Protein AF-0000000073749699 (afdb_homodimer)

Solvent-accessible surface area (backbone atoms only — not comparable to full-atom values): 72102 Å² total; per-residue (Å²): 135,76,80,75,75,76,79,61,38,60,59,95,85,24,37,34,48,59,90,60,84,77,76,80,85,57,72,74,71,50,40,66,83,37,43,60,23,36,50,42,22,50,53,48,37,19,47,51,18,26,49,32,31,69,68,55,71,30,43,78,68,14,43,50,23,42,46,47,46,32,57,70,46,13,41,36,32,37,43,26,53,52,38,20,57,53,64,75,86,74,59,61,61,42,53,58,52,14,46,47,51,29,42,49,51,51,25,50,50,46,24,53,52,32,54,71,68,43,55,86,89,52,17,42,36,47,14,15,53,52,15,43,49,34,51,36,50,29,42,68,58,56,36,41,55,46,47,45,46,27,20,49,88,72,41,52,69,62,58,55,48,58,68,66,50,49,49,51,42,58,67,55,48,41,42,55,21,47,42,29,35,49,50,39,50,40,69,69,39,91,72,62,78,72,51,74,67,50,49,51,51,52,34,52,51,54,41,58,66,32,54,67,55,39,27,43,52,54,10,46,53,43,18,67,74,49,68,47,50,71,57,69,61,51,40,43,32,39,45,36,32,23,50,17,22,49,29,47,40,26,22,45,52,14,35,69,48,52,75,34,66,73,56,67,46,80,82,44,47,62,59,40,52,53,43,45,44,39,20,57,48,47,35,11,51,40,17,22,50,30,26,63,66,57,38,61,56,96,51,44,90,35,76,60,30,56,42,51,26,52,48,32,25,55,59,24,30,36,27,40,30,71,65,55,40,51,53,20,49,71,68,67,43,66,49,48,50,47,39,29,39,35,49,52,30,47,61,52,26,54,62,50,47,57,53,48,53,46,60,67,42,52,84,56,45,70,62,79,59,45,63,58,47,50,51,47,49,34,34,53,37,10,52,56,10,37,55,34,32,53,49,29,51,52,35,41,59,62,39,68,50,38,84,36,87,67,38,38,60,51,49,51,44,49,50,22,43,41,41,27,18,54,21,42,50,49,36,64,59,39,60,75,42,86,91,36,66,68,58,40,54,51,31,48,47,44,23,51,18,20,48,40,26,61,68,33,92,45,85,68,59,26,45,51,54,46,49,52,43,68,71,74,34,57,77,47,98,51,85,49,78,81,39,29,33,34,67,58,43,43,57,45,52,42,50,54,49,49,49,28,52,66,56,37,60,58,42,52,53,46,46,39,60,66,42,31,82,79,48,41,69,57,46,50,51,51,48,53,57,47,49,51,37,49,50,42,47,38,50,49,34,49,42,58,74,73,33,76,64,54,24,56,64,45,55,48,45,47,50,51,33,38,48,42,65,31,33,44,29,40,54,48,20,65,65,53,46,65,29,50,78,63,19,50,48,38,43,50,47,48,52,42,47,71,64,50,65,78,71,71,75,76,67,54,79,86,71,50,44,66,68,31,50,50,52,35,36,25,36,60,70,69,42,41,68,61,47,45,63,70,56,36,67,80,71,79,76,84,87,79,84,68,48,36,37,29,33,54,50,26,50,49,32,37,61,58,45,55,18,95,36,64,68,53,18,30,53,51,43,34,31,26,35,72,56,41,38,36,39,52,67,92,48,100,58,78,58,50,75,32,78,86,43,48,30,28,69,45,79,69,72,34,52,55,54,65,64,78,107,136,78,78,77,73,77,80,60,36,62,59,93,87,24,39,34,47,58,91,59,83,77,75,80,85,55,70,72,71,50,40,66,84,36,43,59,23,35,49,42,21,50,52,48,37,18,47,52,18,25,49,33,30,70,68,54,71,30,43,78,68,14,43,49,23,41,47,44,46,33,57,68,45,12,42,36,31,38,41,26,54,53,37,20,57,54,63,74,85,74,59,60,62,42,53,56,50,13,46,48,51,28,42,49,50,53,25,50,50,45,23,53,53,30,53,70,69,43,56,85,89,53,18,41,36,48,15,14,54,51,15,43,48,35,52,35,49,27,42,68,58,55,36,41,57,45,46,46,46,27,20,49,90,72,42,53,70,62,58,56,48,58,67,66,50,50,50,52,40,57,67,55,48,40,40,54,21,47,41,29,34,50,50,39,50,40,70,70,39,90,72,61,76,72,51,74,67,51,49,50,50,51,34,52,51,55,41,58,64,32,53,67,54,41,26,44,52,52,10,46,53,42,17,66,73,49,68,47,49,70,58,69,61,52,40,44,32,39,46,37,32,25,50,16,22,48,32,47,40,27,22,46,51,14,35,69,47,53,76,35,68,74,55,67,48,80,82,45,48,61,61,38,54,52,42,45,43,39,20,55,47,48,34,13,51,41,18,22,50,30,25,64,65,58,38,60,57,94,50,42,90,36,77,61,30,56,42,49,26,52,48,32,26,54,59,22,28,36,27,38,29,74,64,53,42,51,51,21,50,70,68,68,42,65,49,49,50,46,40,29,40,35,49,51,31,50,62,51,25,54,62,50,46,55,51,47,52,47,60,67,43,53,84,57,46,71,60,78,60,45,63,57,46,51,51,47,51,35,35,53,38,9,52,55,11,36,56,34,30,53,50,30,51,52,36,40,59,62,39,68,50,36,85,36,88,66,37,40,59,50,49,52,44,48,50,23,42,42,40,26,19,54,21,41,48,48,37,64,59,40,62,75,43,86,91,36,67,67,58,41,51,52,31,48,48,45,22,51,18,20,48,39,27,61,68,33,93,43,86,68,59,26,48,52,54,46,50,52,43,68,72,73,34,57,75,47,98,51,85,48,78,79,38,27,32,34,69,58,42,41,56,46,50,41,50,53,49,49,49,30,53,68,56,38,59,57,42,52,53,47,46,38,59,66,42,33,81,80,47,42,69,58,47,51,52,54,47,51,58,48,48,53,36,50,49,42,47,37,49,48,34,49,42,59,73,74,34,78,59,55,22,56,65,46,53,48,45,48,51,50,34,38,48,41,65,32,32,44,27,40,55,47,19,66,67,51,45,65,29,51,80,61,19,51,49,38,44,49,47,49,50,43,46,70,64,48,65,77,71,70,74,78,67,52,80,85,71,49,45,65,67,31,50,50,51,34,37,25,36,59,72,70,41,40,68,60,47,44,62,70,56,37,67,80,72,79,77,78,89,74,83,68,50,35,37,30,34,54,51,26,49,49,32,36,60,58,44,55,19,96,37,64,68,52,19,31,52,49,42,34,31,26,34,73,56,40,38,37,40,51,68,91,48,99,58,78,58,51,75,33,76,85,44,48,29,28,69,46,79,70,71,35,51,55,54,64,63,78,106

InterPro domains:
  IPR000591 DEP domain [PF00610] (641-697)
  IPR000591 DEP domain [PS50186] (641-699)
  IPR000591 DEP domain [SM00049] (624-699)
  IPR004776 Membrane transport PIN-like [PF03547] (37-355)
  IPR036388 Winged helix-like DNA-binding domain superfamily [G3DSA:1.10.10.10] (617-707)
  IPR036390 Winged helix DNA-binding domain superfamily [SSF46785] (611-700)
  IPR037368 Integral membrane protein GPR155, DEP domain [cd04443] (616-697)
  IPR051832 Regulators of mTOR signaling and Rac activation [PTHR22829] (27-472)

Radius of gyration: 35.56 Å; Cα contacts (8 Å, |Δi|>4): 1988; chains: 2; bounding box: 104×112×81 Å

Organism: Sparus aurata (NCBI:txid8175)

Secondary structure (DSSP, 8-state):
---------EETTEE---S---------SS-GGGHHHHHHHHHHHHHHHHHHHHTTSS-HHHHHHHHHHIIIIIHHHHHHHHHHT--GGG--HHHHHHHHHHHHHHHHHHHHHHHHHS-TTTHHHHHHHHHHHHH-B-IIIIIHHHHHHHHTTT-GGGGGHHHHHHHIIIIIIHHHHHHHHHHHHHHHSS-----HHHHHHHHHHHHHH-HHHHHHHHHHHHHHHTTS---HHHHHHHHHHHHTHHHHHHHHHHHHTTT-GGG--TTHHHHHHHHHHIIIIIHHHHHHHHHHHH--STTTTSHHHHHHHHHHHHHHTPPBPTHHHHHHHHHT-SHHHHHHHHHHHHHHHHHHHHHHHHHHHGGGS-STTHHHHHHHHHHHHHHHHHHHHHHHHHHHHHTS-TTSTTHHHHHHHHHHHHHHHHHHHHHHHHTT-TT-HHHHHHHHHHHHHHHHHHHS--SSHHHHHHHHHHHHPPP---S-GGGTTHHHHHHHHHHHHHHHHHHTTHHHHHHHHHHTTT-HHHHHHHHHHHHHHHHHHHHHHHHHHH-S---HHHHHHHHHHHHHHHSHHHHHIIIIIT-IIIIIHHHHHHHHHHHHTTTTTT--GGGS-HHHHHHHHHIIIIIHHHHHHHH----SSSS---EEEHHHHHHHHHHTTSSSSHHHHHHHHHHHHHTTSEEESSSS------TT-EEEE-SSGGGHHHH--/---------EETTEE---S---------SS-GGGHHHHHHHHHHHHHHHHHHHHTTSS-HHHHHHHHHHIIIIIHHHHHHHHHHT--GGG--HHHHHHHHHHHHHHHHHHHHHHHHHS-TTTHHHHHHHHHHHHH-B-IIIIIHHHHHHHHTTT-GGGGGHHHHHHHIIIIIIHHHHHHHHHHHHHHHSS-----HHHHHHHHHHHHHH-HHHHHHHHHHHHHHHTTS---HHHHHHHHHHHHTHHHHHHHHHHHHTTT-GGG--TTHHHHHHHHHHIIIIIHHHHHHHHHHHH--STTTTSHHHHHHHHHHHHHHTPPBPTHHHHHHHHHT-SHHHHHHHHHHHHHHHHHHHHHHHHHHHGGGS-SHHHHHHHHHHHHHHHHHHHHHHHHHHHHHHHTS-TTSTTHHHHHHHHHHHHHHHHHHHHHHHHTT-TT-HHHHHHHHHHHHHHHHHHHS--SSHHHHHHHHHHHHPPP---S-GGGTTHHHHHHHHHHHHHHHHHHTTHHHHHHHHHHTTT-HHHHHHHHHHHHHHHHHHHHHHHHHHH-S---HHHHHHHHHHHHHHHSHHHHHIIIIIT-IIIIIHHHHHHHHHHHHTTTTTT--GGGS-HHHHHHHHHIIIIIHHHHHHHH----SSS----EEEHHHHHHHHHHTTSSSSHHHHHHHHHHHHHTTSEEESSSSPPP---TT-EEEE-SSGGGHHHH--

Structure (mmCIF, N/CA/C/O backbone):
data_AF-0000000073749699-model_v1
#
loop_
_entity.id
_entity.type
_entity.pdbx_description
1 polymer 'G protein-coupled receptor 155'
#
loop_
_atom_site.group_PDB
_atom_site.id
_atom_site.type_symbol
_atom_site.label_atom_id
_atom_site.label_alt_id
_atom_site.label_comp_id
_atom_site.label_asym_id
_atom_site.label_entity_id
_atom_site.label_seq_id
_atom_site.pdbx_PDB_ins_code
_atom_site.Cartn_x
_atom_site.Cartn_y
_atom_site.Cartn_z
_atom_site.occupancy
_atom_site.B_iso_or_equiv
_atom_site.auth_seq_id
_atom_site.auth_comp_id
_atom_site.auth_asym_id
_atom_site.auth_atom_id
_atom_site.pdbx_PDB_model_num
ATOM 1 N N . LEU A 1 1 ? 53.812 35.562 18.766 1 20.86 1 LEU A N 1
ATOM 2 C CA . LEU A 1 1 ? 52.375 35.781 19.016 1 20.86 1 LEU A CA 1
ATOM 3 C C . LEU A 1 1 ? 51.656 36.062 17.703 1 20.86 1 LEU A C 1
ATOM 5 O O . LEU A 1 1 ? 51.625 37.188 17.219 1 20.86 1 LEU A O 1
ATOM 9 N N . SER A 1 2 ? 51.969 35.344 16.672 1 25.41 2 SER A N 1
ATOM 10 C CA . SER A 1 2 ? 51.438 35.312 15.297 1 25.41 2 SER A CA 1
ATOM 11 C C . SER A 1 2 ? 49.938 35.375 15.273 1 25.41 2 SER A C 1
ATOM 13 O O . SER A 1 2 ? 49.25 34.844 16.156 1 25.41 2 SER A O 1
ATOM 15 N N . SER A 1 3 ? 49.344 36.594 14.766 1 28.81 3 SER A N 1
ATOM 16 C CA . SER A 1 3 ? 47.938 36.938 14.562 1 28.81 3 SER A CA 1
ATOM 17 C C . SER A 1 3 ? 47.125 35.75 14.078 1 28.81 3 SER A C 1
ATOM 19 O O . SER A 1 3 ? 47.406 35.188 13.008 1 28.81 3 SER A O 1
ATOM 21 N N . ILE A 1 4 ? 46.875 34.75 14.852 1 32.97 4 ILE A N 1
ATOM 22 C CA . ILE A 1 4 ? 45.812 33.812 14.578 1 32.97 4 ILE A CA 1
ATOM 23 C C . ILE A 1 4 ? 44.625 34.531 13.938 1 32.97 4 ILE A C 1
ATOM 25 O O . ILE A 1 4 ? 43.969 35.344 14.586 1 32.97 4 ILE A O 1
ATOM 29 N N . ALA A 1 5 ? 44.781 35.062 12.742 1 35.25 5 ALA A N 1
ATOM 30 C CA . ALA A 1 5 ? 43.75 35.688 11.898 1 35.25 5 ALA A CA 1
ATOM 31 C C . ALA A 1 5 ? 42.406 35 12.07 1 35.25 5 ALA A C 1
ATOM 33 O O . ALA A 1 5 ? 42.25 33.812 11.734 1 35.25 5 ALA A O 1
ATOM 34 N N . ASN A 1 6 ? 41.594 35.25 13.094 1 38.75 6 ASN A N 1
ATOM 35 C CA . ASN A 1 6 ? 40.219 34.969 13.344 1 38.75 6 ASN A CA 1
ATOM 36 C C . ASN A 1 6 ? 39.375 35 12.062 1 38.75 6 ASN A C 1
ATOM 38 O O . ASN A 1 6 ? 39.281 36.062 11.422 1 38.75 6 ASN A O 1
ATOM 42 N N . ASN A 1 7 ? 39.469 34.156 11.125 1 44.66 7 ASN A N 1
ATOM 43 C CA . ASN A 1 7 ? 38.719 34.031 9.891 1 44.66 7 ASN A CA 1
ATOM 44 C C . ASN A 1 7 ? 37.219 34.25 10.148 1 44.66 7 ASN A C 1
ATOM 46 O O . ASN A 1 7 ? 36.531 33.312 10.586 1 44.66 7 ASN A O 1
ATOM 50 N N . TYR A 1 8 ? 36.812 35.469 10.5 1 52.91 8 TYR A N 1
ATOM 51 C CA . TYR A 1 8 ? 35.406 35.875 10.586 1 52.91 8 TYR A CA 1
ATOM 52 C C . TYR A 1 8 ? 34.688 35.656 9.266 1 52.91 8 TYR A C 1
ATOM 54 O O . TYR A 1 8 ? 35.281 35.844 8.195 1 52.91 8 TYR A O 1
ATOM 62 N N . VAL A 1 9 ? 33.688 34.844 9.32 1 60.31 9 VAL A N 1
ATOM 63 C CA . VAL A 1 9 ? 32.844 34.781 8.148 1 60.31 9 VAL A CA 1
ATOM 64 C C . VAL A 1 9 ? 31.828 35.906 8.188 1 60.31 9 VAL A C 1
ATOM 66 O O . VAL A 1 9 ? 31.094 36.094 9.172 1 60.31 9 VAL A O 1
ATOM 69 N N . LEU A 1 10 ? 31.984 36.812 7.281 1 64.5 10 LEU A N 1
ATOM 70 C CA . LEU A 1 10 ? 31.078 37.938 7.188 1 64.5 10 LEU A CA 1
ATOM 71 C C . LEU A 1 10 ? 29.953 37.656 6.195 1 64.5 10 LEU A C 1
ATOM 73 O O . LEU A 1 10 ? 30.203 37.125 5.109 1 64.5 10 LEU A O 1
ATOM 77 N N . ILE A 1 11 ? 28.812 37.688 6.789 1 67.38 11 ILE A N 1
ATOM 78 C CA . ILE A 1 11 ? 27.656 37.719 5.902 1 67.38 11 ILE A CA 1
ATOM 79 C C . ILE A 1 11 ? 27 39.094 5.957 1 67.38 11 ILE A C 1
ATOM 81 O O . ILE A 1 11 ? 26.688 39.594 7.039 1 67.38 11 ILE A O 1
ATOM 85 N N . HIS A 1 12 ? 26.922 39.688 4.816 1 72.56 12 HIS A N 1
ATOM 86 C CA . HIS A 1 12 ? 26.391 41.062 4.68 1 72.56 12 HIS A CA 1
ATOM 87 C C . HIS A 1 12 ? 27.109 42.031 5.605 1 72.56 12 HIS A C 1
ATOM 89 O O . HIS A 1 12 ? 26.469 42.844 6.27 1 72.56 12 HIS A O 1
ATOM 95 N N . GLY A 1 13 ? 28.391 41.875 5.703 1 68.62 13 GLY A N 1
ATOM 96 C CA . GLY A 1 13 ? 29.25 42.781 6.41 1 68.62 13 GLY A CA 1
ATOM 97 C C . GLY A 1 13 ? 29.297 42.531 7.906 1 68.62 13 GLY A C 1
ATOM 98 O O . GLY A 1 13 ? 29.938 43.281 8.648 1 68.62 13 GLY A O 1
ATOM 99 N N . LYS A 1 14 ? 28.578 41.562 8.328 1 77.62 14 LYS A N 1
ATOM 100 C CA . LYS A 1 14 ? 28.547 41.281 9.758 1 77.62 14 LYS A CA 1
ATOM 101 C C . LYS A 1 14 ? 29.156 39.938 10.078 1 77.62 14 LYS A C 1
ATOM 103 O O . LYS A 1 14 ? 29.047 39 9.281 1 77.62 14 LYS A O 1
ATOM 108 N N . ASN A 1 15 ? 29.906 39.906 11.141 1 67.56 15 ASN A N 1
ATOM 109 C CA . ASN A 1 15 ? 30.562 38.688 11.586 1 67.56 15 ASN A CA 1
ATOM 110 C C . ASN A 1 15 ? 29.562 37.688 12.133 1 67.56 15 ASN A C 1
ATOM 112 O O . ASN A 1 15 ? 28.828 37.969 13.086 1 67.56 15 ASN A O 1
ATOM 116 N N . ILE A 1 16 ? 29.5 36.656 11.453 1 65.69 16 ILE A N 1
ATOM 117 C CA . ILE A 1 16 ? 28.547 35.625 11.883 1 65.69 16 ILE A CA 1
ATOM 118 C C . ILE A 1 16 ? 29.297 34.469 12.523 1 65.69 16 ILE A C 1
ATOM 120 O O . ILE A 1 16 ? 28.672 33.469 12.945 1 65.69 16 ILE A O 1
ATOM 124 N N . SER A 1 17 ? 30.688 34.406 12.484 1 57.59 17 SER A N 1
ATOM 125 C CA . SER A 1 17 ? 31.5 33.312 12.977 1 57.59 17 SER A CA 1
ATOM 126 C C . SER A 1 17 ? 31.781 33.438 14.469 1 57.59 17 SER A C 1
ATOM 128 O O . SER A 1 17 ? 32.156 34.531 14.938 1 57.59 17 SER A O 1
ATOM 130 N N . HIS A 1 18 ? 31.031 33.406 15.438 1 51.44 18 HIS A N 1
ATOM 131 C CA . HIS A 1 18 ? 31.688 33.469 16.75 1 51.44 18 HIS A CA 1
ATOM 132 C C . HIS A 1 18 ? 32.906 32.562 16.812 1 51.44 18 HIS A C 1
ATOM 134 O O . HIS A 1 18 ? 33.156 31.781 15.875 1 51.44 18 HIS A O 1
ATOM 140 N N . ASN A 1 19 ? 33.406 32.25 18.391 1 42.69 19 ASN A N 1
ATOM 141 C CA . ASN A 1 19 ? 34.594 31.516 18.844 1 42.69 19 ASN A CA 1
ATOM 142 C C . ASN A 1 19 ? 34.719 30.188 18.109 1 42.69 19 ASN A C 1
ATOM 144 O O . ASN A 1 19 ? 34.188 29.172 18.531 1 42.69 19 ASN A O 1
ATOM 148 N N . THR A 1 20 ? 34.562 30.125 16.922 1 42.5 20 THR A N 1
ATOM 149 C CA . THR A 1 20 ? 34.719 28.75 16.438 1 42.5 20 THR A CA 1
ATOM 150 C C . THR A 1 20 ? 36.094 28.188 16.875 1 42.5 20 THR A C 1
ATOM 152 O O . THR A 1 20 ? 37.094 28.859 16.797 1 42.5 20 THR A O 1
ATOM 155 N N . LEU A 1 21 ? 36.156 27.312 17.828 1 38.34 21 LEU A N 1
ATOM 156 C CA . LEU A 1 21 ? 37.344 26.469 17.891 1 38.34 21 LEU A CA 1
ATOM 157 C C . LEU A 1 21 ? 37.906 26.188 16.484 1 38.34 21 LEU A C 1
ATOM 159 O O . LEU A 1 21 ? 37.156 25.766 15.609 1 38.34 21 LEU A O 1
ATOM 163 N N . VAL A 1 22 ? 38.906 26.859 15.984 1 38.75 22 VAL A N 1
ATOM 164 C CA . VAL A 1 22 ? 39.688 26.891 14.766 1 38.75 22 VAL A CA 1
ATOM 165 C C . VAL A 1 22 ? 39.719 25.516 14.117 1 38.75 22 VAL A C 1
ATOM 167 O O . VAL A 1 22 ? 40.062 25.375 12.945 1 38.75 22 VAL A O 1
ATOM 170 N N . GLY A 1 23 ? 40.062 24.406 14.828 1 37.09 23 GLY A N 1
ATOM 171 C CA . GLY A 1 23 ? 40.75 23.312 14.172 1 37.09 23 GLY A CA 1
ATOM 172 C C . GLY A 1 23 ? 39.969 22.734 13 1 37.09 23 GLY A C 1
ATOM 173 O O . GLY A 1 23 ? 40.375 22.891 11.852 1 37.09 23 GLY A O 1
ATOM 174 N N . SER A 1 24 ? 39.344 21.422 13.164 1 37.44 24 SER A N 1
ATOM 175 C CA . SER A 1 24 ? 39.156 20.344 12.195 1 37.44 24 SER A CA 1
ATOM 176 C C . SER A 1 24 ? 38.062 20.672 11.188 1 37.44 24 SER A C 1
ATOM 178 O O . SER A 1 24 ? 37 21.141 11.555 1 37.44 24 SER A O 1
ATOM 180 N N . ALA A 1 25 ? 38.281 21.016 9.992 1 42.44 25 ALA A N 1
ATOM 181 C CA . ALA A 1 25 ? 37.469 20.844 8.789 1 42.44 25 ALA A CA 1
ATOM 182 C C . ALA A 1 25 ? 36.438 19.734 8.992 1 42.44 25 ALA A C 1
ATOM 184 O O . ALA A 1 25 ? 36.688 18.578 8.68 1 42.44 25 ALA A O 1
ATOM 185 N N . ALA A 1 26 ? 35.625 19.688 9.992 1 44.81 26 ALA A N 1
ATOM 186 C CA . ALA A 1 26 ? 34.781 18.547 10.312 1 44.81 26 ALA A CA 1
ATOM 187 C C . ALA A 1 26 ? 33.656 18.375 9.273 1 44.81 26 ALA A C 1
ATOM 189 O O . ALA A 1 26 ? 33.031 19.359 8.867 1 44.81 26 ALA A O 1
ATOM 190 N N . VAL A 1 27 ? 33.781 17.625 8.195 1 52.91 27 VAL A N 1
ATOM 191 C CA . VAL A 1 27 ? 32.812 17 7.273 1 52.91 27 VAL A CA 1
ATOM 192 C C . VAL A 1 27 ? 31.438 16.922 7.93 1 52.91 27 VAL A C 1
ATOM 194 O O . VAL A 1 27 ? 31.328 16.484 9.078 1 52.91 27 VAL A O 1
ATOM 197 N N . PRO A 1 28 ? 30.516 17.766 7.25 1 60.34 28 PRO A N 1
ATOM 198 C CA . PRO A 1 28 ? 29.156 17.719 7.801 1 60.34 28 PRO A CA 1
ATOM 199 C C . PRO A 1 28 ? 28.734 16.297 8.195 1 60.34 28 PRO A C 1
ATOM 201 O O . PRO A 1 28 ? 28.984 15.352 7.453 1 60.34 28 PRO A O 1
ATOM 204 N N . HIS A 1 29 ? 28.312 16.234 9.422 1 69.12 29 HIS A N 1
ATOM 205 C CA . HIS A 1 29 ? 27.922 14.992 10.055 1 69.12 29 HIS A CA 1
ATOM 206 C C . HIS A 1 29 ? 26.578 14.508 9.539 1 69.12 29 HIS A C 1
ATOM 208 O O . HIS A 1 29 ? 26.141 13.391 9.844 1 69.12 29 HIS A O 1
ATOM 214 N N . MET A 1 30 ? 25.906 15.461 8.664 1 80.81 30 MET A N 1
ATOM 215 C CA . MET A 1 30 ? 24.609 15.047 8.117 1 80.81 30 MET A CA 1
ATOM 216 C C . MET A 1 30 ? 24.422 15.57 6.699 1 80.81 30 MET A C 1
ATOM 218 O O . MET A 1 30 ? 24.953 16.625 6.348 1 80.81 30 MET A O 1
ATOM 222 N N . SER A 1 31 ? 23.781 14.797 5.855 1 84.56 31 SER A N 1
ATOM 223 C CA . SER A 1 31 ? 23.422 15.25 4.52 1 84.56 31 SER A CA 1
ATOM 224 C C . SER A 1 31 ? 22.219 16.188 4.562 1 84.56 31 SER A C 1
ATOM 226 O O . SER A 1 31 ? 21.125 15.828 4.094 1 84.56 31 SER A O 1
ATOM 228 N N . ILE A 1 32 ? 22.438 17.406 4.973 1 81.44 32 ILE A N 1
ATOM 229 C CA . ILE A 1 32 ? 21.375 18.359 5.246 1 81.44 32 ILE A CA 1
ATOM 230 C C . ILE A 1 32 ? 20.656 18.703 3.947 1 81.44 32 ILE A C 1
ATOM 232 O O . ILE A 1 32 ? 19.469 19.062 3.961 1 81.44 32 ILE A O 1
ATOM 236 N N . ASP A 1 33 ? 21.297 18.594 2.832 1 78.88 33 ASP A N 1
ATOM 237 C CA . ASP A 1 33 ? 20.719 18.906 1.53 1 78.88 33 ASP A CA 1
ATOM 238 C C . ASP A 1 33 ? 19.625 17.906 1.168 1 78.88 33 ASP A C 1
ATOM 240 O O . ASP A 1 33 ? 18.75 18.203 0.349 1 78.88 33 ASP A O 1
ATOM 244 N N . LYS A 1 34 ? 19.656 16.812 1.845 1 88.12 34 LYS A N 1
ATOM 245 C CA . LYS A 1 34 ? 18.688 15.766 1.533 1 88.12 34 LYS A CA 1
ATOM 246 C C . LYS A 1 34 ? 17.484 15.836 2.467 1 88.12 34 LYS A C 1
ATOM 248 O O . LYS A 1 34 ? 16.516 15.086 2.301 1 88.12 34 LYS A O 1
ATOM 253 N N . LEU A 1 35 ? 17.547 16.797 3.361 1 87.62 35 LEU A N 1
ATOM 254 C CA . LEU A 1 35 ? 16.484 16.859 4.352 1 87.62 35 LEU A CA 1
ATOM 255 C C . LEU A 1 35 ? 15.18 17.359 3.721 1 87.62 35 LEU A C 1
ATOM 257 O O . LEU A 1 35 ? 14.117 16.781 3.932 1 87.62 35 LEU A O 1
ATOM 261 N N . PHE A 1 36 ? 15.305 18.375 2.939 1 84.94 36 PHE A N 1
ATOM 262 C CA . PHE A 1 36 ? 14.094 18.969 2.379 1 84.94 36 PHE A CA 1
ATOM 263 C C . PHE A 1 36 ? 13.398 18 1.439 1 84.94 36 PHE A C 1
ATOM 265 O O . PHE A 1 36 ? 12.195 17.766 1.552 1 84.94 36 PHE A O 1
ATOM 272 N N . PRO A 1 37 ? 14.117 17.328 0.494 1 87.25 37 PRO A N 1
ATOM 273 C CA . PRO A 1 37 ? 13.461 16.312 -0.352 1 87.25 37 PRO A CA 1
ATOM 274 C C . PRO A 1 37 ? 12.82 15.188 0.455 1 87.25 37 PRO A C 1
ATOM 276 O O . PRO A 1 37 ? 11.766 14.68 0.081 1 87.25 37 PRO A O 1
ATOM 279 N N . ALA A 1 38 ? 13.438 14.883 1.517 1 91.94 38 ALA A N 1
ATOM 280 C CA . ALA A 1 38 ? 12.906 13.82 2.363 1 91.94 38 ALA A CA 1
ATOM 281 C C . ALA A 1 38 ? 11.617 14.25 3.051 1 91.94 38 ALA A C 1
ATOM 283 O O . ALA A 1 38 ? 10.68 13.469 3.172 1 91.94 38 ALA A O 1
ATOM 284 N N . LEU A 1 39 ? 11.617 15.453 3.543 1 90.19 39 LEU A N 1
ATOM 285 C CA . LEU A 1 39 ? 10.422 15.984 4.172 1 90.19 39 LEU A CA 1
ATOM 286 C C . LEU A 1 39 ? 9.281 16.094 3.164 1 90.19 39 LEU A C 1
ATOM 288 O O . LEU A 1 39 ? 8.125 15.812 3.49 1 90.19 39 LEU A O 1
ATOM 292 N N . LEU A 1 40 ? 9.633 16.5 2.008 1 87.62 40 LEU A N 1
ATOM 293 C CA . LEU A 1 40 ? 8.625 16.594 0.962 1 87.62 40 LEU A CA 1
ATOM 294 C C . LEU A 1 40 ? 8.055 15.227 0.632 1 87.62 40 LEU A C 1
ATOM 296 O O . LEU A 1 40 ? 6.855 15.094 0.364 1 87.62 40 LEU A O 1
ATOM 300 N N . GLU A 1 41 ? 8.891 14.258 0.57 1 92.69 41 GLU A N 1
ATOM 301 C CA . GLU A 1 41 ? 8.43 12.891 0.339 1 92.69 41 GLU A CA 1
ATOM 302 C C . GLU A 1 41 ? 7.43 12.461 1.408 1 92.69 41 GLU A C 1
ATOM 304 O O . GLU A 1 41 ? 6.324 12.016 1.09 1 92.69 41 GLU A O 1
ATOM 309 N N . CYS A 1 42 ? 7.797 12.617 2.631 1 93.31 42 CYS A N 1
ATOM 310 C CA . CYS A 1 42 ? 6.977 12.125 3.732 1 93.31 42 CYS A CA 1
ATOM 311 C C . CYS A 1 42 ? 5.672 12.906 3.832 1 93.31 42 CYS A C 1
ATOM 313 O O . CYS A 1 42 ? 4.59 12.328 3.75 1 93.31 42 CYS A O 1
ATOM 315 N N . PHE A 1 43 ? 5.766 14.156 3.855 1 89.81 43 PHE A N 1
ATOM 316 C CA . PHE A 1 43 ? 4.578 14.977 4.09 1 89.81 43 PHE A CA 1
ATOM 317 C C . PHE A 1 43 ? 3.787 15.164 2.805 1 89.81 43 PHE A C 1
ATOM 319 O O . PHE A 1 43 ? 2.574 15.383 2.842 1 89.81 43 PHE A O 1
ATOM 326 N N . GLY A 1 44 ? 4.477 15.125 1.628 1 89.94 44 GLY A N 1
ATOM 327 C CA . GLY A 1 44 ? 3.75 15.102 0.369 1 89.94 44 GLY A CA 1
ATOM 328 C C . GLY A 1 44 ? 2.844 13.898 0.223 1 89.94 44 GLY A C 1
ATOM 329 O O . GLY A 1 44 ? 1.695 14.023 -0.205 1 89.94 44 GLY A O 1
ATOM 330 N N . ILE A 1 45 ? 3.328 12.734 0.591 1 95.56 45 ILE A N 1
ATOM 331 C CA . ILE A 1 45 ? 2.533 11.516 0.489 1 95.56 45 ILE A CA 1
ATOM 332 C C . ILE A 1 45 ? 1.41 11.547 1.523 1 95.56 45 ILE A C 1
ATOM 334 O O . ILE A 1 45 ? 0.286 11.125 1.239 1 95.56 45 ILE A O 1
ATOM 338 N N . ILE A 1 46 ? 1.703 12.039 2.729 1 93.94 46 ILE A N 1
ATOM 339 C CA . ILE A 1 46 ? 0.667 12.195 3.744 1 93.94 46 ILE A CA 1
ATOM 340 C C . ILE A 1 46 ? -0.445 13.094 3.213 1 93.94 46 ILE A C 1
ATOM 342 O O . ILE A 1 46 ? -1.63 12.789 3.377 1 93.94 46 ILE A O 1
ATOM 346 N N . LEU A 1 47 ? -0.069 14.109 2.539 1 89 47 LEU A N 1
ATOM 347 C CA . LEU A 1 47 ? -1.044 15.039 1.979 1 89 47 LEU A CA 1
ATOM 348 C C . LEU A 1 47 ? -1.883 14.367 0.9 1 89 47 LEU A C 1
ATOM 350 O O . LEU A 1 47 ? -3.086 14.617 0.795 1 89 47 LEU A O 1
ATOM 354 N N . CYS A 1 48 ? -1.286 13.531 0.079 1 92.12 48 CYS A N 1
ATOM 355 C CA . CYS A 1 48 ? -2.037 12.773 -0.917 1 92.12 48 CYS A CA 1
ATOM 356 C C . CYS A 1 48 ? -3.09 11.891 -0.254 1 92.12 48 CYS A C 1
ATOM 358 O O . CYS A 1 48 ? -4.234 11.836 -0.709 1 92.12 48 CYS A O 1
ATOM 360 N N . GLY A 1 49 ? -2.645 11.211 0.812 1 94.25 49 GLY A N 1
ATOM 361 C CA . GLY A 1 49 ? -3.605 10.406 1.554 1 94.25 49 GLY A CA 1
ATOM 362 C C . GLY A 1 49 ? -4.738 11.227 2.141 1 94.25 49 GLY A C 1
ATOM 363 O O . GLY A 1 49 ? -5.902 10.828 2.066 1 94.25 49 GLY A O 1
ATOM 364 N N . TYR A 1 50 ? -4.395 12.352 2.674 1 89.56 50 TYR A N 1
ATOM 365 C CA . TYR A 1 50 ? -5.387 13.234 3.27 1 89.56 50 TYR A CA 1
ATOM 366 C C . TYR A 1 50 ? -6.383 13.727 2.223 1 89.56 50 TYR A C 1
ATOM 368 O O . TYR A 1 50 ? -7.594 13.734 2.465 1 89.56 50 TYR A O 1
ATOM 376 N N . ILE A 1 51 ? -5.941 14.07 1.078 1 84.81 51 ILE A N 1
ATOM 377 C CA . ILE A 1 51 ? -6.781 14.555 -0.014 1 84.81 51 ILE A CA 1
ATOM 378 C C . ILE A 1 51 ? -7.68 13.422 -0.51 1 84.81 51 ILE A C 1
ATOM 380 O O . ILE A 1 51 ? -8.859 13.633 -0.786 1 84.81 51 ILE A O 1
ATOM 384 N N . ALA A 1 52 ? -7.148 12.25 -0.612 1 91.19 52 ALA A N 1
ATOM 385 C CA . ALA A 1 52 ? -7.93 11.102 -1.062 1 91.19 52 ALA A CA 1
ATOM 386 C C . ALA A 1 52 ? -9.094 10.828 -0.118 1 91.19 52 ALA A C 1
ATOM 388 O O . ALA A 1 52 ? -10.188 10.461 -0.56 1 91.19 52 ALA A O 1
ATOM 389 N N . GLY A 1 53 ? -8.82 10.93 1.161 1 87.62 53 GLY A N 1
ATOM 390 C CA . GLY A 1 53 ? -9.891 10.742 2.135 1 87.62 53 GLY A CA 1
ATOM 391 C C . GLY A 1 53 ? -10.93 11.844 2.107 1 87.62 53 GLY A C 1
ATOM 392 O O . GLY A 1 53 ? -12.133 11.57 2.137 1 87.62 53 GLY A O 1
ATOM 393 N N . ARG A 1 54 ? -10.461 13.031 1.962 1 79.12 54 ARG A N 1
ATOM 394 C CA . ARG A 1 54 ? -11.359 14.18 1.979 1 79.12 54 ARG A CA 1
ATOM 395 C C . ARG A 1 54 ? -12.219 14.227 0.718 1 79.12 54 ARG A C 1
ATOM 397 O O . ARG A 1 54 ? -13.367 14.672 0.758 1 79.12 54 ARG A O 1
ATOM 404 N N . ALA A 1 55 ? -11.664 13.766 -0.358 1 76.5 55 ALA A N 1
ATOM 405 C CA . ALA A 1 55 ? -12.375 13.766 -1.635 1 76.5 55 ALA A CA 1
ATOM 406 C C . ALA A 1 55 ? -13.18 12.484 -1.814 1 76.5 55 ALA A C 1
ATOM 408 O O . ALA A 1 55 ? -13.773 12.258 -2.869 1 76.5 55 ALA A O 1
ATOM 409 N N . ASP A 1 56 ? -13.141 11.609 -0.87 1 79.38 56 ASP A N 1
ATOM 410 C CA . ASP A 1 56 ? -13.898 10.359 -0.858 1 79.38 56 ASP A CA 1
ATOM 411 C C . ASP A 1 56 ? -13.445 9.438 -1.984 1 79.38 56 ASP A C 1
ATOM 413 O O . ASP A 1 56 ? -14.258 8.711 -2.562 1 79.38 56 ASP A O 1
ATOM 417 N N . ILE A 1 57 ? -12.281 9.672 -2.387 1 85.81 57 ILE A N 1
ATOM 418 C CA . ILE A 1 57 ? -11.688 8.695 -3.285 1 85.81 57 ILE A CA 1
ATOM 419 C C . ILE A 1 57 ? -11.555 7.352 -2.568 1 85.81 57 ILE A C 1
ATOM 421 O O . ILE A 1 57 ? -11.773 6.293 -3.168 1 85.81 57 ILE A O 1
ATOM 425 N N . ILE A 1 58 ? -11.133 7.461 -1.33 1 91.5 58 ILE A N 1
ATOM 426 C CA . ILE A 1 58 ? -11.102 6.336 -0.402 1 91.5 58 ILE A CA 1
ATOM 427 C C . ILE A 1 58 ? -11.898 6.676 0.851 1 91.5 58 ILE A C 1
ATOM 429 O O . ILE A 1 58 ? -11.562 7.609 1.58 1 91.5 58 ILE A O 1
ATOM 433 N N . THR A 1 59 ? -12.93 5.91 1.064 1 86.38 59 THR A N 1
ATOM 434 C CA . THR A 1 59 ? -13.805 6.156 2.205 1 86.38 59 THR A CA 1
ATOM 435 C C . THR A 1 59 ? -13.156 5.66 3.496 1 86.38 59 THR A C 1
ATOM 437 O O . THR A 1 59 ? -12.133 4.98 3.463 1 86.38 59 THR A O 1
ATOM 440 N N . GLU A 1 60 ? -13.75 6.062 4.59 1 83.56 60 GLU A N 1
ATOM 441 C CA . GLU A 1 60 ? -13.234 5.68 5.898 1 83.56 60 GLU A CA 1
ATOM 442 C C . GLU A 1 60 ? -13.211 4.164 6.066 1 83.56 60 GLU A C 1
ATOM 444 O O . GLU A 1 60 ? -12.25 3.607 6.598 1 83.56 60 GLU A O 1
ATOM 449 N N . SER A 1 61 ? -14.211 3.516 5.598 1 82.44 61 SER A N 1
ATOM 450 C CA . SER A 1 61 ? -14.281 2.061 5.695 1 82.44 61 SER A CA 1
ATOM 451 C C . SER A 1 61 ? -13.242 1.398 4.789 1 82.44 61 SER A C 1
ATOM 453 O O . SER A 1 61 ? -12.617 0.409 5.172 1 82.44 61 SER A O 1
ATOM 455 N N . GLN A 1 62 ? -13.102 1.97 3.648 1 89.56 62 GLN A N 1
ATOM 456 C CA . GLN A 1 62 ? -12.141 1.432 2.691 1 89.56 62 GLN A CA 1
ATOM 457 C C . GLN A 1 62 ? -10.711 1.608 3.189 1 89.56 62 GLN A C 1
ATOM 459 O O . GLN A 1 62 ? -9.836 0.794 2.885 1 89.56 62 GLN A O 1
ATOM 464 N N . SER A 1 63 ? -10.492 2.666 3.947 1 92.75 63 SER A N 1
ATOM 465 C CA . SER A 1 63 ? -9.156 2.963 4.453 1 92.75 63 SER A CA 1
ATOM 466 C C . SER A 1 63 ? -8.656 1.86 5.383 1 92.75 63 SER A C 1
ATOM 468 O O . SER A 1 63 ? -7.449 1.674 5.543 1 92.75 63 SER A O 1
ATOM 470 N N . LYS A 1 64 ? -9.539 1.09 5.977 1 90.06 64 LYS A N 1
ATOM 471 C CA . LYS A 1 64 ? -9.164 0.012 6.891 1 90.06 64 LYS A CA 1
ATOM 472 C C . LYS A 1 64 ? -8.43 -1.101 6.148 1 90.06 64 LYS A C 1
ATOM 474 O O . LYS A 1 64 ? -7.566 -1.771 6.723 1 90.06 64 LYS A O 1
ATOM 479 N N . GLY A 1 65 ? -8.805 -1.295 4.922 1 93.25 65 GLY A N 1
ATOM 480 C CA . GLY A 1 65 ? -8.086 -2.275 4.121 1 93.25 65 GLY A CA 1
ATOM 481 C C . GLY A 1 65 ? -6.613 -1.95 3.953 1 93.25 65 GLY A C 1
ATOM 482 O O . GLY A 1 65 ? -5.758 -2.826 4.098 1 93.25 65 GLY A O 1
ATOM 483 N N . LEU A 1 66 ? -6.344 -0.698 3.66 1 95.44 66 LEU A N 1
ATOM 484 C CA . LEU A 1 66 ? -4.961 -0.248 3.543 1 95.44 66 LEU A CA 1
ATOM 485 C C . LEU A 1 66 ? -4.238 -0.348 4.883 1 95.44 66 LEU A C 1
ATOM 487 O O . LEU A 1 66 ? -3.07 -0.738 4.938 1 95.44 66 LEU A O 1
ATOM 491 N N . GLY A 1 67 ? -4.938 -0.03 5.918 1 94.19 67 GLY A N 1
ATOM 492 C CA . GLY A 1 67 ? -4.375 -0.14 7.258 1 94.19 67 GLY A CA 1
ATOM 493 C C . GLY A 1 67 ? -3.992 -1.56 7.629 1 94.19 67 GLY A C 1
ATOM 494 O O . GLY A 1 67 ? -2.918 -1.792 8.188 1 94.19 67 GLY A O 1
ATOM 495 N N . ASN A 1 68 ? -4.816 -2.482 7.332 1 94 68 ASN A N 1
ATOM 496 C CA . ASN A 1 68 ? -4.543 -3.883 7.637 1 94 68 ASN A CA 1
ATOM 497 C C . ASN A 1 68 ? -3.381 -4.422 6.809 1 94 68 ASN A C 1
ATOM 499 O O . ASN A 1 68 ? -2.576 -5.215 7.301 1 94 68 ASN A O 1
ATOM 503 N N . PHE A 1 69 ? -3.338 -4.035 5.598 1 96.19 69 PHE A N 1
ATOM 504 C CA . PHE A 1 69 ? -2.205 -4.422 4.766 1 96.19 69 PHE A CA 1
ATOM 505 C C . PHE A 1 69 ? -0.896 -3.926 5.371 1 96.19 69 PHE A C 1
ATOM 507 O O . PHE A 1 69 ? 0.069 -4.684 5.48 1 96.19 69 PHE A O 1
ATOM 514 N N . VAL A 1 70 ? -0.864 -2.658 5.746 1 95.38 70 VAL A N 1
ATOM 515 C CA . VAL A 1 70 ? 0.338 -1.998 6.246 1 95.38 70 VAL A CA 1
ATOM 516 C C . VAL A 1 70 ? 0.734 -2.596 7.594 1 95.38 70 VAL A C 1
ATOM 518 O O . VAL A 1 70 ? 1.902 -2.924 7.812 1 95.38 70 VAL A O 1
ATOM 521 N N . SER A 1 71 ? -0.181 -2.848 8.445 1 91.94 71 SER A N 1
ATOM 522 C CA . SER A 1 71 ? 0.112 -3.211 9.828 1 91.94 71 SER A CA 1
ATOM 523 C C . SER A 1 71 ? 0.336 -4.711 9.969 1 91.94 71 SER A C 1
ATOM 525 O O . SER A 1 71 ? 1.142 -5.148 10.797 1 91.94 71 SER A O 1
ATOM 527 N N . LYS A 1 72 ? -0.321 -5.504 9.141 1 92.56 72 LYS A N 1
ATOM 528 C CA . LYS A 1 72 ? -0.292 -6.941 9.391 1 92.56 72 LYS A CA 1
ATOM 529 C C . LYS A 1 72 ? 0.621 -7.652 8.391 1 92.56 72 LYS A C 1
ATOM 531 O O . LYS A 1 72 ? 1.015 -8.797 8.609 1 92.56 72 LYS A O 1
ATOM 536 N N . PHE A 1 73 ? 0.964 -7.004 7.336 1 94.94 73 PHE A N 1
ATOM 537 C CA . PHE A 1 73 ? 1.744 -7.723 6.336 1 94.94 73 PHE A CA 1
ATOM 538 C C . PHE A 1 73 ? 3.021 -6.965 5.996 1 94.94 73 PHE A C 1
ATOM 540 O O . PHE A 1 73 ? 4.125 -7.48 6.184 1 94.94 73 PHE A O 1
ATOM 547 N N . ALA A 1 74 ? 2.941 -5.715 5.605 1 96.19 74 ALA A N 1
ATOM 548 C CA . ALA A 1 74 ? 4.105 -4.965 5.145 1 96.19 74 ALA A CA 1
ATOM 549 C C . ALA A 1 74 ? 5.055 -4.66 6.305 1 96.19 74 ALA A C 1
ATOM 551 O O . ALA A 1 74 ? 6.262 -4.879 6.199 1 96.19 74 ALA A O 1
ATOM 552 N N . LEU A 1 75 ? 4.5 -4.145 7.406 1 93.75 75 LEU A N 1
ATOM 553 C CA . LEU A 1 75 ? 5.316 -3.752 8.547 1 93.75 75 LEU A CA 1
ATOM 554 C C . LEU A 1 75 ? 6.012 -4.961 9.164 1 93.75 75 LEU A C 1
ATOM 556 O O . LEU A 1 75 ? 7.211 -4.914 9.445 1 93.75 75 LEU A O 1
ATOM 560 N N . PRO A 1 76 ? 5.324 -6.047 9.406 1 92.94 76 PRO A N 1
ATOM 561 C CA . PRO A 1 76 ? 6 -7.23 9.945 1 92.94 76 PRO A CA 1
ATOM 562 C C . PRO A 1 76 ? 7.152 -7.707 9.062 1 92.94 76 PRO A C 1
ATOM 564 O O . PRO A 1 76 ? 8.195 -8.117 9.578 1 92.94 76 PRO A O 1
ATOM 567 N N . ALA A 1 77 ? 6.957 -7.672 7.773 1 94.88 77 ALA A N 1
ATOM 568 C CA . ALA A 1 77 ? 8.031 -8.07 6.867 1 94.88 77 ALA A CA 1
ATOM 569 C C . ALA A 1 77 ? 9.234 -7.137 7 1 94.88 77 ALA A C 1
ATOM 571 O O . ALA A 1 77 ? 10.375 -7.59 7 1 94.88 77 ALA A O 1
ATOM 572 N N . LEU A 1 78 ? 8.969 -5.855 7.098 1 93.81 78 LEU A N 1
ATOM 573 C CA . LEU A 1 78 ? 10.023 -4.859 7.25 1 93.81 78 LEU A CA 1
ATOM 574 C C . LEU A 1 78 ? 10.797 -5.078 8.547 1 93.81 78 LEU A C 1
ATOM 576 O O . LEU A 1 78 ? 12.023 -5.051 8.547 1 93.81 78 LEU A O 1
ATOM 580 N N . LEU A 1 79 ? 10.086 -5.27 9.656 1 92.88 79 LEU A N 1
ATOM 581 C CA . LEU A 1 79 ? 10.703 -5.473 10.961 1 92.88 79 LEU A CA 1
ATOM 582 C C . LEU A 1 79 ? 11.5 -6.773 10.984 1 92.88 79 LEU A C 1
ATOM 584 O O . LEU A 1 79 ? 12.625 -6.805 11.492 1 92.88 79 LEU A O 1
ATOM 588 N N . PHE A 1 80 ? 10.906 -7.816 10.43 1 93.69 80 PHE A N 1
ATOM 589 C CA . PHE A 1 80 ? 11.586 -9.102 10.383 1 93.69 80 PHE A CA 1
ATOM 590 C C . PHE A 1 80 ? 12.922 -8.977 9.656 1 93.69 80 PHE A C 1
ATOM 592 O O . PHE A 1 80 ? 13.961 -9.406 10.164 1 93.69 80 PHE A O 1
ATOM 599 N N . LYS A 1 81 ? 12.898 -8.398 8.516 1 94.25 81 LYS A N 1
ATOM 600 C CA . LYS A 1 81 ? 14.102 -8.234 7.703 1 94.25 81 LYS A CA 1
ATOM 601 C C . LYS A 1 81 ? 15.18 -7.477 8.461 1 94.25 81 LYS A C 1
ATOM 603 O O . LYS A 1 81 ? 16.328 -7.926 8.539 1 94.25 81 LYS A O 1
ATOM 608 N N . ASN A 1 82 ? 14.805 -6.375 9.047 1 90.5 82 ASN A N 1
ATOM 609 C CA . ASN A 1 82 ? 15.805 -5.508 9.672 1 90.5 82 ASN A CA 1
ATOM 610 C C . ASN A 1 82 ? 16.312 -6.09 10.984 1 90.5 82 ASN A C 1
ATOM 612 O O . ASN A 1 82 ? 17.469 -5.875 11.352 1 90.5 82 ASN A O 1
ATOM 616 N N . MET A 1 83 ? 15.492 -6.848 11.664 1 91.75 83 MET A N 1
ATOM 617 C CA . MET A 1 83 ? 15.938 -7.496 12.891 1 91.75 83 MET A CA 1
ATOM 618 C C . MET A 1 83 ? 16.922 -8.625 12.586 1 91.75 83 MET A C 1
ATOM 620 O O . MET A 1 83 ? 17.891 -8.82 13.312 1 91.75 83 MET A O 1
ATOM 624 N N . VAL A 1 84 ? 16.609 -9.352 11.555 1 93.56 84 VAL A N 1
ATOM 625 C CA . VAL A 1 84 ? 17.484 -10.453 11.18 1 93.56 84 VAL A CA 1
ATOM 626 C C . VAL A 1 84 ? 18.844 -9.906 10.758 1 93.56 84 VAL A C 1
ATOM 628 O O . VAL A 1 84 ? 19.891 -10.484 11.078 1 93.56 84 VAL A O 1
ATOM 631 N N . LEU A 1 85 ? 18.859 -8.789 10.078 1 92.25 85 LEU A N 1
ATOM 632 C CA . LEU A 1 85 ? 20.078 -8.258 9.484 1 92.25 85 LEU A CA 1
ATOM 633 C C . LEU A 1 85 ? 20.797 -7.328 10.453 1 92.25 85 LEU A C 1
ATOM 635 O O . LEU A 1 85 ? 21.844 -6.773 10.125 1 92.25 85 LEU A O 1
ATOM 639 N N . LEU A 1 86 ? 20.297 -7.152 11.594 1 89.25 86 LEU A N 1
ATOM 640 C CA . LEU A 1 86 ? 20.859 -6.254 12.594 1 89.25 86 LEU A CA 1
ATOM 641 C C . LEU A 1 86 ? 22.281 -6.66 12.938 1 89.25 86 LEU A C 1
ATOM 643 O O . LEU A 1 86 ? 22.594 -7.852 13.031 1 89.25 86 LEU A O 1
ATOM 647 N N . ASP A 1 87 ? 23.156 -5.668 13.016 1 88.62 87 ASP A N 1
ATOM 648 C CA . ASP A 1 87 ? 24.531 -5.898 13.477 1 88.62 87 ASP A CA 1
ATOM 649 C C . ASP A 1 87 ? 24.719 -5.348 14.891 1 88.62 87 ASP A C 1
ATOM 651 O O . ASP A 1 87 ? 24.938 -4.145 15.07 1 88.62 87 ASP A O 1
ATOM 655 N N . PHE A 1 88 ? 24.828 -6.141 15.859 1 85.31 88 PHE A N 1
ATOM 656 C CA . PHE A 1 88 ? 24.953 -5.742 17.25 1 85.31 88 PHE A CA 1
ATOM 657 C C . PHE A 1 88 ? 26.359 -5.238 17.562 1 85.31 88 PHE A C 1
ATOM 659 O O . PHE A 1 88 ? 26.578 -4.574 18.578 1 85.31 88 PHE A O 1
ATOM 666 N N . GLY A 1 89 ? 27.25 -5.566 16.672 1 81.25 89 GLY A N 1
ATOM 667 C CA . GLY A 1 89 ? 28.625 -5.148 16.891 1 81.25 89 GLY A CA 1
ATOM 668 C C . GLY A 1 89 ? 28.828 -3.646 16.781 1 81.25 89 GLY A C 1
ATOM 669 O O . GLY A 1 89 ? 29.703 -3.078 17.438 1 81.25 89 GLY A O 1
ATOM 670 N N . ASP A 1 90 ? 27.953 -3 16.078 1 80.88 90 ASP A N 1
ATOM 671 C CA . ASP A 1 90 ? 28.109 -1.574 15.805 1 80.88 90 ASP A CA 1
ATOM 672 C C . ASP A 1 90 ? 27.172 -0.739 16.688 1 80.88 90 ASP A C 1
ATOM 674 O O . ASP A 1 90 ? 27.078 0.479 16.516 1 80.88 90 ASP A O 1
ATOM 678 N N . VAL A 1 91 ? 26.703 -1.315 17.75 1 86.94 91 VAL A N 1
ATOM 679 C CA . VAL A 1 91 ? 25.703 -0.596 18.531 1 86.94 91 VAL A CA 1
ATOM 680 C C . VAL A 1 91 ? 26.375 0.163 19.656 1 86.94 91 VAL A C 1
ATOM 682 O O . VAL A 1 91 ? 27.156 -0.412 20.422 1 86.94 91 VAL A O 1
ATOM 685 N N . ILE A 1 92 ? 26.188 1.44 19.672 1 88.06 92 ILE A N 1
ATOM 686 C CA . ILE A 1 92 ? 26.594 2.27 20.797 1 88.06 92 ILE A CA 1
ATOM 687 C C . ILE A 1 92 ? 25.516 2.221 21.891 1 88.06 92 ILE A C 1
ATOM 689 O O . ILE A 1 92 ? 24.562 2.984 21.859 1 88.06 92 ILE A O 1
ATOM 693 N N . TRP A 1 93 ? 25.734 1.529 22.922 1 88.69 93 TRP A N 1
ATOM 694 C CA . TRP A 1 93 ? 24.75 1.25 23.969 1 88.69 93 TRP A CA 1
ATOM 695 C C . TRP A 1 93 ? 24.406 2.514 24.75 1 88.69 93 TRP A C 1
ATOM 697 O O . TRP A 1 93 ? 23.281 2.664 25.234 1 88.69 93 TRP A O 1
ATOM 707 N N . ALA A 1 94 ? 25.359 3.379 24.844 1 90 94 ALA A N 1
ATOM 708 C CA . ALA A 1 94 ? 25.109 4.641 25.547 1 90 94 ALA A CA 1
ATOM 709 C C . ALA A 1 94 ? 23.953 5.398 24.891 1 90 94 ALA A C 1
ATOM 711 O O . ALA A 1 94 ? 23.188 6.086 25.578 1 90 94 ALA A O 1
ATOM 712 N N . PHE A 1 95 ? 23.859 5.262 23.609 1 93.06 95 PHE A N 1
ATOM 713 C CA . PHE A 1 95 ? 22.75 5.91 22.906 1 93.06 95 PHE A CA 1
ATOM 714 C C . PHE A 1 95 ? 21.422 5.301 23.297 1 93.06 95 PHE A C 1
ATOM 716 O O . PHE A 1 95 ? 20.469 6.023 23.609 1 93.06 95 PHE A O 1
ATOM 723 N N . LEU A 1 96 ? 21.328 4.012 23.328 1 93.12 96 LEU A N 1
ATOM 724 C CA . LEU A 1 96 ? 20.078 3.316 23.656 1 93.12 96 LEU A CA 1
ATOM 725 C C . LEU A 1 96 ? 19.672 3.6 25.094 1 93.12 96 LEU A C 1
ATOM 727 O O . LEU A 1 96 ? 18.484 3.812 25.375 1 93.12 96 LEU A O 1
ATOM 731 N N . TRP A 1 97 ? 20.594 3.666 25.953 1 93.56 97 TRP A N 1
ATOM 732 C CA . TRP A 1 97 ? 20.312 3.998 27.344 1 93.56 97 TRP A CA 1
ATOM 733 C C . TRP A 1 97 ? 19.844 5.441 27.484 1 93.56 97 TRP A C 1
ATOM 735 O O . TRP A 1 97 ? 18.953 5.746 28.281 1 93.56 97 TRP A O 1
ATOM 745 N N . SER A 1 98 ? 20.469 6.273 26.734 1 94.62 98 SER A N 1
ATOM 746 C CA . SER A 1 98 ? 20.078 7.684 26.766 1 94.62 98 SER A CA 1
ATOM 747 C C . SER A 1 98 ? 18.641 7.875 26.328 1 94.62 98 SER A C 1
ATOM 749 O O . SER A 1 98 ? 17.875 8.602 26.984 1 94.62 98 SER A O 1
ATOM 751 N N . VAL A 1 99 ? 18.312 7.207 25.219 1 95.75 99 VAL A N 1
ATOM 752 C CA . VAL A 1 99 ? 16.953 7.336 24.719 1 95.75 99 VAL A CA 1
ATOM 753 C C . VAL A 1 99 ? 15.969 6.707 25.688 1 95.75 99 VAL A C 1
ATOM 755 O O . VAL A 1 99 ? 14.875 7.23 25.906 1 95.75 99 VAL A O 1
ATOM 758 N N . LEU A 1 100 ? 16.312 5.594 26.328 1 96.19 100 LEU A N 1
ATOM 759 C CA . LEU A 1 100 ? 15.461 4.945 27.328 1 96.19 100 LEU A CA 1
ATOM 760 C C . LEU A 1 100 ? 15.211 5.871 28.516 1 96.19 100 LEU A C 1
ATOM 762 O O . LEU A 1 100 ? 14.062 6.078 28.906 1 96.19 100 LEU A O 1
ATOM 766 N N . VAL A 1 101 ? 16.25 6.434 29.016 1 96.5 101 VAL A N 1
ATOM 767 C CA . VAL A 1 101 ? 16.125 7.309 30.172 1 96.5 101 VAL A CA 1
ATOM 768 C C . VAL A 1 101 ? 15.312 8.547 29.797 1 96.5 101 VAL A C 1
ATOM 770 O O . VAL A 1 101 ? 14.5 9.031 30.594 1 96.5 101 VAL A O 1
ATOM 773 N N . ALA A 1 102 ? 15.602 9.039 28.625 1 97.06 102 ALA A N 1
ATOM 774 C CA . ALA A 1 102 ? 14.867 10.211 28.172 1 97.06 102 ALA A CA 1
ATOM 775 C C . ALA A 1 102 ? 13.367 9.922 28.094 1 97.06 102 ALA A C 1
ATOM 777 O O . ALA A 1 102 ? 12.547 10.695 28.594 1 97.06 102 ALA A O 1
ATOM 778 N N . LYS A 1 103 ? 12.969 8.828 27.453 1 97.56 103 LYS A N 1
ATOM 779 C CA . LYS A 1 103 ? 11.562 8.461 27.312 1 97.56 103 LYS A CA 1
ATOM 780 C C . LYS A 1 103 ? 10.922 8.188 28.656 1 97.56 103 LYS A C 1
ATOM 782 O O . LYS A 1 103 ? 9.766 8.547 28.891 1 97.56 103 LYS A O 1
ATOM 787 N N . VAL A 1 104 ? 11.672 7.559 29.547 1 97.5 104 VAL A N 1
ATOM 788 C CA . VAL A 1 104 ? 11.148 7.281 30.891 1 97.5 104 VAL A CA 1
ATOM 789 C C . VAL A 1 104 ? 10.914 8.594 31.625 1 97.5 104 VAL A C 1
ATOM 791 O O . VAL A 1 104 ? 9.883 8.766 32.281 1 97.5 104 VAL A O 1
ATOM 794 N N . THR A 1 105 ? 11.828 9.469 31.531 1 97.44 105 THR A N 1
ATOM 795 C CA . THR A 1 105 ? 11.742 10.75 32.219 1 97.44 105 THR A CA 1
ATOM 796 C C . THR A 1 105 ? 10.523 11.531 31.75 1 97.44 105 THR A C 1
ATOM 798 O O . THR A 1 105 ? 9.734 12.016 32.562 1 97.44 105 THR A O 1
ATOM 801 N N . VAL A 1 106 ? 10.336 11.641 30.453 1 97.81 106 VAL A N 1
ATOM 802 C CA . VAL A 1 106 ? 9.211 12.398 29.922 1 97.81 106 VAL A CA 1
ATOM 803 C C . VAL A 1 106 ? 7.906 11.656 30.203 1 97.81 106 VAL A C 1
ATOM 805 O O . VAL A 1 106 ? 6.891 12.289 30.516 1 97.81 106 VAL A O 1
ATOM 808 N N . PHE A 1 107 ? 7.93 10.344 30.109 1 98.38 107 PHE A N 1
ATOM 809 C CA . PHE A 1 107 ? 6.766 9.523 30.406 1 98.38 107 PHE A CA 1
ATOM 810 C C . PHE A 1 107 ? 6.301 9.758 31.844 1 98.38 107 PHE A C 1
ATOM 812 O O . PHE A 1 107 ? 5.121 10.008 32.094 1 98.38 107 PHE A O 1
ATOM 819 N N . VAL A 1 108 ? 7.23 9.742 32.781 1 97.81 108 VAL A N 1
ATOM 820 C CA . VAL A 1 108 ? 6.918 9.898 34.188 1 97.81 108 VAL A CA 1
ATOM 821 C C . VAL A 1 108 ? 6.477 11.336 34.469 1 97.81 108 VAL A C 1
ATOM 823 O O . VAL A 1 108 ? 5.543 11.57 35.25 1 97.81 108 VAL A O 1
ATOM 826 N N . LEU A 1 109 ? 7.117 12.234 33.844 1 97.62 109 LEU A N 1
ATOM 827 C CA . LEU A 1 109 ? 6.766 13.641 34.031 1 97.62 109 LEU A CA 1
ATOM 828 C C . LEU A 1 109 ? 5.32 13.891 33.594 1 97.62 109 LEU A C 1
ATOM 830 O O . LEU A 1 109 ? 4.543 14.477 34.375 1 97.62 109 LEU A O 1
ATOM 834 N N . VAL A 1 110 ? 4.957 13.461 32.375 1 97.75 110 VAL A N 1
ATOM 835 C CA . VAL A 1 110 ? 3.609 13.68 31.875 1 97.75 110 VAL A CA 1
ATOM 836 C C . VAL A 1 110 ? 2.604 12.875 32.688 1 97.75 110 VAL A C 1
ATOM 838 O O . VAL A 1 110 ? 1.508 13.359 33 1 97.75 110 VAL A O 1
ATOM 841 N N . CYS A 1 111 ? 2.953 11.672 33.094 1 97.44 111 CYS A N 1
ATOM 842 C CA . CYS A 1 111 ? 2.09 10.812 33.875 1 97.44 111 CYS A CA 1
ATOM 843 C C . CYS A 1 111 ? 1.775 11.461 35.219 1 97.44 111 CYS A C 1
ATOM 845 O O . CYS A 1 111 ? 0.607 11.594 35.594 1 97.44 111 CYS A O 1
ATOM 847 N N . VAL A 1 112 ? 2.758 11.938 35.938 1 96.62 112 VAL A N 1
ATOM 848 C CA . VAL A 1 112 ? 2.609 12.5 37.281 1 96.62 112 VAL A CA 1
ATOM 849 C C . VAL A 1 112 ? 1.854 13.828 37.219 1 96.62 112 VAL A C 1
ATOM 851 O O . VAL A 1 112 ? 0.958 14.086 38.031 1 96.62 112 VAL A O 1
ATOM 854 N N . LEU A 1 113 ? 2.188 14.625 36.25 1 95.75 113 LEU A N 1
ATOM 855 C CA . LEU A 1 113 ? 1.494 15.898 36.094 1 95.75 113 LEU A CA 1
ATOM 856 C C . LEU A 1 113 ? 0.015 15.68 35.781 1 95.75 113 LEU A C 1
ATOM 858 O O . LEU A 1 113 ? -0.84 16.406 36.281 1 95.75 113 LEU A O 1
ATOM 862 N N . THR A 1 114 ? -0.282 14.688 34.938 1 96.19 114 THR A N 1
ATOM 863 C CA . THR A 1 114 ? -1.669 14.383 34.594 1 96.19 114 THR A CA 1
ATOM 864 C C . THR A 1 114 ? -2.42 13.852 35.812 1 96.19 114 THR A C 1
ATOM 866 O O . THR A 1 114 ? -3.574 14.219 36.062 1 96.19 114 THR A O 1
ATOM 869 N N . LEU A 1 115 ? -1.789 13.008 36.656 1 95.94 115 LEU A N 1
ATOM 870 C CA . LEU A 1 115 ? -2.414 12.469 37.844 1 95.94 115 LEU A CA 1
ATOM 871 C C . LEU A 1 115 ? -2.721 13.578 38.844 1 95.94 115 LEU A C 1
ATOM 873 O O . LEU A 1 115 ? -3.705 13.492 39.594 1 95.94 115 LEU A O 1
ATOM 877 N N . MET A 1 116 ? -1.986 14.609 38.844 1 94.81 116 MET A N 1
ATOM 878 C CA . MET A 1 116 ? -2.127 15.703 39.781 1 94.81 116 MET A CA 1
ATOM 879 C C . MET A 1 116 ? -3.219 16.672 39.375 1 94.81 116 MET A C 1
ATOM 881 O O . MET A 1 116 ? -3.926 17.234 40.188 1 94.81 116 MET A O 1
ATOM 885 N N . VAL A 1 117 ? -3.41 16.859 38.062 1 91.38 117 VAL A N 1
ATOM 886 C CA . VAL A 1 117 ? -4.246 17.953 37.594 1 91.38 117 VAL A CA 1
ATOM 887 C C . VAL A 1 117 ? -5.586 17.391 37.094 1 91.38 117 VAL A C 1
ATOM 889 O O . VAL A 1 117 ? -6.613 18.062 37.188 1 91.38 117 VAL A O 1
ATOM 892 N N . ALA A 1 118 ? -5.609 16.234 36.531 1 91.19 118 ALA A N 1
ATOM 893 C CA . ALA A 1 118 ? -6.809 15.695 35.906 1 91.19 118 ALA A CA 1
ATOM 894 C C . ALA A 1 118 ? -7.863 15.328 36.938 1 91.19 118 ALA A C 1
ATOM 896 O O . ALA A 1 118 ? -7.543 15.094 38.094 1 91.19 118 ALA A O 1
ATOM 897 N N . SER A 1 119 ? -9.07 15.305 36.5 1 89.38 119 SER A N 1
ATOM 898 C CA . SER A 1 119 ? -10.195 14.953 37.375 1 89.38 119 SER A CA 1
ATOM 899 C C . SER A 1 119 ? -10.109 13.492 37.812 1 89.38 119 SER A C 1
ATOM 901 O O . SER A 1 119 ? -9.688 12.633 37.031 1 89.38 119 SER A O 1
ATOM 903 N N . PRO A 1 120 ? -10.586 13.234 38.969 1 88 120 PRO A N 1
ATOM 904 C CA . PRO A 1 120 ? -10.492 11.883 39.531 1 88 120 PRO A CA 1
ATOM 905 C C . PRO A 1 120 ? -11.297 10.859 38.75 1 88 120 PRO A C 1
ATOM 907 O O . PRO A 1 120 ? -11 9.656 38.812 1 88 120 PRO A O 1
ATOM 910 N N . GLU A 1 121 ? -12.188 11.273 37.969 1 87.62 121 GLU A N 1
ATOM 911 C CA . GLU A 1 121 ? -13.055 10.344 37.25 1 87.62 121 GLU A CA 1
ATOM 912 C C . GLU A 1 121 ? -12.336 9.719 36.062 1 87.62 121 GLU A C 1
ATOM 914 O O . GLU A 1 121 ? -12.68 8.617 35.625 1 87.62 121 GLU A O 1
ATOM 919 N N . SER A 1 122 ? -11.305 10.406 35.562 1 90.88 122 SER A N 1
ATOM 920 C CA . SER A 1 122 ? -10.648 9.883 34.375 1 90.88 122 SER A CA 1
ATOM 921 C C . SER A 1 122 ? -9.133 10.062 34.469 1 90.88 122 SER A C 1
ATOM 923 O O . SER A 1 122 ? -8.438 9.992 33.438 1 90.88 122 SER A O 1
ATOM 925 N N . ARG A 1 123 ? -8.609 10.188 35.625 1 93.38 123 ARG A N 1
ATOM 926 C CA . ARG A 1 123 ? -7.223 10.609 35.75 1 93.38 123 ARG A CA 1
ATOM 927 C C . ARG A 1 123 ? -6.266 9.484 35.375 1 93.38 123 ARG A C 1
ATOM 929 O O . ARG A 1 123 ? -5.215 9.734 34.781 1 93.38 123 ARG A O 1
ATOM 936 N N . TYR A 1 124 ? -6.559 8.234 35.656 1 93.88 124 TYR A N 1
ATOM 937 C CA . TYR A 1 124 ? -5.637 7.145 35.375 1 93.88 124 TYR A CA 1
ATOM 938 C C . TYR A 1 124 ? -5.543 6.867 33.875 1 93.88 124 TYR A C 1
ATOM 940 O O . TYR A 1 124 ? -4.449 6.684 33.344 1 93.88 124 TYR A O 1
ATOM 948 N N . SER A 1 125 ? -6.684 6.863 33.219 1 93.75 125 SER A N 1
ATOM 949 C CA . SER A 1 125 ? -6.652 6.656 31.781 1 93.75 125 SER A CA 1
ATOM 950 C C . SER A 1 125 ? -5.945 7.809 31.078 1 93.75 125 SER A C 1
ATOM 952 O O . SER A 1 125 ? -5.184 7.586 30.125 1 93.75 125 SER A O 1
ATOM 954 N N . LYS A 1 126 ? -6.18 9.016 31.562 1 95.62 126 LYS A N 1
ATOM 955 C CA . LYS A 1 126 ? -5.504 10.18 31 1 95.62 126 LYS A CA 1
ATOM 956 C C . LYS A 1 126 ? -3.994 10.086 31.203 1 95.62 126 LYS A C 1
ATOM 958 O O . LYS A 1 126 ? -3.223 10.344 30.266 1 95.62 126 LYS A O 1
ATOM 963 N N . ALA A 1 127 ? -3.654 9.727 32.375 1 97.31 127 ALA A N 1
ATOM 964 C CA . ALA A 1 127 ? -2.232 9.641 32.688 1 97.31 127 ALA A CA 1
ATOM 965 C C . ALA A 1 127 ? -1.53 8.617 31.797 1 97.31 127 ALA A C 1
ATOM 967 O O . ALA A 1 127 ? -0.419 8.859 31.328 1 97.31 127 ALA A O 1
ATOM 968 N N . GLY A 1 128 ? -2.115 7.477 31.594 1 96.94 128 GLY A N 1
ATOM 969 C CA . GLY A 1 128 ? -1.532 6.441 30.75 1 96.94 128 GLY A CA 1
ATOM 970 C C . GLY A 1 128 ? -1.438 6.844 29.297 1 96.94 128 GLY A C 1
ATOM 971 O O . GLY A 1 128 ? -0.359 6.793 28.703 1 96.94 128 GLY A O 1
ATOM 972 N N . LEU A 1 129 ? -2.514 7.328 28.734 1 96.75 129 LEU A N 1
ATOM 973 C CA . LEU A 1 129 ? -2.588 7.621 27.312 1 96.75 129 LEU A CA 1
ATOM 974 C C . LEU A 1 129 ? -1.769 8.859 26.969 1 96.75 129 LEU A C 1
ATOM 976 O O . LEU A 1 129 ? -1.108 8.906 25.922 1 96.75 129 LEU A O 1
ATOM 980 N N . TYR A 1 130 ? -1.811 9.867 27.812 1 97.62 130 TYR A N 1
ATOM 981 C CA . TYR A 1 130 ? -1.056 11.086 27.562 1 97.62 130 TYR A CA 1
ATOM 982 C C . TYR A 1 130 ? 0.444 10.836 27.656 1 97.62 130 TYR A C 1
ATOM 984 O O . TYR A 1 130 ? 1.227 11.422 26.906 1 97.62 130 TYR A O 1
ATOM 992 N N . ALA A 1 131 ? 0.815 10.008 28.578 1 98.06 131 ALA A N 1
ATOM 993 C CA . ALA A 1 131 ? 2.227 9.648 28.703 1 98.06 131 ALA A CA 1
ATOM 994 C C . ALA A 1 131 ? 2.709 8.898 27.469 1 98.06 131 ALA A C 1
ATOM 996 O O . ALA A 1 131 ? 3.811 9.148 26.969 1 98.06 131 ALA A O 1
ATOM 997 N N . ILE A 1 132 ? 1.904 8.016 27 1 97.56 132 ILE A N 1
ATOM 998 C CA . ILE A 1 132 ? 2.24 7.293 25.781 1 97.56 132 ILE A CA 1
ATOM 999 C C . ILE A 1 132 ? 2.309 8.266 24.609 1 97.56 132 ILE A C 1
ATOM 1001 O O . ILE A 1 132 ? 3.225 8.195 23.781 1 97.56 132 ILE A O 1
ATOM 1005 N N . PHE A 1 133 ? 1.434 9.203 24.547 1 97.81 133 PHE A N 1
ATOM 1006 C CA . PHE A 1 133 ? 1.379 10.211 23.5 1 97.81 133 PHE A CA 1
ATOM 1007 C C . PHE A 1 133 ? 2.672 11.016 23.453 1 97.81 133 PHE A C 1
ATOM 1009 O O . PHE A 1 133 ? 3.203 11.289 22.375 1 97.81 133 PHE A O 1
ATOM 1016 N N . ALA A 1 134 ? 3.191 11.328 24.562 1 97.56 134 ALA A N 1
ATOM 1017 C CA . ALA A 1 134 ? 4.34 12.227 24.656 1 97.56 134 ALA A CA 1
ATOM 1018 C C . ALA A 1 134 ? 5.641 11.484 24.375 1 97.56 134 ALA A C 1
ATOM 1020 O O . ALA A 1 134 ? 6.684 12.102 24.141 1 97.56 134 ALA A O 1
ATOM 1021 N N . THR A 1 135 ? 5.605 10.172 24.312 1 97.44 135 THR A N 1
ATOM 1022 C CA . THR A 1 135 ? 6.887 9.469 24.266 1 97.44 135 THR A CA 1
ATOM 1023 C C . THR A 1 135 ? 6.938 8.523 23.062 1 97.44 135 THR A C 1
ATOM 1025 O O . THR A 1 135 ? 8.016 8.188 22.578 1 97.44 135 THR A O 1
ATOM 1028 N N . GLN A 1 136 ? 5.844 8.031 22.641 1 95.69 136 GLN A N 1
ATOM 1029 C CA . GLN A 1 136 ? 5.863 7.09 21.516 1 95.69 136 GLN A CA 1
ATOM 1030 C C . GLN A 1 136 ? 5.945 7.824 20.188 1 95.69 136 GLN A C 1
ATOM 1032 O O . GLN A 1 136 ? 5.078 8.641 19.859 1 95.69 136 GLN A O 1
ATOM 1037 N N . SER A 1 137 ? 6.965 7.551 19.438 1 95.12 137 SER A N 1
ATOM 1038 C CA . SER A 1 137 ? 7.23 8.258 18.188 1 95.12 137 SER A CA 1
ATOM 1039 C C . SER A 1 137 ? 6.848 7.406 16.969 1 95.12 137 SER A C 1
ATOM 1041 O O . SER A 1 137 ? 6.785 6.18 17.062 1 95.12 137 SER A O 1
ATOM 1043 N N . ASN A 1 138 ? 6.543 8.062 15.852 1 94.62 138 ASN A N 1
ATOM 1044 C CA . ASN A 1 138 ? 6.332 7.414 14.562 1 94.62 138 ASN A CA 1
ATOM 1045 C C . ASN A 1 138 ? 7.652 7.047 13.898 1 94.62 138 ASN A C 1
ATOM 1047 O O . ASN A 1 138 ? 8.039 7.652 12.898 1 94.62 138 ASN A O 1
ATOM 1051 N N . ASP A 1 139 ? 8.258 6.035 14.336 1 93.62 139 ASP A N 1
ATOM 1052 C CA . ASP A 1 139 ? 9.633 5.672 14.016 1 93.62 139 ASP A CA 1
ATOM 1053 C C . ASP A 1 139 ? 9.742 5.117 12.602 1 93.62 139 ASP A C 1
ATOM 1055 O O . ASP A 1 139 ? 10.648 5.488 11.844 1 93.62 139 ASP A O 1
ATOM 1059 N N . PHE A 1 140 ? 8.859 4.379 12.211 1 91.12 140 PHE A N 1
ATOM 1060 C CA . PHE A 1 140 ? 9.039 3.582 11 1 91.12 140 PHE A CA 1
ATOM 1061 C C . PHE A 1 140 ? 8.508 4.324 9.781 1 91.12 140 PHE A C 1
ATOM 1063 O O . PHE A 1 140 ? 9.188 4.402 8.758 1 91.12 140 PHE A O 1
ATOM 1070 N N . ALA A 1 141 ? 7.344 4.852 9.883 1 90.5 141 ALA A N 1
ATOM 1071 C CA . ALA A 1 141 ? 6.719 5.484 8.727 1 90.5 141 ALA A CA 1
ATOM 1072 C C . ALA A 1 141 ? 7.359 6.836 8.43 1 90.5 141 ALA A C 1
ATOM 1074 O O . ALA A 1 141 ? 7.621 7.16 7.266 1 90.5 141 ALA A O 1
ATOM 1075 N N . LEU A 1 142 ? 7.605 7.602 9.453 1 92.75 142 LEU A N 1
ATOM 1076 C CA . LEU A 1 142 ? 8.117 8.953 9.242 1 92.75 142 LEU A CA 1
ATOM 1077 C C . LEU A 1 142 ? 9.586 9.047 9.641 1 92.75 142 LEU A C 1
ATOM 1079 O O . LEU A 1 142 ? 10.391 9.625 8.914 1 92.75 142 LEU A O 1
ATOM 1083 N N . GLY A 1 143 ? 9.977 8.477 10.656 1 93.88 143 GLY A N 1
ATOM 1084 C CA . GLY A 1 143 ? 11.328 8.594 11.18 1 93.88 143 GLY A CA 1
ATOM 1085 C C . GLY A 1 143 ? 12.375 7.961 10.289 1 93.88 143 GLY A C 1
ATOM 1086 O O . GLY A 1 143 ? 13.383 8.594 9.961 1 93.88 143 GLY A O 1
ATOM 1087 N N . TYR A 1 144 ? 12.148 6.801 9.844 1 93.06 144 TYR A N 1
ATOM 1088 C CA . TYR A 1 144 ? 13.164 6.047 9.117 1 93.06 144 TYR A CA 1
ATOM 1089 C C . TYR A 1 144 ? 13.531 6.746 7.812 1 93.06 144 TYR A C 1
ATOM 1091 O O . TYR A 1 144 ? 14.711 6.93 7.512 1 93.06 144 TYR A O 1
ATOM 1099 N N . PRO A 1 145 ? 12.586 7.113 7 1 91.69 145 PRO A N 1
ATOM 1100 C CA . PRO A 1 145 ? 12.969 7.773 5.75 1 91.69 145 PRO A CA 1
ATOM 1101 C C . PRO A 1 145 ? 13.773 9.047 5.973 1 91.69 145 PRO A C 1
ATOM 1103 O O . PRO A 1 145 ? 14.656 9.375 5.18 1 91.69 145 PRO A O 1
ATOM 1106 N N . ILE A 1 146 ? 13.492 9.742 6.984 1 93.5 146 ILE A N 1
ATOM 1107 C CA . ILE A 1 146 ? 14.203 10.984 7.281 1 93.5 146 ILE A CA 1
ATOM 1108 C C . ILE A 1 146 ? 15.633 10.664 7.719 1 93.5 146 ILE A C 1
ATOM 1110 O O . ILE A 1 146 ? 16.594 11.281 7.242 1 93.5 146 ILE A O 1
ATOM 1114 N N . VAL A 1 147 ? 15.758 9.68 8.57 1 94 147 VAL A N 1
ATOM 1115 C CA . VAL A 1 147 ? 17.078 9.281 9.047 1 94 147 VAL A CA 1
ATOM 1116 C C . VAL A 1 147 ? 17.891 8.688 7.902 1 94 147 VAL A C 1
ATOM 1118 O O . VAL A 1 147 ? 19.094 8.906 7.801 1 94 147 VAL A O 1
ATOM 1121 N N . ASP A 1 148 ? 17.219 7.922 7.105 1 93.12 148 ASP A N 1
ATOM 1122 C CA . ASP A 1 148 ? 17.875 7.348 5.938 1 93.12 148 ASP A CA 1
ATOM 1123 C C . ASP A 1 148 ? 18.422 8.438 5.027 1 93.12 148 ASP A C 1
ATOM 1125 O O . ASP A 1 148 ? 19.578 8.352 4.578 1 93.12 148 ASP A O 1
ATOM 1129 N N . ALA A 1 149 ? 17.75 9.453 4.812 1 91 149 ALA A N 1
ATOM 1130 C CA . ALA A 1 149 ? 18.156 10.555 3.945 1 91 149 ALA A CA 1
ATOM 1131 C C . ALA A 1 149 ? 19.312 11.336 4.566 1 91 149 ALA A C 1
ATOM 1133 O O . ALA A 1 149 ? 20.25 11.734 3.863 1 91 149 ALA A O 1
ATOM 1134 N N . LEU A 1 150 ? 19.297 11.477 5.809 1 90.88 150 LEU A N 1
ATOM 1135 C CA . LEU A 1 150 ? 20.25 12.352 6.48 1 90.88 150 LEU A CA 1
ATOM 1136 C C . LEU A 1 150 ? 21.547 11.617 6.77 1 90.88 150 LEU A C 1
ATOM 1138 O O . LEU A 1 150 ? 22.625 12.211 6.727 1 90.88 150 LEU A O 1
ATOM 1142 N N . TYR A 1 151 ? 21.484 10.297 7.012 1 92.56 151 TYR A N 1
ATOM 1143 C CA . TYR A 1 151 ? 22.641 9.695 7.648 1 92.56 151 TYR A CA 1
ATOM 1144 C C . TYR A 1 151 ? 23.125 8.477 6.859 1 92.56 151 TYR A C 1
ATOM 1146 O O . TYR A 1 151 ? 24.188 7.93 7.148 1 92.56 151 TYR A O 1
ATOM 1154 N N . ARG A 1 152 ? 22.469 8.016 5.879 1 91.12 152 ARG A N 1
ATOM 1155 C CA . ARG A 1 152 ? 22.875 6.824 5.141 1 91.12 152 ARG A CA 1
ATOM 1156 C C . ARG A 1 152 ? 24.281 6.973 4.59 1 91.12 152 ARG A C 1
ATOM 1158 O O . ARG A 1 152 ? 25.078 6.023 4.633 1 91.12 152 ARG A O 1
ATOM 1165 N N . SER A 1 153 ? 24.641 8.094 4.133 1 89.25 153 SER A N 1
ATOM 1166 C CA . SER A 1 153 ? 25.938 8.312 3.488 1 89.25 153 SER A CA 1
ATOM 1167 C C . SER A 1 153 ? 27.031 8.57 4.516 1 89.25 153 SER A C 1
ATOM 1169 O O . SER A 1 153 ? 28.203 8.297 4.262 1 89.25 153 SER A O 1
ATOM 1171 N N . THR A 1 154 ? 26.734 9.055 5.715 1 87.44 154 THR A N 1
ATOM 1172 C CA . THR A 1 154 ? 27.719 9.438 6.719 1 87.44 154 THR A CA 1
ATOM 1173 C C . THR A 1 154 ? 27.797 8.398 7.828 1 87.44 154 THR A C 1
ATOM 1175 O O . THR A 1 154 ? 28.875 7.832 8.078 1 87.44 154 THR A O 1
ATOM 1178 N N . TYR A 1 155 ? 26.641 8.156 8.414 1 89.75 155 TYR A N 1
ATOM 1179 C CA . TYR A 1 155 ? 26.578 7.203 9.516 1 89.75 155 TYR A CA 1
ATOM 1180 C C . TYR A 1 155 ? 25.484 6.176 9.289 1 89.75 155 TYR A C 1
ATOM 1182 O O . TYR A 1 155 ? 24.453 6.184 9.984 1 89.75 155 TYR A O 1
ATOM 1190 N N . PRO A 1 156 ? 25.781 5.191 8.414 1 88.88 156 PRO A N 1
ATOM 1191 C CA . PRO A 1 156 ? 24.75 4.195 8.102 1 88.88 156 PRO A CA 1
ATOM 1192 C C . PRO A 1 156 ? 24.344 3.367 9.32 1 88.88 156 PRO A C 1
ATOM 1194 O O . PRO A 1 156 ? 23.219 2.85 9.367 1 88.88 156 PRO A O 1
ATOM 1197 N N . GLU A 1 157 ? 25.125 3.324 10.328 1 88.19 157 GLU A N 1
ATOM 1198 C CA . GLU A 1 157 ? 24.828 2.535 11.523 1 88.19 157 GLU A CA 1
ATOM 1199 C C . GLU A 1 157 ? 23.703 3.16 12.336 1 88.19 157 GLU A C 1
ATOM 1201 O O . GLU A 1 157 ? 23.062 2.484 13.141 1 88.19 157 GLU A O 1
ATOM 1206 N N . TYR A 1 158 ? 23.422 4.484 12.18 1 91.62 158 TYR A N 1
ATOM 1207 C CA . TYR A 1 158 ? 22.375 5.164 12.922 1 91.62 158 TYR A CA 1
ATOM 1208 C C . TYR A 1 158 ? 21 4.648 12.523 1 91.62 158 TYR A C 1
ATOM 1210 O O . TYR A 1 158 ? 20.031 4.746 13.289 1 91.62 158 TYR A O 1
ATOM 1218 N N . LEU A 1 159 ? 20.938 4.074 11.32 1 92.06 159 LEU A N 1
ATOM 1219 C CA . LEU A 1 159 ? 19.656 3.615 10.789 1 92.06 159 LEU A CA 1
ATOM 1220 C C . LEU A 1 159 ? 19.109 2.455 11.617 1 92.06 159 LEU A C 1
ATOM 1222 O O . LEU A 1 159 ? 17.906 2.342 11.82 1 92.06 159 LEU A O 1
ATOM 1226 N N . GLN A 1 160 ? 19.953 1.654 12.156 1 90.75 160 GLN A N 1
ATOM 1227 C CA . GLN A 1 160 ? 19.516 0.476 12.898 1 90.75 160 GLN A CA 1
ATOM 1228 C C . GLN A 1 160 ? 18.922 0.864 14.25 1 90.75 160 GLN A C 1
ATOM 1230 O O . GLN A 1 160 ? 18.156 0.104 14.836 1 90.75 160 GLN A O 1
ATOM 1235 N N . TYR A 1 161 ? 19.219 2.068 14.766 1 92.19 161 TYR A N 1
ATOM 1236 C CA . TYR A 1 161 ? 18.734 2.494 16.078 1 92.19 161 TYR A CA 1
ATOM 1237 C C . TYR A 1 161 ? 17.219 2.703 16.047 1 92.19 161 TYR A C 1
ATOM 1239 O O . TYR A 1 161 ? 16.547 2.561 17.062 1 92.19 161 TYR A O 1
ATOM 1247 N N . ILE A 1 162 ? 16.656 3.021 14.898 1 91.94 162 ILE A N 1
ATOM 1248 C CA . ILE A 1 162 ? 15.219 3.213 14.773 1 91.94 162 ILE A CA 1
ATOM 1249 C C . ILE A 1 162 ? 14.492 1.925 15.164 1 91.94 162 ILE A C 1
ATOM 1251 O O . ILE A 1 162 ? 13.438 1.965 15.797 1 91.94 162 ILE A O 1
ATOM 1255 N N . TYR A 1 163 ? 15.086 0.798 14.852 1 87.5 163 TYR A N 1
ATOM 1256 C CA . TYR A 1 163 ? 14.484 -0.502 15.117 1 87.5 163 TYR A CA 1
ATOM 1257 C C . TYR A 1 163 ? 14.797 -0.965 16.531 1 87.5 163 TYR A C 1
ATOM 1259 O O . TYR A 1 163 ? 13.992 -1.665 17.156 1 87.5 163 TYR A O 1
ATOM 1267 N N . LEU A 1 164 ? 15.891 -0.509 17.047 1 88.19 164 LEU A N 1
ATOM 1268 C CA . LEU A 1 164 ? 16.328 -0.958 18.359 1 88.19 164 LEU A CA 1
ATOM 1269 C C . LEU A 1 164 ? 15.609 -0.179 19.453 1 88.19 164 LEU A C 1
ATOM 1271 O O . LEU A 1 164 ? 15.461 -0.671 20.578 1 88.19 164 LEU A O 1
ATOM 1275 N N . VAL A 1 165 ? 15.164 0.993 19.156 1 91.62 165 VAL A N 1
ATOM 1276 C CA . VAL A 1 165 ? 14.539 1.847 20.156 1 91.62 165 VAL A CA 1
ATOM 1277 C C . VAL A 1 165 ? 13.055 1.521 20.266 1 91.62 165 VAL A C 1
ATOM 1279 O O . VAL A 1 165 ? 12.422 1.788 21.297 1 91.62 165 VAL A O 1
ATOM 1282 N N . ALA A 1 166 ? 12.453 0.876 19.281 1 85.25 166 ALA A N 1
ATOM 1283 C CA . ALA A 1 166 ? 11.016 0.632 19.219 1 85.25 166 ALA A CA 1
ATOM 1284 C C . ALA A 1 166 ? 10.539 -0.169 20.422 1 85.25 166 ALA A C 1
ATOM 1286 O O . ALA A 1 166 ? 9.492 0.136 21 1 85.25 166 ALA A O 1
ATOM 1287 N N . PRO A 1 167 ? 11.289 -1.141 20.953 1 84.12 167 PRO A N 1
ATOM 1288 C CA . PRO A 1 167 ? 10.836 -1.93 22.109 1 84.12 167 PRO A CA 1
ATOM 1289 C C . PRO A 1 167 ? 10.773 -1.114 23.391 1 84.12 167 PRO A C 1
ATOM 1291 O O . PRO A 1 167 ? 10.062 -1.486 24.328 1 84.12 167 PRO A O 1
ATOM 1294 N N . VAL A 1 168 ? 11.469 -0.026 23.438 1 88.94 168 VAL A N 1
ATOM 1295 C CA . VAL A 1 168 ? 11.453 0.804 24.641 1 88.94 168 VAL A CA 1
ATOM 1296 C C . VAL A 1 168 ? 10.023 1.276 24.922 1 88.94 168 VAL A C 1
ATOM 1298 O O . VAL A 1 168 ? 9.531 1.137 26.047 1 88.94 168 VAL A O 1
ATOM 1301 N N . SER A 1 169 ? 9.414 1.769 23.906 1 91.44 169 SER A N 1
ATOM 1302 C CA . SER A 1 169 ? 8.047 2.248 24.078 1 91.44 169 SER A CA 1
ATOM 1303 C C . SER A 1 169 ? 7.055 1.089 24.141 1 91.44 169 SER A C 1
ATOM 1305 O O . SER A 1 169 ? 6.191 1.042 25.016 1 91.44 169 SER A O 1
ATOM 1307 N N . LEU A 1 170 ? 7.219 0.109 23.328 1 89.31 170 LEU A N 1
ATOM 1308 C CA . LEU A 1 170 ? 6.184 -0.899 23.109 1 89.31 170 LEU A CA 1
ATOM 1309 C C . LEU A 1 170 ? 6.238 -1.968 24.203 1 89.31 170 LEU A C 1
ATOM 1311 O O . LEU A 1 170 ? 5.203 -2.51 24.594 1 89.31 170 LEU A O 1
ATOM 1315 N N . MET A 1 171 ? 7.41 -2.23 24.766 1 88.81 171 MET A N 1
ATOM 1316 C CA . MET A 1 171 ? 7.547 -3.336 25.719 1 88.81 171 MET A CA 1
ATOM 1317 C C . MET A 1 171 ? 7.703 -2.818 27.141 1 88.81 171 MET A C 1
ATOM 1319 O O . MET A 1 171 ? 7.406 -3.531 28.094 1 88.81 171 MET A O 1
ATOM 1323 N N . LEU A 1 172 ? 8.102 -1.598 27.281 1 90.75 172 LEU A N 1
ATOM 1324 C CA . LEU A 1 172 ? 8.391 -1.131 28.641 1 90.75 172 LEU A CA 1
ATOM 1325 C C . LEU A 1 172 ? 7.406 -0.045 29.062 1 90.75 172 LEU A C 1
ATOM 1327 O O . LEU A 1 172 ? 6.723 -0.182 30.078 1 90.75 172 LEU A O 1
ATOM 1331 N N . LEU A 1 173 ? 7.234 0.939 28.297 1 95.19 173 LEU A N 1
ATOM 1332 C CA . LEU A 1 173 ? 6.477 2.109 28.719 1 95.19 173 LEU A CA 1
ATOM 1333 C C . LEU A 1 173 ? 4.984 1.917 28.469 1 95.19 173 LEU A C 1
ATOM 1335 O O . LEU A 1 173 ? 4.16 2.184 29.344 1 95.19 173 LEU A O 1
ATOM 1339 N N . ASN A 1 174 ? 4.637 1.436 27.25 1 94.88 174 ASN A N 1
ATOM 1340 C CA . ASN A 1 174 ? 3.23 1.282 26.891 1 94.88 174 ASN A CA 1
ATOM 1341 C C . ASN A 1 174 ? 2.502 0.358 27.875 1 94.88 174 ASN A C 1
ATOM 1343 O O . ASN A 1 174 ? 1.357 0.619 28.234 1 94.88 174 ASN A O 1
ATOM 1347 N N . PRO A 1 175 ? 3.121 -0.731 28.328 1 93.44 175 PRO A N 1
ATOM 1348 C CA . PRO A 1 175 ? 2.449 -1.587 29.312 1 93.44 175 PRO A CA 1
ATOM 1349 C C . PRO A 1 175 ? 2.076 -0.841 30.594 1 93.44 175 PRO A C 1
ATOM 1351 O O . PRO A 1 175 ? 1.037 -1.123 31.188 1 93.44 175 PRO A O 1
ATOM 1354 N N . ILE A 1 176 ? 2.871 0.044 31 1 95.19 176 ILE A N 1
ATOM 1355 C CA . ILE A 1 176 ? 2.561 0.856 32.156 1 95.19 176 ILE A CA 1
ATOM 1356 C C . ILE A 1 176 ? 1.338 1.727 31.875 1 95.19 176 ILE A C 1
ATOM 1358 O O . ILE A 1 176 ? 0.439 1.839 32.719 1 95.19 176 ILE A O 1
ATOM 1362 N N . GLY A 1 177 ? 1.352 2.336 30.688 1 95.69 177 GLY A N 1
ATOM 1363 C CA . GLY A 1 177 ? 0.185 3.107 30.281 1 95.69 177 GLY A CA 1
ATOM 1364 C C . GLY A 1 177 ? -1.081 2.273 30.203 1 95.69 177 GLY A C 1
ATOM 1365 O O . GLY A 1 177 ? -2.145 2.709 30.656 1 95.69 177 GLY A O 1
ATOM 1366 N N . PHE A 1 178 ? -0.988 1.107 29.703 1 93.62 178 PHE A N 1
ATOM 1367 C CA . PHE A 1 178 ? -2.127 0.202 29.594 1 93.62 178 PHE A CA 1
ATOM 1368 C C . PHE A 1 178 ? -2.615 -0.214 30.969 1 93.62 178 PHE A C 1
ATOM 1370 O O . PHE A 1 178 ? -3.818 -0.354 31.203 1 93.62 178 PHE A O 1
ATOM 1377 N N . ALA A 1 179 ? -1.702 -0.483 31.812 1 93.38 179 ALA A N 1
ATOM 1378 C CA . ALA A 1 179 ? -2.076 -0.841 33.188 1 93.38 179 ALA A CA 1
ATOM 1379 C C . ALA A 1 179 ? -2.906 0.262 33.844 1 93.38 179 ALA A C 1
ATOM 1381 O O . ALA A 1 179 ? -3.889 -0.017 34.531 1 93.38 179 ALA A O 1
ATOM 1382 N N . LEU A 1 180 ? -2.553 1.453 33.625 1 94.62 180 LEU A N 1
ATOM 1383 C CA . LEU A 1 180 ? -3.297 2.582 34.188 1 94.62 180 LEU A CA 1
ATOM 1384 C C . LEU A 1 180 ? -4.691 2.664 33.562 1 94.62 180 LEU A C 1
ATOM 1386 O O . LEU A 1 180 ? -5.66 2.977 34.25 1 94.62 180 LEU A O 1
ATOM 1390 N N . CYS A 1 181 ? -4.785 2.414 32.312 1 92.31 181 CYS A N 1
ATOM 1391 C CA . CYS A 1 181 ? -6.086 2.408 31.641 1 92.31 181 CYS A CA 1
ATOM 1392 C C . CYS A 1 181 ? -6.969 1.29 32.188 1 92.31 181 CYS A C 1
ATOM 1394 O O . CYS A 1 181 ? -8.172 1.478 32.375 1 92.31 181 CYS A O 1
ATOM 1396 N N . GLU A 1 182 ? -6.312 0.157 32.469 1 88.62 182 GLU A N 1
ATOM 1397 C CA . GLU A 1 182 ? -7.062 -0.968 33.031 1 88.62 182 GLU A CA 1
ATOM 1398 C C . GLU A 1 182 ? -7.527 -0.675 34.469 1 88.62 182 GLU A C 1
ATOM 1400 O O . GLU A 1 182 ? -8.609 -1.107 34.875 1 88.62 182 GLU A O 1
ATOM 1405 N N . VAL A 1 183 ? -6.699 -0.029 35.188 1 89.06 183 VAL A N 1
ATOM 1406 C CA . VAL A 1 183 ? -7.074 0.378 36.531 1 89.06 183 VAL A CA 1
ATOM 1407 C C . VAL A 1 183 ? -8.273 1.316 36.469 1 89.06 183 VAL A C 1
ATOM 1409 O O . VAL A 1 183 ? -9.195 1.213 37.281 1 89.06 183 VAL A O 1
ATOM 1412 N N . GLN A 1 184 ? -8.258 2.232 35.531 1 89.94 184 GLN A N 1
ATOM 1413 C CA . GLN A 1 184 ? -9.375 3.15 35.344 1 89.94 184 GLN A CA 1
ATOM 1414 C C . GLN A 1 184 ? -10.664 2.395 35.031 1 89.94 184 GLN A C 1
ATOM 1416 O O . GLN A 1 184 ? -11.727 2.717 35.531 1 89.94 184 GLN A O 1
ATOM 1421 N N . LYS A 1 185 ? -10.547 1.483 34.219 1 84.56 185 LYS A N 1
ATOM 1422 C CA . LYS A 1 185 ? -11.695 0.659 33.844 1 84.56 185 LYS A CA 1
ATOM 1423 C C . LYS A 1 185 ? -12.242 -0.102 35.031 1 84.56 185 LYS A C 1
ATOM 1425 O O . LYS A 1 185 ? -13.453 -0.245 35.188 1 84.56 185 LYS A O 1
ATOM 1430 N N . TRP A 1 186 ? -11.336 -0.599 35.781 1 81.62 186 TRP A N 1
ATOM 1431 C CA . TRP A 1 186 ? -11.703 -1.354 36.969 1 81.62 186 TRP A CA 1
ATOM 1432 C C . TRP A 1 186 ? -12.422 -0.464 37.969 1 81.62 186 TRP A C 1
ATOM 1434 O O . TRP A 1 186 ? -13.391 -0.895 38.625 1 81.62 186 TRP A O 1
ATOM 1444 N N . ARG A 1 187 ? -11.961 0.643 38.094 1 82.75 187 ARG A N 1
ATOM 1445 C CA . ARG A 1 187 ? -12.555 1.576 39.062 1 82.75 187 ARG A CA 1
ATOM 1446 C C . ARG A 1 187 ? -13.945 2.004 38.594 1 82.75 187 ARG A C 1
ATOM 1448 O O . ARG A 1 187 ? -14.805 2.307 39.438 1 82.75 187 ARG A O 1
ATOM 1455 N N . GLN A 1 188 ? -14.117 2.053 37.375 1 78.06 188 GLN A N 1
ATOM 1456 C CA . GLN A 1 188 ? -15.398 2.477 36.844 1 78.06 188 GLN A CA 1
ATOM 1457 C C . GLN A 1 188 ? -16.375 1.304 36.75 1 78.06 188 GLN A C 1
ATOM 1459 O O . GLN A 1 188 ? -17.594 1.504 36.656 1 78.06 188 GLN A O 1
ATOM 1464 N N . SER A 1 189 ? -15.758 0.123 36.781 1 73.25 189 SER A N 1
ATOM 1465 C CA . SER A 1 189 ? -16.625 -1.046 36.688 1 73.25 189 SER A CA 1
ATOM 1466 C C . SER A 1 189 ? -17.312 -1.317 38.031 1 73.25 189 SER A C 1
ATOM 1468 O O . SER A 1 189 ? -16.766 -1.001 39.094 1 73.25 189 SER A O 1
ATOM 1470 N N . SER A 1 190 ? -18.578 -1.605 38.062 1 62.25 190 SER A N 1
ATOM 1471 C CA . SER A 1 190 ? -19.422 -1.866 39.219 1 62.25 190 SER A CA 1
ATOM 1472 C C . SER A 1 190 ? -18.938 -3.084 40 1 62.25 190 SER A C 1
ATOM 1474 O O . SER A 1 190 ? -19.25 -3.232 41.156 1 62.25 190 SER A O 1
ATOM 1476 N N . HIS A 1 191 ? -18.281 -4.02 39.25 1 58.19 191 HIS A N 1
ATOM 1477 C CA . HIS A 1 191 ? -17.828 -5.211 39.969 1 58.19 191 HIS A CA 1
ATOM 1478 C C . HIS A 1 191 ? -16.297 -5.32 39.906 1 58.19 191 HIS A C 1
ATOM 1480 O O . HIS A 1 191 ? -15.742 -5.855 38.969 1 58.19 191 HIS A O 1
ATOM 1486 N N . PRO A 1 192 ? -15.656 -4.707 40.875 1 58.56 192 PRO A N 1
ATOM 1487 C CA . PRO A 1 192 ? -14.195 -4.609 40.875 1 58.56 192 PRO A CA 1
ATOM 1488 C C . PRO A 1 192 ? -13.516 -5.961 41.062 1 58.56 192 PRO A C 1
ATOM 1490 O O . PRO A 1 192 ? -12.547 -6.062 41.844 1 58.56 192 PRO A O 1
ATOM 1493 N N . GLN A 1 193 ? -13.922 -7.094 40.531 1 55.38 193 GLN A N 1
ATOM 1494 C CA . GLN A 1 193 ? -13.336 -8.383 40.875 1 55.38 193 GLN A CA 1
ATOM 1495 C C . GLN A 1 193 ? -11.961 -8.555 40.25 1 55.38 193 GLN A C 1
ATOM 1497 O O . GLN A 1 193 ? -11.32 -9.594 40.406 1 55.38 193 GLN A O 1
ATOM 1502 N N . HIS A 1 194 ? -11.375 -7.566 39.625 1 63.03 194 HIS A N 1
ATOM 1503 C CA . HIS A 1 194 ? -10.125 -7.996 39 1 63.03 194 HIS A CA 1
ATOM 1504 C C . HIS A 1 194 ? -8.93 -7.699 39.906 1 63.03 194 HIS A C 1
ATOM 1506 O O . HIS A 1 194 ? -8.883 -6.656 40.562 1 63.03 194 HIS A O 1
ATOM 1512 N N . SER A 1 195 ? -8.102 -8.797 40.281 1 77.12 195 SER A N 1
ATOM 1513 C CA . SER A 1 195 ? -6.852 -8.734 41.031 1 77.12 195 SER A CA 1
ATOM 1514 C C . SER A 1 195 ? -5.75 -8.062 40.219 1 77.12 195 SER A C 1
ATOM 1516 O O . SER A 1 195 ? -5.867 -7.918 39 1 77.12 195 SER A O 1
ATOM 1518 N N . THR A 1 196 ? -4.816 -7.445 40.906 1 81.56 196 THR A N 1
ATOM 1519 C CA . THR A 1 196 ? -3.633 -6.844 40.312 1 81.56 196 THR A CA 1
ATOM 1520 C C . THR A 1 196 ? -2.975 -7.816 39.344 1 81.56 196 THR A C 1
ATOM 1522 O O . THR A 1 196 ? -2.488 -7.41 38.281 1 81.56 196 THR A O 1
ATOM 1525 N N . ALA A 1 197 ? -2.975 -9.086 39.656 1 85.12 197 ALA A N 1
ATOM 1526 C CA . ALA A 1 197 ? -2.418 -10.117 38.781 1 85.12 197 ALA A CA 1
ATOM 1527 C C . ALA A 1 197 ? -3.215 -10.227 37.469 1 85.12 197 ALA A C 1
ATOM 1529 O O . ALA A 1 197 ? -2.648 -10.484 36.406 1 85.12 197 ALA A O 1
ATOM 1530 N N . GLY A 1 198 ? -4.387 -9.953 37.562 1 82.25 198 GLY A N 1
ATOM 1531 C CA . GLY A 1 198 ? -5.242 -9.969 36.406 1 82.25 198 GLY A CA 1
ATOM 1532 C C . GLY A 1 198 ? -4.957 -8.828 35.438 1 82.25 198 GLY A C 1
ATOM 1533 O O . GLY A 1 198 ? -4.941 -9.031 34.219 1 82.25 198 GLY A O 1
ATOM 1534 N N . ILE A 1 199 ? -4.758 -7.699 36.031 1 86.25 199 ILE A N 1
ATOM 1535 C CA . ILE A 1 199 ? -4.441 -6.531 35.219 1 86.25 199 ILE A CA 1
ATOM 1536 C C . ILE A 1 199 ? -3.111 -6.746 34.5 1 86.25 199 ILE A C 1
ATOM 1538 O O . ILE A 1 199 ? -2.992 -6.469 33.312 1 86.25 199 ILE A O 1
ATOM 1542 N N . VAL A 1 200 ? -2.156 -7.297 35.219 1 88.69 200 VAL A N 1
ATOM 1543 C CA . VAL A 1 200 ? -0.839 -7.555 34.656 1 88.69 200 VAL A CA 1
ATOM 1544 C C . VAL A 1 200 ? -0.957 -8.586 33.531 1 88.69 200 VAL A C 1
ATOM 1546 O O . VAL A 1 200 ? -0.32 -8.453 32.5 1 88.69 200 VAL A O 1
ATOM 1549 N N . GLY A 1 201 ? -1.636 -9.57 33.75 1 86.88 201 GLY A N 1
ATOM 1550 C CA . GLY A 1 201 ? -1.845 -10.594 32.719 1 86.88 201 GLY A CA 1
ATOM 1551 C C . GLY A 1 201 ? -2.451 -10.047 31.438 1 86.88 201 GLY A C 1
ATOM 1552 O O . GLY A 1 201 ? -2.004 -10.383 30.344 1 86.88 201 GLY A O 1
ATOM 1553 N N . VAL A 1 202 ? -3.4 -9.156 31.594 1 83 202 VAL A N 1
ATOM 1554 C CA . VAL A 1 202 ? -4.07 -8.57 30.438 1 83 202 VAL A CA 1
ATOM 1555 C C . VAL A 1 202 ? -3.09 -7.684 29.672 1 83 202 VAL A C 1
ATOM 1557 O O . VAL A 1 202 ? -3.074 -7.691 28.438 1 83 202 VAL A O 1
ATOM 1560 N N . VAL A 1 203 ? -2.352 -6.977 30.391 1 88.75 203 VAL A N 1
ATOM 1561 C CA . VAL A 1 203 ? -1.401 -6.055 29.781 1 88.75 203 VAL A CA 1
ATOM 1562 C C . VAL A 1 203 ? -0.325 -6.84 29.047 1 88.75 203 VAL A C 1
ATOM 1564 O O . VAL A 1 203 ? 0.073 -6.465 27.938 1 88.75 203 VAL A O 1
ATOM 1567 N N . VAL A 1 204 ? 0.13 -7.934 29.578 1 88 204 VAL A N 1
ATOM 1568 C CA . VAL A 1 204 ? 1.161 -8.758 28.953 1 88 204 VAL A CA 1
ATOM 1569 C C . VAL A 1 204 ? 0.625 -9.367 27.656 1 88 204 VAL A C 1
ATOM 1571 O O . VAL A 1 204 ? 1.329 -9.414 26.656 1 88 204 VAL A O 1
ATOM 1574 N N . VAL A 1 205 ? -0.503 -9.766 27.688 1 83.94 205 VAL A N 1
ATOM 1575 C CA . VAL A 1 205 ? -1.116 -10.359 26.516 1 83.94 205 VAL A CA 1
ATOM 1576 C C . VAL A 1 205 ? -1.29 -9.297 25.422 1 83.94 205 VAL A C 1
ATOM 1578 O O . VAL A 1 205 ? -1.079 -9.57 24.234 1 83.94 205 VAL A O 1
ATOM 1581 N N . GLN A 1 206 ? -1.63 -8.141 25.812 1 81.12 206 GLN A N 1
ATOM 1582 C CA . GLN A 1 206 ? -1.805 -7.047 24.859 1 81.12 206 GLN A CA 1
ATOM 1583 C C . GLN A 1 206 ? -0.486 -6.688 24.188 1 81.12 206 GLN A C 1
ATOM 1585 O O . GLN A 1 206 ? -0.46 -6.363 23 1 81.12 206 GLN A O 1
ATOM 1590 N N . VAL A 1 207 ? 0.508 -6.742 24.953 1 85.25 207 VAL A N 1
ATOM 1591 C CA . VAL A 1 207 ? 1.833 -6.418 24.422 1 85.25 207 VAL A CA 1
ATOM 1592 C C . VAL A 1 207 ? 2.277 -7.492 23.438 1 85.25 207 VAL A C 1
ATOM 1594 O O . VAL A 1 207 ? 2.809 -7.18 22.375 1 85.25 207 VAL A O 1
ATOM 1597 N N . LEU A 1 208 ? 2.037 -8.688 23.719 1 82.88 208 LEU A N 1
ATOM 1598 C CA . LEU A 1 208 ? 2.479 -9.797 22.875 1 82.88 208 LEU A CA 1
ATOM 1599 C C . LEU A 1 208 ? 1.645 -9.883 21.609 1 82.88 208 LEU A C 1
ATOM 1601 O O . LEU A 1 208 ? 2.123 -10.359 20.578 1 82.88 208 LEU A O 1
ATOM 1605 N N . LYS A 1 209 ? 0.505 -9.375 21.672 1 77.62 209 LYS A N 1
ATOM 1606 C CA . LYS A 1 209 ? -0.382 -9.398 20.516 1 77.62 209 LYS A CA 1
ATOM 1607 C C . LYS A 1 209 ? -0.067 -8.25 19.562 1 77.62 209 LYS A C 1
ATOM 1609 O O . LYS A 1 209 ? -0.509 -8.258 18.406 1 77.62 209 LYS A O 1
ATOM 1614 N N . ASN A 1 210 ? 0.718 -7.32 20.016 1 81.06 210 ASN A N 1
ATOM 1615 C CA . ASN A 1 210 ? 1.151 -6.238 19.141 1 81.06 210 ASN A CA 1
ATOM 1616 C C . ASN A 1 210 ? 2.057 -6.75 18.016 1 81.06 210 ASN A C 1
ATOM 1618 O O . ASN A 1 210 ? 3.105 -7.336 18.281 1 81.06 210 ASN A O 1
ATOM 1622 N N . PRO A 1 211 ? 1.643 -6.562 16.812 1 79.62 211 PRO A N 1
ATOM 1623 C CA . PRO A 1 211 ? 2.418 -7.102 15.688 1 79.62 211 PRO A CA 1
ATOM 1624 C C . PRO A 1 211 ? 3.863 -6.613 15.68 1 79.62 211 PRO A C 1
ATOM 1626 O O . PRO A 1 211 ? 4.766 -7.344 15.258 1 79.62 211 PRO A O 1
ATOM 1629 N N . VAL A 1 212 ? 4.078 -5.418 16.094 1 84.06 212 VAL A N 1
ATOM 1630 C CA . VAL A 1 212 ? 5.434 -4.875 16.109 1 84.06 212 VAL A CA 1
ATOM 1631 C C . VAL A 1 212 ? 6.289 -5.656 17.109 1 84.06 212 VAL A C 1
ATOM 1633 O O . VAL A 1 212 ? 7.383 -6.113 16.766 1 84.06 212 VAL A O 1
ATOM 1636 N N . VAL A 1 213 ? 5.766 -5.832 18.328 1 86.12 213 VAL A N 1
ATOM 1637 C CA . VAL A 1 213 ? 6.508 -6.535 19.359 1 86.12 213 VAL A CA 1
ATOM 1638 C C . VAL A 1 213 ? 6.715 -7.992 18.953 1 86.12 213 VAL A C 1
ATOM 1640 O O . VAL A 1 213 ? 7.82 -8.523 19.062 1 86.12 213 VAL A O 1
ATOM 1643 N N . PHE A 1 214 ? 5.723 -8.594 18.469 1 87.19 214 PHE A N 1
ATOM 1644 C CA . PHE A 1 214 ? 5.77 -10 18.078 1 87.19 214 PHE A CA 1
ATOM 1645 C C . PHE A 1 214 ? 6.809 -10.219 16.984 1 87.19 214 PHE A C 1
ATOM 1647 O O . PHE A 1 214 ? 7.625 -11.133 17.062 1 87.19 214 PHE A O 1
ATOM 1654 N N . MET A 1 215 ? 6.793 -9.398 16.016 1 87.88 215 MET A N 1
ATOM 1655 C CA . MET A 1 215 ? 7.68 -9.609 14.875 1 87.88 215 MET A CA 1
ATOM 1656 C C . MET A 1 215 ? 9.117 -9.242 15.227 1 87.88 215 MET A C 1
ATOM 1658 O O . MET A 1 215 ? 10.062 -9.805 14.664 1 87.88 215 MET A O 1
ATOM 1662 N N . VAL A 1 216 ? 9.297 -8.297 16.141 1 87.06 216 VAL A N 1
ATOM 1663 C CA . VAL A 1 216 ? 10.641 -7.977 16.609 1 87.06 216 VAL A CA 1
ATOM 1664 C C . VAL A 1 216 ? 11.234 -9.188 17.328 1 87.06 216 VAL A C 1
ATOM 1666 O O . VAL A 1 216 ? 12.398 -9.531 17.109 1 87.06 216 VAL A O 1
ATOM 1669 N N . ILE A 1 217 ? 10.461 -9.852 18.094 1 89.31 217 ILE A N 1
ATOM 1670 C CA . ILE A 1 217 ? 10.922 -11.031 18.828 1 89.31 217 ILE A CA 1
ATOM 1671 C C . ILE A 1 217 ? 11.242 -12.148 17.828 1 89.31 217 ILE A C 1
ATOM 1673 O O . ILE A 1 217 ? 12.305 -12.773 17.906 1 89.31 217 ILE A O 1
ATOM 1677 N N . VAL A 1 218 ? 10.344 -12.367 16.938 1 91.06 218 VAL A N 1
ATOM 1678 C CA . VAL A 1 218 ? 10.555 -13.406 15.93 1 91.06 218 VAL A CA 1
ATOM 1679 C C . VAL A 1 218 ? 11.797 -13.078 15.102 1 91.06 218 VAL A C 1
ATOM 1681 O O . VAL A 1 218 ? 12.57 -13.969 14.758 1 91.06 218 VAL A O 1
ATOM 1684 N N . GLY A 1 219 ? 11.938 -11.812 14.742 1 92.62 219 GLY A N 1
ATOM 1685 C CA . GLY A 1 219 ? 13.102 -11.375 13.984 1 92.62 219 GLY A CA 1
ATOM 1686 C C . GLY A 1 219 ? 14.414 -11.602 14.719 1 92.62 219 GLY A C 1
ATOM 1687 O O . GLY A 1 219 ? 15.391 -12.062 14.125 1 92.62 219 GLY A O 1
ATOM 1688 N N . ILE A 1 220 ? 14.453 -11.359 16.016 1 90.69 220 ILE A N 1
ATOM 1689 C CA . ILE A 1 220 ? 15.656 -11.547 16.812 1 90.69 220 ILE A CA 1
ATOM 1690 C C . ILE A 1 220 ? 15.969 -13.031 16.938 1 90.69 220 ILE A C 1
ATOM 1692 O O . ILE A 1 220 ? 17.141 -13.438 16.859 1 90.69 220 ILE A O 1
ATOM 1696 N N . VAL A 1 221 ? 14.984 -13.797 17.156 1 93 221 VAL A N 1
ATOM 1697 C CA . VAL A 1 221 ? 15.18 -15.242 17.203 1 93 221 VAL A CA 1
ATOM 1698 C C . VAL A 1 221 ? 15.734 -15.734 15.867 1 93 221 VAL A C 1
ATOM 1700 O O . VAL A 1 221 ? 16.672 -16.531 15.836 1 93 221 VAL A O 1
ATOM 1703 N N . ALA A 1 222 ? 15.219 -15.195 14.812 1 91.31 222 ALA A N 1
ATOM 1704 C CA . ALA A 1 222 ? 15.68 -15.578 13.477 1 91.31 222 ALA A CA 1
ATOM 1705 C C . ALA A 1 222 ? 17.094 -15.062 13.219 1 91.31 222 ALA A C 1
ATOM 1707 O O . ALA A 1 222 ? 17.859 -15.688 12.484 1 91.31 222 ALA A O 1
ATOM 1708 N N . HIS A 1 223 ? 17.406 -13.891 13.789 1 93.25 223 HIS A N 1
ATOM 1709 C CA . HIS A 1 223 ? 18.766 -13.359 13.688 1 93.25 223 HIS A CA 1
ATOM 1710 C C . HIS A 1 223 ? 19.797 -14.383 14.133 1 93.25 223 HIS A C 1
ATOM 1712 O O . HIS A 1 223 ? 20.797 -14.609 13.445 1 93.25 223 HIS A O 1
ATOM 1718 N N . PHE A 1 224 ? 19.516 -15.07 15.18 1 92.06 224 PHE A N 1
ATOM 1719 C CA . PHE A 1 224 ? 20.469 -16.031 15.734 1 92.06 224 PHE A CA 1
ATOM 1720 C C . PHE A 1 224 ? 20.328 -17.375 15.047 1 92.06 224 PHE A C 1
ATOM 1722 O O . PHE A 1 224 ? 21.328 -18.062 14.805 1 92.06 224 PHE A O 1
ATOM 1729 N N . ALA A 1 225 ? 19.156 -17.75 14.695 1 89.62 225 ALA A N 1
ATOM 1730 C CA . ALA A 1 225 ? 18.906 -19.047 14.078 1 89.62 225 ALA A CA 1
ATOM 1731 C C . ALA A 1 225 ? 19.469 -19.094 12.656 1 89.62 225 ALA A C 1
ATOM 1733 O O . ALA A 1 225 ? 19.984 -20.125 12.219 1 89.62 225 ALA A O 1
ATOM 1734 N N . LEU A 1 226 ? 19.422 -18.016 11.898 1 88.5 226 LEU A N 1
ATOM 1735 C CA . LEU A 1 226 ? 19.797 -17.984 10.492 1 88.5 226 LEU A CA 1
ATOM 1736 C C . LEU A 1 226 ? 21.188 -17.391 10.312 1 88.5 226 LEU A C 1
ATOM 1738 O O . LEU A 1 226 ? 21.703 -17.312 9.188 1 88.5 226 LEU A O 1
ATOM 1742 N N . GLY A 1 227 ? 21.828 -16.984 11.305 1 90.94 227 GLY A N 1
ATOM 1743 C CA . GLY A 1 227 ? 23.188 -16.453 11.227 1 90.94 227 GLY A CA 1
ATOM 1744 C C . GLY A 1 227 ? 23.25 -15.094 10.539 1 90.94 227 GLY A C 1
ATOM 1745 O O . GLY A 1 227 ? 24.109 -14.867 9.695 1 90.94 227 GLY A O 1
ATOM 1746 N N . GLN A 1 228 ? 22.281 -14.258 10.742 1 90.19 228 GLN A N 1
ATOM 1747 C CA . GLN A 1 228 ? 22.25 -12.867 10.289 1 90.19 228 GLN A CA 1
ATOM 1748 C C . GLN A 1 228 ? 22.094 -12.789 8.773 1 90.19 228 GLN A C 1
ATOM 1750 O O . GLN A 1 228 ? 22.625 -11.875 8.133 1 90.19 228 GLN A O 1
ATOM 1755 N N . GLN A 1 229 ? 21.516 -13.867 8.234 1 91.12 229 GLN A N 1
ATOM 1756 C CA . GLN A 1 229 ? 21.266 -13.859 6.797 1 91.12 229 GLN A CA 1
ATOM 1757 C C . GLN A 1 229 ? 19.891 -14.43 6.48 1 91.12 229 GLN A C 1
ATOM 1759 O O . GLN A 1 229 ? 19.438 -15.375 7.125 1 91.12 229 GLN A O 1
ATOM 1764 N N . ILE A 1 230 ? 19.25 -13.805 5.598 1 89.94 230 ILE A N 1
ATOM 1765 C CA . ILE A 1 230 ? 17.984 -14.336 5.102 1 89.94 230 ILE A CA 1
ATOM 1766 C C . ILE A 1 230 ? 18.234 -15.172 3.848 1 89.94 230 ILE A C 1
ATOM 1768 O O . ILE A 1 230 ? 18.875 -14.711 2.9 1 89.94 230 ILE A O 1
ATOM 1772 N N . PRO A 1 231 ? 17.781 -16.375 3.848 1 81.69 231 PRO A N 1
ATOM 1773 C CA . PRO A 1 231 ? 17.953 -17.188 2.641 1 81.69 231 PRO A CA 1
ATOM 1774 C C . PRO A 1 231 ? 17.469 -16.469 1.379 1 81.69 231 PRO A C 1
ATOM 1776 O O . PRO A 1 231 ? 16.453 -15.781 1.406 1 81.69 231 PRO A O 1
ATOM 1779 N N . ALA A 1 232 ? 18.172 -16.641 0.325 1 80.69 232 ALA A N 1
ATOM 1780 C CA . ALA A 1 232 ? 17.953 -15.93 -0.932 1 80.69 232 ALA A CA 1
ATOM 1781 C C . ALA A 1 232 ? 16.531 -16.156 -1.444 1 80.69 232 ALA A C 1
ATOM 1783 O O . ALA A 1 232 ? 15.906 -15.25 -1.996 1 80.69 232 ALA A O 1
ATOM 1784 N N . VAL A 1 233 ? 16.016 -17.344 -1.202 1 77.81 233 VAL A N 1
ATOM 1785 C CA . VAL A 1 233 ? 14.711 -17.719 -1.719 1 77.81 233 VAL A CA 1
ATOM 1786 C C . VAL A 1 233 ? 13.625 -16.906 -1.027 1 77.81 233 VAL A C 1
ATOM 1788 O O . VAL A 1 233 ? 12.617 -16.547 -1.646 1 77.81 233 VAL A O 1
ATOM 1791 N N . LEU A 1 234 ? 13.898 -16.5 0.218 1 85.25 234 LEU A N 1
ATOM 1792 C CA . LEU A 1 234 ? 12.891 -15.773 0.989 1 85.25 234 LEU A CA 1
ATOM 1793 C C . LEU A 1 234 ? 13.133 -14.273 0.936 1 85.25 234 LEU A C 1
ATOM 1795 O O . LEU A 1 234 ? 12.234 -13.484 1.243 1 85.25 234 LEU A O 1
ATOM 1799 N N . SER A 1 235 ? 14.289 -13.93 0.561 1 89.94 235 SER A N 1
ATOM 1800 C CA . SER A 1 235 ? 14.695 -12.523 0.635 1 89.94 235 SER A CA 1
ATOM 1801 C C . SER A 1 235 ? 13.852 -11.656 -0.294 1 89.94 235 SER A C 1
ATOM 1803 O O . SER A 1 235 ? 13.391 -10.586 0.098 1 89.94 235 SER A O 1
ATOM 1805 N N . GLU A 1 236 ? 13.609 -12.188 -1.492 1 90.69 236 GLU A N 1
ATOM 1806 C CA . GLU A 1 236 ? 12.836 -11.414 -2.455 1 90.69 236 GLU A CA 1
ATOM 1807 C C . GLU A 1 236 ? 11.383 -11.266 -2.01 1 90.69 236 GLU A C 1
ATOM 1809 O O . GLU A 1 236 ? 10.766 -10.219 -2.211 1 90.69 236 GLU A O 1
ATOM 1814 N N . PHE A 1 237 ? 10.969 -12.336 -1.447 1 91.88 237 PHE A N 1
ATOM 1815 C CA . PHE A 1 237 ? 9.602 -12.32 -0.938 1 91.88 237 PHE A CA 1
ATOM 1816 C C . PHE A 1 237 ? 9.445 -11.305 0.181 1 91.88 237 PHE A C 1
ATOM 1818 O O . PHE A 1 237 ? 8.531 -10.477 0.154 1 91.88 237 PHE A O 1
ATOM 1825 N N . ILE A 1 238 ? 10.344 -11.312 1.108 1 94.44 238 ILE A N 1
ATOM 1826 C CA . ILE A 1 238 ? 10.32 -10.414 2.256 1 94.44 238 ILE A CA 1
ATOM 1827 C C . ILE A 1 238 ? 10.539 -8.969 1.792 1 94.44 238 ILE A C 1
ATOM 1829 O O . ILE A 1 238 ? 9.852 -8.055 2.25 1 94.44 238 ILE A O 1
ATOM 1833 N N . ASP A 1 239 ? 11.367 -8.766 0.847 1 94.25 239 ASP A N 1
ATOM 1834 C CA . ASP A 1 239 ? 11.656 -7.434 0.317 1 94.25 239 ASP A CA 1
ATOM 1835 C C . ASP A 1 239 ? 10.438 -6.848 -0.396 1 94.25 239 ASP A C 1
ATOM 1837 O O . ASP A 1 239 ? 10.18 -5.648 -0.304 1 94.25 239 ASP A O 1
ATOM 1841 N N . GLY A 1 240 ? 9.781 -7.719 -1.127 1 94.19 240 GLY A N 1
ATOM 1842 C CA . GLY A 1 240 ? 8.586 -7.254 -1.822 1 94.19 240 GLY A CA 1
ATOM 1843 C C . GLY A 1 240 ? 7.551 -6.652 -0.893 1 94.19 240 GLY A C 1
ATOM 1844 O O . GLY A 1 240 ? 6.988 -5.598 -1.183 1 94.19 240 GLY A O 1
ATOM 1845 N N . LEU A 1 241 ? 7.309 -7.262 0.214 1 95.69 241 LEU A N 1
ATOM 1846 C CA . LEU A 1 241 ? 6.352 -6.766 1.198 1 95.69 241 LEU A CA 1
ATOM 1847 C C . LEU A 1 241 ? 6.918 -5.566 1.952 1 95.69 241 LEU A C 1
ATOM 1849 O O . LEU A 1 241 ? 6.238 -4.555 2.121 1 95.69 241 LEU A O 1
ATOM 1853 N N . ALA A 1 242 ? 8.156 -5.68 2.355 1 95.56 242 ALA A N 1
ATOM 1854 C CA . ALA A 1 242 ? 8.797 -4.648 3.166 1 95.56 242 ALA A CA 1
ATOM 1855 C C . ALA A 1 242 ? 8.883 -3.328 2.404 1 95.56 242 ALA A C 1
ATOM 1857 O O . ALA A 1 242 ? 8.648 -2.26 2.971 1 95.56 242 ALA A O 1
ATOM 1858 N N . ASN A 1 243 ? 9.164 -3.396 1.143 1 93.94 243 ASN A N 1
ATOM 1859 C CA . ASN A 1 243 ? 9.352 -2.203 0.325 1 93.94 243 ASN A CA 1
ATOM 1860 C C . ASN A 1 243 ? 8.031 -1.472 0.095 1 93.94 243 ASN A C 1
ATOM 1862 O O . ASN A 1 243 ? 8.016 -0.272 -0.188 1 93.94 243 ASN A O 1
ATOM 1866 N N . SER A 1 244 ? 7.008 -2.139 0.198 1 95.75 244 SER A N 1
ATOM 1867 C CA . SER A 1 244 ? 5.707 -1.522 -0.046 1 95.75 244 SER A CA 1
ATOM 1868 C C . SER A 1 244 ? 5.211 -0.768 1.185 1 95.75 244 SER A C 1
ATOM 1870 O O . SER A 1 244 ? 4.215 -0.049 1.118 1 95.75 244 SER A O 1
ATOM 1872 N N . PHE A 1 245 ? 5.852 -0.875 2.312 1 95.56 245 PHE A N 1
ATOM 1873 C CA . PHE A 1 245 ? 5.406 -0.312 3.582 1 95.56 245 PHE A CA 1
ATOM 1874 C C . PHE A 1 245 ? 5.469 1.21 3.551 1 95.56 245 PHE A C 1
ATOM 1876 O O . PHE A 1 245 ? 4.492 1.884 3.885 1 95.56 245 PHE A O 1
ATOM 1883 N N . GLY A 1 246 ? 6.652 1.841 3.168 1 93.94 246 GLY A N 1
ATOM 1884 C CA . GLY A 1 246 ? 6.922 3.26 3.326 1 93.94 246 GLY A CA 1
ATOM 1885 C C . GLY A 1 246 ? 5.84 4.145 2.738 1 93.94 246 GLY A C 1
ATOM 1886 O O . GLY A 1 246 ? 5.133 4.84 3.473 1 93.94 246 GLY A O 1
ATOM 1887 N N . GLY A 1 247 ? 5.684 4.102 1.43 1 95.31 247 GLY A N 1
ATOM 1888 C CA . GLY A 1 247 ? 4.695 4.934 0.761 1 95.31 247 GLY A CA 1
ATOM 1889 C C . GLY A 1 247 ? 3.273 4.633 1.194 1 95.31 247 GLY A C 1
ATOM 1890 O O . GLY A 1 247 ? 2.467 5.547 1.376 1 95.31 247 GLY A O 1
ATOM 1891 N N . ALA A 1 248 ? 2.98 3.381 1.449 1 97 248 ALA A N 1
ATOM 1892 C CA . ALA A 1 248 ? 1.632 2.98 1.844 1 97 248 ALA A CA 1
ATOM 1893 C C . ALA A 1 248 ? 1.312 3.451 3.26 1 97 248 ALA A C 1
ATOM 1895 O O . ALA A 1 248 ? 0.193 3.891 3.535 1 97 248 ALA A O 1
ATOM 1896 N N . ALA A 1 249 ? 2.275 3.326 4.148 1 96 249 ALA A N 1
ATOM 1897 C CA . ALA A 1 249 ? 2.07 3.73 5.535 1 96 249 ALA A CA 1
ATOM 1898 C C . ALA A 1 249 ? 1.845 5.234 5.641 1 96 249 ALA A C 1
ATOM 1900 O O . ALA A 1 249 ? 0.981 5.688 6.395 1 96 249 ALA A O 1
ATOM 1901 N N . LEU A 1 250 ? 2.658 6.023 4.926 1 95.88 250 LEU A N 1
ATOM 1902 C CA . LEU A 1 250 ? 2.51 7.477 4.93 1 95.88 250 LEU A CA 1
ATOM 1903 C C . LEU A 1 250 ? 1.165 7.887 4.34 1 95.88 250 LEU A C 1
ATOM 1905 O O . LEU A 1 250 ? 0.487 8.766 4.883 1 95.88 250 LEU A O 1
ATOM 1909 N N . PHE A 1 251 ? 0.805 7.25 3.203 1 97.19 251 PHE A N 1
ATOM 1910 C CA . PHE A 1 251 ? -0.487 7.516 2.582 1 97.19 251 PHE A CA 1
ATOM 1911 C C . PHE A 1 251 ? -1.627 7.191 3.541 1 97.19 251 PHE A C 1
ATOM 1913 O O . PHE A 1 251 ? -2.57 7.973 3.678 1 97.19 251 PHE A O 1
ATOM 1920 N N . TYR A 1 252 ? -1.566 6.066 4.184 1 96.31 252 TYR A N 1
ATOM 1921 C CA . TYR A 1 252 ? -2.574 5.652 5.152 1 96.31 252 TYR A CA 1
ATOM 1922 C C . TYR A 1 252 ? -2.658 6.641 6.312 1 96.31 252 TYR A C 1
ATOM 1924 O O . TYR A 1 252 ? -3.75 6.945 6.797 1 96.31 252 TYR A O 1
ATOM 1932 N N . LEU A 1 253 ? -1.486 7.059 6.789 1 93.5 253 LEU A N 1
ATOM 1933 C CA . LEU A 1 253 ? -1.467 8.07 7.84 1 93.5 253 LEU A CA 1
ATOM 1934 C C . LEU A 1 253 ? -2.283 9.297 7.43 1 93.5 253 LEU A C 1
ATOM 1936 O O . LEU A 1 253 ? -3.07 9.812 8.227 1 93.5 253 LEU A O 1
ATOM 1940 N N . GLY A 1 254 ? -2.162 9.742 6.215 1 93.69 254 GLY A N 1
ATOM 1941 C CA . GLY A 1 254 ? -2.959 10.852 5.707 1 93.69 254 GLY A CA 1
ATOM 1942 C C . GLY A 1 254 ? -4.449 10.57 5.723 1 93.69 254 GLY A C 1
ATOM 1943 O O . GLY A 1 254 ? -5.246 11.438 6.086 1 93.69 254 GLY A O 1
ATOM 1944 N N . LEU A 1 255 ? -4.781 9.383 5.375 1 93.75 255 LEU A N 1
ATOM 1945 C CA . LEU A 1 255 ? -6.184 8.984 5.344 1 93.75 255 LEU A CA 1
ATOM 1946 C C . LEU A 1 255 ? -6.797 9.031 6.738 1 93.75 255 LEU A C 1
ATOM 1948 O O . LEU A 1 255 ? -7.941 9.461 6.902 1 93.75 255 LEU A O 1
ATOM 1952 N N . THR A 1 256 ? -6.066 8.602 7.711 1 90.06 256 THR A N 1
ATOM 1953 C CA . THR A 1 256 ? -6.586 8.508 9.07 1 90.06 256 THR A CA 1
ATOM 1954 C C . THR A 1 256 ? -6.742 9.891 9.695 1 90.06 256 THR A C 1
ATOM 1956 O O . THR A 1 256 ? -7.426 10.047 10.703 1 90.06 256 THR A O 1
ATOM 1959 N N . MET A 1 257 ? -6.164 10.867 9.164 1 88.38 257 MET A N 1
ATOM 1960 C CA . MET A 1 257 ? -6.191 12.211 9.727 1 88.38 257 MET A CA 1
ATOM 1961 C C . MET A 1 257 ? -7.465 12.953 9.312 1 88.38 257 MET A C 1
ATOM 1963 O O . MET A 1 257 ? -7.82 13.961 9.914 1 88.38 257 MET A O 1
ATOM 1967 N N . VAL A 1 258 ? -8.117 12.438 8.359 1 85.31 258 VAL A N 1
ATOM 1968 C CA . VAL A 1 258 ? -9.297 13.117 7.836 1 85.31 258 VAL A CA 1
ATOM 1969 C C . VAL A 1 258 ? -10.383 13.164 8.906 1 85.31 258 VAL A C 1
ATOM 1971 O O . VAL A 1 258 ? -10.727 12.141 9.5 1 85.31 258 VAL A O 1
ATOM 1974 N N . GLY A 1 259 ? -10.859 14.328 9.273 1 75.81 259 GLY A N 1
ATOM 1975 C CA . GLY A 1 259 ? -11.992 14.516 10.172 1 75.81 259 GLY A CA 1
ATOM 1976 C C . GLY A 1 259 ? -11.594 14.523 11.633 1 75.81 259 GLY A C 1
ATOM 1977 O O . GLY A 1 259 ? -12.438 14.742 12.508 1 75.81 259 GLY A O 1
ATOM 1978 N N . GLN A 1 260 ? -10.375 14.375 11.93 1 78.94 260 GLN A N 1
ATOM 1979 C CA . GLN A 1 260 ? -9.953 14.258 13.32 1 78.94 260 GLN A CA 1
ATOM 1980 C C . GLN A 1 260 ? -9.859 15.625 13.984 1 78.94 260 GLN A C 1
ATOM 1982 O O . GLN A 1 260 ? -9.992 15.734 15.211 1 78.94 260 GLN A O 1
ATOM 1987 N N . LEU A 1 261 ? -9.641 16.688 13.281 1 74.81 261 LEU A N 1
ATOM 1988 C CA . LEU A 1 261 ? -9.477 18.016 13.844 1 74.81 261 LEU A CA 1
ATOM 1989 C C . LEU A 1 261 ? -10.836 18.625 14.195 1 74.81 261 LEU A C 1
ATOM 1991 O O . LEU A 1 261 ? -10.906 19.594 14.945 1 74.81 261 LEU A O 1
ATOM 1995 N N . ARG A 1 262 ? -11.883 18.094 13.711 1 65.19 262 ARG A N 1
ATOM 1996 C CA . ARG A 1 262 ? -13.219 18.609 13.984 1 65.19 262 ARG A CA 1
ATOM 1997 C C . ARG A 1 262 ? -13.672 18.25 15.391 1 65.19 262 ARG A C 1
ATOM 1999 O O . ARG A 1 262 ? -14.586 18.875 15.93 1 65.19 262 ARG A O 1
ATOM 2006 N N . LYS A 1 263 ? -13 17.469 16 1 66.12 263 LYS A N 1
ATOM 2007 C CA . LYS A 1 263 ? -13.375 16.984 17.328 1 66.12 263 LYS A CA 1
ATOM 2008 C C . LYS A 1 263 ? -12.797 17.891 18.422 1 66.12 263 LYS A C 1
ATOM 2010 O O . LYS A 1 263 ? -13.102 17.703 19.594 1 66.12 263 LYS A O 1
ATOM 2015 N N . LEU A 1 264 ? -12.117 18.938 17.969 1 68.88 264 LEU A N 1
ATOM 2016 C CA . LEU A 1 264 ? -11.43 19.797 18.922 1 68.88 264 LEU A CA 1
ATOM 2017 C C . LEU A 1 264 ? -12.406 20.719 19.641 1 68.88 264 LEU A C 1
ATOM 2019 O O . LEU A 1 264 ? -13.25 21.344 19 1 68.88 264 LEU A O 1
ATOM 2023 N N . THR A 1 265 ? -12.445 20.484 20.938 1 66.81 265 THR A N 1
ATOM 2024 C CA . THR A 1 265 ? -13.227 21.391 21.766 1 66.81 265 THR A CA 1
ATOM 2025 C C . THR A 1 265 ? -12.312 22.312 22.562 1 66.81 265 THR A C 1
ATOM 2027 O O . THR A 1 265 ? -11.117 22.062 22.688 1 66.81 265 THR A O 1
ATOM 2030 N N . ARG A 1 266 ? -12.867 23.422 23.078 1 64.06 266 ARG A N 1
ATOM 2031 C CA . ARG A 1 266 ? -12.125 24.422 23.828 1 64.06 266 ARG A CA 1
ATOM 2032 C C . ARG A 1 266 ? -11.445 23.797 25.047 1 64.06 266 ARG A C 1
ATOM 2034 O O . ARG A 1 266 ? -10.312 24.141 25.375 1 64.06 266 ARG A O 1
ATOM 2041 N N . ASP A 1 267 ? -12.039 22.922 25.641 1 67.62 267 ASP A N 1
ATOM 2042 C CA . ASP A 1 267 ? -11.523 22.312 26.859 1 67.62 267 ASP A CA 1
ATOM 2043 C C . ASP A 1 267 ? -10.352 21.375 26.562 1 67.62 267 ASP A C 1
ATOM 2045 O O . ASP A 1 267 ? -9.523 21.109 27.438 1 67.62 267 ASP A O 1
ATOM 2049 N N . THR A 1 268 ? -10.258 20.938 25.406 1 81.19 268 THR A N 1
ATOM 2050 C CA . THR A 1 268 ? -9.219 19.984 25.047 1 81.19 268 THR A CA 1
ATOM 2051 C C . THR A 1 268 ? -7.965 20.719 24.562 1 81.19 268 THR A C 1
ATOM 2053 O O . THR A 1 268 ? -6.902 20.109 24.422 1 81.19 268 THR A O 1
ATOM 2056 N N . GLY A 1 269 ? -8.039 22.078 24.5 1 82.12 269 GLY A N 1
ATOM 2057 C CA . GLY A 1 269 ? -6.969 22.859 23.922 1 82.12 269 GLY A CA 1
ATOM 2058 C C . GLY A 1 269 ? -5.734 22.938 24.797 1 82.12 269 GLY A C 1
ATOM 2059 O O . GLY A 1 269 ? -4.609 22.812 24.312 1 82.12 269 GLY A O 1
ATOM 2060 N N . VAL A 1 270 ? -5.922 23.047 26.078 1 81.75 270 VAL A N 1
ATOM 2061 C CA . VAL A 1 270 ? -4.789 23.172 26.984 1 81.75 270 VAL A CA 1
ATOM 2062 C C . VAL A 1 270 ? -4.008 21.859 27.031 1 81.75 270 VAL A C 1
ATOM 2064 O O . VAL A 1 270 ? -2.775 21.875 26.984 1 81.75 270 VAL A O 1
ATOM 2067 N N . ALA A 1 271 ? -4.746 20.797 27.203 1 89.06 271 ALA A N 1
ATOM 2068 C CA . ALA A 1 271 ? -4.09 19.484 27.219 1 89.06 271 ALA A CA 1
ATOM 2069 C C . ALA A 1 271 ? -3.303 19.25 25.938 1 89.06 271 ALA A C 1
ATOM 2071 O O . ALA A 1 271 ? -2.203 18.703 25.969 1 89.06 271 ALA A O 1
ATOM 2072 N N . LEU A 1 272 ? -3.814 19.75 24.906 1 90.88 272 LEU A N 1
ATOM 2073 C CA . LEU A 1 272 ? -3.182 19.547 23.609 1 90.88 272 LEU A CA 1
ATOM 2074 C C . LEU A 1 272 ? -1.879 20.344 23.516 1 90.88 272 LEU A C 1
ATOM 2076 O O . LEU A 1 272 ? -0.872 19.828 23.031 1 90.88 272 LEU A O 1
ATOM 2080 N N . ILE A 1 273 ? -1.862 21.516 23.984 1 86.75 273 ILE A N 1
ATOM 2081 C CA . ILE A 1 273 ? -0.675 22.359 23.938 1 86.75 273 ILE A CA 1
ATOM 2082 C C . ILE A 1 273 ? 0.425 21.75 24.797 1 86.75 273 ILE A C 1
ATOM 2084 O O . ILE A 1 273 ? 1.588 21.703 24.391 1 86.75 273 ILE A O 1
ATOM 2088 N N . LEU A 1 274 ? 0.041 21.281 25.906 1 90.69 274 LEU A N 1
ATOM 2089 C CA . LEU A 1 274 ? 1.008 20.688 26.828 1 90.69 274 LEU A CA 1
ATOM 2090 C C . LEU A 1 274 ? 1.585 19.391 26.266 1 90.69 274 LEU A C 1
ATOM 2092 O O . LEU A 1 274 ? 2.787 19.141 26.375 1 90.69 274 LEU A O 1
ATOM 2096 N N . LEU A 1 275 ? 0.742 18.609 25.672 1 95.56 275 LEU A N 1
ATOM 2097 C CA . LEU A 1 275 ? 1.185 17.344 25.125 1 95.56 275 LEU A CA 1
ATOM 2098 C C . LEU A 1 275 ? 2.1 17.562 23.922 1 95.56 275 LEU A C 1
ATOM 2100 O O . LEU A 1 275 ? 3.113 16.875 23.766 1 95.56 275 LEU A O 1
ATOM 2104 N N . ILE A 1 276 ? 1.793 18.531 23.094 1 92.81 276 ILE A N 1
ATOM 2105 C CA . ILE A 1 276 ? 2.598 18.828 21.906 1 92.81 276 ILE A CA 1
ATOM 2106 C C . ILE A 1 276 ? 3.945 19.406 22.344 1 92.81 276 ILE A C 1
ATOM 2108 O O . ILE A 1 276 ? 4.98 19.078 21.75 1 92.81 276 ILE A O 1
ATOM 2112 N N . THR A 1 277 ? 3.936 20.188 23.328 1 90.69 277 THR A N 1
ATOM 2113 C CA . THR A 1 277 ? 5.172 20.75 23.875 1 90.69 277 THR A CA 1
ATOM 2114 C C . THR A 1 277 ? 6.051 19.641 24.453 1 90.69 277 THR A C 1
ATOM 2116 O O . THR A 1 277 ? 7.266 19.625 24.234 1 90.69 277 THR A O 1
ATOM 2119 N N . ALA A 1 278 ? 5.449 18.781 25.172 1 96 278 ALA A N 1
ATOM 2120 C CA . ALA A 1 278 ? 6.195 17.672 25.75 1 96 278 ALA A CA 1
ATOM 2121 C C . ALA A 1 278 ? 6.816 16.797 24.672 1 96 278 ALA A C 1
ATOM 2123 O O . ALA A 1 278 ? 7.977 16.391 24.766 1 96 278 ALA A O 1
ATOM 2124 N N . LYS A 1 279 ? 6.066 16.562 23.594 1 96.38 279 LYS A N 1
ATOM 2125 C CA . LYS A 1 279 ? 6.504 15.617 22.562 1 96.38 279 LYS A CA 1
ATOM 2126 C C . LYS A 1 279 ? 7.5 16.266 21.609 1 96.38 279 LYS A C 1
ATOM 2128 O O . LYS A 1 279 ? 8.5 15.648 21.234 1 96.38 279 LYS A O 1
ATOM 2133 N N . LEU A 1 280 ? 7.285 17.547 21.234 1 93.88 280 LEU A N 1
ATOM 2134 C CA . LEU A 1 280 ? 8.055 18.109 20.141 1 93.88 280 LEU A CA 1
ATOM 2135 C C . LEU A 1 280 ? 9.156 19.031 20.656 1 93.88 280 LEU A C 1
ATOM 2137 O O . LEU A 1 280 ? 10.078 19.391 19.906 1 93.88 280 LEU A O 1
ATOM 2141 N N . LEU A 1 281 ? 9.133 19.344 21.969 1 89.06 281 LEU A N 1
ATOM 2142 C CA . LEU A 1 281 ? 10.156 20.234 22.5 1 89.06 281 LEU A CA 1
ATOM 2143 C C . LEU A 1 281 ? 10.906 19.578 23.641 1 89.06 281 LEU A C 1
ATOM 2145 O O . LEU A 1 281 ? 12.133 19.422 23.594 1 89.06 281 LEU A O 1
ATOM 2149 N N . VAL A 1 282 ? 10.211 19.094 24.609 1 94 282 VAL A N 1
ATOM 2150 C CA . VAL A 1 282 ? 10.852 18.547 25.797 1 94 282 VAL A CA 1
ATOM 2151 C C . VAL A 1 282 ? 11.562 17.25 25.453 1 94 282 VAL A C 1
ATOM 2153 O O . VAL A 1 282 ? 12.719 17.047 25.844 1 94 282 VAL A O 1
ATOM 2156 N N . MET A 1 283 ? 10.906 16.406 24.703 1 96.5 283 MET A N 1
ATOM 2157 C CA . MET A 1 283 ? 11.445 15.094 24.359 1 96.5 283 MET A CA 1
ATOM 2158 C C . MET A 1 283 ? 12.766 15.234 23.609 1 96.5 283 MET A C 1
ATOM 2160 O O . MET A 1 283 ? 13.766 14.617 23.984 1 96.5 283 MET A O 1
ATOM 2164 N N . PRO A 1 284 ? 12.891 16.062 22.516 1 95.06 284 PRO A N 1
ATOM 2165 C CA . PRO A 1 284 ? 14.156 16.188 21.797 1 95.06 284 PRO A CA 1
ATOM 2166 C C . PRO A 1 284 ? 15.273 16.766 22.672 1 95.06 284 PRO A C 1
ATOM 2168 O O . PRO A 1 284 ? 16.422 16.344 22.578 1 95.06 284 PRO A O 1
ATOM 2171 N N . LEU A 1 285 ? 14.953 17.641 23.547 1 91.81 285 LEU A N 1
ATOM 2172 C CA . LEU A 1 285 ? 15.961 18.266 24.406 1 91.81 285 LEU A CA 1
ATOM 2173 C C . LEU A 1 285 ? 16.484 17.281 25.438 1 91.81 285 LEU A C 1
ATOM 2175 O O . LEU A 1 285 ? 17.688 17.203 25.688 1 91.81 285 LEU A O 1
ATOM 2179 N N . VAL A 1 286 ? 15.586 16.531 26.016 1 95.56 286 VAL A N 1
ATOM 2180 C CA . VAL A 1 286 ? 15.992 15.547 27.016 1 95.56 286 VAL A CA 1
ATOM 2181 C C . VAL A 1 286 ? 16.797 14.438 26.344 1 95.56 286 VAL A C 1
ATOM 2183 O O . VAL A 1 286 ? 17.766 13.93 26.922 1 95.56 286 VAL A O 1
ATOM 2186 N N . CYS A 1 287 ? 16.375 14.031 25.172 1 95.5 287 CYS A N 1
ATOM 2187 C CA . CYS A 1 287 ? 17.141 13.023 24.422 1 95.5 287 CYS A CA 1
ATOM 2188 C C . CYS A 1 287 ? 18.562 13.484 24.188 1 95.5 287 CYS A C 1
ATOM 2190 O O . CYS A 1 287 ? 19.516 12.734 24.422 1 95.5 287 CYS A O 1
ATOM 2192 N N . LYS A 1 288 ? 18.703 14.703 23.672 1 92.62 288 LYS A N 1
ATOM 2193 C CA . LYS A 1 288 ? 20.016 15.258 23.406 1 92.62 288 LYS A CA 1
ATOM 2194 C C . LYS A 1 288 ? 20.844 15.344 24.688 1 92.62 288 LYS A C 1
ATOM 2196 O O . LYS A 1 288 ? 22.016 14.938 24.703 1 92.62 288 LYS A O 1
ATOM 2201 N N . ASP A 1 289 ? 20.281 15.789 25.766 1 91.31 289 ASP A N 1
ATOM 2202 C CA . ASP A 1 289 ? 20.984 15.969 27.031 1 91.31 289 ASP A CA 1
ATOM 2203 C C . ASP A 1 289 ? 21.438 14.633 27.594 1 91.31 289 ASP A C 1
ATOM 2205 O O . ASP A 1 289 ? 22.531 14.531 28.172 1 91.31 289 ASP A O 1
ATOM 2209 N N . MET A 1 290 ? 20.609 13.68 27.453 1 92.94 290 MET A N 1
ATOM 2210 C CA . MET A 1 290 ? 20.938 12.375 28.016 1 92.94 290 MET A CA 1
ATOM 2211 C C . MET A 1 290 ? 22.125 11.75 27.266 1 92.94 290 MET A C 1
ATOM 2213 O O . MET A 1 290 ? 22.938 11.07 27.875 1 92.94 290 MET A O 1
ATOM 2217 N N . VAL A 1 291 ? 22.172 11.93 25.953 1 92.31 291 VAL A N 1
ATOM 2218 C CA . VAL A 1 291 ? 23.312 11.43 25.203 1 92.31 291 VAL A CA 1
ATOM 2219 C C . VAL A 1 291 ? 24.578 12.172 25.625 1 92.31 291 VAL A C 1
ATOM 2221 O O . VAL A 1 291 ? 25.641 11.562 25.781 1 92.31 291 VAL A O 1
ATOM 2224 N N . ASP A 1 292 ? 24.484 13.445 25.906 1 86.56 292 ASP A N 1
ATOM 2225 C CA . ASP A 1 292 ? 25.609 14.258 26.328 1 86.56 292 ASP A CA 1
ATOM 2226 C C . ASP A 1 292 ? 26.109 13.836 27.703 1 86.56 292 ASP A C 1
ATOM 2228 O O . ASP A 1 292 ? 27.312 13.898 28 1 86.56 292 ASP A O 1
ATOM 2232 N N . ILE A 1 293 ? 25.25 13.367 28.516 1 87.44 293 ILE A N 1
ATOM 2233 C CA . ILE A 1 293 ? 25.578 13 29.891 1 87.44 293 ILE A CA 1
ATOM 2234 C C . ILE A 1 293 ? 26.125 11.57 29.922 1 87.44 293 ILE A C 1
ATOM 2236 O O . ILE A 1 293 ? 27.109 11.289 30.609 1 87.44 293 ILE A O 1
ATOM 2240 N N . LEU A 1 294 ? 25.578 10.695 29.188 1 88.88 294 LEU A N 1
ATOM 2241 C CA . LEU A 1 294 ? 25.844 9.273 29.344 1 88.88 294 LEU A CA 1
ATOM 2242 C C . LEU A 1 294 ? 26.922 8.812 28.375 1 88.88 294 LEU A C 1
ATOM 2244 O O . LEU A 1 294 ? 27.578 7.793 28.594 1 88.88 294 LEU A O 1
ATOM 2248 N N . ASP A 1 295 ? 26.953 9.492 27.25 1 79.81 295 ASP A N 1
ATOM 2249 C CA . ASP A 1 295 ? 27.984 9.094 26.297 1 79.81 295 ASP A CA 1
ATOM 2250 C C . ASP A 1 295 ? 29.344 9.703 26.656 1 79.81 295 ASP A C 1
ATOM 2252 O O . ASP A 1 295 ? 29.812 10.617 25.984 1 79.81 295 ASP A O 1
ATOM 2256 N N . VAL A 1 296 ? 29.984 9.555 27.828 1 69.06 296 VAL A N 1
ATOM 2257 C CA . VAL A 1 296 ? 31.219 10.125 28.359 1 69.06 296 VAL A CA 1
ATOM 2258 C C . VAL A 1 296 ? 32.406 9.266 27.938 1 69.06 296 VAL A C 1
ATOM 2260 O O . VAL A 1 296 ? 33.562 9.688 28.062 1 69.06 296 VAL A O 1
ATOM 2263 N N . GLY A 1 297 ? 32.125 8.266 27.406 1 56.94 297 GLY A N 1
ATOM 2264 C CA . GLY A 1 297 ? 33.312 7.461 27.188 1 56.94 297 GLY A CA 1
ATOM 2265 C C . GLY A 1 297 ? 34.188 7.98 26.062 1 56.94 297 GLY A C 1
ATOM 2266 O O . GLY A 1 297 ? 34.219 9.18 25.797 1 56.94 297 GLY A O 1
ATOM 2267 N N . VAL A 1 298 ? 34.938 7.156 25.438 1 54.12 298 VAL A N 1
ATOM 2268 C CA . VAL A 1 298 ? 36 7.355 24.438 1 54.12 298 VAL A CA 1
ATOM 2269 C C . VAL A 1 298 ? 35.469 8.242 23.312 1 54.12 298 VAL A C 1
ATOM 2271 O O . VAL A 1 298 ? 36.219 9.016 22.719 1 54.12 298 VAL A O 1
ATOM 2274 N N . ASN A 1 299 ? 34.156 8.258 23.125 1 52.81 299 ASN A N 1
ATOM 2275 C CA . ASN A 1 299 ? 33.562 8.938 21.969 1 52.81 299 ASN A CA 1
ATOM 2276 C C . ASN A 1 299 ? 33.188 10.375 22.312 1 52.81 299 ASN A C 1
ATOM 2278 O O . ASN A 1 299 ? 32.594 11.078 21.5 1 52.81 299 ASN A O 1
ATOM 2282 N N . SER A 1 300 ? 33.406 10.891 23.609 1 50.22 300 SER A N 1
ATOM 2283 C CA . SER A 1 300 ? 32.875 12.156 24.109 1 50.22 300 SER A CA 1
ATOM 2284 C C . SER A 1 300 ? 33.406 13.336 23.297 1 50.22 300 SER A C 1
ATOM 2286 O O . SER A 1 300 ? 32.719 14.375 23.203 1 50.22 300 SER A O 1
ATOM 2288 N N . THR A 1 301 ? 34.594 13.477 23.125 1 50.81 301 THR A N 1
ATOM 2289 C CA . THR A 1 301 ? 35.094 14.719 22.578 1 50.81 301 THR A CA 1
ATOM 2290 C C . THR A 1 301 ? 35.062 14.703 21.047 1 50.81 301 THR A C 1
ATOM 2292 O O . THR A 1 301 ? 35.406 15.688 20.406 1 50.81 301 THR A O 1
ATOM 2295 N N . SER A 1 302 ? 34.406 13.617 20.344 1 57.69 302 SER A N 1
ATOM 2296 C CA . SER A 1 302 ? 34.625 13.367 18.922 1 57.69 302 SER A CA 1
ATOM 2297 C C . SER A 1 302 ? 33.438 13.773 18.078 1 57.69 302 SER A C 1
ATOM 2299 O O . SER A 1 302 ? 32.344 14.008 18.609 1 57.69 302 SER A O 1
ATOM 2301 N N . ALA A 1 303 ? 33.844 14.305 16.984 1 58.31 303 ALA A N 1
ATOM 2302 C CA . ALA A 1 303 ? 32.875 14.531 15.914 1 58.31 303 ALA A CA 1
ATOM 2303 C C . ALA A 1 303 ? 31.766 13.492 15.953 1 58.31 303 ALA A C 1
ATOM 2305 O O . ALA A 1 303 ? 30.609 13.805 15.68 1 58.31 303 ALA A O 1
ATOM 2306 N N . ASN A 1 304 ? 32.094 12.484 16.531 1 63 304 ASN A N 1
ATOM 2307 C CA . ASN A 1 304 ? 31.141 11.391 16.609 1 63 304 ASN A CA 1
ATOM 2308 C C . ASN A 1 304 ? 30.141 11.609 17.734 1 63 304 ASN A C 1
ATOM 2310 O O . ASN A 1 304 ? 28.969 11.273 17.609 1 63 304 ASN A O 1
ATOM 2314 N N . HIS A 1 305 ? 30.672 12.227 18.766 1 70.12 305 HIS A N 1
ATOM 2315 C CA . HIS A 1 305 ? 29.781 12.508 19.891 1 70.12 305 HIS A CA 1
ATOM 2316 C C . HIS A 1 305 ? 28.734 13.555 19.516 1 70.12 305 HIS A C 1
ATOM 2318 O O . HIS A 1 305 ? 27.547 13.383 19.812 1 70.12 305 HIS A O 1
ATOM 2324 N N . THR A 1 306 ? 29.172 14.508 18.812 1 70.5 306 THR A N 1
ATOM 2325 C CA . THR A 1 306 ? 28.266 15.562 18.406 1 70.5 306 THR A CA 1
ATOM 2326 C C . THR A 1 306 ? 27.219 15.031 17.422 1 70.5 306 THR A C 1
ATOM 2328 O O . THR A 1 306 ? 26.047 15.383 17.5 1 70.5 306 THR A O 1
ATOM 2331 N N . SER A 1 307 ? 27.656 14.133 16.609 1 80.88 307 SER A N 1
ATOM 2332 C CA . SER A 1 307 ? 26.75 13.555 15.625 1 80.88 307 SER A CA 1
ATOM 2333 C C . SER A 1 307 ? 25.688 12.68 16.297 1 80.88 307 SER A C 1
ATOM 2335 O O . SER A 1 307 ? 24.516 12.711 15.922 1 80.88 307 SER A O 1
ATOM 2337 N N . LEU A 1 308 ? 26.125 12.047 17.312 1 87.69 308 LEU A N 1
ATOM 2338 C CA . LEU A 1 308 ? 25.219 11.156 18.016 1 87.69 308 LEU A CA 1
ATOM 2339 C C . LEU A 1 308 ? 24.203 11.961 18.828 1 87.69 308 LEU A C 1
ATOM 2341 O O . LEU A 1 308 ? 23.031 11.594 18.906 1 87.69 308 LEU A O 1
ATOM 2345 N N . SER A 1 309 ? 24.656 13.008 19.453 1 88.06 309 SER A N 1
ATOM 2346 C CA . SER A 1 309 ? 23.766 13.891 20.219 1 88.06 309 SER A CA 1
ATOM 2347 C C . SER A 1 309 ? 22.766 14.578 19.297 1 88.06 309 SER A C 1
ATOM 2349 O O . SER A 1 309 ? 21.594 14.727 19.656 1 88.06 309 SER A O 1
ATOM 2351 N N . ASN A 1 310 ? 23.219 14.992 18.172 1 87.62 310 ASN A N 1
ATOM 2352 C CA . ASN A 1 310 ? 22.312 15.602 17.188 1 87.62 310 ASN A CA 1
ATOM 2353 C C . ASN A 1 310 ? 21.281 14.602 16.672 1 87.62 310 ASN A C 1
ATOM 2355 O O . ASN A 1 310 ? 20.141 14.961 16.438 1 87.62 310 ASN A O 1
ATOM 2359 N N . PHE A 1 311 ? 21.781 13.438 16.5 1 92.5 311 PHE A N 1
ATOM 2360 C CA . PHE A 1 311 ? 20.875 12.391 16.078 1 92.5 311 PHE A CA 1
ATOM 2361 C C . PHE A 1 311 ? 19.797 12.141 17.125 1 92.5 311 PHE A C 1
ATOM 2363 O O . PHE A 1 311 ? 18.625 11.961 16.797 1 92.5 311 PHE A O 1
ATOM 2370 N N . ALA A 1 312 ? 20.172 12.172 18.375 1 94 312 ALA A N 1
ATOM 2371 C CA . ALA A 1 312 ? 19.219 11.977 19.469 1 94 312 ALA A CA 1
ATOM 2372 C C . ALA A 1 312 ? 18.188 13.094 19.484 1 94 312 ALA A C 1
ATOM 2374 O O . ALA A 1 312 ? 17 12.852 19.766 1 94 312 ALA A O 1
ATOM 2375 N N . PHE A 1 313 ? 18.609 14.258 19.297 1 92.56 313 PHE A N 1
ATOM 2376 C CA . PHE A 1 313 ? 17.703 15.398 19.219 1 92.56 313 PHE A CA 1
ATOM 2377 C C . PHE A 1 313 ? 16.688 15.227 18.109 1 92.56 313 PHE A C 1
ATOM 2379 O O . PHE A 1 313 ? 15.492 15.398 18.312 1 92.56 313 PHE A O 1
ATOM 2386 N N . LEU A 1 314 ? 17.203 14.867 16.938 1 92 314 LEU A N 1
ATOM 2387 C CA . LEU A 1 314 ? 16.328 14.68 15.789 1 92 314 LEU A CA 1
ATOM 2388 C C . LEU A 1 314 ? 15.328 13.555 16.031 1 92 314 LEU A C 1
ATOM 2390 O O . LEU A 1 314 ? 14.156 13.664 15.664 1 92 314 LEU A O 1
ATOM 2394 N N . TYR A 1 315 ? 15.781 12.5 16.594 1 94.88 315 TYR A N 1
ATOM 2395 C CA . TYR A 1 315 ? 14.898 11.398 16.953 1 94.88 315 TYR A CA 1
ATOM 2396 C C . TYR A 1 315 ? 13.766 11.875 17.859 1 94.88 315 TYR A C 1
ATOM 2398 O O . TYR A 1 315 ? 12.617 11.469 17.688 1 94.88 315 TYR A O 1
ATOM 2406 N N . GLY A 1 316 ? 14.102 12.734 18.766 1 95.12 316 GLY A N 1
ATOM 2407 C CA . GLY A 1 316 ? 13.125 13.242 19.719 1 95.12 316 GLY A CA 1
ATOM 2408 C C . GLY A 1 316 ? 12.039 14.078 19.062 1 95.12 316 GLY A C 1
ATOM 2409 O O . GLY A 1 316 ? 10.938 14.203 19.594 1 95.12 316 GLY A O 1
ATOM 2410 N N . VAL A 1 317 ? 12.273 14.594 17.891 1 94.38 317 VAL A N 1
ATOM 2411 C CA . VAL A 1 317 ? 11.344 15.5 17.219 1 94.38 317 VAL A CA 1
ATOM 2412 C C . VAL A 1 317 ? 10.328 14.695 16.422 1 94.38 317 VAL A C 1
ATOM 2414 O O . VAL A 1 317 ? 9.344 15.25 15.922 1 94.38 317 VAL A O 1
ATOM 2417 N N . PHE A 1 318 ? 10.492 13.367 16.281 1 96.19 318 PHE A N 1
ATOM 2418 C CA . PHE A 1 318 ? 9.508 12.547 15.57 1 96.19 318 PHE A CA 1
ATOM 2419 C C . PHE A 1 318 ? 8.133 12.688 16.203 1 96.19 318 PHE A C 1
ATOM 2421 O O . PHE A 1 318 ? 8 12.672 17.422 1 96.19 318 PHE A O 1
ATOM 2428 N N . PRO A 1 319 ? 7.129 12.844 15.375 1 95.69 319 PRO A N 1
ATOM 2429 C CA . PRO A 1 319 ? 5.785 13.016 15.938 1 95.69 319 PRO A CA 1
ATOM 2430 C C . PRO A 1 319 ? 5.242 11.734 16.562 1 95.69 319 PRO A C 1
ATOM 2432 O O . PRO A 1 319 ? 5.855 10.672 16.438 1 95.69 319 PRO A O 1
ATOM 2435 N N . THR A 1 320 ? 4.148 11.93 17.219 1 96.5 320 THR A N 1
ATOM 2436 C CA . THR A 1 320 ? 3.488 10.828 17.906 1 96.5 320 THR A CA 1
ATOM 2437 C C . THR A 1 320 ? 3.027 9.766 16.906 1 96.5 320 THR A C 1
ATOM 2439 O O . THR A 1 320 ? 2.531 10.102 15.828 1 96.5 320 THR A O 1
ATOM 2442 N N . ALA A 1 321 ? 3.174 8.508 17.266 1 94.25 321 ALA A N 1
ATOM 2443 C CA . ALA A 1 321 ? 2.787 7.379 16.438 1 94.25 321 ALA A CA 1
ATOM 2444 C C . ALA A 1 321 ? 1.269 7.273 16.328 1 94.25 321 ALA A C 1
ATOM 2446 O O . ALA A 1 321 ? 0.551 7.504 17.297 1 94.25 321 ALA A O 1
ATOM 2447 N N . PRO A 1 322 ? 0.781 6.848 15.156 1 89.88 322 PRO A N 1
ATOM 2448 C CA . PRO A 1 322 ? -0.664 6.695 14.977 1 89.88 322 PRO A CA 1
ATOM 2449 C C . PRO A 1 322 ? -1.255 5.586 15.844 1 89.88 322 PRO A C 1
ATOM 2451 O O . PRO A 1 322 ? -2.459 5.586 16.109 1 89.88 322 PRO A O 1
ATOM 2454 N N . SER A 1 323 ? -0.48 4.672 16.297 1 89 323 SER A N 1
ATOM 2455 C CA . SER A 1 323 ? -0.96 3.568 17.125 1 89 323 SER A CA 1
ATOM 2456 C C . SER A 1 323 ? -1.584 4.078 18.422 1 89 323 SER A C 1
ATOM 2458 O O . SER A 1 323 ? -2.449 3.418 19 1 89 323 SER A O 1
ATOM 2460 N N . VAL A 1 324 ? -1.188 5.223 18.859 1 93.25 324 VAL A N 1
ATOM 2461 C CA . VAL A 1 324 ? -1.721 5.785 20.094 1 93.25 324 VAL A CA 1
ATOM 2462 C C . VAL A 1 324 ? -3.213 6.062 19.938 1 93.25 324 VAL A C 1
ATOM 2464 O O . VAL A 1 324 ? -3.988 5.887 20.875 1 93.25 324 VAL A O 1
ATOM 2467 N N . ALA A 1 325 ? -3.594 6.477 18.766 1 89.19 325 ALA A N 1
ATOM 2468 C CA . ALA A 1 325 ? -5.012 6.688 18.484 1 89.19 325 ALA A CA 1
ATOM 2469 C C . ALA A 1 325 ? -5.785 5.375 18.531 1 89.19 325 ALA A C 1
ATOM 2471 O O . ALA A 1 325 ? -6.945 5.348 18.953 1 89.19 325 ALA A O 1
ATOM 2472 N N . ILE A 1 326 ? -5.164 4.387 18.172 1 85.38 326 ILE A N 1
ATOM 2473 C CA . ILE A 1 326 ? -5.785 3.068 18.219 1 85.38 326 ILE A CA 1
ATOM 2474 C C . ILE A 1 326 ? -5.996 2.645 19.672 1 85.38 326 ILE A C 1
ATOM 2476 O O . ILE A 1 326 ? -7.047 2.104 20.016 1 85.38 326 ILE A O 1
ATOM 2480 N N . TYR A 1 327 ? -5.012 2.93 20.531 1 88.94 327 TYR A N 1
ATOM 2481 C CA . TYR A 1 327 ? -5.145 2.613 21.953 1 88.94 327 TYR A CA 1
ATOM 2482 C C . TYR A 1 327 ? -6.289 3.396 22.578 1 88.94 327 TYR A C 1
ATOM 2484 O O . TYR A 1 327 ? -7.066 2.848 23.359 1 88.94 327 TYR A O 1
ATOM 2492 N N . ALA A 1 328 ? -6.359 4.613 22.203 1 89.94 328 ALA A N 1
ATOM 2493 C CA . ALA A 1 328 ? -7.441 5.445 22.734 1 89.94 328 ALA A CA 1
ATOM 2494 C C . ALA A 1 328 ? -8.805 4.902 22.297 1 89.94 328 ALA A C 1
ATOM 2496 O O . ALA A 1 328 ? -9.758 4.926 23.078 1 89.94 328 ALA A O 1
ATOM 2497 N N . GLY A 1 329 ? -8.891 4.418 21.109 1 82.94 329 GLY A N 1
ATOM 2498 C CA . GLY A 1 329 ? -10.109 3.805 20.625 1 82.94 329 GLY A CA 1
ATOM 2499 C C . GLY A 1 329 ? -10.445 2.498 21.312 1 82.94 329 GLY A C 1
ATOM 2500 O O . GLY A 1 329 ? -11.609 2.236 21.625 1 82.94 329 GLY A O 1
ATOM 2501 N N . HIS A 1 330 ? -9.43 1.79 21.547 1 79.62 330 HIS A N 1
ATOM 2502 C CA . HIS A 1 330 ? -9.609 0.508 22.219 1 79.62 330 HIS A CA 1
ATOM 2503 C C . HIS A 1 330 ? -10.188 0.695 23.609 1 79.62 330 HIS A C 1
ATOM 2505 O O . HIS A 1 330 ? -11.07 -0.055 24.031 1 79.62 330 HIS A O 1
ATOM 2511 N N . TYR A 1 331 ? -9.719 1.678 24.266 1 82.19 331 TYR A N 1
ATOM 2512 C CA . TYR A 1 331 ? -10.172 1.931 25.641 1 82.19 331 TYR A CA 1
ATOM 2513 C C . TYR A 1 331 ? -11.328 2.926 25.656 1 82.19 331 TYR A C 1
ATOM 2515 O O . TYR A 1 331 ? -11.945 3.16 26.688 1 82.19 331 TYR A O 1
ATOM 2523 N N . ASN A 1 332 ? -11.594 3.455 24.453 1 80.69 332 ASN A N 1
ATOM 2524 C CA . ASN A 1 332 ? -12.625 4.477 24.312 1 80.69 332 ASN A CA 1
ATOM 2525 C C . ASN A 1 332 ? -12.414 5.621 25.312 1 80.69 332 ASN A C 1
ATOM 2527 O O . ASN A 1 332 ? -13.328 5.98 26.047 1 80.69 332 ASN A O 1
ATOM 2531 N N . MET A 1 333 ? -11.188 6.043 25.391 1 85.38 333 MET A N 1
ATOM 2532 C CA . MET A 1 333 ? -10.805 7.105 26.312 1 85.38 333 MET A CA 1
ATOM 2533 C C . MET A 1 333 ? -9.984 8.18 25.609 1 85.38 333 MET A C 1
ATOM 2535 O O . MET A 1 333 ? -9.086 7.863 24.828 1 85.38 333 MET A O 1
ATOM 2539 N N . GLU A 1 334 ? -10.359 9.469 25.844 1 87.81 334 GLU A N 1
ATOM 2540 C CA . GLU A 1 334 ? -9.602 10.633 25.391 1 87.81 334 GLU A CA 1
ATOM 2541 C C . GLU A 1 334 ? -9.359 10.578 23.875 1 87.81 334 GLU A C 1
ATOM 2543 O O . GLU A 1 334 ? -8.273 10.922 23.406 1 87.81 334 GLU A O 1
ATOM 2548 N N . LEU A 1 335 ? -10.344 10.125 23.203 1 85.12 335 LEU A N 1
ATOM 2549 C CA . LEU A 1 335 ? -10.227 9.953 21.75 1 85.12 335 LEU A CA 1
ATOM 2550 C C . LEU A 1 335 ? -10 11.297 21.062 1 85.12 335 LEU A C 1
ATOM 2552 O O . LEU A 1 335 ? -9.141 11.414 20.188 1 85.12 335 LEU A O 1
ATOM 2556 N N . GLU A 1 336 ? -10.648 12.25 21.484 1 85.19 336 GLU A N 1
ATOM 2557 C CA . GLU A 1 336 ? -10.602 13.555 20.844 1 85.19 336 GLU A CA 1
ATOM 2558 C C . GLU A 1 336 ? -9.227 14.203 20.984 1 85.19 336 GLU A C 1
ATOM 2560 O O . GLU A 1 336 ? -8.656 14.68 20.016 1 85.19 336 GLU A O 1
ATOM 2565 N N . VAL A 1 337 ? -8.711 14.133 22.156 1 90.19 337 VAL A N 1
ATOM 2566 C CA . VAL A 1 337 ? -7.434 14.781 22.438 1 90.19 337 VAL A CA 1
ATOM 2567 C C . VAL A 1 337 ? -6.305 14.031 21.734 1 90.19 337 VAL A C 1
ATOM 2569 O O . VAL A 1 337 ? -5.445 14.648 21.094 1 90.19 337 VAL A O 1
ATOM 2572 N N . VAL A 1 338 ? -6.344 12.781 21.766 1 93.12 338 VAL A N 1
ATOM 2573 C CA . VAL A 1 338 ? -5.246 11.961 21.266 1 93.12 338 VAL A CA 1
ATOM 2574 C C . VAL A 1 338 ? -5.23 12.008 19.734 1 93.12 338 VAL A C 1
ATOM 2576 O O . VAL A 1 338 ? -4.172 12.156 19.125 1 93.12 338 VAL A O 1
ATOM 2579 N N . THR A 1 339 ? -6.355 11.93 19.109 1 90.12 339 THR A N 1
ATOM 2580 C CA . THR A 1 339 ? -6.414 11.914 17.656 1 90.12 339 THR A CA 1
ATOM 2581 C C . THR A 1 339 ? -6.09 13.289 17.078 1 90.12 339 THR A C 1
ATOM 2583 O O . THR A 1 339 ? -5.336 13.398 16.109 1 90.12 339 THR A O 1
ATOM 2586 N N . SER A 1 340 ? -6.637 14.297 17.672 1 87.25 340 SER A N 1
ATOM 2587 C CA . SER A 1 340 ? -6.312 15.648 17.234 1 87.25 340 SER A CA 1
ATOM 2588 C C . SER A 1 340 ? -4.848 15.984 17.5 1 87.25 340 SER A C 1
ATOM 2590 O O . SER A 1 340 ? -4.191 16.609 16.672 1 87.25 340 SER A O 1
ATOM 2592 N N . GLY A 1 341 ? -4.426 15.578 18.641 1 90.94 341 GLY A N 1
ATOM 2593 C CA . GLY A 1 341 ? -3.029 15.797 18.969 1 90.94 341 GLY A CA 1
ATOM 2594 C C . GLY A 1 341 ? -2.068 15.117 18.016 1 90.94 341 GLY A C 1
ATOM 2595 O O . GLY A 1 341 ? -1.028 15.68 17.672 1 90.94 341 GLY A O 1
ATOM 2596 N N . MET A 1 342 ? -2.412 13.945 17.641 1 91.81 342 MET A N 1
ATOM 2597 C CA . MET A 1 342 ? -1.577 13.203 16.703 1 91.81 342 MET A CA 1
ATOM 2598 C C . MET A 1 342 ? -1.461 13.938 15.367 1 91.81 342 MET A C 1
ATOM 2600 O O . MET A 1 342 ? -0.374 14.031 14.797 1 91.81 342 MET A O 1
ATOM 2604 N N . VAL A 1 343 ? -2.555 14.5 14.898 1 89 343 VAL A N 1
ATOM 2605 C CA . VAL A 1 343 ? -2.576 15.219 13.625 1 89 343 VAL A CA 1
ATOM 2606 C C . VAL A 1 343 ? -1.725 16.484 13.727 1 89 343 VAL A C 1
ATOM 2608 O O . VAL A 1 343 ? -0.852 16.719 12.891 1 89 343 VAL A O 1
ATOM 2611 N N . ILE A 1 344 ? -1.877 17.219 14.773 1 85.56 344 ILE A N 1
ATOM 2612 C CA . ILE A 1 344 ? -1.165 18.469 14.969 1 85.56 344 ILE A CA 1
ATOM 2613 C C . ILE A 1 344 ? 0.323 18.203 15.164 1 85.56 344 ILE A C 1
ATOM 2615 O O . ILE A 1 344 ? 1.171 18.906 14.609 1 85.56 344 ILE A O 1
ATOM 2619 N N . SER A 1 345 ? 0.554 17.219 15.922 1 91.94 345 SER A N 1
ATOM 2620 C CA . SER A 1 345 ? 1.941 16.828 16.156 1 91.94 345 SER A CA 1
ATOM 2621 C C . SER A 1 345 ? 2.639 16.453 14.852 1 91.94 345 SER A C 1
ATOM 2623 O O . SER A 1 345 ? 3.805 16.797 14.641 1 91.94 345 SER A O 1
ATOM 2625 N N . THR A 1 346 ? 1.991 15.75 14.008 1 91.75 346 THR A N 1
ATOM 2626 C CA . THR A 1 346 ? 2.551 15.328 12.727 1 91.75 346 THR A CA 1
ATOM 2627 C C . THR A 1 346 ? 2.828 16.531 11.836 1 91.75 346 THR A C 1
ATOM 2629 O O . THR A 1 346 ? 3.928 16.672 11.297 1 91.75 346 THR A O 1
ATOM 2632 N N . PHE A 1 347 ? 2.062 17.469 11.805 1 82.75 347 PHE A N 1
ATOM 2633 C CA . PHE A 1 347 ? 2.223 18.609 10.914 1 82.75 347 PHE A CA 1
ATOM 2634 C C . PHE A 1 347 ? 3.266 19.578 11.461 1 82.75 347 PHE A C 1
ATOM 2636 O O . PHE A 1 347 ? 4.016 20.188 10.695 1 82.75 347 PHE A O 1
ATOM 2643 N N . LEU A 1 348 ? 3.289 19.703 12.719 1 82.69 348 LEU A N 1
ATOM 2644 C CA . LEU A 1 348 ? 4.223 20.641 13.328 1 82.69 348 LEU A CA 1
ATOM 2645 C C . LEU A 1 348 ? 5.637 20.062 13.344 1 82.69 348 LEU A C 1
ATOM 2647 O O . LEU A 1 348 ? 6.613 20.812 13.414 1 82.69 348 LEU A O 1
ATOM 2651 N N . SER A 1 349 ? 5.715 18.812 13.258 1 91 349 SER A N 1
ATOM 2652 C CA . SER A 1 349 ? 7.027 18.188 13.352 1 91 349 SER A CA 1
ATOM 2653 C C . SER A 1 349 ? 7.891 18.531 12.141 1 91 349 SER A C 1
ATOM 2655 O O . SER A 1 349 ? 9.117 18.625 12.258 1 91 349 SER A O 1
ATOM 2657 N N . ALA A 1 350 ? 7.309 18.719 10.969 1 87.38 350 ALA A N 1
ATOM 2658 C CA . ALA A 1 350 ? 8.062 18.969 9.742 1 87.38 350 ALA A CA 1
ATOM 2659 C C . ALA A 1 350 ? 8.844 20.281 9.836 1 87.38 350 ALA A C 1
ATOM 2661 O O . ALA A 1 350 ? 10.07 20.297 9.703 1 87.38 350 ALA A O 1
ATOM 2662 N N . PRO A 1 351 ? 8.219 21.406 10.141 1 78.19 351 PRO A N 1
ATOM 2663 C CA . PRO A 1 351 ? 8.969 22.672 10.266 1 78.19 351 PRO A CA 1
ATOM 2664 C C . PRO A 1 351 ? 9.945 22.656 11.43 1 78.19 351 PRO A C 1
ATOM 2666 O O . PRO A 1 351 ? 11.039 23.219 11.336 1 78.19 351 PRO A O 1
ATOM 2669 N N . ILE A 1 352 ? 9.57 22.016 12.453 1 82.5 352 ILE A N 1
ATOM 2670 C CA . ILE A 1 352 ? 10.453 21.953 13.617 1 82.5 352 ILE A CA 1
ATOM 2671 C C . ILE A 1 352 ? 11.703 21.141 13.273 1 82.5 352 ILE A C 1
ATOM 2673 O O . ILE A 1 352 ? 12.82 21.547 13.594 1 82.5 352 ILE A O 1
ATOM 2677 N N . MET A 1 353 ? 11.484 20.031 12.609 1 88.06 353 MET A N 1
ATOM 2678 C CA . MET A 1 353 ? 12.617 19.203 12.211 1 88.06 353 MET A CA 1
ATOM 2679 C C . MET A 1 353 ? 13.523 19.953 11.242 1 88.06 353 MET A C 1
ATOM 2681 O O . MET A 1 353 ? 14.75 19.875 11.352 1 88.06 353 MET A O 1
ATOM 2685 N N . TYR A 1 354 ? 12.953 20.594 10.297 1 83.69 354 TYR A N 1
ATOM 2686 C CA . TYR A 1 354 ? 13.719 21.297 9.281 1 83.69 354 TYR A CA 1
ATOM 2687 C C . TYR A 1 354 ? 14.562 22.406 9.906 1 83.69 354 TYR A C 1
ATOM 2689 O O . TYR A 1 354 ? 15.766 22.5 9.648 1 83.69 354 TYR A O 1
ATOM 2697 N N . VAL A 1 355 ? 13.992 23.172 10.766 1 74.56 355 VAL A N 1
ATOM 2698 C CA . VAL A 1 355 ? 14.664 24.297 11.406 1 74.56 355 VAL A CA 1
ATOM 2699 C C . VAL A 1 355 ? 15.719 23.781 12.383 1 74.56 355 VAL A C 1
ATOM 2701 O O . VAL A 1 355 ? 16.844 24.281 12.414 1 74.56 355 VAL A O 1
ATOM 2704 N N . SER A 1 356 ? 15.344 22.766 13.133 1 78.5 356 SER A N 1
ATOM 2705 C CA . SER A 1 356 ? 16.266 22.234 14.125 1 78.5 356 SER A CA 1
ATOM 2706 C C . SER A 1 356 ? 17.484 21.594 13.461 1 78.5 356 SER A C 1
ATOM 2708 O O . SER A 1 356 ? 18.594 21.703 13.969 1 78.5 356 SER A O 1
ATOM 2710 N N . ALA A 1 357 ? 17.25 20.891 12.367 1 83 357 ALA A N 1
ATOM 2711 C CA . ALA A 1 357 ? 18.359 20.266 11.664 1 83 357 ALA A CA 1
ATOM 2712 C C . ALA A 1 357 ? 19.359 21.312 11.172 1 83 357 ALA A C 1
ATOM 2714 O O . ALA A 1 357 ? 20.578 21.109 11.242 1 83 357 ALA A O 1
ATOM 2715 N N . TRP A 1 358 ? 18.875 22.391 10.766 1 76.44 358 TRP A N 1
ATOM 2716 C CA . TRP A 1 358 ? 19.766 23.469 10.305 1 76.44 358 TRP A CA 1
ATOM 2717 C C . TRP A 1 358 ? 20.469 24.125 11.484 1 76.44 358 TRP A C 1
ATOM 2719 O O . TRP A 1 358 ? 21.656 24.453 11.391 1 76.44 358 TRP A O 1
ATOM 2729 N N . LEU A 1 359 ? 19.734 24.219 12.531 1 72.31 359 LEU A N 1
ATOM 2730 C CA . LEU A 1 359 ? 20.328 24.812 13.719 1 72.31 359 LEU A CA 1
ATOM 2731 C C . LEU A 1 359 ? 21.469 23.953 14.25 1 72.31 359 LEU A C 1
ATOM 2733 O O . LEU A 1 359 ? 22.453 24.484 14.766 1 72.31 359 LEU A O 1
ATOM 2737 N N . LEU A 1 360 ? 21.328 22.734 14.078 1 76.19 360 LEU A N 1
ATOM 2738 C CA . LEU A 1 360 ? 22.328 21.797 14.578 1 76.19 360 LEU A CA 1
ATOM 2739 C C . LEU A 1 360 ? 23.516 21.719 13.633 1 76.19 360 LEU A C 1
ATOM 2741 O O . LEU A 1 360 ? 24.641 21.438 14.055 1 76.19 360 LEU A O 1
ATOM 2745 N N . THR A 1 361 ? 23.312 22 12.375 1 76.62 361 THR A N 1
ATOM 2746 C CA . THR A 1 361 ? 24.344 21.781 11.367 1 76.62 361 THR A CA 1
ATOM 2747 C C . THR A 1 361 ? 25.141 23.062 11.117 1 76.62 361 THR A C 1
ATOM 2749 O O . THR A 1 361 ? 26.344 23.016 10.82 1 76.62 361 THR A O 1
ATOM 2752 N N . ILE A 1 362 ? 24.578 24.219 11.25 1 70.56 362 ILE A N 1
ATOM 2753 C CA . ILE A 1 362 ? 25.141 25.5 10.867 1 70.56 362 ILE A CA 1
ATOM 2754 C C . ILE A 1 362 ? 26.438 25.734 11.648 1 70.56 362 ILE A C 1
ATOM 2756 O O . ILE A 1 362 ? 27.453 26.156 11.078 1 70.56 362 ILE A O 1
ATOM 2760 N N . PRO A 1 363 ? 26.406 25.344 12.93 1 63.81 363 PRO A N 1
ATOM 2761 C CA . PRO A 1 363 ? 27.641 25.625 13.68 1 63.81 363 PRO A CA 1
ATOM 2762 C C . PRO A 1 363 ? 28.828 24.797 13.195 1 63.81 363 PRO A C 1
ATOM 2764 O O . PRO A 1 363 ? 29.984 25.156 13.43 1 63.81 363 PRO A O 1
ATOM 2767 N N . LEU A 1 364 ? 28.484 23.797 12.414 1 65.06 364 LEU A N 1
ATOM 2768 C CA . LEU A 1 364 ? 29.547 22.891 11.977 1 65.06 364 LEU A CA 1
ATOM 2769 C C . LEU A 1 364 ? 29.906 23.141 10.516 1 65.06 364 LEU A C 1
ATOM 2771 O O . LEU A 1 364 ? 30.891 22.609 10.016 1 65.06 364 LEU A O 1
ATOM 2775 N N . MET A 1 365 ? 29.172 23.984 9.852 1 66.69 365 MET A N 1
ATOM 2776 C CA . MET A 1 365 ? 29.391 24.219 8.43 1 66.69 365 MET A CA 1
ATOM 2777 C C . MET A 1 365 ? 30.281 25.422 8.211 1 66.69 365 MET A C 1
ATOM 2779 O O . MET A 1 365 ? 30.344 26.328 9.055 1 66.69 365 MET A O 1
ATOM 2783 N N . ASP A 1 366 ? 31 25.312 7.051 1 61.81 366 ASP A N 1
ATOM 2784 C CA . ASP A 1 366 ? 31.734 26.484 6.582 1 61.81 366 ASP A CA 1
ATOM 2785 C C . ASP A 1 366 ? 30.781 27.625 6.246 1 61.81 366 ASP A C 1
ATOM 2787 O O . ASP A 1 366 ? 29.75 27.422 5.594 1 61.81 366 ASP A O 1
ATOM 2791 N N . PRO A 1 367 ? 30.922 28.703 6.918 1 58.91 367 PRO A N 1
ATOM 2792 C CA . PRO A 1 367 ? 30 29.844 6.738 1 58.91 367 PRO A CA 1
ATOM 2793 C C . PRO A 1 367 ? 29.906 30.297 5.285 1 58.91 367 PRO A C 1
ATOM 2795 O O . PRO A 1 367 ? 28.938 30.938 4.898 1 58.91 367 PRO A O 1
ATOM 2798 N N . THR A 1 368 ? 30.938 30.109 4.453 1 59.06 368 THR A N 1
ATOM 2799 C CA . THR A 1 368 ? 30.953 30.641 3.096 1 59.06 368 THR A CA 1
ATOM 2800 C C . THR A 1 368 ? 29.766 30.109 2.293 1 59.06 368 THR A C 1
ATOM 2802 O O . THR A 1 368 ? 29.062 30.875 1.633 1 59.06 368 THR A O 1
ATOM 2805 N N . PRO A 1 369 ? 29.531 28.875 2.457 1 68.81 369 PRO A N 1
ATOM 2806 C CA . PRO A 1 369 ? 28.453 28.375 1.584 1 68.81 369 PRO A CA 1
ATOM 2807 C C . PRO A 1 369 ? 27.078 28.547 2.195 1 68.81 369 PRO A C 1
ATOM 2809 O O . PRO A 1 369 ? 26.078 28.125 1.603 1 68.81 369 PRO A O 1
ATOM 2812 N N . LEU A 1 370 ? 26.906 29.359 3.246 1 73.75 370 LEU A N 1
ATOM 2813 C CA . LEU A 1 370 ? 25.641 29.422 3.955 1 73.75 370 LEU A CA 1
ATOM 2814 C C . LEU A 1 370 ? 24.656 30.344 3.236 1 73.75 370 LEU A C 1
ATOM 2816 O O . LEU A 1 370 ? 23.453 30.094 3.238 1 73.75 370 LEU A O 1
ATOM 2820 N N . VAL A 1 371 ? 25.219 31.406 2.586 1 75.75 371 VAL A N 1
ATOM 2821 C CA . VAL A 1 371 ? 24.344 32.312 1.837 1 75.75 371 VAL A CA 1
ATOM 2822 C C . VAL A 1 371 ? 23.75 31.578 0.642 1 75.75 371 VAL A C 1
ATOM 2824 O O . VAL A 1 371 ? 22.578 31.781 0.302 1 75.75 371 VAL A O 1
ATOM 2827 N N . THR A 1 372 ? 24.578 30.766 0.155 1 77.56 372 THR A N 1
ATOM 2828 C CA . THR A 1 372 ? 24.094 29.984 -0.978 1 77.56 372 THR A CA 1
ATOM 2829 C C . THR A 1 372 ? 23.016 29 -0.532 1 77.56 372 THR A C 1
ATOM 2831 O O . THR A 1 372 ? 22.047 28.766 -1.249 1 77.56 372 THR A O 1
ATOM 2834 N N . GLU A 1 373 ? 23.203 28.531 0.639 1 78.44 373 GLU A N 1
ATOM 2835 C CA . GLU A 1 373 ? 22.219 27.578 1.156 1 78.44 373 GLU A CA 1
ATOM 2836 C C . GLU A 1 373 ? 20.906 28.281 1.484 1 78.44 373 GLU A C 1
ATOM 2838 O O . GLU A 1 373 ? 19.828 27.703 1.303 1 78.44 373 GLU A O 1
ATOM 2843 N N . LEU A 1 374 ? 21.016 29.422 2.006 1 80.12 374 LEU A N 1
ATOM 2844 C CA . LEU A 1 374 ? 19.828 30.203 2.291 1 80.12 374 LEU A CA 1
ATOM 2845 C C . LEU A 1 374 ? 19.047 30.469 1.014 1 80.12 374 LEU A C 1
ATOM 2847 O O . LEU A 1 374 ? 17.812 30.422 1.017 1 80.12 374 LEU A O 1
ATOM 2851 N N . GLU A 1 375 ? 19.734 30.766 -0.01 1 84.62 375 GLU A N 1
ATOM 2852 C CA . GLU A 1 375 ? 19.094 31.016 -1.298 1 84.62 375 GLU A CA 1
ATOM 2853 C C . GLU A 1 375 ? 18.438 29.734 -1.838 1 84.62 375 GLU A C 1
ATOM 2855 O O . GLU A 1 375 ? 17.375 29.797 -2.457 1 84.62 375 GLU A O 1
ATOM 2860 N N . ASN A 1 376 ? 19.094 28.703 -1.624 1 81.12 376 ASN A N 1
ATOM 2861 C CA . ASN A 1 376 ? 18.547 27.422 -2.076 1 81.12 376 ASN A CA 1
ATOM 2862 C C . ASN A 1 376 ? 17.281 27.062 -1.32 1 81.12 376 ASN A C 1
ATOM 2864 O O . ASN A 1 376 ? 16.328 26.531 -1.909 1 81.12 376 ASN A O 1
ATOM 2868 N N . VAL A 1 377 ? 17.312 27.297 -0.056 1 81.94 377 VAL A N 1
ATOM 2869 C CA . VAL A 1 377 ? 16.141 27.031 0.767 1 81.94 377 VAL A CA 1
ATOM 2870 C C . VAL A 1 377 ? 14.977 27.906 0.316 1 81.94 377 VAL A C 1
ATOM 2872 O O . VAL A 1 377 ? 13.844 27.422 0.19 1 81.94 377 VAL A O 1
ATOM 2875 N N . SER A 1 378 ? 15.242 29.109 0.086 1 88.31 378 SER A N 1
ATOM 2876 C CA . SER A 1 378 ? 14.211 30.031 -0.38 1 88.31 378 SER A CA 1
ATOM 2877 C C . SER A 1 378 ? 13.641 29.594 -1.725 1 88.31 378 SER A C 1
ATOM 2879 O O . SER A 1 378 ? 12.43 29.656 -1.942 1 88.31 378 SER A O 1
ATOM 2881 N N . PHE A 1 379 ? 14.531 29.172 -2.551 1 88.56 379 PHE A N 1
ATOM 2882 C CA . PHE A 1 379 ? 14.133 28.703 -3.875 1 88.56 379 PHE A CA 1
ATOM 2883 C C . PHE A 1 379 ? 13.266 27.469 -3.777 1 88.56 379 PHE A C 1
ATOM 2885 O O . PHE A 1 379 ? 12.188 27.406 -4.379 1 88.56 379 PHE A O 1
ATOM 2892 N N . ASN A 1 380 ? 13.68 26.547 -3.027 1 81.94 380 ASN A N 1
ATOM 2893 C CA . ASN A 1 380 ? 12.977 25.266 -2.912 1 81.94 380 ASN A CA 1
ATOM 2894 C C . ASN A 1 380 ? 11.602 25.453 -2.279 1 81.94 380 ASN A C 1
ATOM 2896 O O . ASN A 1 380 ? 10.617 24.875 -2.742 1 81.94 380 ASN A O 1
ATOM 2900 N N . ILE A 1 381 ? 11.555 26.188 -1.265 1 85.88 381 ILE A N 1
ATOM 2901 C CA . ILE A 1 381 ? 10.289 26.406 -0.566 1 85.88 381 ILE A CA 1
ATOM 2902 C C . ILE A 1 381 ? 9.328 27.172 -1.467 1 85.88 381 ILE A C 1
ATOM 2904 O O . ILE A 1 381 ? 8.117 26.922 -1.445 1 85.88 381 ILE A O 1
ATOM 2908 N N . SER A 1 382 ? 9.875 28.031 -2.289 1 90.25 382 SER A N 1
ATOM 2909 C CA . SER A 1 382 ? 9.039 28.797 -3.205 1 90.25 382 SER A CA 1
ATOM 2910 C C . SER A 1 382 ? 8.406 27.891 -4.258 1 90.25 382 SER A C 1
ATOM 2912 O O . SER A 1 382 ? 7.266 28.125 -4.672 1 90.25 382 SER A O 1
ATOM 2914 N N . ILE A 1 383 ? 9.117 26.938 -4.66 1 85.56 383 ILE A N 1
ATOM 2915 C CA . ILE A 1 383 ? 8.578 26.016 -5.652 1 85.56 383 ILE A CA 1
ATOM 2916 C C . ILE A 1 383 ? 7.398 25.25 -5.051 1 85.56 383 ILE A C 1
ATOM 2918 O O . ILE A 1 383 ? 6.336 25.141 -5.672 1 85.56 383 ILE A O 1
ATOM 2922 N N . VAL A 1 384 ? 7.574 24.781 -3.91 1 81.62 384 VAL A N 1
ATOM 2923 C CA . VAL A 1 384 ? 6.531 24.016 -3.248 1 81.62 384 VAL A CA 1
ATOM 2924 C C . VAL A 1 384 ? 5.316 24.891 -2.98 1 81.62 384 VAL A C 1
ATOM 2926 O O . VAL A 1 384 ? 4.18 24.484 -3.203 1 81.62 384 VAL A O 1
ATOM 2929 N N . SER A 1 385 ? 5.613 26.016 -2.486 1 88.5 385 SER A N 1
ATOM 2930 C CA . SER A 1 385 ? 4.539 26.969 -2.189 1 88.5 385 SER A CA 1
ATOM 2931 C C . SER A 1 385 ? 3.801 27.375 -3.459 1 88.5 385 SER A C 1
ATOM 2933 O O . SER A 1 385 ? 2.592 27.625 -3.43 1 88.5 385 SER A O 1
ATOM 2935 N N . LEU A 1 386 ? 4.555 27.484 -4.555 1 89.81 386 LEU A N 1
ATOM 2936 C CA . LEU A 1 386 ? 3.947 27.875 -5.824 1 89.81 386 LEU A CA 1
ATOM 2937 C C . LEU A 1 386 ? 2.939 26.828 -6.285 1 89.81 386 LEU A C 1
ATOM 2939 O O . LEU A 1 386 ? 1.826 27.172 -6.691 1 89.81 386 LEU A O 1
ATOM 2943 N N . VAL A 1 387 ? 3.268 25.625 -6.156 1 82.81 387 VAL A N 1
ATOM 2944 C CA . VAL A 1 387 ? 2.383 24.531 -6.566 1 82.81 387 VAL A CA 1
ATOM 2945 C C . VAL A 1 387 ? 1.13 24.531 -5.691 1 82.81 387 VAL A C 1
ATOM 2947 O O . VAL A 1 387 ? 0.015 24.375 -6.195 1 82.81 387 VAL A O 1
ATOM 2950 N N . ALA A 1 388 ? 1.328 24.703 -4.43 1 82.69 388 ALA A N 1
ATOM 2951 C CA . ALA A 1 388 ? 0.211 24.75 -3.486 1 82.69 388 ALA A CA 1
ATOM 2952 C C . ALA A 1 388 ? -0.712 25.922 -3.781 1 82.69 388 ALA A C 1
ATOM 2954 O O . ALA A 1 388 ? -1.937 25.797 -3.713 1 82.69 388 ALA A O 1
ATOM 2955 N N . LEU A 1 389 ? -0.099 27.016 -4.176 1 88.12 389 LEU A N 1
ATOM 2956 C CA . LEU A 1 389 ? -0.873 28.234 -4.414 1 88.12 389 LEU A CA 1
ATOM 2957 C C . LEU A 1 389 ? -1.646 28.141 -5.723 1 88.12 389 LEU A C 1
ATOM 2959 O O . LEU A 1 389 ? -2.762 28.641 -5.828 1 88.12 389 LEU A O 1
ATOM 2963 N N . VAL A 1 390 ? -1.034 27.531 -6.668 1 87.38 390 VAL A N 1
ATOM 2964 C CA . VAL A 1 390 ? -1.745 27.344 -7.93 1 87.38 390 VAL A CA 1
ATOM 2965 C C . VAL A 1 390 ? -3.027 26.547 -7.68 1 87.38 390 VAL A C 1
ATOM 2967 O O . VAL A 1 390 ? -4.098 26.922 -8.172 1 87.38 390 VAL A O 1
ATOM 2970 N N . TRP A 1 391 ? -2.891 25.609 -6.867 1 78.69 391 TRP A N 1
ATOM 2971 C CA . TRP A 1 391 ? -4.062 24.828 -6.512 1 78.69 391 TRP A CA 1
ATOM 2972 C C . TRP A 1 391 ? -5.086 25.672 -5.766 1 78.69 391 TRP A C 1
ATOM 2974 O O . TRP A 1 391 ? -6.273 25.672 -6.109 1 78.69 391 TRP A O 1
ATOM 2984 N N . THR A 1 392 ? -4.633 26.391 -4.82 1 80.81 392 THR A N 1
ATOM 2985 C CA . THR A 1 392 ? -5.523 27.188 -3.973 1 80.81 392 THR A CA 1
ATOM 2986 C C . THR A 1 392 ? -6.223 28.266 -4.789 1 80.81 392 THR A C 1
ATOM 2988 O O . THR A 1 392 ? -7.422 28.5 -4.613 1 80.81 392 THR A O 1
ATOM 2991 N N . ILE A 1 393 ? -5.531 28.844 -5.695 1 85.19 393 ILE A N 1
ATOM 2992 C CA . ILE A 1 393 ? -6.086 29.922 -6.504 1 85.19 393 ILE A CA 1
ATOM 2993 C C . ILE A 1 393 ? -7.09 29.359 -7.504 1 85.19 393 ILE A C 1
ATOM 2995 O O . ILE A 1 393 ? -8.188 29.891 -7.668 1 85.19 393 ILE A O 1
ATOM 2999 N N . VAL A 1 394 ? -6.762 28.266 -8.102 1 80.19 394 VAL A N 1
ATOM 3000 C CA . VAL A 1 394 ? -7.645 27.641 -9.086 1 80.19 394 VAL A CA 1
ATOM 3001 C C . VAL A 1 394 ? -8.945 27.203 -8.414 1 80.19 394 VAL A C 1
ATOM 3003 O O . VAL A 1 394 ? -10.031 27.422 -8.945 1 80.19 394 VAL A O 1
ATOM 3006 N N . VAL A 1 395 ? -8.758 26.703 -7.297 1 72.81 395 VAL A N 1
ATOM 3007 C CA . VAL A 1 395 ? -9.922 26.203 -6.57 1 72.81 395 VAL A CA 1
ATOM 3008 C C . VAL A 1 395 ? -10.797 27.391 -6.141 1 72.81 395 VAL A C 1
ATOM 3010 O O . VAL A 1 395 ? -12.023 27.312 -6.195 1 72.81 395 VAL A O 1
ATOM 3013 N N . MET A 1 396 ? -10.172 28.453 -5.691 1 75.12 396 MET A N 1
ATOM 3014 C CA . MET A 1 396 ? -10.922 29.625 -5.262 1 75.12 396 MET A CA 1
ATOM 3015 C C . MET A 1 396 ? -11.633 30.281 -6.438 1 75.12 396 MET A C 1
ATOM 3017 O O . MET A 1 396 ? -12.773 30.734 -6.305 1 75.12 396 MET A O 1
ATOM 3021 N N . LEU A 1 397 ? -11.078 30.234 -7.523 1 77.69 397 LEU A N 1
ATOM 3022 C CA . LEU A 1 397 ? -11.68 30.828 -8.719 1 77.69 397 LEU A CA 1
ATOM 3023 C C . LEU A 1 397 ? -12.844 29.969 -9.211 1 77.69 397 LEU A C 1
ATOM 3025 O O . LEU A 1 397 ? -13.859 30.5 -9.664 1 77.69 397 LEU A O 1
ATOM 3029 N N . LEU A 1 398 ? -12.664 28.719 -9.023 1 70.38 398 LEU A N 1
ATOM 3030 C CA . LEU A 1 398 ? -13.695 27.812 -9.5 1 70.38 398 LEU A CA 1
ATOM 3031 C C . LEU A 1 398 ? -14.891 27.781 -8.539 1 70.38 398 LEU A C 1
ATOM 3033 O O . LEU A 1 398 ? -15.992 27.375 -8.93 1 70.38 398 LEU A O 1
ATOM 3037 N N . SER A 1 399 ? -14.602 28.156 -7.297 1 67.25 399 SER A N 1
ATOM 3038 C CA . SER A 1 399 ? -15.695 28.203 -6.332 1 67.25 399 SER A CA 1
ATOM 3039 C C . SER A 1 399 ? -16.625 29.375 -6.59 1 67.25 399 SER A C 1
ATOM 3041 O O . SER A 1 399 ? -17.734 29.422 -6.066 1 67.25 399 SER A O 1
ATOM 3043 N N . ARG A 1 400 ? -16.484 30.172 -7.5 1 66.31 400 ARG A N 1
ATOM 3044 C CA . ARG A 1 400 ? -17.25 31.328 -7.945 1 66.31 400 ARG A CA 1
ATOM 3045 C C . ARG A 1 400 ? -17.562 32.25 -6.773 1 66.31 400 ARG A C 1
ATOM 3047 O O . ARG A 1 400 ? -18.359 33.188 -6.91 1 66.31 400 ARG A O 1
ATOM 3054 N N . LYS A 1 401 ? -17.109 31.969 -5.559 1 65.19 401 LYS A N 1
ATOM 3055 C CA . LYS A 1 401 ? -17.328 32.844 -4.422 1 65.19 401 LYS A CA 1
ATOM 3056 C C . LYS A 1 401 ? -16.172 33.844 -4.254 1 65.19 401 LYS A C 1
ATOM 3058 O O . LYS A 1 401 ? -16.094 34.531 -3.246 1 65.19 401 LYS A O 1
ATOM 3063 N N . PHE A 1 402 ? -15.352 33.844 -5.227 1 68.81 402 PHE A N 1
ATOM 3064 C CA . PHE A 1 402 ? -14.125 34.625 -5.098 1 68.81 402 PHE A CA 1
ATOM 3065 C C . PHE A 1 402 ? -14.422 36.125 -5.137 1 68.81 402 PHE A C 1
ATOM 3067 O O . PHE A 1 402 ? -13.617 36.938 -4.676 1 68.81 402 PHE A O 1
ATOM 3074 N N . ASN A 1 403 ? -15.625 36.375 -5.605 1 69.31 403 ASN A N 1
ATOM 3075 C CA . ASN A 1 403 ? -15.938 37.781 -5.719 1 69.31 403 ASN A CA 1
ATOM 3076 C C . ASN A 1 403 ? -16.672 38.312 -4.477 1 69.31 403 ASN A C 1
ATOM 3078 O O . ASN A 1 403 ? -17.047 39.469 -4.418 1 69.31 403 ASN A O 1
ATOM 3082 N N . ARG A 1 404 ? -16.828 37.375 -3.576 1 69.75 404 ARG A N 1
ATOM 3083 C CA . ARG A 1 404 ? -17.5 37.781 -2.346 1 69.75 404 ARG A CA 1
ATOM 3084 C C . ARG A 1 404 ? -16.5 38 -1.222 1 69.75 404 ARG A C 1
ATOM 3086 O O . ARG A 1 404 ? -15.453 37.344 -1.18 1 69.75 404 ARG A O 1
ATOM 3093 N N . LEU A 1 405 ? -16.766 39.094 -0.419 1 64.62 405 LEU A N 1
ATOM 3094 C CA . LEU A 1 405 ? -15.93 39.281 0.766 1 64.62 405 LEU A CA 1
ATOM 3095 C C . LEU A 1 405 ? -16.141 38.125 1.757 1 64.62 405 LEU A C 1
ATOM 3097 O O . LEU A 1 405 ? -17.25 37.625 1.896 1 64.62 405 LEU A O 1
ATOM 3101 N N . PRO A 1 406 ? -15.156 37.656 2.357 1 67.56 406 PRO A N 1
ATOM 3102 C CA . PRO A 1 406 ? -13.742 38 2.494 1 67.56 406 PRO A CA 1
ATOM 3103 C C . PRO A 1 406 ? -12.852 37.25 1.516 1 67.56 406 PRO A C 1
ATOM 3105 O O . PRO A 1 406 ? -11.625 37.375 1.569 1 67.56 406 PRO A O 1
ATOM 3108 N N . HIS A 1 407 ? -13.477 36.562 0.592 1 72.25 407 HIS A N 1
ATOM 3109 C CA . HIS A 1 407 ? -12.742 35.719 -0.339 1 72.25 407 HIS A CA 1
ATOM 3110 C C . HIS A 1 407 ? -11.906 36.562 -1.302 1 72.25 407 HIS A C 1
ATOM 3112 O O . HIS A 1 407 ? -10.828 36.125 -1.732 1 72.25 407 HIS A O 1
ATOM 3118 N N . LEU A 1 408 ? -12.406 37.719 -1.494 1 75.5 408 LEU A N 1
ATOM 3119 C CA . LEU A 1 408 ? -11.656 38.594 -2.377 1 75.5 408 LEU A CA 1
ATOM 3120 C C . LEU A 1 408 ? -10.32 38.969 -1.758 1 75.5 408 LEU A C 1
ATOM 3122 O O . LEU A 1 408 ? -9.297 39.031 -2.453 1 75.5 408 LEU A O 1
ATOM 3126 N N . PHE A 1 409 ? -10.359 39.25 -0.495 1 74.25 409 PHE A N 1
ATOM 3127 C CA . PHE A 1 409 ? -9.133 39.594 0.208 1 74.25 409 PHE A CA 1
ATOM 3128 C C . PHE A 1 409 ? -8.18 38.406 0.249 1 74.25 409 PHE A C 1
ATOM 3130 O O . PHE A 1 409 ? -6.965 38.562 0.123 1 74.25 409 PHE A O 1
ATOM 3137 N N . ALA A 1 410 ? -8.789 37.25 0.42 1 78.06 410 ALA A N 1
ATOM 3138 C CA . ALA A 1 410 ? -7.969 36.031 0.433 1 78.06 410 ALA A CA 1
ATOM 3139 C C . ALA A 1 410 ? -7.332 35.781 -0.931 1 78.06 410 ALA A C 1
ATOM 3141 O O . ALA A 1 410 ? -6.16 35.406 -1.017 1 78.06 410 ALA A O 1
ATOM 3142 N N . LEU A 1 411 ? -8.078 36.094 -1.853 1 81.94 411 LEU A N 1
ATOM 3143 C CA . LEU A 1 411 ? -7.566 35.875 -3.201 1 81.94 411 LEU A CA 1
ATOM 3144 C C . LEU A 1 411 ? -6.414 36.844 -3.5 1 81.94 411 LEU A C 1
ATOM 3146 O O . LEU A 1 411 ? -5.438 36.469 -4.152 1 81.94 411 LEU A O 1
ATOM 3150 N N . ASN A 1 412 ? -6.566 38.062 -3.041 1 82.56 412 ASN A N 1
ATOM 3151 C CA . ASN A 1 412 ? -5.484 39.031 -3.229 1 82.56 412 ASN A CA 1
ATOM 3152 C C . ASN A 1 412 ? -4.227 38.625 -2.475 1 82.56 412 ASN A C 1
ATOM 3154 O O . ASN A 1 412 ? -3.109 38.844 -2.949 1 82.56 412 ASN A O 1
ATOM 3158 N N . LEU A 1 413 ? -4.414 38.125 -1.329 1 82.75 413 LEU A N 1
ATOM 3159 C CA . LEU A 1 413 ? -3.277 37.594 -0.566 1 82.75 413 LEU A CA 1
ATOM 3160 C C . LEU A 1 413 ? -2.609 36.438 -1.287 1 82.75 413 LEU A C 1
ATOM 3162 O O . LEU A 1 413 ? -1.381 36.375 -1.359 1 82.75 413 LEU A O 1
ATOM 3166 N N . PHE A 1 414 ? -3.438 35.594 -1.862 1 88 414 PHE A N 1
ATOM 3167 C CA . PHE A 1 414 ? -2.902 34.438 -2.578 1 88 414 PHE A CA 1
ATOM 3168 C C . PHE A 1 414 ? -2.113 34.875 -3.805 1 88 414 PHE A C 1
ATOM 3170 O O . PHE A 1 414 ? -1.075 34.281 -4.125 1 88 414 PHE A O 1
ATOM 3177 N N . LEU A 1 415 ? -2.621 35.875 -4.391 1 88.19 415 LEU A N 1
ATOM 3178 C CA . LEU A 1 415 ? -1.94 36.406 -5.574 1 88.19 415 LEU A CA 1
ATOM 3179 C C . LEU A 1 415 ? -0.604 37.031 -5.203 1 88.19 415 LEU A C 1
ATOM 3181 O O . LEU A 1 415 ? 0.384 36.875 -5.926 1 88.19 415 LEU A O 1
ATOM 3185 N N . ALA A 1 416 ? -0.604 37.75 -4.133 1 89.44 416 ALA A N 1
ATOM 3186 C CA . ALA A 1 416 ? 0.653 38.344 -3.652 1 89.44 416 ALA A CA 1
ATOM 3187 C C . ALA A 1 416 ? 1.656 37.25 -3.309 1 89.44 416 ALA A C 1
ATOM 3189 O O . ALA A 1 416 ? 2.832 37.344 -3.668 1 89.44 416 ALA A O 1
ATOM 3190 N N . GLN A 1 417 ? 1.194 36.281 -2.611 1 91.25 417 GLN A N 1
ATOM 3191 C CA . GLN A 1 417 ? 2.051 35.156 -2.248 1 91.25 417 GLN A CA 1
ATOM 3192 C C . GLN A 1 417 ? 2.555 34.406 -3.49 1 91.25 417 GLN A C 1
ATOM 3194 O O . GLN A 1 417 ? 3.695 33.938 -3.521 1 91.25 417 GLN A O 1
ATOM 3199 N N . PHE A 1 418 ? 1.664 34.281 -4.426 1 93.75 418 PHE A N 1
ATOM 3200 C CA . PHE A 1 418 ? 2.012 33.688 -5.699 1 93.75 418 PHE A CA 1
ATOM 3201 C C . PHE A 1 418 ? 3.148 34.438 -6.379 1 93.75 418 PHE A C 1
ATOM 3203 O O . PHE A 1 418 ? 4.117 33.812 -6.84 1 93.75 418 PHE A O 1
ATOM 3210 N N . LEU A 1 419 ? 3.053 35.719 -6.398 1 93.62 419 LEU A N 1
ATOM 3211 C CA . LEU A 1 419 ? 4.066 36.531 -7.035 1 93.62 419 LEU A CA 1
ATOM 3212 C C . LEU A 1 419 ? 5.375 36.5 -6.25 1 93.62 419 LEU A C 1
ATOM 3214 O O . LEU A 1 419 ? 6.457 36.594 -6.836 1 93.62 419 LEU A O 1
ATOM 3218 N N . VAL A 1 420 ? 5.297 36.344 -4.941 1 94.19 420 VAL A N 1
ATOM 3219 C CA . VAL A 1 420 ? 6.496 36.188 -4.129 1 94.19 420 VAL A CA 1
ATOM 3220 C C . VAL A 1 420 ? 7.258 34.938 -4.551 1 94.19 420 VAL A C 1
ATOM 3222 O O . VAL A 1 420 ? 8.477 34.969 -4.742 1 94.19 420 VAL A O 1
ATOM 3225 N N . CYS A 1 421 ? 6.52 33.844 -4.715 1 94.69 421 CYS A N 1
ATOM 3226 C CA . CYS A 1 421 ? 7.145 32.594 -5.094 1 94.69 421 CYS A CA 1
ATOM 3227 C C . CYS A 1 421 ? 7.73 32.688 -6.496 1 94.69 421 CYS A C 1
ATOM 3229 O O . CYS A 1 421 ? 8.867 32.25 -6.727 1 94.69 421 CYS A O 1
ATOM 3231 N N . VAL A 1 422 ? 7.012 33.25 -7.461 1 95.19 422 VAL A N 1
ATOM 3232 C CA . VAL A 1 422 ? 7.473 33.375 -8.836 1 95.19 422 VAL A CA 1
ATOM 3233 C C . VAL A 1 422 ? 8.719 34.25 -8.891 1 95.19 422 VAL A C 1
ATOM 3235 O O . VAL A 1 422 ? 9.68 33.938 -9.594 1 95.19 422 VAL A O 1
ATOM 3238 N N . SER A 1 423 ? 8.68 35.312 -8.172 1 95.81 423 SER A N 1
ATOM 3239 C CA . SER A 1 423 ? 9.789 36.25 -8.195 1 95.81 423 SER A CA 1
ATOM 3240 C C . SER A 1 423 ? 11.031 35.656 -7.539 1 95.81 423 SER A C 1
ATOM 3242 O O . SER A 1 423 ? 12.156 35.938 -7.977 1 95.81 423 SER A O 1
ATOM 3244 N N . MET A 1 424 ? 10.844 34.906 -6.469 1 95 424 MET A N 1
ATOM 3245 C CA . MET A 1 424 ? 12 34.25 -5.844 1 95 424 MET A CA 1
ATOM 3246 C C . MET A 1 424 ? 12.617 33.219 -6.777 1 95 424 MET A C 1
ATOM 3248 O O . MET A 1 424 ? 13.844 33.094 -6.836 1 95 424 MET A O 1
ATOM 3252 N N . ILE A 1 425 ? 11.789 32.5 -7.484 1 92.81 425 ILE A N 1
ATOM 3253 C CA . ILE A 1 425 ? 12.281 31.516 -8.453 1 92.81 425 ILE A CA 1
ATOM 3254 C C . ILE A 1 425 ? 13.055 32.219 -9.555 1 92.81 425 ILE A C 1
ATOM 3256 O O . ILE A 1 425 ? 14.156 31.812 -9.93 1 92.81 425 ILE A O 1
ATOM 3260 N N . LEU A 1 426 ? 12.539 33.375 -10.016 1 92.94 426 LEU A N 1
ATOM 3261 C CA . LEU A 1 426 ? 13.203 34.156 -11.039 1 92.94 426 LEU A CA 1
ATOM 3262 C C . LEU A 1 426 ? 14.508 34.75 -10.508 1 92.94 426 LEU A C 1
ATOM 3264 O O . LEU A 1 426 ? 15.508 34.812 -11.227 1 92.94 426 LEU A O 1
ATOM 3268 N N . TRP A 1 427 ? 14.453 35.188 -9.258 1 93.56 427 TRP A N 1
ATOM 3269 C CA . TRP A 1 427 ? 15.648 35.75 -8.633 1 93.56 427 TRP A CA 1
ATOM 3270 C C . TRP A 1 427 ? 16.781 34.719 -8.609 1 93.56 427 TRP A C 1
ATOM 3272 O O . TRP A 1 427 ? 17.938 35.062 -8.906 1 93.56 427 TRP A O 1
ATOM 3282 N N . ASN A 1 428 ? 16.453 33.5 -8.289 1 89.88 428 ASN A N 1
ATOM 3283 C CA . ASN A 1 428 ? 17.484 32.469 -8.195 1 89.88 428 ASN A CA 1
ATOM 3284 C C . ASN A 1 428 ? 18.172 32.25 -9.539 1 89.88 428 ASN A C 1
ATOM 3286 O O . ASN A 1 428 ? 19.359 31.938 -9.586 1 89.88 428 ASN A O 1
ATOM 3290 N N . PHE A 1 429 ? 17.484 32.438 -10.609 1 87.62 429 PHE A N 1
ATOM 3291 C CA . PHE A 1 429 ? 18.047 32.25 -11.938 1 87.62 429 PHE A CA 1
ATOM 3292 C C . PHE A 1 429 ? 18.797 33.469 -12.398 1 87.62 429 PHE A C 1
ATOM 3294 O O . PHE A 1 429 ? 19.906 33.375 -12.953 1 87.62 429 PHE A O 1
ATOM 3301 N N . LEU A 1 430 ? 18.312 34.625 -12.133 1 88.44 430 LEU A N 1
ATOM 3302 C CA . LEU A 1 430 ? 18.828 35.875 -12.711 1 88.44 430 LEU A CA 1
ATOM 3303 C C . LEU A 1 430 ? 20.016 36.375 -11.898 1 88.44 430 LEU A C 1
ATOM 3305 O O . LEU A 1 430 ? 20.922 37.031 -12.445 1 88.44 430 LEU A O 1
ATOM 3309 N N . VAL A 1 431 ? 19.969 36.125 -10.625 1 85.44 431 VAL A N 1
ATOM 3310 C CA . VAL A 1 431 ? 21.016 36.656 -9.773 1 85.44 431 VAL A CA 1
ATOM 3311 C C . VAL A 1 431 ? 22.359 36 -10.102 1 85.44 431 VAL A C 1
ATOM 3313 O O . VAL A 1 431 ? 23.422 36.594 -9.914 1 85.44 431 VAL A O 1
ATOM 3316 N N . LYS A 1 432 ? 22.391 34.781 -10.562 1 82.94 432 LYS A N 1
ATOM 3317 C CA . LYS A 1 432 ? 23.609 34.031 -10.883 1 82.94 432 LYS A CA 1
ATOM 3318 C C . LYS A 1 432 ? 24.156 34.406 -12.25 1 82.94 432 LYS A C 1
ATOM 3320 O O . LYS A 1 432 ? 25.297 34.125 -12.578 1 82.94 432 LYS A O 1
ATOM 3325 N N . LYS A 1 433 ? 23.281 35.156 -12.953 1 84.62 433 LYS A N 1
ATOM 3326 C CA . LYS A 1 433 ? 23.75 35.625 -14.258 1 84.62 433 LYS A CA 1
ATOM 3327 C C . LYS A 1 433 ? 24.453 37 -14.141 1 84.62 433 LYS A C 1
ATOM 3329 O O . LYS A 1 433 ? 23.922 37.906 -13.523 1 84.62 433 LYS A O 1
ATOM 3334 N N . GLU A 1 434 ? 25.672 37.156 -14.508 1 78.62 434 GLU A N 1
ATOM 3335 C CA . GLU A 1 434 ? 26.516 38.312 -14.297 1 78.62 434 GLU A CA 1
ATOM 3336 C C . GLU A 1 434 ? 26.016 39.5 -15.109 1 78.62 434 GLU A C 1
ATOM 3338 O O . GLU A 1 434 ? 26.016 40.656 -14.617 1 78.62 434 GLU A O 1
ATOM 3343 N N . ASP A 1 435 ? 25.5 39.375 -16.328 1 78.25 435 ASP A N 1
ATOM 3344 C CA . ASP A 1 435 ? 25.281 40.5 -17.219 1 78.25 435 ASP A CA 1
ATOM 3345 C C . ASP A 1 435 ? 23.812 40.906 -17.281 1 78.25 435 ASP A C 1
ATOM 3347 O O . ASP A 1 435 ? 23.328 41.375 -18.297 1 78.25 435 ASP A O 1
ATOM 3351 N N . ASN A 1 436 ? 23.109 40.844 -16.109 1 85.56 436 ASN A N 1
ATOM 3352 C CA . ASN A 1 436 ? 21.703 41.188 -16.219 1 85.56 436 ASN A CA 1
ATOM 3353 C C . ASN A 1 436 ? 21.234 42.062 -15.07 1 85.56 436 ASN A C 1
ATOM 3355 O O . ASN A 1 436 ? 20.406 41.656 -14.258 1 85.56 436 ASN A O 1
ATOM 3359 N N . LEU A 1 437 ? 21.656 43.375 -15.039 1 88.25 437 LEU A N 1
ATOM 3360 C CA . LEU A 1 437 ? 21.328 44.281 -13.953 1 88.25 437 LEU A CA 1
ATOM 3361 C C . LEU A 1 437 ? 19.844 44.656 -13.984 1 88.25 437 LEU A C 1
ATOM 3363 O O . LEU A 1 437 ? 19.188 44.688 -12.938 1 88.25 437 LEU A O 1
ATOM 3367 N N . VAL A 1 438 ? 19.344 44.875 -15.195 1 91.19 438 VAL A N 1
ATOM 3368 C CA . VAL A 1 438 ? 17.938 45.281 -15.336 1 91.19 438 VAL A CA 1
ATOM 3369 C C . VAL A 1 438 ? 17.047 44.125 -14.859 1 91.19 438 VAL A C 1
ATOM 3371 O O . VAL A 1 438 ? 16.047 44.344 -14.172 1 91.19 438 VAL A O 1
ATOM 3374 N N . GLY A 1 439 ? 17.438 42.906 -15.227 1 92.38 439 GLY A N 1
ATOM 3375 C CA . GLY A 1 439 ? 16.672 41.75 -14.766 1 92.38 439 GLY A CA 1
ATOM 3376 C C . GLY A 1 439 ? 16.688 41.594 -13.258 1 92.38 439 GLY A C 1
ATOM 3377 O O . GLY A 1 439 ? 15.672 41.25 -12.656 1 92.38 439 GLY A O 1
ATOM 3378 N N . LYS A 1 440 ? 17.75 41.938 -12.648 1 92.69 440 LYS A N 1
ATOM 3379 C CA . LYS A 1 440 ? 17.891 41.844 -11.203 1 92.69 440 LYS A CA 1
ATOM 3380 C C . LYS A 1 440 ? 17.016 42.875 -10.492 1 92.69 440 LYS A C 1
ATOM 3382 O O . LYS A 1 440 ? 16.344 42.562 -9.508 1 92.69 440 LYS A O 1
ATOM 3387 N N . ILE A 1 441 ? 17 44.062 -11.062 1 92.5 441 ILE A N 1
ATOM 3388 C CA . ILE A 1 441 ? 16.25 45.156 -10.445 1 92.5 441 ILE A CA 1
ATOM 3389 C C . ILE A 1 441 ? 14.75 44.875 -10.578 1 92.5 441 ILE A C 1
ATOM 3391 O O . ILE A 1 441 ? 13.984 45.062 -9.625 1 92.5 441 ILE A O 1
ATOM 3395 N N . LEU A 1 442 ? 14.391 44.375 -11.727 1 93.5 442 LEU A N 1
ATOM 3396 C CA . LEU A 1 442 ? 12.977 44.094 -11.961 1 93.5 442 LEU A CA 1
ATOM 3397 C C . LEU A 1 442 ? 12.508 42.938 -11.07 1 93.5 442 LEU A C 1
ATOM 3399 O O . LEU A 1 442 ? 11.414 43 -10.5 1 93.5 442 LEU A O 1
ATOM 3403 N N . THR A 1 443 ? 13.305 41.938 -10.977 1 94.81 443 THR A N 1
ATOM 3404 C CA . THR A 1 443 ? 12.93 40.781 -10.156 1 94.81 443 THR A CA 1
ATOM 3405 C C . THR A 1 443 ? 12.906 41.156 -8.672 1 94.81 443 THR A C 1
ATOM 3407 O O . THR A 1 443 ? 12.055 40.688 -7.922 1 94.81 443 THR A O 1
ATOM 3410 N N . PHE A 1 444 ? 13.828 42 -8.273 1 94.44 444 PHE A N 1
ATOM 3411 C CA . PHE A 1 444 ? 13.852 42.469 -6.895 1 94.44 444 PHE A CA 1
ATOM 3412 C C . PHE A 1 444 ? 12.594 43.281 -6.582 1 94.44 444 PHE A C 1
ATOM 3414 O O . PHE A 1 444 ? 11.984 43.094 -5.523 1 94.44 444 PHE A O 1
ATOM 3421 N N . THR A 1 445 ? 12.219 44.094 -7.539 1 93.69 445 THR A N 1
ATOM 3422 C CA . THR A 1 445 ? 11.039 44.938 -7.355 1 93.69 445 THR A CA 1
ATOM 3423 C C . THR A 1 445 ? 9.781 44.062 -7.25 1 93.69 445 THR A C 1
ATOM 3425 O O . THR A 1 445 ? 8.922 44.312 -6.398 1 93.69 445 THR A O 1
ATOM 3428 N N . LEU A 1 446 ? 9.75 43.125 -8.055 1 94.25 446 LEU A N 1
ATOM 3429 C CA . LEU A 1 446 ? 8.602 42.25 -8.008 1 94.25 446 LEU A CA 1
ATOM 3430 C C . LEU A 1 446 ? 8.594 41.438 -6.715 1 94.25 446 LEU A C 1
ATOM 3432 O O . LEU A 1 446 ? 7.535 41.25 -6.113 1 94.25 446 LEU A O 1
ATOM 3436 N N . LEU A 1 447 ? 9.734 40.969 -6.293 1 95.56 447 LEU A N 1
ATOM 3437 C CA . LEU A 1 447 ? 9.852 40.125 -5.113 1 95.56 447 LEU A CA 1
ATOM 3438 C C . LEU A 1 447 ? 9.492 40.906 -3.848 1 95.56 447 LEU A C 1
ATOM 3440 O O . LEU A 1 447 ? 8.617 40.469 -3.088 1 95.56 447 LEU A O 1
ATOM 3444 N N . TYR A 1 448 ? 10.062 42.031 -3.645 1 92.75 448 TYR A N 1
ATOM 3445 C CA . TYR A 1 448 ? 9.844 42.719 -2.393 1 92.75 448 TYR A CA 1
ATOM 3446 C C . TYR A 1 448 ? 8.562 43.562 -2.459 1 92.75 448 TYR A C 1
ATOM 3448 O O . TYR A 1 448 ? 7.934 43.812 -1.434 1 92.75 448 TYR A O 1
ATOM 3456 N N . GLY A 1 449 ? 8.18 43.969 -3.699 1 91 449 GLY A N 1
ATOM 3457 C CA . GLY A 1 449 ? 6.848 44.531 -3.832 1 91 449 GLY A CA 1
ATOM 3458 C C . GLY A 1 449 ? 5.746 43.562 -3.428 1 91 449 GLY A C 1
ATOM 3459 O O . GLY A 1 449 ? 4.816 43.938 -2.713 1 91 449 GLY A O 1
ATOM 3460 N N . SER A 1 450 ? 5.879 42.375 -3.867 1 92.31 450 SER A N 1
ATOM 3461 C CA . SER A 1 450 ? 4.898 41.344 -3.543 1 92.31 450 SER A CA 1
ATOM 3462 C C . SER A 1 450 ? 5 40.938 -2.078 1 92.31 450 SER A C 1
ATOM 3464 O O . SER A 1 450 ? 3.98 40.688 -1.423 1 92.31 450 SER A O 1
ATOM 3466 N N . LEU A 1 451 ? 6.219 40.812 -1.57 1 91 451 LEU A N 1
ATOM 3467 C CA . LEU A 1 451 ? 6.418 40.406 -0.179 1 91 451 LEU A CA 1
ATOM 3468 C C . LEU A 1 451 ? 5.797 41.438 0.767 1 91 451 LEU A C 1
ATOM 3470 O O . LEU A 1 451 ? 5.109 41.062 1.721 1 91 451 LEU A O 1
ATOM 3474 N N . TYR A 1 452 ? 5.996 42.719 0.437 1 88.12 452 TYR A N 1
ATOM 3475 C CA . TYR A 1 452 ? 5.418 43.781 1.258 1 88.12 452 TYR A CA 1
ATOM 3476 C C . TYR A 1 452 ? 3.9 43.812 1.119 1 88.12 452 TYR A C 1
ATOM 3478 O O . TYR A 1 452 ? 3.191 44.156 2.061 1 88.12 452 TYR A O 1
ATOM 3486 N N . SER A 1 453 ? 3.479 43.375 -0.003 1 85.44 453 SER A N 1
ATOM 3487 C CA . SER A 1 453 ? 2.035 43.312 -0.211 1 85.44 453 SER A CA 1
ATOM 3488 C C . SER A 1 453 ? 1.397 42.25 0.689 1 85.44 453 SER A C 1
ATOM 3490 O O . SER A 1 453 ? 0.225 42.375 1.053 1 85.44 453 SER A O 1
ATOM 3492 N N . THR A 1 454 ? 2.17 41.188 1.001 1 85.19 454 THR A N 1
ATOM 3493 C CA . THR A 1 454 ? 1.634 40.156 1.892 1 85.19 454 THR A CA 1
ATOM 3494 C C . THR A 1 454 ? 1.546 40.688 3.324 1 85.19 454 THR A C 1
ATOM 3496 O O . THR A 1 454 ? 0.787 40.156 4.137 1 85.19 454 THR A O 1
ATOM 3499 N N . TYR A 1 455 ? 2.377 41.75 3.545 1 77.25 455 TYR A N 1
ATOM 3500 C CA . TYR A 1 455 ? 2.348 42.312 4.883 1 77.25 455 TYR A CA 1
ATOM 3501 C C . TYR A 1 455 ? 1.189 43.312 5.023 1 77.25 455 TYR A C 1
ATOM 3503 O O . TYR A 1 455 ? 0.549 43.375 6.074 1 77.25 455 TYR A O 1
ATOM 3511 N N . ILE A 1 456 ? 1.104 44.062 3.891 1 72.94 456 ILE A N 1
ATOM 3512 C CA . ILE A 1 456 ? 0.146 45.156 3.934 1 72.94 456 ILE A CA 1
ATOM 3513 C C . ILE A 1 456 ? -0.988 44.906 2.945 1 72.94 456 ILE A C 1
ATOM 3515 O O . ILE A 1 456 ? -0.743 44.625 1.773 1 72.94 456 ILE A O 1
ATOM 3519 N N . TRP A 1 457 ? -2.051 44.438 3.393 1 61.97 457 TRP A N 1
ATOM 3520 C CA . TRP A 1 457 ? -3.178 44.156 2.516 1 61.97 457 TRP A CA 1
ATOM 3521 C C . TRP A 1 457 ? -3.58 45.375 1.707 1 61.97 457 TRP A C 1
ATOM 3523 O O . TRP A 1 457 ? -4.742 45.781 1.72 1 61.97 457 TRP A O 1
ATOM 3533 N N . THR A 1 458 ? -2.535 46.188 1.438 1 59 458 THR A N 1
ATOM 3534 C CA . THR A 1 458 ? -2.953 47.375 0.717 1 5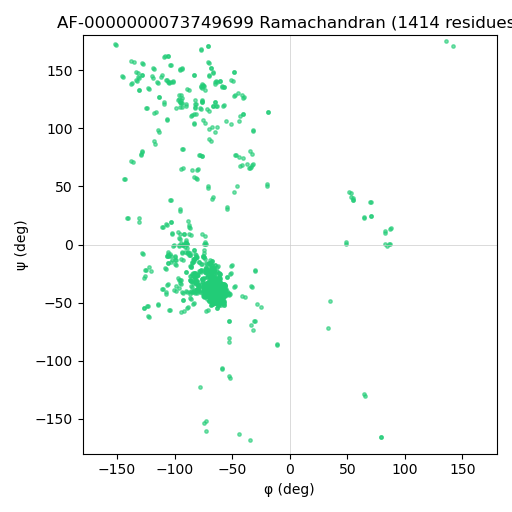9 458 THR A CA 1
ATOM 3535 C C . THR A 1 458 ? -2.328 47.406 -0.675 1 59 458 THR A C 1
ATOM 3537 O O . THR A 1 458 ? -1.223 46.906 -0.878 1 59 458 THR A O 1
ATOM 3540 N N . GLY A 1 459 ? -3.018 47.312 -1.834 1 59.25 459 GLY A N 1
ATOM 3541 C CA . GLY A 1 459 ? -2.871 47.375 -3.281 1 59.25 459 GLY A CA 1
ATOM 3542 C C . GLY A 1 459 ? -1.516 47.906 -3.725 1 59.25 459 GLY A C 1
ATOM 3543 O O . GLY A 1 459 ? -0.508 47.188 -3.594 1 59.25 459 GLY A O 1
ATOM 3544 N N . VAL A 1 460 ? -1.252 49.188 -3.873 1 70.31 460 VAL A N 1
ATOM 3545 C CA . VAL A 1 460 ? -0.179 49.844 -4.617 1 70.31 460 VAL A CA 1
ATOM 3546 C C . VAL A 1 460 ? 0.901 50.312 -3.65 1 70.31 460 VAL A C 1
ATOM 3548 O O . VAL A 1 460 ? 2.061 50.469 -4.035 1 70.31 460 VAL A O 1
ATOM 3551 N N . VAL A 1 461 ? 0.754 50.375 -2.344 1 79.06 461 VAL A N 1
ATOM 3552 C CA . VAL A 1 461 ? 1.634 51 -1.356 1 79.06 461 VAL A CA 1
ATOM 3553 C C . VAL A 1 461 ? 2.93 50.188 -1.246 1 79.06 461 VAL A C 1
ATOM 3555 O O . VAL A 1 461 ? 4.023 50.781 -1.242 1 79.06 461 VAL A O 1
ATOM 3558 N N . PRO A 1 462 ? 2.869 48.938 -1.276 1 85.94 462 PRO A N 1
ATOM 3559 C CA . PRO A 1 462 ? 4.109 48.156 -1.182 1 85.94 462 PRO A CA 1
ATOM 3560 C C . PRO A 1 462 ? 5.059 48.438 -2.348 1 85.94 462 PRO A C 1
ATOM 3562 O O . PRO A 1 462 ? 6.27 48.562 -2.146 1 85.94 462 PRO A O 1
ATOM 3565 N N . PHE A 1 463 ? 4.594 48.688 -3.502 1 88.75 463 PHE A N 1
ATOM 3566 C CA . PHE A 1 463 ? 5.441 48.906 -4.668 1 88.75 463 PHE A CA 1
ATOM 3567 C C . PHE A 1 463 ? 6.008 50.312 -4.676 1 88.75 463 PHE A C 1
ATOM 3569 O O . PHE A 1 463 ? 7.121 50.531 -5.156 1 88.75 463 PHE A O 1
ATOM 3576 N N . LEU A 1 464 ? 5.285 51.219 -4.031 1 86.44 464 LEU A N 1
ATOM 3577 C CA . LEU A 1 464 ? 5.805 52.562 -3.877 1 86.44 464 LEU A CA 1
ATOM 3578 C C . LEU A 1 464 ? 6.965 52.594 -2.887 1 86.44 464 LEU A C 1
ATOM 3580 O O . LEU A 1 464 ? 7.938 53.312 -3.086 1 86.44 464 LEU A O 1
ATOM 3584 N N . MET A 1 465 ? 6.801 51.812 -1.975 1 86.12 465 MET A N 1
ATOM 3585 C CA . MET A 1 465 ? 7.863 51.75 -0.973 1 86.12 465 MET A CA 1
ATOM 3586 C C . MET A 1 465 ? 9.141 51.156 -1.567 1 86.12 465 MET A C 1
ATOM 3588 O O . MET A 1 465 ? 10.234 51.625 -1.293 1 86.12 465 MET A O 1
ATOM 3592 N N . VAL A 1 466 ? 8.969 50.156 -2.369 1 90.94 466 VAL A N 1
ATOM 3593 C CA . VAL A 1 466 ? 10.125 49.562 -3.025 1 90.94 466 VAL A CA 1
ATOM 3594 C C . VAL A 1 466 ? 10.719 50.531 -4.035 1 90.94 466 VAL A C 1
ATOM 3596 O O . VAL A 1 466 ? 11.938 50.594 -4.211 1 90.94 466 VAL A O 1
ATOM 3599 N N . GLY A 1 467 ? 9.828 51.344 -4.68 1 89.69 467 GLY A N 1
ATOM 3600 C CA . GLY A 1 467 ? 10.305 52.375 -5.574 1 89.69 467 GLY A CA 1
ATOM 3601 C C . GLY A 1 467 ? 11.195 53.375 -4.883 1 89.69 467 GLY A C 1
ATOM 3602 O O . GLY A 1 467 ? 12.211 53.812 -5.441 1 89.69 467 GLY A O 1
ATOM 3603 N N . GLY A 1 468 ? 10.859 53.75 -3.676 1 87.56 468 GLY A N 1
ATOM 3604 C CA . GLY A 1 468 ? 11.703 54.625 -2.885 1 87.56 468 GLY A CA 1
ATOM 3605 C C . GLY A 1 468 ? 13.07 54.062 -2.588 1 87.56 468 GLY A C 1
ATOM 3606 O O . GLY A 1 468 ? 14.07 54.781 -2.59 1 87.56 468 GLY A O 1
ATOM 3607 N N . LEU A 1 469 ? 13.109 52.75 -2.412 1 88.94 469 LEU A N 1
ATOM 3608 C CA . LEU A 1 469 ? 14.367 52.062 -2.145 1 88.94 469 LEU A CA 1
ATOM 3609 C C . LEU A 1 469 ? 15.242 52.031 -3.391 1 88.94 469 LEU A C 1
ATOM 3611 O O . LEU A 1 469 ? 16.469 52.125 -3.297 1 88.94 469 LEU A O 1
ATOM 3615 N N . LEU A 1 470 ? 14.578 51.875 -4.57 1 90.81 470 LEU A N 1
ATOM 3616 C CA . LEU A 1 470 ? 15.32 51.812 -5.82 1 90.81 470 LEU A CA 1
ATOM 3617 C C . LEU A 1 470 ? 16.016 53.156 -6.086 1 90.81 470 LEU A C 1
ATOM 3619 O O . LEU A 1 470 ? 17.125 53.188 -6.625 1 90.81 470 LEU A O 1
ATOM 3623 N N . ILE A 1 471 ? 15.445 54.219 -5.594 1 87.75 471 ILE A N 1
ATOM 3624 C CA . ILE A 1 471 ? 15.969 55.531 -5.852 1 87.75 471 ILE A CA 1
ATOM 3625 C C . ILE A 1 471 ? 17.047 55.875 -4.82 1 87.75 471 ILE A C 1
ATOM 3627 O O . ILE A 1 471 ? 18.094 56.406 -5.172 1 87.75 471 ILE A O 1
ATOM 3631 N N . SER A 1 472 ? 16.828 55.531 -3.586 1 84.25 472 SER A N 1
ATOM 3632 C CA . SER A 1 472 ? 17.688 56 -2.506 1 84.25 472 SER A CA 1
ATOM 3633 C C . SER A 1 472 ? 18.719 54.938 -2.104 1 84.25 472 SER A C 1
ATOM 3635 O O . SER A 1 472 ? 19.734 55.25 -1.48 1 84.25 472 SER A O 1
ATOM 3637 N N . GLY A 1 473 ? 18.516 53.75 -2.547 1 82.75 473 GLY A N 1
ATOM 3638 C CA . GLY A 1 473 ? 19.344 52.688 -2.006 1 82.75 473 GLY A CA 1
ATOM 3639 C C . GLY A 1 473 ? 20.562 52.375 -2.85 1 82.75 473 GLY A C 1
ATOM 3640 O O . GLY A 1 473 ? 20.609 52.719 -4.039 1 82.75 473 GLY A O 1
ATOM 3641 N N . GLU A 1 474 ? 21.672 51.906 -2.193 1 86.88 474 GLU A N 1
ATOM 3642 C CA . GLU A 1 474 ? 22.875 51.469 -2.871 1 86.88 474 GLU A CA 1
ATOM 3643 C C . GLU A 1 474 ? 22.859 49.938 -3.055 1 86.88 474 GLU A C 1
ATOM 3645 O O . GLU A 1 474 ? 22.656 49.188 -2.094 1 86.88 474 GLU A O 1
ATOM 3650 N N . ARG A 1 475 ? 23.016 49.562 -4.277 1 87.62 475 ARG A N 1
ATOM 3651 C CA . ARG A 1 475 ? 22.969 48.156 -4.602 1 87.62 475 ARG A CA 1
ATOM 3652 C C . ARG A 1 475 ? 24.266 47.469 -4.195 1 87.62 475 ARG A C 1
ATOM 3654 O O . ARG A 1 475 ? 25.359 48.031 -4.328 1 87.62 475 ARG A O 1
ATOM 3661 N N . THR A 1 476 ? 24.109 46.312 -3.639 1 85.12 476 THR A N 1
ATOM 3662 C CA . THR A 1 476 ? 25.25 45.5 -3.285 1 85.12 476 THR A CA 1
ATOM 3663 C C . THR A 1 476 ? 25.344 44.281 -4.199 1 85.12 476 THR A C 1
ATOM 3665 O O . THR A 1 476 ? 24.375 43.938 -4.898 1 85.12 476 THR A O 1
ATOM 3668 N N . ASP A 1 477 ? 26.547 43.688 -4.211 1 79.69 477 ASP A N 1
ATOM 3669 C CA . ASP A 1 477 ? 26.75 42.469 -5.008 1 79.69 477 ASP A CA 1
ATOM 3670 C C . ASP A 1 477 ? 26.516 41.219 -4.172 1 79.69 477 ASP A C 1
ATOM 3672 O O . ASP A 1 477 ? 27.469 40.625 -3.68 1 79.69 477 ASP A O 1
ATOM 3676 N N . THR A 1 478 ? 25.297 41.094 -3.785 1 82.06 478 THR A N 1
ATOM 3677 C CA . THR A 1 478 ? 25 39.906 -2.996 1 82.06 478 THR A CA 1
ATOM 3678 C C . THR A 1 478 ? 23.953 39.031 -3.699 1 82.06 478 THR A C 1
ATOM 3680 O O . THR A 1 478 ? 23.172 39.531 -4.512 1 82.06 478 THR A O 1
ATOM 3683 N N . ILE A 1 479 ? 24.031 37.844 -3.43 1 81.31 479 ILE A N 1
ATOM 3684 C CA . ILE A 1 479 ? 23.062 36.906 -4 1 81.31 479 ILE A CA 1
ATOM 3685 C C . ILE A 1 479 ? 21.797 36.875 -3.139 1 81.31 479 ILE A C 1
ATOM 3687 O O . ILE A 1 479 ? 20.734 36.438 -3.588 1 81.31 479 ILE A O 1
ATOM 3691 N N . ASP A 1 480 ? 21.906 37.406 -1.914 1 85.38 480 ASP A N 1
ATOM 3692 C CA . ASP A 1 480 ? 20.766 37.438 -0.995 1 85.38 480 ASP A CA 1
ATOM 3693 C C . ASP A 1 480 ? 19.859 38.625 -1.309 1 85.38 480 ASP A C 1
ATOM 3695 O O . ASP A 1 480 ? 20.25 39.781 -1.139 1 85.38 480 ASP A O 1
ATOM 3699 N N . SER A 1 481 ? 18.641 38.344 -1.66 1 88.94 481 SER A N 1
ATOM 3700 C CA . SER A 1 481 ? 17.703 39.406 -2.047 1 88.94 481 SER A CA 1
ATOM 3701 C C . SER A 1 481 ? 17.375 40.312 -0.867 1 88.94 481 SER A C 1
ATOM 3703 O O . SER A 1 481 ? 17 41.469 -1.054 1 88.94 481 SER A O 1
ATOM 3705 N N . ALA A 1 482 ? 17.547 39.812 0.323 1 87.5 482 ALA A N 1
ATOM 3706 C CA . ALA A 1 482 ? 17.188 40.562 1.52 1 87.5 482 ALA A CA 1
ATOM 3707 C C . ALA A 1 482 ? 18.203 41.688 1.78 1 87.5 482 ALA A C 1
ATOM 3709 O O . ALA A 1 482 ? 17.922 42.594 2.551 1 87.5 482 ALA A O 1
ATOM 3710 N N . PHE A 1 483 ? 19.359 41.594 1.017 1 87 483 PHE A N 1
ATOM 3711 C CA . PHE A 1 483 ? 20.391 42.594 1.244 1 87 483 PHE A CA 1
ATOM 3712 C C . PHE A 1 483 ? 20.859 43.188 -0.073 1 87 483 PHE A C 1
ATOM 3714 O O . PHE A 1 483 ? 21.969 43.719 -0.169 1 87 483 PHE A O 1
ATOM 3721 N N . PHE A 1 484 ? 20.031 43.094 -1.03 1 89.56 484 PHE A N 1
ATOM 3722 C CA . PHE A 1 484 ? 20.391 43.594 -2.35 1 89.56 484 PHE A CA 1
ATOM 3723 C C . PHE A 1 484 ? 20.609 45.094 -2.309 1 89.56 484 PHE A C 1
ATOM 3725 O O . PHE A 1 484 ? 21.5 45.625 -2.994 1 89.56 484 PHE A O 1
ATOM 3732 N N . TYR A 1 485 ? 19.812 45.844 -1.504 1 89.44 485 TYR A N 1
ATOM 3733 C CA . TYR A 1 485 ? 20.016 47.281 -1.334 1 89.44 485 TYR A CA 1
ATOM 3734 C C . TYR A 1 485 ? 20.594 47.594 0.04 1 89.44 485 TYR A C 1
ATOM 3736 O O . TYR A 1 485 ? 20.406 48.688 0.557 1 89.44 485 TYR A O 1
ATOM 3744 N N . GLY A 1 486 ? 21.125 46.594 0.667 1 85.06 486 GLY A N 1
ATOM 3745 C CA . GLY A 1 486 ? 21.953 46.719 1.853 1 85.06 486 GLY A CA 1
ATOM 3746 C C . GLY A 1 486 ? 21.219 47.281 3.045 1 85.06 486 GLY A C 1
ATOM 3747 O O . GLY A 1 486 ? 20.125 46.812 3.383 1 85.06 486 GLY A O 1
ATOM 3748 N N . ARG A 1 487 ? 21.797 48.312 3.645 1 85.44 487 ARG A N 1
ATOM 3749 C CA . ARG A 1 487 ? 21.328 48.844 4.91 1 85.44 487 ARG A CA 1
ATOM 3750 C C . ARG A 1 487 ? 20.016 49.594 4.719 1 85.44 487 ARG A C 1
ATOM 3752 O O . ARG A 1 487 ? 19.141 49.594 5.594 1 85.44 487 ARG A O 1
ATOM 3759 N N . ALA A 1 488 ? 19.891 50.281 3.621 1 87.25 488 ALA A N 1
ATOM 3760 C CA . ALA A 1 488 ? 18.656 51.031 3.352 1 87.25 488 ALA A CA 1
ATOM 3761 C C . ALA A 1 488 ? 17.453 50.094 3.318 1 87.25 488 ALA A C 1
ATOM 3763 O O . ALA A 1 488 ? 16.375 50.438 3.803 1 87.25 488 ALA A O 1
ATOM 3764 N N . GLN A 1 489 ? 17.688 48.938 2.791 1 89.94 489 GLN A N 1
ATOM 3765 C CA . GLN A 1 489 ? 16.625 47.938 2.701 1 89.94 489 GLN A CA 1
ATOM 3766 C C . GLN A 1 489 ? 16.266 47.406 4.078 1 89.94 489 GLN A C 1
ATOM 3768 O O . GLN A 1 489 ? 15.086 47.219 4.402 1 89.94 489 GLN A O 1
ATOM 3773 N N . VAL A 1 490 ? 17.266 47.188 4.91 1 88.44 490 VAL A N 1
ATOM 3774 C CA . VAL A 1 490 ? 17.078 46.594 6.23 1 88.44 490 VAL A CA 1
ATOM 3775 C C . VAL A 1 490 ? 16.375 47.594 7.148 1 88.44 490 VAL A C 1
ATOM 3777 O O . VAL A 1 490 ? 15.664 47.219 8.07 1 88.44 490 VAL A O 1
ATOM 3780 N N . ARG A 1 491 ? 16.484 48.875 6.895 1 85.06 491 ARG A N 1
ATOM 3781 C CA . ARG A 1 491 ? 15.812 49.906 7.672 1 85.06 491 ARG A CA 1
ATOM 3782 C C . ARG A 1 491 ? 14.367 50.062 7.223 1 85.06 491 ARG A C 1
ATOM 3784 O O . ARG A 1 491 ? 13.484 50.312 8.047 1 85.06 491 ARG A O 1
ATOM 3791 N N . LYS A 1 492 ? 14.156 49.844 5.996 1 83.62 492 LYS A N 1
ATOM 3792 C CA . LYS A 1 492 ? 12.828 50.094 5.441 1 83.62 492 LYS A CA 1
ATOM 3793 C C . LYS A 1 492 ? 11.875 48.969 5.766 1 83.62 492 LYS A C 1
ATOM 3795 O O . LYS A 1 492 ? 10.68 49.188 5.988 1 83.62 492 LYS A O 1
ATOM 3800 N N . THR A 1 493 ? 12.406 47.781 5.789 1 84.75 493 THR A N 1
ATOM 3801 C CA . THR A 1 493 ? 11.547 46.625 6.012 1 84.75 493 THR A CA 1
ATOM 3802 C C . THR A 1 493 ? 10.844 46.719 7.359 1 84.75 493 THR A C 1
ATOM 3804 O O . THR A 1 493 ? 9.625 46.562 7.438 1 84.75 493 THR A O 1
ATOM 3807 N N . PRO A 1 494 ? 11.547 47.031 8.445 1 83.25 494 PRO A N 1
ATOM 3808 C CA . PRO A 1 494 ? 10.852 47.188 9.719 1 83.25 494 PRO A CA 1
ATOM 3809 C C . PRO A 1 494 ? 9.844 48.344 9.703 1 83.25 494 PRO A C 1
ATOM 3811 O O . PRO A 1 494 ? 8.797 48.25 10.352 1 83.25 494 PRO A O 1
ATOM 3814 N N . ALA A 1 495 ? 10.156 49.344 9.016 1 80.56 495 ALA A N 1
ATOM 3815 C CA . ALA A 1 495 ? 9.227 50.469 8.914 1 80.56 495 ALA A CA 1
ATOM 3816 C C . ALA A 1 495 ? 7.91 50.031 8.273 1 80.56 495 ALA A C 1
ATOM 3818 O O . ALA A 1 495 ? 6.836 50.438 8.719 1 80.56 495 ALA A O 1
ATOM 3819 N N . VAL A 1 496 ? 8.062 49.25 7.297 1 78.06 496 VAL A N 1
ATOM 3820 C CA . VAL A 1 496 ? 6.875 48.719 6.621 1 78.06 496 VAL A CA 1
ATOM 3821 C C . VAL A 1 496 ? 6.074 47.844 7.578 1 78.06 496 VAL A C 1
ATOM 3823 O O . VAL A 1 496 ? 4.855 48 7.684 1 78.06 496 VAL A O 1
ATOM 3826 N N . ILE A 1 497 ? 6.75 47.031 8.305 1 79.06 497 ILE A N 1
ATOM 3827 C CA . ILE A 1 497 ? 6.105 46.094 9.219 1 79.06 497 ILE A CA 1
ATOM 3828 C C . ILE A 1 497 ? 5.465 46.844 10.375 1 79.06 497 ILE A C 1
ATOM 3830 O O . ILE A 1 497 ? 4.32 46.562 10.75 1 79.06 497 ILE A O 1
ATOM 3834 N N . LEU A 1 498 ? 6.168 47.781 10.898 1 76.56 498 LEU A N 1
ATOM 3835 C CA . LEU A 1 498 ? 5.668 48.594 12.016 1 76.56 498 LEU A CA 1
ATOM 3836 C C . LEU A 1 498 ? 4.469 49.438 11.594 1 76.56 498 LEU A C 1
ATOM 3838 O O . LEU A 1 498 ? 3.527 49.594 12.367 1 76.56 498 LEU A O 1
ATOM 3842 N N . TYR A 1 499 ? 4.57 49.938 10.414 1 70.25 499 TYR A N 1
ATOM 3843 C CA . TYR A 1 499 ? 3.434 50.688 9.875 1 70.25 499 TYR A CA 1
ATOM 3844 C C . TYR A 1 499 ? 2.188 49.781 9.836 1 70.25 499 TYR A C 1
ATOM 3846 O O . TYR A 1 499 ? 1.099 50.25 10.211 1 70.25 499 TYR A O 1
ATOM 3854 N N . PHE A 1 500 ? 2.41 48.594 9.391 1 69.38 500 PHE A N 1
ATOM 3855 C CA . PHE A 1 500 ? 1.293 47.688 9.297 1 69.38 500 PHE A CA 1
ATOM 3856 C C . PHE A 1 500 ? 0.776 47.312 10.688 1 69.38 500 PHE A C 1
ATOM 3858 O O . PHE A 1 500 ? -0.435 47.281 10.914 1 69.38 500 PHE A O 1
ATOM 3865 N N . ILE A 1 501 ? 1.697 46.969 11.555 1 64.38 501 ILE A N 1
ATOM 3866 C CA . ILE A 1 501 ? 1.306 46.594 12.914 1 64.38 501 ILE A CA 1
ATOM 3867 C C . ILE A 1 501 ? 0.515 47.75 13.555 1 64.38 501 ILE A C 1
ATOM 3869 O O . ILE A 1 501 ? -0.493 47.5 14.227 1 64.38 501 ILE A O 1
ATOM 3873 N N . LEU A 1 502 ? 0.955 48.906 13.352 1 59.53 502 LEU A N 1
ATOM 3874 C CA . LEU A 1 502 ? 0.32 50.062 13.969 1 59.53 502 LEU A CA 1
ATOM 3875 C C . LEU A 1 502 ? -1.019 50.375 13.305 1 59.53 502 LEU A C 1
ATOM 3877 O O . LEU A 1 502 ? -1.99 50.719 13.984 1 59.53 502 LEU A O 1
ATOM 3881 N N . PHE A 1 503 ? -1.023 50.219 11.992 1 56.38 503 PHE A N 1
ATOM 3882 C CA . PHE A 1 503 ? -2.236 50.625 11.297 1 56.38 503 PHE A CA 1
ATOM 3883 C C . PHE A 1 503 ? -3.191 49.469 11.125 1 56.38 503 PHE A C 1
ATOM 3885 O O . PHE A 1 503 ? -4.41 49.625 11.141 1 56.38 503 PHE A O 1
ATOM 3892 N N . PHE A 1 504 ? -2.641 48.25 10.766 1 52.88 504 PHE A N 1
ATOM 3893 C CA . PHE A 1 504 ? -3.516 47.156 10.352 1 52.88 504 PHE A CA 1
ATOM 3894 C C . PHE A 1 504 ? -3.801 46.219 11.516 1 52.88 504 PHE A C 1
ATOM 3896 O O . PHE A 1 504 ? -4.785 45.469 11.492 1 52.88 504 PHE A O 1
ATOM 3903 N N . TYR A 1 505 ? -2.887 45.906 12.43 1 48.94 505 TYR A N 1
ATOM 3904 C CA . TYR A 1 505 ? -3.396 45.219 13.594 1 48.94 505 TYR A CA 1
ATOM 3905 C C . TYR A 1 505 ? -4.594 45.938 14.195 1 48.94 505 TYR A C 1
ATOM 3907 O O . TYR A 1 505 ? -5.453 45.312 14.82 1 48.94 505 TYR A O 1
ATOM 3915 N N . SER A 1 506 ? -4.805 47.125 13.898 1 43.44 506 SER A N 1
ATOM 3916 C CA . SER A 1 506 ? -6.027 47.844 14.281 1 43.44 506 SER A CA 1
ATOM 3917 C C . SER A 1 506 ? -7.172 47.5 13.328 1 43.44 506 SER A C 1
ATOM 3919 O O . SER A 1 506 ? -8.32 47.375 13.75 1 43.44 506 SER A O 1
ATOM 3921 N N . VAL A 1 507 ? -7.008 47.344 12.039 1 42.69 507 VAL A N 1
ATOM 3922 C CA . VAL A 1 507 ? -8.047 47.125 11.031 1 42.69 507 VAL A CA 1
ATOM 3923 C C . VAL A 1 507 ? -8.32 45.625 10.883 1 42.69 507 VAL A C 1
ATOM 3925 O O . VAL A 1 507 ? -9.484 45.219 10.82 1 42.69 507 VAL A O 1
ATOM 3928 N N . PRO A 1 508 ? -7.438 44.781 10.656 1 42.25 508 PRO A N 1
ATOM 3929 C CA . PRO A 1 508 ? -7.801 43.375 10.523 1 42.25 508 PRO A CA 1
ATOM 3930 C C . PRO A 1 508 ? -8.508 42.812 11.758 1 42.25 508 PRO A C 1
ATOM 3932 O O . PRO A 1 508 ? -9.406 41.969 11.641 1 42.25 508 PRO A O 1
ATOM 3935 N N . PHE A 1 509 ? -8.141 43.219 12.914 1 43.53 509 PHE A N 1
ATOM 3936 C CA . PHE A 1 509 ? -8.977 42.906 14.07 1 43.53 509 PHE A CA 1
ATOM 3937 C C . PHE A 1 509 ? -10.398 43.438 13.852 1 43.53 509 PHE A C 1
ATOM 3939 O O . PHE A 1 509 ? -11.367 42.781 14.266 1 43.53 509 PHE A O 1
ATOM 3946 N N . PHE A 1 510 ? -10.492 44.562 13.273 1 41.84 510 PHE A N 1
ATOM 3947 C CA . PHE A 1 510 ? -11.812 45.094 12.969 1 41.84 510 PHE A CA 1
ATOM 3948 C C . PHE A 1 510 ? -12.492 44.281 11.883 1 41.84 510 PHE A C 1
ATOM 3950 O O . PHE A 1 510 ? -13.688 43.969 11.984 1 41.84 510 PHE A O 1
ATOM 3957 N N . ILE A 1 511 ? -11.812 43.875 10.914 1 43.69 511 ILE A N 1
ATOM 3958 C CA . ILE A 1 511 ? -12.422 43.094 9.852 1 43.69 511 ILE A CA 1
ATOM 3959 C C . ILE A 1 511 ? -12.672 41.688 10.344 1 43.69 511 ILE A C 1
ATOM 3961 O O . ILE A 1 511 ? -13.719 41.094 10.055 1 43.69 511 ILE A O 1
ATOM 3965 N N . VAL A 1 512 ? -11.711 41.094 11.023 1 44.91 512 VAL A N 1
ATOM 3966 C CA . VAL A 1 512 ? -11.984 39.812 11.656 1 44.91 512 VAL A CA 1
ATOM 3967 C C . VAL A 1 512 ? -13.18 39.938 12.602 1 44.91 512 VAL A C 1
ATOM 3969 O O . VAL A 1 512 ? -14.023 39.031 12.664 1 44.91 512 VAL A O 1
ATOM 3972 N N . PHE A 1 513 ? -13.211 41.031 13.359 1 42.91 513 PHE A N 1
ATOM 3973 C CA . PHE A 1 513 ? -14.352 41.312 14.227 1 42.91 513 PHE A CA 1
ATOM 3974 C C . PHE A 1 513 ? -15.625 41.469 13.414 1 42.91 513 PHE A C 1
ATOM 3976 O O . PHE A 1 513 ? -16.703 41.031 13.836 1 42.91 513 PHE A O 1
ATOM 3983 N N . ILE A 1 514 ? -15.586 42.156 12.398 1 41.97 514 ILE A N 1
ATOM 3984 C CA . ILE A 1 514 ? -16.781 42.312 11.57 1 41.97 514 ILE A CA 1
ATOM 3985 C C . ILE A 1 514 ? -17.062 41.031 10.828 1 41.97 514 ILE A C 1
ATOM 3987 O O . ILE A 1 514 ? -18.219 40.625 10.672 1 41.97 514 ILE A O 1
ATOM 3991 N N . LEU A 1 515 ? -16.016 40.469 10.328 1 40.78 515 LEU A N 1
ATOM 3992 C CA . LEU A 1 515 ? -16.219 39.25 9.555 1 40.78 515 LEU A CA 1
ATOM 3993 C C . LEU A 1 515 ? -16.312 38.031 10.461 1 40.78 515 LEU A C 1
ATOM 3995 O O . LEU A 1 515 ? -16.531 36.906 9.992 1 40.78 515 LEU A O 1
ATOM 3999 N N . ASP A 1 516 ? -15.984 38.094 11.688 1 46.34 516 ASP A N 1
ATOM 4000 C CA . ASP A 1 516 ? -16.078 37.094 12.719 1 46.34 516 ASP A CA 1
ATOM 4001 C C . ASP A 1 516 ? -17.375 36.281 12.578 1 46.34 516 ASP A C 1
ATOM 4003 O O . ASP A 1 516 ? -17.391 35.062 12.844 1 46.34 516 ASP A O 1
ATOM 4007 N N . HIS A 1 517 ? -18.391 37 12.367 1 44.25 517 HIS A N 1
ATOM 4008 C CA . HIS A 1 517 ? -19.609 36.219 12.383 1 44.25 517 HIS A CA 1
ATOM 4009 C C . HIS A 1 517 ? -19.594 35.156 11.281 1 44.25 517 HIS A C 1
ATOM 4011 O O . HIS A 1 517 ? -20.281 34.125 11.383 1 44.25 517 HIS A O 1
ATOM 4017 N N . LEU A 1 518 ? -18.891 35.438 10.156 1 42.81 518 LEU A N 1
ATOM 4018 C CA . LEU A 1 518 ? -19.141 34.531 9.039 1 42.81 518 LEU A CA 1
ATOM 4019 C C . LEU A 1 518 ? -18.047 33.469 8.93 1 42.81 518 LEU A C 1
ATOM 4021 O O . LEU A 1 518 ? -18.312 32.312 8.617 1 42.81 518 LEU A O 1
ATOM 4025 N N . PHE A 1 519 ? -16.688 33.875 9.164 1 48.75 519 PHE A N 1
ATOM 4026 C CA . PHE A 1 519 ? -15.664 32.875 9.008 1 48.75 519 PHE A CA 1
ATOM 4027 C C . PHE A 1 519 ? -14.555 33.062 10.031 1 48.75 519 PHE A C 1
ATOM 4029 O O . PHE A 1 519 ? -13.398 33.281 9.672 1 48.75 519 PHE A O 1
ATOM 4036 N N . PRO A 1 520 ? -14.906 33.062 11.359 1 47.84 520 PRO A N 1
ATOM 4037 C CA . PRO A 1 520 ? -13.945 33.406 12.406 1 47.84 520 PRO A CA 1
ATOM 4038 C C . PRO A 1 520 ? -12.68 32.562 12.359 1 47.84 520 PRO A C 1
ATOM 4040 O O . PRO A 1 520 ? -11.578 33.062 12.555 1 47.84 520 PRO A O 1
ATOM 4043 N N . GLN A 1 521 ? -12.852 31.406 12.18 1 50.03 521 GLN A N 1
ATOM 4044 C CA . GLN A 1 521 ? -11.711 30.5 12.273 1 50.03 521 GLN A CA 1
ATOM 4045 C C . GLN A 1 521 ? -10.719 30.75 11.141 1 50.03 521 GLN A C 1
ATOM 4047 O O . GLN A 1 521 ? -9.5 30.672 11.352 1 50.03 521 GLN A O 1
ATOM 4052 N N . LEU A 1 522 ? -11.266 31.172 10.062 1 52.25 522 LEU A N 1
ATOM 4053 C CA . LEU A 1 522 ? -10.406 31.422 8.906 1 52.25 522 LEU A CA 1
ATOM 4054 C C . LEU A 1 522 ? -9.578 32.688 9.109 1 52.25 522 LEU A C 1
ATOM 4056 O O . LEU A 1 522 ? -8.375 32.688 8.82 1 52.25 522 LEU A O 1
ATOM 4060 N N . CYS A 1 523 ? -10.203 33.625 9.641 1 53.62 523 CYS A N 1
ATOM 4061 C CA . CYS A 1 523 ? -9.555 34.906 9.852 1 53.62 523 CYS A CA 1
ATOM 4062 C C . CYS A 1 523 ? -8.469 34.812 10.914 1 53.62 523 CYS A C 1
ATOM 4064 O O . CYS A 1 523 ? -7.395 35.375 10.773 1 53.62 523 CYS A O 1
ATOM 4066 N N . LEU A 1 524 ? -8.789 34 11.836 1 51.59 524 LEU A N 1
ATOM 4067 C CA . LEU A 1 524 ? -7.836 33.844 12.922 1 51.59 524 LEU A CA 1
ATOM 4068 C C . LEU A 1 524 ? -6.598 33.062 12.461 1 51.59 524 LEU A C 1
ATOM 4070 O O . LEU A 1 524 ? -5.477 33.406 12.852 1 51.59 524 LEU A O 1
ATOM 4074 N N . SER A 1 525 ? -6.859 32.188 11.586 1 54.28 525 SER A N 1
ATOM 4075 C CA . SER A 1 525 ? -5.734 31.375 11.109 1 54.28 525 SER A CA 1
ATOM 4076 C C . SER A 1 525 ? -4.828 32.188 10.195 1 54.28 525 SER A C 1
ATOM 4078 O O . SER A 1 525 ? -3.604 32.094 10.273 1 54.28 525 SER A O 1
ATOM 4080 N N . LEU A 1 526 ? -5.441 33 9.516 1 56.97 526 LEU A N 1
ATOM 4081 C CA . LEU A 1 526 ? -4.684 33.875 8.617 1 56.97 526 LEU A CA 1
ATOM 4082 C C . LEU A 1 526 ? -3.867 34.875 9.398 1 56.97 526 LEU A C 1
ATOM 4084 O O . LEU A 1 526 ? -2.705 35.156 9.078 1 56.97 526 LEU A O 1
ATOM 4088 N N . PHE A 1 527 ? -4.449 35.281 10.469 1 58.69 527 PHE A N 1
ATOM 4089 C CA . PHE A 1 527 ? -3.801 36.281 11.297 1 58.69 527 PHE A CA 1
ATOM 4090 C C . PHE A 1 527 ? -2.582 35.688 12.008 1 58.69 527 PHE A C 1
ATOM 4092 O O . PHE A 1 527 ? -1.544 36.344 12.109 1 58.69 527 PHE A O 1
ATOM 4099 N N . SER A 1 528 ? -2.766 34.594 12.398 1 55.5 528 SER A N 1
ATOM 4100 C CA . SER A 1 528 ? -1.67 33.969 13.141 1 55.5 528 SER A CA 1
ATOM 4101 C C . SER A 1 528 ? -0.467 33.719 12.242 1 55.5 528 SER A C 1
ATOM 4103 O O . SER A 1 528 ? 0.675 33.969 12.633 1 55.5 528 SER A O 1
ATOM 4105 N N . THR A 1 529 ? -0.749 33.281 11.07 1 58.97 529 THR A N 1
ATOM 4106 C CA . THR A 1 529 ? 0.352 33 10.156 1 58.97 529 THR A CA 1
ATOM 4107 C C . THR A 1 529 ? 1.046 34.281 9.727 1 58.97 529 THR A C 1
ATOM 4109 O O . THR A 1 529 ? 2.275 34.344 9.641 1 58.97 529 THR A O 1
ATOM 4112 N N . TYR A 1 530 ? 0.304 35.281 9.711 1 63.75 530 TYR A N 1
ATOM 4113 C CA . TYR A 1 530 ? 0.81 36.594 9.297 1 63.75 530 TYR A CA 1
ATOM 4114 C C . TYR A 1 530 ? 1.673 37.219 10.391 1 63.75 530 TYR A C 1
ATOM 4116 O O . TYR A 1 530 ? 2.729 37.781 10.109 1 63.75 530 TYR A O 1
ATOM 4124 N N . SER A 1 531 ? 1.239 36.969 11.547 1 63.78 531 SER A N 1
ATOM 4125 C CA . SER A 1 531 ? 1.95 37.562 12.664 1 63.78 531 SER A CA 1
ATOM 4126 C C . SER A 1 531 ? 3.332 36.938 12.844 1 63.78 531 SER A C 1
ATOM 4128 O O . SER A 1 531 ? 4.309 37.656 13.094 1 63.78 531 SER A O 1
ATOM 4130 N N . VAL A 1 532 ? 3.381 35.719 12.516 1 69.38 532 VAL A N 1
ATOM 4131 C CA . VAL A 1 532 ? 4.66 35.062 12.703 1 69.38 532 VAL A CA 1
ATOM 4132 C C . VAL A 1 532 ? 5.656 35.531 11.648 1 69.38 532 VAL A C 1
ATOM 4134 O O . VAL A 1 532 ? 6.836 35.75 11.953 1 69.38 532 VAL A O 1
ATOM 4137 N N . ASN A 1 533 ? 5.176 35.688 10.516 1 76.81 533 ASN A N 1
ATOM 4138 C CA . ASN A 1 533 ? 6.035 36.156 9.43 1 76.81 533 ASN A CA 1
ATOM 4139 C C . ASN A 1 533 ? 6.539 37.562 9.672 1 76.81 533 ASN A C 1
ATOM 4141 O O . ASN A 1 533 ? 7.73 37.844 9.516 1 76.81 533 ASN A O 1
ATOM 4145 N N . GLU A 1 534 ? 5.703 38.406 10.141 1 80 534 GLU A N 1
ATOM 4146 C CA . GLU A 1 534 ? 6.059 39.812 10.375 1 80 534 GLU A CA 1
ATOM 4147 C C . GLU A 1 534 ? 7.008 39.938 11.562 1 80 534 GLU A C 1
ATOM 4149 O O . GLU A 1 534 ? 7.988 40.688 11.5 1 80 534 GLU A O 1
ATOM 4154 N N . ILE A 1 535 ? 6.727 39.156 12.508 1 79.12 535 ILE A N 1
ATOM 4155 C CA . ILE A 1 535 ? 7.535 39.25 13.719 1 79.12 535 ILE A CA 1
ATOM 4156 C C . ILE A 1 535 ? 8.938 38.688 13.445 1 79.12 535 ILE A C 1
ATOM 4158 O O . ILE A 1 535 ? 9.93 39.25 13.922 1 79.12 535 ILE A O 1
ATOM 4162 N N . SER A 1 536 ? 8.945 37.656 12.734 1 82.31 536 SER A N 1
ATOM 4163 C CA . SER A 1 536 ? 10.242 37.062 12.453 1 82.31 536 SER A CA 1
ATOM 4164 C C . SER A 1 536 ? 11.102 38 11.594 1 82.31 536 SER A C 1
ATOM 4166 O O . SER A 1 536 ? 12.289 38.156 11.852 1 82.31 536 SER A O 1
ATOM 4168 N N . ASN A 1 537 ? 10.5 38.594 10.617 1 85.56 537 ASN A N 1
ATOM 4169 C CA . ASN A 1 537 ? 11.25 39.5 9.758 1 85.56 537 ASN A CA 1
ATOM 4170 C C . ASN A 1 537 ? 11.641 40.781 10.5 1 85.56 537 ASN A C 1
ATOM 4172 O O . ASN A 1 537 ? 12.734 41.312 10.297 1 85.56 537 ASN A O 1
ATOM 4176 N N . LEU A 1 538 ? 10.734 41.219 11.352 1 85.25 538 LEU A N 1
ATOM 4177 C CA . LEU A 1 538 ? 11.055 42.375 12.18 1 85.25 538 LEU A CA 1
ATOM 4178 C C . LEU A 1 538 ? 12.227 42.094 13.102 1 85.25 538 LEU A C 1
ATOM 4180 O O . LEU A 1 538 ? 13.156 42.906 13.219 1 85.25 538 LEU A O 1
ATOM 4184 N N . SER A 1 539 ? 12.195 41 13.672 1 84.19 539 SER A N 1
ATOM 4185 C CA . SER A 1 539 ? 13.258 40.594 14.586 1 84.19 539 SER A CA 1
ATOM 4186 C C . SER A 1 539 ? 14.594 40.469 13.859 1 84.19 539 SER A C 1
ATOM 4188 O O . SER A 1 539 ? 15.633 40.875 14.391 1 84.19 539 SER A O 1
ATOM 4190 N N . SER A 1 540 ? 14.508 39.938 12.695 1 86.31 540 SER A N 1
ATOM 4191 C CA . SER A 1 540 ? 15.727 39.75 11.914 1 86.31 540 SER A CA 1
ATOM 4192 C C . SER A 1 540 ? 16.344 41.094 11.531 1 86.31 540 SER A C 1
ATOM 4194 O O . SER A 1 540 ? 17.547 41.281 11.664 1 86.31 540 SER A O 1
ATOM 4196 N N . CYS A 1 541 ? 15.57 42 11.109 1 86.81 541 CYS A N 1
ATOM 4197 C CA . CYS A 1 541 ? 16.062 43.312 10.703 1 86.81 541 CYS A CA 1
ATOM 4198 C C . CYS A 1 541 ? 16.609 44.062 11.898 1 86.81 541 CYS A C 1
ATOM 4200 O O . CYS A 1 541 ? 17.688 44.656 11.812 1 86.81 541 CYS A O 1
ATOM 4202 N N . LEU A 1 542 ? 15.898 43.969 13 1 86.44 542 LEU A N 1
ATOM 4203 C CA . LEU A 1 542 ? 16.344 44.656 14.195 1 86.44 542 LEU A CA 1
ATOM 4204 C C . LEU A 1 542 ? 17.641 44.062 14.734 1 86.44 542 LEU A C 1
ATOM 4206 O O . LEU A 1 542 ? 18.516 44.781 15.211 1 86.44 542 LEU A O 1
ATOM 4210 N N . TRP A 1 543 ? 17.703 42.844 14.633 1 87.19 543 TRP A N 1
ATOM 4211 C CA . TRP A 1 543 ? 18.922 42.188 15.086 1 87.19 543 TRP A CA 1
ATOM 4212 C C . TRP A 1 543 ? 20.125 42.625 14.266 1 87.19 543 TRP A C 1
ATOM 4214 O O . TRP A 1 543 ? 21.203 42.844 14.812 1 87.19 543 TRP A O 1
ATOM 4224 N N . TRP A 1 544 ? 19.938 42.688 13.023 1 86.44 544 TRP A N 1
ATOM 4225 C CA . TRP A 1 544 ? 21.031 43.094 12.141 1 86.44 544 TRP A CA 1
ATOM 4226 C C . TRP A 1 544 ? 21.375 44.562 12.367 1 86.44 544 TRP A C 1
ATOM 4228 O O . TRP A 1 544 ? 22.547 44.938 12.344 1 86.44 544 TRP A O 1
ATOM 4238 N N . LEU A 1 545 ? 20.422 45.375 12.633 1 85.56 545 LEU A N 1
ATOM 4239 C CA . LEU A 1 545 ? 20.625 46.812 12.766 1 85.56 545 LEU A CA 1
ATOM 4240 C C . LEU A 1 545 ? 21.281 47.156 14.094 1 85.56 545 LEU A C 1
ATOM 4242 O O . LEU A 1 545 ? 22.109 48.062 14.18 1 85.56 545 LEU A O 1
ATOM 4246 N N . PHE A 1 546 ? 20.984 46.375 15.102 1 84.19 546 PHE A N 1
ATOM 4247 C CA . PHE A 1 546 ? 21.391 46.781 16.438 1 84.19 546 PHE A CA 1
ATOM 4248 C C . PHE A 1 546 ? 22.562 45.938 16.938 1 84.19 546 PHE A C 1
ATOM 4250 O O . PHE A 1 546 ? 23.125 46.25 18 1 84.19 546 PHE A O 1
ATOM 4257 N N . ASN A 1 547 ? 22.859 44.938 16.25 1 81.94 547 ASN A N 1
ATOM 4258 C CA . ASN A 1 547 ? 23.953 44.094 16.703 1 81.94 547 ASN A CA 1
ATOM 4259 C C . ASN A 1 547 ? 25.141 44.156 15.742 1 81.94 547 ASN A C 1
ATOM 4261 O O . ASN A 1 547 ? 24.969 43.969 14.531 1 81.94 547 ASN A O 1
ATOM 4265 N N . LYS A 1 548 ? 26.266 44.438 16.203 1 75.81 548 LYS A N 1
ATOM 4266 C CA . LYS A 1 548 ? 27.469 44.469 15.391 1 75.81 548 LYS A CA 1
ATOM 4267 C C . LYS A 1 548 ? 27.938 43.031 15.055 1 75.81 548 LYS A C 1
ATOM 4269 O O . LYS A 1 548 ? 28.406 42.781 13.945 1 75.81 548 LYS A O 1
ATOM 4274 N N . ASP A 1 549 ? 27.719 42.125 15.992 1 74 549 ASP A N 1
ATOM 4275 C CA . ASP A 1 549 ? 28.078 40.719 15.82 1 74 549 ASP A CA 1
ATOM 4276 C C . ASP A 1 549 ? 26.875 39.812 16.125 1 74 549 ASP A C 1
ATOM 4278 O O . ASP A 1 549 ? 26.828 39.188 17.188 1 74 549 ASP A O 1
ATOM 4282 N N . PRO A 1 550 ? 26.047 39.719 15.18 1 75.56 550 PRO A N 1
ATOM 4283 C CA . PRO A 1 550 ? 24.812 39 15.461 1 75.56 550 PRO A CA 1
ATOM 4284 C C . PRO A 1 550 ? 25.062 37.5 15.742 1 75.56 550 PRO A C 1
ATOM 4286 O O . PRO A 1 550 ? 24.344 36.906 16.531 1 75.56 550 PRO A O 1
ATOM 4289 N N . GLY A 1 551 ? 26.172 36.969 15.195 1 70 551 GLY A N 1
ATOM 4290 C CA . GLY A 1 551 ? 26.516 35.594 15.523 1 70 551 GLY A CA 1
ATOM 4291 C C . GLY A 1 551 ? 25.703 34.594 14.734 1 70 551 GLY A C 1
ATOM 4292 O O . GLY A 1 551 ? 25.078 34.938 13.734 1 70 551 GLY A O 1
ATOM 4293 N N . ARG A 1 552 ? 25.734 33.375 15.156 1 67.69 552 ARG A N 1
ATOM 4294 C CA . ARG A 1 552 ? 25.141 32.25 14.453 1 67.69 552 ARG A CA 1
ATOM 4295 C C . ARG A 1 552 ? 23.625 32.219 14.609 1 67.69 552 ARG A C 1
ATOM 4297 O O . ARG A 1 552 ? 22.906 31.75 13.734 1 67.69 552 ARG A O 1
ATOM 4304 N N . LEU A 1 553 ? 23.156 32.719 15.695 1 69.25 553 LEU A N 1
ATOM 4305 C CA . LEU A 1 553 ? 21.719 32.75 15.953 1 69.25 553 LEU A CA 1
ATOM 4306 C C . LEU A 1 553 ? 21 33.594 14.922 1 69.25 553 LEU A C 1
ATOM 4308 O O . LEU A 1 553 ? 19.844 33.344 14.578 1 69.25 553 LEU A O 1
ATOM 4312 N N . TYR A 1 554 ? 21.703 34.531 14.508 1 77.56 554 TYR A N 1
ATOM 4313 C CA . TYR A 1 554 ? 21.141 35.375 13.477 1 77.56 554 TYR A CA 1
ATOM 4314 C C . TYR A 1 554 ? 20.922 34.594 12.18 1 77.56 554 TYR A C 1
ATOM 4316 O O . TYR A 1 554 ? 19.922 34.812 11.484 1 77.56 554 TYR A O 1
ATOM 4324 N N . LEU A 1 555 ? 21.859 33.781 11.891 1 74.56 555 LEU A N 1
ATOM 4325 C CA . LEU A 1 555 ? 21.719 32.969 10.695 1 74.56 555 LEU A CA 1
ATOM 4326 C C . LEU A 1 555 ? 20.516 32.031 10.812 1 74.56 555 LEU A C 1
ATOM 4328 O O . LEU A 1 555 ? 19.797 31.812 9.836 1 74.56 555 LEU A O 1
ATOM 4332 N N . GLU A 1 556 ? 20.25 31.578 11.977 1 72 556 GLU A N 1
ATOM 4333 C CA . GLU A 1 556 ? 19.078 30.734 12.219 1 72 556 GLU A CA 1
ATOM 4334 C C . GLU A 1 556 ? 17.797 31.516 11.992 1 72 556 GLU A C 1
ATOM 4336 O O . GLU A 1 556 ? 16.828 31 11.43 1 72 556 GLU A O 1
ATOM 4341 N N . LEU A 1 557 ? 17.906 32.594 12.484 1 76.75 557 LEU A N 1
ATOM 4342 C CA . LEU A 1 557 ? 16.734 33.438 12.312 1 76.75 557 LEU A CA 1
ATOM 4343 C C . LEU A 1 557 ? 16.516 33.75 10.836 1 76.75 557 LEU A C 1
ATOM 4345 O O . LEU A 1 557 ? 15.359 33.844 10.391 1 76.75 557 LEU A O 1
ATOM 4349 N N . GLN A 1 558 ? 17.578 33.875 10.141 1 82.12 558 GLN A N 1
ATOM 4350 C CA . GLN A 1 558 ? 17.453 34.125 8.711 1 82.12 558 GLN A CA 1
ATOM 4351 C C . GLN A 1 558 ? 16.812 32.938 7.992 1 82.12 558 GLN A C 1
ATOM 4353 O O . GLN A 1 558 ? 15.992 33.125 7.082 1 82.12 558 GLN A O 1
ATOM 4358 N N . PHE A 1 559 ? 17.203 31.828 8.352 1 78.88 559 PHE A N 1
ATOM 4359 C CA . PHE A 1 559 ? 16.609 30.641 7.746 1 78.88 559 PHE A CA 1
ATOM 4360 C C . PHE A 1 559 ? 15.125 30.547 8.094 1 78.88 559 PHE A C 1
ATOM 4362 O O . PHE A 1 559 ? 14.305 30.172 7.246 1 78.88 559 PHE A O 1
ATOM 4369 N N . PHE A 1 560 ? 14.852 30.844 9.312 1 80.12 560 PHE A N 1
ATOM 4370 C CA . PHE A 1 560 ? 13.453 30.844 9.734 1 80.12 560 PHE A CA 1
ATOM 4371 C C . PHE A 1 560 ? 12.656 31.875 8.938 1 80.12 560 PHE A C 1
ATOM 4373 O O . PHE A 1 560 ? 11.523 31.609 8.539 1 80.12 560 PHE A O 1
ATOM 4380 N N . CYS A 1 561 ? 13.227 32.969 8.75 1 84.75 561 CYS A N 1
ATOM 4381 C CA . CYS A 1 561 ? 12.57 34.031 7.973 1 84.75 561 CYS A CA 1
ATOM 4382 C C . CYS A 1 561 ? 12.344 33.562 6.531 1 84.75 561 CYS A C 1
ATOM 4384 O O . CYS A 1 561 ? 11.305 33.875 5.945 1 84.75 561 CYS A O 1
ATOM 4386 N N . ALA A 1 562 ? 13.336 32.938 6.023 1 86.5 562 ALA A N 1
ATOM 4387 C CA . ALA A 1 562 ? 13.188 32.438 4.656 1 86.5 562 ALA A CA 1
ATOM 4388 C C . ALA A 1 562 ? 12.016 31.469 4.547 1 86.5 562 ALA A C 1
ATOM 4390 O O . ALA A 1 562 ? 11.211 31.562 3.611 1 86.5 562 ALA A O 1
ATOM 4391 N N . VAL A 1 563 ? 11.891 30.641 5.504 1 82.81 563 VAL A N 1
ATOM 4392 C CA . VAL A 1 563 ? 10.812 29.656 5.496 1 82.81 563 VAL A CA 1
ATOM 4393 C C . VAL A 1 563 ? 9.469 30.344 5.703 1 82.81 563 VAL A C 1
ATOM 4395 O O . VAL A 1 563 ? 8.477 30 5.055 1 82.81 563 VAL A O 1
ATOM 4398 N N . ALA A 1 564 ? 9.453 31.281 6.551 1 83.94 564 ALA A N 1
ATOM 4399 C CA . ALA A 1 564 ? 8.219 32 6.855 1 83.94 564 ALA A CA 1
ATOM 4400 C C . ALA A 1 564 ? 7.777 32.875 5.672 1 83.94 564 ALA A C 1
ATOM 4402 O O . ALA A 1 564 ? 6.582 32.969 5.383 1 83.94 564 ALA A O 1
ATOM 4403 N N . ASN A 1 565 ? 8.695 33.469 5 1 88.81 565 ASN A N 1
ATOM 4404 C CA . ASN A 1 565 ? 8.383 34.344 3.895 1 88.81 565 ASN A CA 1
ATOM 4405 C C . ASN A 1 565 ? 7.93 33.594 2.658 1 88.81 565 ASN A C 1
ATOM 4407 O O . ASN A 1 565 ? 6.922 33.938 2.041 1 88.81 565 ASN A O 1
ATOM 4411 N N . TYR A 1 566 ? 8.633 32.562 2.355 1 90.25 566 TYR A N 1
ATOM 4412 C CA . TYR A 1 566 ? 8.406 31.906 1.077 1 90.25 566 TYR A CA 1
ATOM 4413 C C . TYR A 1 566 ? 7.52 30.672 1.252 1 90.25 566 TYR A C 1
ATOM 4415 O O . TYR A 1 566 ? 7.004 30.125 0.273 1 90.25 566 TYR A O 1
ATOM 4423 N N . GLY A 1 567 ? 7.309 30.297 2.463 1 85.81 567 GLY A N 1
ATOM 4424 C CA . GLY A 1 567 ? 6.445 29.156 2.746 1 85.81 567 GLY A CA 1
ATOM 4425 C C . GLY A 1 567 ? 5.016 29.562 3.061 1 85.81 567 GLY A C 1
ATOM 4426 O O . GLY A 1 567 ? 4.172 28.703 3.334 1 85.81 567 GLY A O 1
ATOM 4427 N N . GLN A 1 568 ? 4.676 30.766 2.969 1 82.69 568 GLN A N 1
ATOM 4428 C CA . GLN A 1 568 ? 3.346 31.266 3.309 1 82.69 568 GLN A CA 1
ATOM 4429 C C . GLN A 1 568 ? 2.275 30.609 2.432 1 82.69 568 GLN A C 1
ATOM 4431 O O . GLN A 1 568 ? 1.167 30.344 2.898 1 82.69 568 GLN A O 1
ATOM 4436 N N . GLY A 1 569 ? 2.641 30.453 1.213 1 82 569 GLY A N 1
ATOM 4437 C CA . GLY A 1 569 ? 1.683 29.844 0.306 1 82 569 GLY A CA 1
ATOM 4438 C C . GLY A 1 569 ? 1.277 28.438 0.722 1 82 569 GLY A C 1
ATOM 4439 O O . GLY A 1 569 ? 0.118 28.047 0.563 1 82 569 GLY A O 1
ATOM 4440 N N . PHE A 1 570 ? 2.135 27.766 1.272 1 80.31 570 PHE A N 1
ATOM 4441 C CA . PHE A 1 570 ? 1.85 26.422 1.723 1 80.31 570 PHE A CA 1
ATOM 4442 C C . PHE A 1 570 ? 0.912 26.438 2.924 1 80.31 570 PHE A C 1
ATOM 4444 O O . PHE A 1 570 ? 0.039 25.562 3.047 1 80.31 570 PHE A O 1
ATOM 4451 N N . LEU A 1 571 ? 1.129 27.328 3.729 1 74.81 571 LEU A N 1
ATOM 4452 C CA . LEU A 1 571 ? 0.242 27.484 4.879 1 74.81 571 LEU A CA 1
ATOM 4453 C C . LEU A 1 571 ? -1.165 27.875 4.43 1 74.81 571 LEU A C 1
ATOM 4455 O O . LEU A 1 571 ? -2.152 27.375 4.973 1 74.81 571 LEU A O 1
ATOM 4459 N N . SER A 1 572 ? -1.239 28.766 3.469 1 78.06 572 SER A N 1
ATOM 4460 C CA . SER A 1 572 ? -2.529 29.141 2.906 1 78.06 572 SER A CA 1
ATOM 4461 C C . SER A 1 572 ? -3.238 27.953 2.277 1 78.06 572 SER A C 1
ATOM 4463 O O . SER A 1 572 ? -4.461 27.828 2.365 1 78.06 572 SER A O 1
ATOM 4465 N N . PHE A 1 573 ? -2.477 27.156 1.684 1 79.38 573 PHE A N 1
ATOM 4466 C CA . PHE A 1 573 ? -3.018 25.938 1.098 1 79.38 573 PHE A CA 1
ATOM 4467 C C . PHE A 1 573 ? -3.627 25.047 2.172 1 79.38 573 PHE A C 1
ATOM 4469 O O . PHE A 1 573 ? -4.711 24.5 1.984 1 79.38 573 PHE A O 1
ATOM 4476 N N . GLY A 1 574 ? -3 24.891 3.227 1 71.69 574 GLY A N 1
ATOM 4477 C CA . GLY A 1 574 ? -3.49 24.062 4.316 1 71.69 574 GLY A CA 1
ATOM 4478 C C . GLY A 1 574 ? -4.793 24.562 4.91 1 71.69 574 GLY A C 1
ATOM 4479 O O . GLY A 1 574 ? -5.66 23.781 5.285 1 71.69 574 GLY A O 1
ATOM 4480 N N . ILE A 1 575 ? -4.949 25.828 4.875 1 67.69 575 ILE A N 1
ATOM 4481 C CA . ILE A 1 575 ? -6.102 26.438 5.527 1 67.69 575 ILE A CA 1
ATOM 4482 C C . ILE A 1 575 ? -7.27 26.516 4.543 1 67.69 575 ILE A C 1
ATOM 4484 O O . ILE A 1 575 ? -8.398 26.188 4.891 1 67.69 575 ILE A O 1
ATOM 4488 N N . PHE A 1 576 ? -6.902 26.875 3.309 1 68.81 576 PHE A N 1
ATOM 4489 C CA . PHE A 1 576 ? -7.98 27.156 2.363 1 68.81 576 PHE A CA 1
ATOM 4490 C C . PHE A 1 576 ? -8.047 26.078 1.294 1 68.81 576 PHE A C 1
ATOM 4492 O O . PHE A 1 576 ? -9.133 25.719 0.838 1 68.81 576 PHE A O 1
ATOM 4499 N N . GLY A 1 577 ? -6.949 25.672 0.915 1 69.81 577 GLY A N 1
ATOM 4500 C CA . GLY A 1 577 ? -6.887 24.766 -0.221 1 69.81 577 GLY A CA 1
ATOM 4501 C C . GLY A 1 577 ? -7.496 23.406 0.066 1 69.81 577 GLY A C 1
ATOM 4502 O O . GLY A 1 577 ? -7.93 22.703 -0.853 1 69.81 577 GLY A O 1
ATOM 4503 N N . LEU A 1 578 ? -7.609 23.062 1.328 1 65.56 578 LEU A N 1
ATOM 4504 C CA . LEU A 1 578 ? -8.086 21.719 1.662 1 65.56 578 LEU A CA 1
ATOM 4505 C C . LEU A 1 578 ? -9.477 21.781 2.283 1 65.56 578 LEU A C 1
ATOM 4507 O O . LEU A 1 578 ? -9.961 20.781 2.83 1 65.56 578 LEU A O 1
ATOM 4511 N N . ASP A 1 579 ? -10.102 22.859 2.148 1 63.09 579 ASP A N 1
ATOM 4512 C CA . ASP A 1 579 ? -11.453 22.969 2.695 1 63.09 579 ASP A CA 1
ATOM 4513 C C . ASP A 1 579 ? -12.461 22.234 1.814 1 63.09 579 ASP A C 1
ATOM 4515 O O . ASP A 1 579 ? -12.539 22.484 0.612 1 63.09 579 ASP A O 1
ATOM 4519 N N . ARG A 1 580 ? -13.109 21.375 2.383 1 62.53 580 ARG A N 1
ATOM 4520 C CA . ARG A 1 580 ? -14.047 20.531 1.648 1 62.53 580 ARG A CA 1
ATOM 4521 C C . ARG A 1 580 ? -15.188 21.359 1.067 1 62.53 580 ARG A C 1
ATOM 4523 O O . ARG A 1 580 ? -15.555 21.188 -0.096 1 62.53 580 ARG A O 1
ATOM 4530 N N . HIS A 1 581 ? -15.734 22.234 1.857 1 59.88 581 HIS A N 1
ATOM 4531 C CA . HIS A 1 581 ? -16.969 22.922 1.482 1 59.88 581 HIS A CA 1
ATOM 4532 C C . HIS A 1 581 ? -16.703 24.078 0.531 1 59.88 581 HIS A C 1
ATOM 4534 O O . HIS A 1 581 ? -17.484 24.328 -0.384 1 59.88 581 HIS A O 1
ATOM 4540 N N . LEU A 1 582 ? -15.594 24.578 0.751 1 57.34 582 LEU A N 1
ATOM 4541 C CA . LEU A 1 582 ? -15.328 25.766 -0.04 1 57.34 582 LEU A CA 1
ATOM 4542 C C . LEU A 1 582 ? -14.648 25.406 -1.356 1 57.34 582 LEU A C 1
ATOM 4544 O O . LEU A 1 582 ? -14.789 26.125 -2.35 1 57.34 582 LEU A O 1
ATOM 4548 N N . ILE A 1 583 ? -14.031 24.219 -1.196 1 61.69 583 ILE A N 1
ATOM 4549 C CA . ILE A 1 583 ? -13.156 24 -2.346 1 61.69 583 ILE A CA 1
ATOM 4550 C C . ILE A 1 583 ? -13.523 22.688 -3.023 1 61.69 583 ILE A C 1
ATOM 4552 O O . ILE A 1 583 ? -13.953 22.672 -4.18 1 61.69 583 ILE A O 1
ATOM 4556 N N . ILE A 1 584 ? -13.383 21.719 -2.318 1 61.88 584 ILE A N 1
ATOM 4557 C CA . ILE A 1 584 ? -13.383 20.391 -2.934 1 61.88 584 ILE A CA 1
ATOM 4558 C C . ILE A 1 584 ? -14.75 20.109 -3.539 1 61.88 584 ILE A C 1
ATOM 4560 O O . ILE A 1 584 ? -14.844 19.641 -4.676 1 61.88 584 ILE A O 1
ATOM 4564 N N . LEU A 1 585 ? -15.727 20.5 -2.803 1 63.41 585 LEU A N 1
ATOM 4565 C CA . LEU A 1 585 ? -17.078 20.156 -3.258 1 63.41 585 LEU A CA 1
ATOM 4566 C C . LEU A 1 585 ? -17.453 20.953 -4.504 1 63.41 585 LEU A C 1
ATOM 4568 O O . LEU A 1 585 ? -17.906 20.391 -5.492 1 63.41 585 LEU A O 1
ATOM 4572 N N . PRO A 1 586 ? -17.203 22.25 -4.406 1 61.38 586 PRO A N 1
ATOM 4573 C CA . PRO A 1 586 ? -17.531 23 -5.621 1 61.38 586 PRO A CA 1
ATOM 4574 C C . PRO A 1 586 ? -16.688 22.578 -6.824 1 61.38 586 PRO A C 1
ATOM 4576 O O . PRO A 1 586 ? -17.188 22.547 -7.953 1 61.38 586 PRO A O 1
ATOM 4579 N N . PHE A 1 587 ? -15.5 22.25 -6.551 1 65.62 587 PHE A N 1
ATOM 4580 C CA . PHE A 1 587 ? -14.625 21.797 -7.621 1 65.62 587 PHE A CA 1
ATOM 4581 C C . PHE A 1 587 ? -15.141 20.484 -8.211 1 65.62 587 PHE A C 1
ATOM 4583 O O . PHE A 1 587 ? -15.195 20.328 -9.438 1 65.62 587 PHE A O 1
ATOM 4590 N N . LYS A 1 588 ? -15.383 19.641 -7.414 1 63.81 588 LYS A N 1
ATOM 4591 C CA . LYS A 1 588 ? -15.938 18.359 -7.871 1 63.81 588 LYS A CA 1
ATOM 4592 C C . LYS A 1 588 ? -17.219 18.578 -8.656 1 63.81 588 LYS A C 1
ATOM 4594 O O . LYS A 1 588 ? -17.453 17.922 -9.672 1 63.81 588 LYS A O 1
ATOM 4599 N N . LYS A 1 589 ? -17.953 19.484 -8.211 1 61.84 589 LYS A N 1
ATOM 4600 C CA . LYS A 1 589 ? -19.203 19.828 -8.867 1 61.84 589 LYS A CA 1
ATOM 4601 C C . LYS A 1 589 ? -18.969 20.344 -10.281 1 61.84 589 LYS A C 1
ATOM 4603 O O . LYS A 1 589 ? -19.672 19.969 -11.219 1 61.84 589 LYS A O 1
ATOM 4608 N N . ARG A 1 590 ? -18.062 21.109 -10.32 1 61 590 ARG A N 1
ATOM 4609 C CA . ARG A 1 590 ? -17.766 21.703 -11.617 1 61 590 ARG A CA 1
ATOM 4610 C C . ARG A 1 590 ? -17.156 20.688 -12.57 1 61 590 ARG A C 1
ATOM 4612 O O . ARG A 1 590 ? -17.484 20.672 -13.766 1 61 590 ARG A O 1
ATOM 4619 N N . LEU A 1 591 ? -16.328 19.922 -11.969 1 61 591 LEU A N 1
ATOM 4620 C CA . LEU A 1 591 ? -15.703 18.891 -12.789 1 61 591 LEU A CA 1
ATOM 4621 C C . LEU A 1 591 ? -16.75 17.891 -13.281 1 61 591 LEU A C 1
ATOM 4623 O O . LEU A 1 591 ? -16.719 17.469 -14.445 1 61 591 LEU A O 1
ATOM 4627 N N . LEU A 1 592 ? -17.531 17.469 -12.312 1 56.34 592 LEU A N 1
ATOM 4628 C CA . LEU A 1 592 ? -18.609 16.562 -12.688 1 56.34 592 LEU A CA 1
ATOM 4629 C C . LEU A 1 592 ? -19.562 17.234 -13.664 1 56.34 592 LEU A C 1
ATOM 4631 O O . LEU A 1 592 ? -20.094 16.578 -14.562 1 56.34 592 LEU A O 1
ATOM 4635 N N . GLY A 1 593 ? -19.828 18.453 -13.359 1 52.31 593 GLY A N 1
ATOM 4636 C CA . GLY A 1 593 ? -20.672 19.188 -14.289 1 52.31 593 GLY A CA 1
ATOM 4637 C C . GLY A 1 593 ? -20.094 19.266 -15.688 1 52.31 593 GLY A C 1
ATOM 4638 O O . GLY A 1 593 ? -20.812 19.234 -16.672 1 52.31 593 GLY A O 1
ATOM 4639 N N . LEU A 1 594 ? -18.875 19.469 -15.68 1 50.38 594 LEU A N 1
ATOM 4640 C CA . LEU A 1 594 ? -18.234 19.484 -16.984 1 50.38 594 LEU A CA 1
ATOM 4641 C C . LEU A 1 594 ? -18.297 18.125 -17.656 1 50.38 594 LEU A C 1
ATOM 4643 O O . LEU A 1 594 ? -18.328 18.031 -18.875 1 50.38 594 LEU A O 1
ATOM 4647 N N . TRP A 1 595 ? -18.188 17.203 -16.781 1 45.53 595 TRP A N 1
ATOM 4648 C CA . TRP A 1 595 ? -18.188 15.844 -17.281 1 45.53 595 TRP A CA 1
ATOM 4649 C C . TRP A 1 595 ? -19.609 15.336 -17.5 1 45.53 595 TRP A C 1
ATOM 4651 O O . TRP A 1 595 ? -19.859 14.578 -18.438 1 45.53 595 TRP A O 1
ATOM 4661 N N . GLN A 1 596 ? -20.438 15.5 -16.484 1 43.75 596 GLN A N 1
ATOM 4662 C CA . GLN A 1 596 ? -21.781 14.922 -16.516 1 43.75 596 GLN A CA 1
ATOM 4663 C C . GLN A 1 596 ? -22.703 15.711 -17.438 1 43.75 596 GLN A C 1
ATOM 4665 O O . GLN A 1 596 ? -23.906 15.445 -17.5 1 43.75 596 GLN A O 1
ATOM 4670 N N . GLY A 1 597 ? -22.406 16.859 -17.938 1 40.28 597 GLY A N 1
ATOM 4671 C CA . GLY A 1 597 ? -23.531 17.422 -18.672 1 40.28 597 GLY A CA 1
ATOM 4672 C C . GLY A 1 597 ? -24.391 16.391 -19.359 1 40.28 597 GLY A C 1
ATOM 4673 O O . GLY A 1 597 ? -25.609 16.547 -19.469 1 40.28 597 GLY A O 1
ATOM 4674 N N . ARG A 1 598 ? -23.938 15.656 -20.469 1 36.81 598 ARG A N 1
ATOM 4675 C CA . ARG A 1 598 ? -24.828 15.07 -21.453 1 36.81 598 ARG A CA 1
ATOM 4676 C C . ARG A 1 598 ? -25.422 13.758 -20.953 1 36.81 598 ARG A C 1
ATOM 4678 O O . ARG A 1 598 ? -26.422 13.281 -21.469 1 36.81 598 ARG A O 1
ATOM 4685 N N . GLU A 1 599 ? -24.672 12.891 -20.219 1 40.38 599 GLU A N 1
ATOM 4686 C CA . GLU A 1 599 ? -25.078 11.5 -20.359 1 40.38 599 GLU A CA 1
ATOM 4687 C C . GLU A 1 599 ? -26.109 11.125 -19.297 1 40.38 599 GLU A C 1
ATOM 4689 O O . GLU A 1 599 ? -26.469 9.953 -19.156 1 40.38 599 GLU A O 1
ATOM 4694 N N . SER A 1 600 ? -26.484 11.883 -18.328 1 40.12 600 SER A N 1
ATOM 4695 C CA . SER A 1 600 ? -27.328 11.336 -17.266 1 40.12 600 SER A CA 1
ATOM 4696 C C . SER A 1 600 ? -28.656 10.82 -17.812 1 40.12 600 SER A C 1
ATOM 4698 O O . SER A 1 600 ? -29.453 10.242 -17.078 1 40.12 600 SER A O 1
ATOM 4700 N N . ASP A 1 601 ? -29.109 11.414 -18.859 1 41.31 601 ASP A N 1
ATOM 4701 C CA . ASP A 1 601 ? -30.562 11.227 -19.016 1 41.31 601 ASP A CA 1
ATOM 4702 C C . ASP A 1 601 ? -30.922 9.75 -18.969 1 41.31 601 ASP A C 1
ATOM 4704 O O . ASP A 1 601 ? -31.906 9.367 -18.312 1 41.31 601 ASP A O 1
ATOM 4708 N N . ASP A 1 602 ? -30.75 8.977 -20.125 1 40.19 602 ASP A N 1
ATOM 4709 C CA . ASP A 1 602 ? -31.609 7.867 -20.547 1 40.19 602 ASP A CA 1
ATOM 4710 C C . ASP A 1 602 ? -31.031 6.531 -20.078 1 40.19 602 ASP A C 1
ATOM 4712 O O . ASP A 1 602 ? -30.688 5.676 -20.891 1 40.19 602 ASP A O 1
ATOM 4716 N N . LEU A 1 603 ? -30.312 6.469 -19 1 41.75 603 LEU A N 1
ATOM 4717 C CA . LEU A 1 603 ? -29.844 5.098 -18.812 1 41.75 603 LEU A CA 1
ATOM 4718 C C . LEU A 1 603 ? -31.016 4.152 -18.562 1 41.75 603 LEU A C 1
ATOM 4720 O O . LEU A 1 603 ? -31.797 4.355 -17.641 1 41.75 603 LEU A O 1
ATOM 4724 N N . SER A 1 604 ? -31.531 3.48 -19.422 1 44.28 604 SER A N 1
ATOM 4725 C CA . SER A 1 604 ? -32.406 2.328 -19.281 1 44.28 604 SER A CA 1
ATOM 4726 C C . SER A 1 604 ? -31.938 1.399 -18.172 1 44.28 604 SER A C 1
ATOM 4728 O O . SER A 1 604 ? -30.734 1.351 -17.859 1 44.28 604 SER A O 1
ATOM 4730 N N . PRO A 1 605 ? -32.812 0.999 -17.219 1 47.12 605 PRO A N 1
ATOM 4731 C CA . PRO A 1 605 ? -32.562 0.074 -16.125 1 47.12 605 PRO A CA 1
ATOM 4732 C C . PRO A 1 605 ? -31.562 -1.023 -16.5 1 47.12 605 PRO A C 1
ATOM 4734 O O . PRO A 1 605 ? -30.797 -1.495 -15.648 1 47.12 605 PRO A O 1
ATOM 4737 N N . SER A 1 606 ? -31.688 -1.418 -17.719 1 50.34 606 SER A N 1
ATOM 4738 C CA . SER A 1 606 ? -30.875 -2.562 -18.125 1 50.34 606 SER A CA 1
ATOM 4739 C C . SER A 1 606 ? -29.406 -2.195 -18.172 1 50.34 606 SER A C 1
ATOM 4741 O O . SER A 1 606 ? -28.531 -3.07 -18.109 1 50.34 606 SER A O 1
ATOM 4743 N N . GLY A 1 607 ? -29.156 -0.893 -18.203 1 57.19 607 GLY A N 1
ATOM 4744 C CA . GLY A 1 607 ? -27.766 -0.504 -18.406 1 57.19 607 GLY A CA 1
ATOM 4745 C C . GLY A 1 607 ? -27.078 -0.072 -17.125 1 57.19 607 GLY A C 1
ATOM 4746 O O . GLY A 1 607 ? -25.938 0.411 -17.156 1 57.19 607 GLY A O 1
ATOM 4747 N N . VAL A 1 608 ? -27.766 -0.309 -16.047 1 64.56 608 VAL A N 1
ATOM 4748 C CA . VAL A 1 608 ? -27.203 0.165 -14.789 1 64.56 608 VAL A CA 1
ATOM 4749 C C . VAL A 1 608 ? -26.297 -0.903 -14.195 1 64.56 608 VAL A C 1
ATOM 4751 O O . VAL A 1 608 ? -26.562 -2.1 -14.32 1 64.56 608 VAL A O 1
ATOM 4754 N N . PRO A 1 609 ? -25.141 -0.507 -13.75 1 70.44 609 PRO A N 1
ATOM 4755 C CA . PRO A 1 609 ? -24.234 -1.466 -13.109 1 70.44 609 PRO A CA 1
ATOM 4756 C C . PRO A 1 609 ? -24.938 -2.316 -12.055 1 70.44 609 PRO A C 1
ATOM 4758 O O . PRO A 1 609 ? -25.938 -1.889 -11.477 1 70.44 609 PRO A O 1
ATOM 4761 N N . GLU A 1 610 ? -24.516 -3.455 -11.898 1 72.81 610 GLU A N 1
ATOM 4762 C CA . GLU A 1 610 ? -25.125 -4.426 -11 1 72.81 610 GLU A CA 1
ATOM 4763 C C . GLU A 1 610 ? -25.203 -3.885 -9.578 1 72.81 610 GLU A C 1
ATOM 4765 O O . GLU A 1 610 ? -26.188 -4.105 -8.875 1 72.81 610 GLU A O 1
ATOM 4770 N N . GLU A 1 611 ? -24.188 -3.158 -9.297 1 77.31 611 GLU A N 1
ATOM 4771 C CA . GLU A 1 611 ? -24.172 -2.621 -7.941 1 77.31 611 GLU A CA 1
ATOM 4772 C C . GLU A 1 611 ? -25.312 -1.622 -7.73 1 77.31 611 GLU A C 1
ATOM 4774 O O . GLU A 1 611 ? -25.906 -1.572 -6.652 1 77.31 611 GLU A O 1
ATOM 4779 N N . VAL A 1 612 ? -25.594 -0.892 -8.672 1 81.12 612 VAL A N 1
ATOM 4780 C CA . VAL A 1 612 ? -26.656 0.098 -8.602 1 81.12 612 VAL A CA 1
ATOM 4781 C C . VAL A 1 612 ? -28.016 -0.606 -8.578 1 81.12 612 VAL A C 1
ATOM 4783 O O . VAL A 1 612 ? -28.891 -0.244 -7.793 1 81.12 612 VAL A O 1
ATOM 4786 N N . ARG A 1 613 ? -28.109 -1.573 -9.352 1 81.88 613 ARG A N 1
ATOM 4787 C CA . ARG A 1 613 ? -29.359 -2.326 -9.398 1 81.88 613 ARG A CA 1
ATOM 4788 C C . ARG A 1 613 ? -29.672 -2.975 -8.055 1 81.88 613 ARG A C 1
ATOM 4790 O O . ARG A 1 613 ? -30.797 -2.93 -7.578 1 81.88 613 ARG A O 1
ATOM 4797 N N . LEU A 1 614 ? -28.625 -3.498 -7.523 1 84.88 614 LEU A N 1
ATOM 4798 C CA . LEU A 1 614 ? -28.812 -4.168 -6.238 1 84.88 614 LEU A CA 1
ATOM 4799 C C . LEU A 1 614 ? -29.203 -3.172 -5.156 1 84.88 614 LEU A C 1
ATOM 4801 O O . LEU A 1 614 ? -30.125 -3.438 -4.367 1 84.88 614 LEU A O 1
ATOM 4805 N N . THR A 1 615 ? -28.547 -2.092 -5.164 1 88.25 615 THR A N 1
ATOM 4806 C CA . THR A 1 615 ? -28.844 -1.074 -4.16 1 88.25 615 THR A CA 1
ATOM 4807 C C . THR A 1 615 ? -30.266 -0.563 -4.309 1 88.25 615 THR A C 1
ATOM 4809 O O . THR A 1 615 ? -30.984 -0.409 -3.314 1 88.25 615 THR A O 1
ATOM 4812 N N . CYS A 1 616 ? -30.703 -0.357 -5.477 1 88.06 616 CYS A N 1
ATOM 4813 C CA . CYS A 1 616 ? -32.031 0.167 -5.727 1 88.06 616 CYS A CA 1
ATOM 4814 C C . CYS A 1 616 ? -33.094 -0.863 -5.371 1 88.06 616 CYS A C 1
ATOM 4816 O O . CYS A 1 616 ? -34.125 -0.529 -4.75 1 88.06 616 CYS A O 1
ATOM 4818 N N . THR A 1 617 ? -32.844 -2.066 -5.719 1 87.44 617 THR A N 1
ATOM 4819 C CA . THR A 1 617 ? -33.812 -3.123 -5.41 1 87.44 617 THR A CA 1
ATOM 4820 C C . THR A 1 617 ? -33.969 -3.289 -3.902 1 87.44 617 THR A C 1
ATOM 4822 O O . THR A 1 617 ? -35.094 -3.408 -3.398 1 87.44 617 THR A O 1
ATOM 4825 N N . GLN A 1 618 ? -32.906 -3.273 -3.209 1 90.12 618 GLN A N 1
ATOM 4826 C CA . GLN A 1 618 ? -32.938 -3.424 -1.757 1 90.12 618 GLN A CA 1
ATOM 4827 C C . GLN A 1 618 ? -33.625 -2.242 -1.094 1 90.12 618 GLN A C 1
ATOM 4829 O O . GLN A 1 618 ? -34.438 -2.426 -0.175 1 90.12 618 GLN A O 1
ATOM 4834 N N . PHE A 1 619 ? -33.344 -1.128 -1.577 1 92.25 619 PHE A N 1
ATOM 4835 C CA . PHE A 1 619 ? -33.906 0.078 -0.985 1 92.25 619 PHE A CA 1
ATOM 4836 C C . PHE A 1 619 ? -35.406 0.137 -1.211 1 92.25 619 PHE A C 1
ATOM 4838 O O . PHE A 1 619 ? -36.188 0.417 -0.283 1 92.25 619 PHE A O 1
ATOM 4845 N N . VAL A 1 620 ? -35.844 -0.113 -2.426 1 90.81 620 VAL A N 1
ATOM 4846 C CA . VAL A 1 620 ? -37.281 -0.017 -2.777 1 90.81 620 VAL A CA 1
ATOM 4847 C C . VAL A 1 620 ? -38.062 -1.114 -2.064 1 90.81 620 VAL A C 1
ATOM 4849 O O . VAL A 1 620 ? -39.156 -0.876 -1.575 1 90.81 620 VAL A O 1
ATOM 4852 N N . ARG A 1 621 ? -37.469 -2.209 -1.916 1 88.38 621 ARG A N 1
ATOM 4853 C CA . ARG A 1 621 ? -38.156 -3.359 -1.354 1 88.38 621 ARG A CA 1
ATOM 48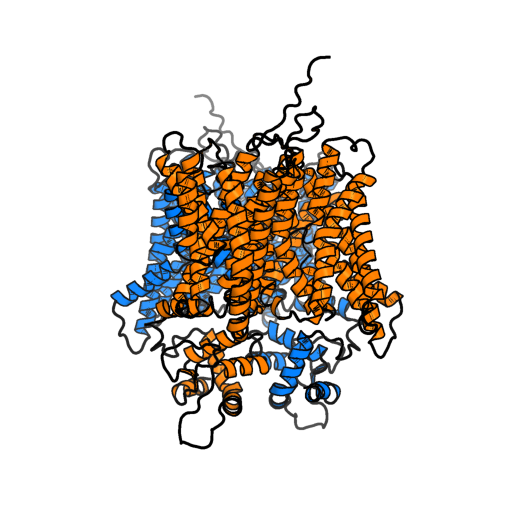54 C C . ARG A 1 621 ? -38.25 -3.254 0.165 1 88.38 621 ARG A C 1
ATOM 4856 O O . ARG A 1 621 ? -39.281 -3.604 0.754 1 88.38 621 ARG A O 1
ATOM 4863 N N . TYR A 1 622 ? -37.25 -2.736 0.78 1 90 622 TYR A N 1
ATOM 4864 C CA . TYR A 1 622 ? -37.219 -2.938 2.225 1 90 622 TYR A CA 1
ATOM 4865 C C . TYR A 1 622 ? -37.188 -1.604 2.961 1 90 622 TYR A C 1
ATOM 4867 O O . TYR A 1 622 ? -37.5 -1.54 4.152 1 90 622 TYR A O 1
ATOM 4875 N N . HIS A 1 623 ? -36.812 -0.517 2.303 1 91.31 623 HIS A N 1
ATOM 4876 C CA . HIS A 1 623 ? -36.531 0.684 3.088 1 91.31 623 HIS A CA 1
ATOM 4877 C C . HIS A 1 623 ? -37.344 1.868 2.578 1 91.31 623 HIS A C 1
ATOM 4879 O O . HIS A 1 623 ? -37.531 2.846 3.303 1 91.31 623 HIS A O 1
ATOM 4885 N N . LYS A 1 624 ? -37.781 1.855 1.403 1 90.94 624 LYS A N 1
ATOM 4886 C CA . LYS A 1 624 ? -38.375 3.021 0.751 1 90.94 624 LYS A CA 1
ATOM 4887 C C . LYS A 1 624 ? -39.625 3.506 1.504 1 90.94 624 LYS A C 1
ATOM 4889 O O . LYS A 1 624 ? -39.75 4.703 1.753 1 90.94 624 LYS A O 1
ATOM 4894 N N . ASP A 1 625 ? -40.469 2.6 1.876 1 87.5 625 ASP A N 1
ATOM 4895 C CA . ASP A 1 625 ? -41.719 2.971 2.516 1 87.5 625 ASP A CA 1
ATOM 4896 C C . ASP A 1 625 ? -41.469 3.715 3.826 1 87.5 625 ASP A C 1
ATOM 4898 O O . ASP A 1 625 ? -42.094 4.746 4.086 1 87.5 625 ASP A O 1
ATOM 4902 N N . GLN A 1 626 ? -40.625 3.162 4.574 1 88.94 626 GLN A N 1
ATOM 4903 C CA . GLN A 1 626 ? -40.312 3.812 5.836 1 88.94 626 GLN A CA 1
ATOM 4904 C C . GLN A 1 626 ? -39.594 5.148 5.605 1 88.94 626 GLN A C 1
ATOM 4906 O O . GLN A 1 626 ? -39.812 6.105 6.352 1 88.94 626 GLN A O 1
ATOM 4911 N N . CYS A 1 627 ? -38.781 5.164 4.641 1 91.31 627 CYS A N 1
ATOM 4912 C CA . CYS A 1 627 ? -38.062 6.383 4.324 1 91.31 627 CYS A CA 1
ATOM 4913 C C . CYS A 1 627 ? -39 7.496 3.906 1 91.31 627 CYS A C 1
ATOM 4915 O O . CYS A 1 627 ? -38.844 8.641 4.336 1 91.31 627 CYS A O 1
ATOM 4917 N N . VAL A 1 628 ? -39.938 7.164 3.156 1 88.81 628 VAL A N 1
ATOM 4918 C CA . VAL A 1 628 ? -40.938 8.125 2.688 1 88.81 628 VAL A CA 1
ATOM 4919 C C . VAL A 1 628 ? -41.75 8.648 3.869 1 88.81 628 VAL A C 1
ATOM 4921 O O . VAL A 1 628 ? -42.031 9.852 3.963 1 88.81 628 VAL A O 1
ATOM 4924 N N . GLN A 1 629 ? -42.062 7.777 4.715 1 86.88 629 GLN A N 1
ATOM 4925 C CA . GLN A 1 629 ? -42.844 8.156 5.891 1 86.88 629 GLN A CA 1
ATOM 4926 C C . GLN A 1 629 ? -42.062 9.094 6.793 1 86.88 629 GLN A C 1
ATOM 4928 O O . GLN A 1 629 ? -42.625 10.023 7.383 1 86.88 629 GLN A O 1
ATOM 4933 N N . ASP A 1 630 ? -40.844 8.844 6.863 1 89.56 630 ASP A N 1
ATOM 4934 C CA . ASP A 1 630 ? -40 9.602 7.789 1 89.56 630 ASP A CA 1
ATOM 4935 C C . ASP A 1 630 ? -39.594 10.945 7.191 1 89.56 630 ASP A C 1
ATOM 4937 O O . ASP A 1 630 ? -39.5 11.945 7.906 1 89.56 630 ASP A O 1
ATOM 4941 N N . LEU A 1 631 ? -39.281 10.953 5.988 1 88.94 631 LEU A N 1
ATOM 4942 C CA . LEU A 1 631 ? -38.656 12.125 5.387 1 88.94 631 LEU A CA 1
ATOM 4943 C C . LEU A 1 631 ? -39.688 13.016 4.727 1 88.94 631 LEU A C 1
ATOM 4945 O O . LEU A 1 631 ? -39.562 14.242 4.703 1 88.94 631 LEU A O 1
ATOM 4949 N N . VAL A 1 632 ? -40.719 12.297 4.199 1 80.81 632 VAL A N 1
ATOM 4950 C CA . VAL A 1 632 ? -41.656 13.078 3.426 1 80.81 632 VAL A CA 1
ATOM 4951 C C . VAL A 1 632 ? -42.812 13.508 4.328 1 80.81 632 VAL A C 1
ATOM 4953 O O . VAL A 1 632 ? -43.531 12.672 4.875 1 80.81 632 VAL A O 1
ATOM 4956 N N . HIS A 1 633 ? -42.688 14.562 5.121 1 64.19 633 HIS A N 1
ATOM 4957 C CA . HIS A 1 633 ? -43.812 15.102 5.879 1 64.19 633 HIS A CA 1
ATOM 4958 C C . HIS A 1 633 ? -44.656 16.078 5.039 1 64.19 633 HIS A C 1
ATOM 4960 O O . HIS A 1 633 ? -44.094 16.875 4.289 1 64.19 633 HIS A O 1
ATOM 4966 N N . THR A 1 634 ? -45.875 15.617 4.75 1 49.03 634 THR A N 1
ATOM 4967 C CA . THR A 1 634 ? -46.844 16.453 4.047 1 49.03 634 THR A CA 1
ATOM 4968 C C . THR A 1 634 ? -46.906 17.844 4.68 1 49.03 634 THR A C 1
ATOM 4970 O O . THR A 1 634 ? -47.281 17.984 5.855 1 49.03 634 THR A O 1
ATOM 4973 N N . ARG A 1 635 ? -46.125 18.75 4.566 1 45.75 635 ARG A N 1
ATOM 4974 C CA . ARG A 1 635 ? -46.562 20.094 4.961 1 45.75 635 ARG A CA 1
ATOM 4975 C C . ARG A 1 635 ? -48 20.344 4.516 1 45.75 635 ARG A C 1
ATOM 4977 O O . ARG A 1 635 ? -48.375 20.016 3.389 1 45.75 635 ARG A O 1
ATOM 4984 N N . SER A 1 636 ? -49 20.469 5.457 1 41.88 636 SER A N 1
ATOM 4985 C CA . SER A 1 636 ? -50.438 20.719 5.32 1 41.88 636 SER A CA 1
ATOM 4986 C C . SER A 1 636 ? -50.719 21.578 4.086 1 41.88 636 SER A C 1
ATOM 4988 O O . SER A 1 636 ? -51.875 21.672 3.65 1 41.88 636 SER A O 1
ATOM 4990 N N . GLY A 1 637 ? -50.25 22.906 4.031 1 40.03 637 GLY A N 1
ATOM 4991 C CA . GLY A 1 637 ? -50.969 23.812 3.145 1 40.03 637 GLY A CA 1
ATOM 4992 C C . GLY A 1 637 ? -51.125 23.266 1.739 1 40.03 637 GLY A C 1
ATOM 4993 O O . GLY A 1 637 ? -52.188 22.781 1.381 1 40.03 637 GLY A O 1
ATOM 4994 N N . SER A 1 638 ? -50.469 23.969 0.755 1 38.16 638 SER A N 1
ATOM 4995 C CA . SER A 1 638 ? -50.812 24 -0.662 1 38.16 638 SER A CA 1
ATOM 4996 C C . SER A 1 638 ? -50.562 22.641 -1.32 1 38.16 638 SER A C 1
ATOM 4998 O O . SER A 1 638 ? -49.469 22.062 -1.191 1 38.16 638 SER A O 1
ATOM 5000 N N . GLY A 1 639 ? -51.438 21.75 -1.609 1 39.91 639 GLY A N 1
ATOM 5001 C CA . GLY A 1 639 ? -51.688 20.531 -2.379 1 39.91 639 GLY A CA 1
ATOM 5002 C C . GLY A 1 639 ? -50.469 19.656 -2.516 1 39.91 639 GLY A C 1
ATOM 5003 O O . GLY A 1 639 ? -50.562 18.516 -2.998 1 39.91 639 GLY A O 1
ATOM 5004 N N . GLU A 1 640 ? -49.406 20 -3.318 1 43.91 640 GLU A N 1
ATOM 5005 C CA . GLU A 1 640 ? -48.656 19.312 -4.348 1 43.91 640 GLU A CA 1
ATOM 5006 C C . GLU A 1 640 ? -47.656 18.328 -3.73 1 43.91 640 GLU A C 1
ATOM 5008 O O . GLU A 1 640 ? -47.719 17.125 -3.969 1 43.91 640 GLU A O 1
ATOM 5013 N N . LYS A 1 641 ? -46.031 18.344 -3.977 1 50.75 641 LYS A N 1
ATOM 5014 C CA . LYS A 1 641 ? -44.938 17.422 -4.336 1 50.75 641 LYS A CA 1
ATOM 5015 C C . LYS A 1 641 ? -44.188 16.969 -3.098 1 50.75 641 LYS A C 1
ATOM 5017 O O . LYS A 1 641 ? -43.969 17.766 -2.17 1 50.75 641 LYS A O 1
ATOM 5022 N N . SER A 1 642 ? -44.156 15.609 -2.707 1 69.12 642 SER A N 1
ATOM 5023 C CA . SER A 1 642 ? -43.344 14.734 -1.862 1 69.12 642 SER A CA 1
ATOM 5024 C C . SER A 1 642 ? -41.844 14.984 -2.07 1 69.12 642 SER A C 1
ATOM 5026 O O . SER A 1 642 ? -41.219 14.32 -2.891 1 69.12 642 SER A O 1
ATOM 5028 N N . VAL A 1 643 ? -41.469 16.141 -1.455 1 81.38 643 VAL A N 1
ATOM 5029 C CA . VAL A 1 643 ? -40.062 16.516 -1.679 1 81.38 643 VAL A CA 1
ATOM 5030 C C . VAL A 1 643 ? -39.281 16.391 -0.377 1 81.38 643 VAL A C 1
ATOM 5032 O O . VAL A 1 643 ? -39.844 16.453 0.712 1 81.38 643 VAL A O 1
ATOM 5035 N N . PHE A 1 644 ? -38.125 16.016 -0.352 1 88.5 644 PHE A N 1
ATOM 5036 C CA . PHE A 1 644 ? -37.219 15.93 0.785 1 88.5 644 PHE A CA 1
ATOM 5037 C C . PHE A 1 644 ? -35.844 16.484 0.427 1 88.5 644 PHE A C 1
ATOM 5039 O O . PHE A 1 644 ? -35.5 16.625 -0.752 1 88.5 644 PHE A O 1
ATOM 5046 N N . ARG A 1 645 ? -35.125 16.875 1.398 1 87.56 645 ARG A N 1
ATOM 5047 C CA . ARG A 1 645 ? -33.781 17.422 1.201 1 87.56 645 ARG A CA 1
ATOM 5048 C C . ARG A 1 645 ? -32.75 16.297 1.074 1 87.56 645 ARG A C 1
ATOM 5050 O O . ARG A 1 645 ? -32.906 15.25 1.714 1 87.56 645 ARG A O 1
ATOM 5057 N N . GLY A 1 646 ? -31.703 16.531 0.22 1 87.75 646 GLY A N 1
ATOM 5058 C CA . GLY A 1 646 ? -30.641 15.539 0.069 1 87.75 646 GLY A CA 1
ATOM 5059 C C . GLY A 1 646 ? -29.938 15.227 1.373 1 87.75 646 GLY A C 1
ATOM 5060 O O . GLY A 1 646 ? -29.625 14.062 1.649 1 87.75 646 GLY A O 1
ATOM 5061 N N . SER A 1 647 ? -29.719 16.219 2.207 1 88.81 647 SER A N 1
ATOM 5062 C CA . SER A 1 647 ? -29.047 16.016 3.484 1 88.81 647 SER A CA 1
ATOM 5063 C C . SER A 1 647 ? -29.891 15.188 4.438 1 88.81 647 SER A C 1
ATOM 5065 O O . SER A 1 647 ? -29.359 14.453 5.277 1 88.81 647 SER A O 1
ATOM 5067 N N . ASP A 1 648 ? -31.203 15.266 4.273 1 90.88 648 ASP A N 1
ATOM 5068 C CA . ASP A 1 648 ? -32.094 14.484 5.121 1 90.88 648 ASP A CA 1
ATOM 5069 C C . ASP A 1 648 ? -31.984 12.992 4.805 1 90.88 648 ASP A C 1
ATOM 5071 O O . ASP A 1 648 ? -32.062 12.156 5.703 1 90.88 648 ASP A O 1
ATOM 5075 N N . LEU A 1 649 ? -31.859 12.773 3.531 1 92.25 649 LEU A N 1
ATOM 5076 C CA . LEU A 1 649 ? -31.703 11.367 3.15 1 92.25 649 LEU A CA 1
ATOM 5077 C C . LEU A 1 649 ? -30.391 10.797 3.666 1 92.25 649 LEU A C 1
ATOM 5079 O O . LEU A 1 649 ? -30.344 9.664 4.145 1 92.25 649 LEU A O 1
ATOM 5083 N N . VAL A 1 650 ? -29.359 11.578 3.529 1 92.44 650 VAL A N 1
ATOM 5084 C CA . VAL A 1 650 ? -28.047 11.148 3.998 1 92.44 650 VAL A CA 1
ATOM 5085 C C . VAL A 1 650 ? -28.094 10.875 5.5 1 92.44 650 VAL A C 1
ATOM 5087 O O . VAL A 1 650 ? -27.594 9.844 5.965 1 92.44 650 VAL A O 1
ATOM 5090 N N . ASP A 1 651 ? -28.703 11.758 6.215 1 91.38 651 ASP A N 1
ATOM 5091 C CA . ASP A 1 651 ? -28.844 11.562 7.652 1 91.38 651 ASP A CA 1
ATOM 5092 C C . ASP A 1 651 ? -29.641 10.297 7.957 1 91.38 651 ASP A C 1
ATOM 5094 O O . ASP A 1 651 ? -29.312 9.555 8.891 1 91.38 651 ASP A O 1
ATOM 5098 N N . TRP A 1 652 ? -30.688 10.164 7.191 1 92.38 652 TRP A N 1
ATOM 5099 C CA . TRP A 1 652 ? -31.547 9 7.387 1 92.38 652 TRP A CA 1
ATOM 5100 C C . TRP A 1 652 ? -30.781 7.707 7.148 1 92.38 652 TRP A C 1
ATOM 5102 O O . TRP A 1 652 ? -30.906 6.75 7.914 1 92.38 652 TRP A O 1
ATOM 5112 N N . LEU A 1 653 ? -30.031 7.672 6.125 1 92.88 653 LEU A N 1
ATOM 5113 C CA . LEU A 1 653 ? -29.266 6.48 5.762 1 92.88 653 LEU A CA 1
ATOM 5114 C C . LEU A 1 653 ? -28.219 6.152 6.824 1 92.88 653 LEU A C 1
ATOM 5116 O O . LEU A 1 653 ? -28.016 4.984 7.148 1 92.88 653 LEU A O 1
ATOM 5120 N N . VAL A 1 654 ? -27.609 7.148 7.375 1 89.5 654 VAL A N 1
ATOM 5121 C CA . VAL A 1 654 ? -26.562 6.965 8.383 1 89.5 654 VAL A CA 1
ATOM 5122 C C . VAL A 1 654 ? -27.203 6.559 9.711 1 89.5 654 VAL A C 1
ATOM 5124 O O . VAL A 1 654 ? -26.703 5.676 10.406 1 89.5 654 VAL A O 1
ATOM 5127 N N . GLU A 1 655 ? -28.328 7.176 10.008 1 88.44 655 GLU A N 1
ATOM 5128 C CA . GLU A 1 655 ? -29.031 6.906 11.258 1 88.44 655 GLU A CA 1
ATOM 5129 C C . GLU A 1 655 ? -29.516 5.465 11.32 1 88.44 655 GLU A C 1
ATOM 5131 O O . GLU A 1 655 ? -29.516 4.844 12.383 1 88.44 655 GLU A O 1
ATOM 5136 N N . ARG A 1 656 ? -29.891 4.961 10.211 1 89.69 656 ARG A N 1
ATOM 5137 C CA . ARG A 1 656 ? -30.453 3.609 10.164 1 89.69 656 ARG A CA 1
ATOM 5138 C C . ARG A 1 656 ? -29.344 2.57 9.992 1 89.69 656 ARG A C 1
ATOM 5140 O O . ARG A 1 656 ? -29.609 1.367 10.055 1 89.69 656 ARG A O 1
ATOM 5147 N N . GLY A 1 657 ? -28.109 3.031 9.773 1 86.56 657 GLY A N 1
ATOM 5148 C CA . GLY A 1 657 ? -26.969 2.129 9.688 1 86.56 657 GLY A CA 1
ATOM 5149 C C . GLY A 1 657 ? -26.797 1.506 8.312 1 86.56 657 GLY A C 1
ATOM 5150 O O . GLY A 1 657 ? -26.109 0.503 8.164 1 86.56 657 GLY A O 1
ATOM 5151 N N . LEU A 1 658 ? -27.578 2.037 7.324 1 88.31 658 LEU A N 1
ATOM 5152 C CA . LEU A 1 658 ? -27.422 1.529 5.965 1 88.31 658 LEU A CA 1
ATOM 5153 C C . LEU A 1 658 ? -26.078 1.918 5.383 1 88.31 658 LEU A C 1
ATOM 5155 O O . LEU A 1 658 ? -25.578 1.266 4.461 1 88.31 658 LEU A O 1
ATOM 5159 N N . CYS A 1 659 ? -25.547 3.016 5.898 1 87.12 659 CYS A N 1
ATOM 5160 C CA . CYS A 1 659 ? -24.234 3.486 5.496 1 87.12 659 CYS A CA 1
ATOM 5161 C C . CYS A 1 659 ? -23.391 3.855 6.715 1 87.12 659 CYS A C 1
ATOM 5163 O O . CYS A 1 659 ? -23.906 4.402 7.691 1 87.12 659 CYS A O 1
ATOM 5165 N N . ALA A 1 660 ? -22.125 3.535 6.648 1 76.19 660 ALA A N 1
ATOM 5166 C CA . ALA A 1 660 ? -21.219 3.754 7.781 1 76.19 660 ALA A CA 1
ATOM 5167 C C . ALA A 1 660 ? -20.922 5.238 7.969 1 76.19 660 ALA A C 1
ATOM 5169 O O . ALA A 1 660 ? -20.562 5.672 9.062 1 76.19 660 ALA A O 1
ATOM 5170 N N . GLY A 1 661 ? -20.984 5.977 6.895 1 77.12 661 GLY A N 1
ATOM 5171 C CA . GLY A 1 661 ? -20.656 7.391 6.977 1 77.12 661 GLY A CA 1
ATOM 5172 C C . GLY A 1 661 ? -21.375 8.234 5.941 1 77.12 661 GLY A C 1
ATOM 5173 O O . GLY A 1 661 ? -22.141 7.707 5.137 1 77.12 661 GLY A O 1
ATOM 5174 N N . ARG A 1 662 ? -21.219 9.516 6.098 1 80.12 662 ARG A N 1
ATOM 5175 C CA . ARG A 1 662 ? -21.922 10.453 5.234 1 80.12 662 ARG A CA 1
ATOM 5176 C C . ARG A 1 662 ? -21.469 10.32 3.785 1 80.12 662 ARG A C 1
ATOM 5178 O O . ARG A 1 662 ? -22.281 10.422 2.863 1 80.12 662 ARG A O 1
ATOM 5185 N N . ALA A 1 663 ? -20.219 10.008 3.664 1 77.75 663 ALA A N 1
ATOM 5186 C CA . ALA A 1 663 ? -19.703 9.852 2.307 1 77.75 663 ALA A CA 1
ATOM 5187 C C . ALA A 1 663 ? -20.328 8.641 1.616 1 77.75 663 ALA A C 1
ATOM 5189 O O . ALA A 1 663 ? -20.703 8.711 0.442 1 77.75 663 ALA A O 1
ATOM 5190 N N . GLU A 1 664 ? -20.375 7.582 2.314 1 85 664 GLU A N 1
ATOM 5191 C CA . GLU A 1 664 ? -21 6.387 1.758 1 85 664 GLU A CA 1
ATOM 5192 C C . GLU A 1 664 ? -22.484 6.613 1.494 1 85 664 GLU A C 1
ATOM 5194 O O . GLU A 1 664 ? -23.031 6.07 0.535 1 85 664 GLU A O 1
ATOM 5199 N N . ALA A 1 665 ? -23.094 7.391 2.363 1 89.44 665 ALA A N 1
ATOM 5200 C CA . ALA A 1 665 ? -24.516 7.688 2.203 1 89.44 665 ALA A CA 1
ATOM 5201 C C . ALA A 1 665 ? -24.766 8.523 0.953 1 89.44 665 ALA A C 1
ATOM 5203 O O . ALA A 1 665 ? -25.766 8.344 0.267 1 89.44 665 ALA A O 1
ATOM 5204 N N . GLN A 1 666 ? -23.875 9.406 0.751 1 86.19 666 GLN A N 1
ATOM 5205 C CA . GLN A 1 666 ? -24 10.195 -0.467 1 86.19 666 GLN A CA 1
ATOM 5206 C C . GLN A 1 666 ? -23.891 9.32 -1.71 1 86.19 666 GLN A C 1
ATOM 5208 O O . GLN A 1 666 ? -24.641 9.492 -2.668 1 86.19 666 GLN A O 1
ATOM 5213 N N . LEU A 1 667 ? -22.906 8.445 -1.661 1 82.62 667 LEU A N 1
ATOM 5214 C CA . LEU A 1 667 ? -22.75 7.52 -2.779 1 82.62 667 LEU A CA 1
ATOM 5215 C C . LEU A 1 667 ? -23.984 6.645 -2.934 1 82.62 667 LEU A C 1
ATOM 5217 O O . LEU A 1 667 ? -24.375 6.301 -4.055 1 82.62 667 LEU A O 1
ATOM 5221 N N . TYR A 1 668 ? -24.531 6.25 -1.811 1 89.5 668 TYR A N 1
ATOM 5222 C CA . TYR A 1 668 ? -25.781 5.504 -1.811 1 89.5 668 TYR A CA 1
ATOM 5223 C C . TYR A 1 668 ? -26.875 6.289 -2.508 1 89.5 668 TYR A C 1
ATOM 5225 O O . TYR A 1 668 ? -27.625 5.738 -3.32 1 89.5 668 TYR A O 1
ATOM 5233 N N . GLY A 1 669 ? -26.969 7.543 -2.221 1 88.62 669 GLY A N 1
ATOM 5234 C CA . GLY A 1 669 ? -27.953 8.414 -2.859 1 88.62 669 GLY A CA 1
ATOM 5235 C C . GLY A 1 669 ? -27.75 8.539 -4.355 1 88.62 669 GLY A C 1
ATOM 5236 O O . GLY A 1 669 ? -28.703 8.547 -5.125 1 88.62 669 GLY A O 1
ATOM 5237 N N . VAL A 1 670 ? -26.516 8.609 -4.738 1 84.88 670 VAL A N 1
ATOM 5238 C CA . VAL A 1 670 ? -26.188 8.68 -6.16 1 84.88 670 VAL A CA 1
ATOM 5239 C C . VAL A 1 670 ? -26.656 7.41 -6.863 1 84.88 670 VAL A C 1
ATOM 5241 O O . VAL A 1 670 ? -27.172 7.465 -7.984 1 84.88 670 VAL A O 1
ATOM 5244 N N . ARG A 1 671 ? -26.469 6.309 -6.254 1 87.12 671 ARG A N 1
ATOM 5245 C CA . ARG A 1 671 ? -26.906 5.043 -6.828 1 87.12 671 ARG A CA 1
ATOM 5246 C C . ARG A 1 671 ? -28.422 5.008 -6.977 1 87.12 671 ARG A C 1
ATOM 5248 O O . ARG A 1 671 ? -28.938 4.504 -7.973 1 87.12 671 ARG A O 1
ATOM 5255 N N . LEU A 1 672 ? -29.109 5.516 -5.98 1 89.69 672 LEU A N 1
ATOM 5256 C CA . LEU A 1 672 ? -30.562 5.551 -6.043 1 89.69 672 LEU A CA 1
ATOM 5257 C C . LEU A 1 672 ? -31.031 6.445 -7.184 1 89.69 672 LEU A C 1
ATOM 5259 O O . LEU A 1 672 ? -32.031 6.129 -7.852 1 89.69 672 LEU A O 1
ATOM 5263 N N . GLN A 1 673 ? -30.328 7.473 -7.312 1 86.38 673 GLN A N 1
ATOM 5264 C CA . GLN A 1 673 ? -30.688 8.391 -8.391 1 86.38 673 GLN A CA 1
ATOM 5265 C C . GLN A 1 673 ? -30.406 7.77 -9.758 1 86.38 673 GLN A C 1
ATOM 5267 O O . GLN A 1 673 ? -31.219 7.891 -10.672 1 86.38 673 GLN A O 1
ATOM 5272 N N . LEU A 1 674 ? -29.25 7.16 -9.867 1 79.81 674 LEU A N 1
ATOM 5273 C CA . LEU A 1 674 ? -28.875 6.512 -11.117 1 79.81 674 LEU A CA 1
ATOM 5274 C C . LEU A 1 674 ? -29.859 5.41 -11.484 1 79.81 674 LEU A C 1
ATOM 5276 O O . LEU A 1 674 ? -30.094 5.152 -12.664 1 79.81 674 LEU A O 1
ATOM 5280 N N . GLY A 1 675 ? -30.406 4.785 -10.453 1 82.06 675 GLY A N 1
ATOM 5281 C CA . GLY A 1 675 ? -31.375 3.725 -10.672 1 82.06 675 GLY A CA 1
ATOM 5282 C C . GLY A 1 675 ? -32.781 4.238 -10.898 1 82.06 675 GLY A C 1
ATOM 5283 O O . GLY A 1 675 ? -33.688 3.459 -11.164 1 82.06 675 GLY A O 1
ATOM 5284 N N . GLY A 1 676 ? -32.969 5.484 -10.781 1 80.88 676 GLY A N 1
ATOM 5285 C CA . GLY A 1 676 ? -34.25 6.098 -11.07 1 80.88 676 GLY A CA 1
ATOM 5286 C C . GLY A 1 676 ? -35.188 6.113 -9.867 1 80.88 676 GLY A C 1
ATOM 5287 O O . GLY A 1 676 ? -36.406 6.281 -10.023 1 80.88 676 GLY A O 1
ATOM 5288 N N . VAL A 1 677 ? -34.688 5.871 -8.742 1 87.56 677 VAL A N 1
ATOM 5289 C CA . VAL A 1 677 ? -35.5 5.84 -7.543 1 87.56 677 VAL A CA 1
ATOM 5290 C C . VAL A 1 677 ? -35.781 7.266 -7.074 1 87.56 677 VAL A C 1
ATOM 5292 O O . VAL A 1 677 ? -36.844 7.543 -6.52 1 87.56 677 VAL A O 1
ATOM 5295 N N . LEU A 1 678 ? -34.75 8.109 -7.172 1 87.88 678 LEU A N 1
ATOM 5296 C CA . LEU A 1 678 ? -34.906 9.516 -6.797 1 87.88 678 LEU A CA 1
ATOM 5297 C C . LEU A 1 678 ? -34.625 10.43 -7.984 1 87.88 678 LEU A C 1
ATOM 5299 O O . LEU A 1 678 ? -33.844 10.07 -8.875 1 87.88 678 LEU A O 1
ATOM 5303 N N . ASP A 1 679 ? -35.344 11.484 -8.039 1 82.69 679 ASP A N 1
ATOM 5304 C CA . ASP A 1 679 ? -35.125 12.469 -9.086 1 82.69 679 ASP A CA 1
ATOM 5305 C C . ASP A 1 679 ? -34.969 13.867 -8.492 1 82.69 679 ASP A C 1
ATOM 5307 O O . ASP A 1 679 ? -35.5 14.164 -7.422 1 82.69 679 ASP A O 1
ATOM 5311 N N . HIS A 1 680 ? -34.156 14.594 -9.141 1 76.5 680 HIS A N 1
ATOM 5312 C CA . HIS A 1 680 ? -33.969 15.977 -8.703 1 76.5 680 HIS A CA 1
ATOM 5313 C C . HIS A 1 680 ? -35.188 16.828 -9.109 1 76.5 680 HIS A C 1
ATOM 5315 O O . HIS A 1 680 ? -35.781 16.609 -10.156 1 76.5 680 HIS A O 1
ATOM 5321 N N . LEU A 1 681 ? -35.656 17.688 -8.148 1 66.31 681 LEU A N 1
ATOM 5322 C CA . LEU A 1 681 ? -36.75 18.594 -8.516 1 66.31 681 LEU A CA 1
ATOM 5323 C C . LEU A 1 681 ? -36.25 19.703 -9.438 1 66.31 681 LEU A C 1
ATOM 5325 O O . LEU A 1 681 ? -37 20.141 -10.328 1 66.31 681 LEU A O 1
ATOM 5329 N N . THR A 1 682 ? -35.25 20.453 -8.961 1 52.38 682 THR A N 1
ATOM 5330 C CA . THR A 1 682 ? -34.906 21.703 -9.633 1 52.38 682 THR A CA 1
ATOM 5331 C C . THR A 1 682 ? -33.906 21.453 -10.758 1 52.38 682 THR A C 1
ATOM 5333 O O . THR A 1 682 ? -33.281 22.391 -11.266 1 52.38 682 THR A O 1
ATOM 5336 N N . GLY A 1 683 ? -33.688 20.016 -11.305 1 52.94 683 GLY A N 1
ATOM 5337 C CA . GLY A 1 683 ? -32.719 19.969 -12.391 1 52.94 683 GLY A CA 1
ATOM 5338 C C . GLY A 1 683 ? -31.828 18.75 -12.336 1 52.94 683 GLY A C 1
ATOM 5339 O O . GLY A 1 683 ? -31.953 17.922 -11.445 1 52.94 683 GLY A O 1
ATOM 5340 N N . GLN A 1 684 ? -31.047 18.547 -13.414 1 51.44 684 GLN A N 1
ATOM 5341 C CA . GLN A 1 684 ? -30.188 17.422 -13.812 1 51.44 684 GLN A CA 1
ATOM 5342 C C . GLN A 1 684 ? -28.953 17.344 -12.93 1 51.44 684 GLN A C 1
ATOM 5344 O O . GLN A 1 684 ? -27.844 17.672 -13.367 1 51.44 684 GLN A O 1
ATOM 5349 N N . HIS A 1 685 ? -29.156 17.375 -11.562 1 59.66 685 HIS A N 1
ATOM 5350 C CA . HIS A 1 685 ? -27.969 17.297 -10.727 1 59.66 685 HIS A CA 1
ATOM 5351 C C . HIS A 1 685 ? -27.844 15.914 -10.086 1 59.66 685 HIS A C 1
ATOM 5353 O O . HIS A 1 685 ? -28.844 15.227 -9.867 1 59.66 685 HIS A O 1
ATOM 5359 N N . SER A 1 686 ? -26.594 15.414 -10.039 1 70.38 686 SER A N 1
ATOM 5360 C CA . SER A 1 686 ? -26.297 14.211 -9.273 1 70.38 686 SER A CA 1
ATOM 5361 C C . SER A 1 686 ? -26.609 14.406 -7.793 1 70.38 686 SER A C 1
ATOM 5363 O O . SER A 1 686 ? -26.594 15.531 -7.297 1 70.38 686 SER A O 1
ATOM 5365 N N . PHE A 1 687 ? -27.141 13.445 -7.133 1 83 687 PHE A N 1
ATOM 5366 C CA . PHE A 1 687 ? -27.484 13.484 -5.719 1 83 687 PHE A CA 1
ATOM 5367 C C . PHE A 1 687 ? -26.328 14.031 -4.887 1 83 687 PHE A C 1
ATOM 5369 O O . PHE A 1 687 ? -25.172 13.648 -5.098 1 83 687 PHE A O 1
ATOM 5376 N N . ARG A 1 688 ? -26.656 15.008 -4.086 1 79.38 688 ARG A N 1
ATOM 5377 C CA . ARG A 1 688 ? -25.641 15.617 -3.229 1 79.38 688 ARG A CA 1
ATOM 5378 C C . ARG A 1 688 ? -26.156 15.766 -1.8 1 79.38 688 ARG A C 1
ATOM 5380 O O . ARG A 1 688 ? -27.359 15.898 -1.575 1 79.38 688 ARG A O 1
ATOM 5387 N N . ASP A 1 689 ? -25.188 15.656 -0.872 1 81.88 689 ASP A N 1
ATOM 5388 C CA . ASP A 1 689 ? -25.5 15.859 0.54 1 81.88 689 ASP A CA 1
ATOM 5389 C C . ASP A 1 689 ? -25.547 17.344 0.874 1 81.88 689 ASP A C 1
ATOM 5391 O O . ASP A 1 689 ? -24.672 17.875 1.564 1 81.88 689 ASP A O 1
ATOM 5395 N N . GLU A 1 690 ? -26.5 18.031 0.269 1 75.69 690 GLU A N 1
ATOM 5396 C CA . GLU A 1 690 ? -26.703 19.453 0.482 1 75.69 690 GLU A CA 1
ATOM 5397 C C . GLU A 1 690 ? -28.109 19.766 0.987 1 75.69 690 GLU A C 1
ATOM 5399 O O . GLU A 1 690 ? -29.078 19.203 0.49 1 75.69 690 GLU A O 1
ATOM 5404 N N . PRO A 1 691 ? -28.188 20.609 2.021 1 77.5 691 PRO A N 1
ATOM 5405 C CA . PRO A 1 691 ? -29.5 20.938 2.588 1 77.5 691 PRO A CA 1
ATOM 5406 C C . PRO A 1 691 ? -30.359 21.766 1.643 1 77.5 691 PRO A C 1
ATOM 5408 O O . PRO A 1 691 ? -31.578 21.828 1.806 1 77.5 691 PRO A O 1
ATOM 5411 N N . THR A 1 692 ? -29.766 22.328 0.618 1 72.81 692 THR A N 1
ATOM 5412 C CA . THR A 1 692 ? -30.5 23.234 -0.24 1 72.81 692 THR A CA 1
ATOM 5413 C C . THR A 1 692 ? -31.109 22.484 -1.429 1 72.81 692 THR A C 1
ATOM 5415 O O . THR A 1 692 ? -31.984 23.016 -2.117 1 72.81 692 THR A O 1
ATOM 5418 N N . LEU A 1 693 ? -30.703 21.297 -1.664 1 78.75 693 LEU A N 1
ATOM 5419 C CA . LEU A 1 693 ? -31.188 20.562 -2.824 1 78.75 693 LEU A CA 1
ATOM 5420 C C . LEU A 1 693 ? -32.375 19.672 -2.443 1 78.75 693 LEU A C 1
ATOM 5422 O O . LEU A 1 693 ? -32.312 18.969 -1.429 1 78.75 693 LEU A O 1
ATOM 5426 N N . LEU A 1 694 ? -33.438 19.812 -3.225 1 82.44 694 LEU A N 1
ATOM 5427 C CA . LEU A 1 694 ? -34.625 19.047 -2.957 1 82.44 694 LEU A CA 1
ATOM 5428 C C . LEU A 1 694 ? -34.781 17.891 -3.955 1 82.44 694 LEU A C 1
ATOM 5430 O O . LEU A 1 694 ? -34.5 18.062 -5.141 1 82.44 694 LEU A O 1
ATOM 5434 N N . TYR A 1 695 ? -35.188 16.797 -3.465 1 87.25 695 TYR A N 1
ATOM 5435 C CA . TYR A 1 695 ? -35.375 15.586 -4.266 1 87.25 695 TYR A CA 1
ATOM 5436 C C . TYR A 1 695 ? -36.781 15.008 -4.039 1 87.25 695 TYR A C 1
ATOM 5438 O O . TYR A 1 695 ? -37.438 15.367 -3.078 1 87.25 695 TYR A O 1
ATOM 5446 N N . GLN A 1 696 ? -37.25 14.211 -5.07 1 86 696 GLN A N 1
ATOM 5447 C CA . GLN A 1 696 ? -38.531 13.516 -4.965 1 86 696 GLN A CA 1
ATOM 5448 C C . GLN A 1 696 ? -38.406 12.047 -5.367 1 86 696 GLN A C 1
ATOM 5450 O O . GLN A 1 696 ? -37.562 11.703 -6.199 1 86 696 GLN A O 1
ATOM 5455 N N . PHE A 1 697 ? -39.156 11.203 -4.684 1 88.19 697 PHE A N 1
ATOM 5456 C CA . PHE A 1 697 ? -39.156 9.797 -5.074 1 88.19 697 PHE A CA 1
ATOM 5457 C C . PHE A 1 697 ? -40 9.594 -6.332 1 88.19 697 PHE A C 1
ATOM 5459 O O . PHE A 1 697 ? -41.062 10.219 -6.492 1 88.19 697 PHE A O 1
ATOM 5466 N N . THR A 1 698 ? -39.438 8.836 -7.25 1 79.88 698 THR A N 1
ATOM 5467 C CA . THR A 1 698 ? -40.125 8.625 -8.516 1 79.88 698 THR A CA 1
ATOM 5468 C C . THR A 1 698 ? -41.281 7.613 -8.344 1 79.88 698 THR A C 1
ATOM 5470 O O . THR A 1 698 ? -41.125 6.617 -7.633 1 79.88 698 THR A O 1
ATOM 5473 N N . GLN A 1 699 ? -42.594 7.84 -8.633 1 64.19 699 GLN A N 1
ATOM 5474 C CA . GLN A 1 699 ? -43.75 6.953 -8.516 1 64.19 699 GLN A CA 1
ATOM 5475 C C . GLN A 1 699 ? -43.719 5.855 -9.578 1 64.19 699 GLN A C 1
ATOM 5477 O O . GLN A 1 699 ? -44.156 4.734 -9.336 1 64.19 699 GLN A O 1
ATOM 5482 N N . GLY A 1 700 ? -43.375 6.008 -10.875 1 53.81 700 GLY A N 1
ATOM 5483 C CA . GLY A 1 700 ? -43.594 5.094 -11.984 1 53.81 700 GLY A CA 1
ATOM 5484 C C . GLY A 1 700 ? -42.406 4.191 -12.258 1 53.81 700 GLY A C 1
ATOM 5485 O O . GLY A 1 700 ? -42.562 2.971 -12.352 1 53.81 700 GLY A O 1
ATOM 5486 N N . ARG A 1 701 ? -41.406 4.562 -12.5 1 46.56 701 ARG A N 1
ATOM 5487 C CA . ARG A 1 701 ? -40.219 3.832 -12.977 1 46.56 701 ARG A CA 1
ATOM 5488 C C . ARG A 1 701 ? -39.594 3.02 -11.852 1 46.56 701 ARG A C 1
ATOM 5490 O O . ARG A 1 701 ? -38.938 2.002 -12.102 1 46.56 701 ARG A O 1
ATOM 5497 N N . GLY A 1 702 ? -39.562 3.381 -10.664 1 49.5 702 GLY A N 1
ATOM 5498 C CA . GLY A 1 702 ? -39.062 2.664 -9.5 1 49.5 702 GLY A CA 1
ATOM 5499 C C . GLY A 1 702 ? -39.875 1.411 -9.188 1 49.5 702 GLY A C 1
ATOM 5500 O O . GLY A 1 702 ? -39.438 0.561 -8.414 1 49.5 702 GLY A O 1
ATOM 5501 N N . GLU A 1 703 ? -41.125 1.437 -9.523 1 50.47 703 GLU A N 1
ATOM 5502 C CA . GLU A 1 703 ? -42 0.295 -9.312 1 50.47 703 GLU A CA 1
ATOM 5503 C C . GLU A 1 703 ? -41.531 -0.924 -10.102 1 50.47 703 GLU A C 1
ATOM 5505 O O . GLU A 1 703 ? -41.906 -2.057 -9.773 1 50.47 703 GLU A O 1
ATOM 5510 N N . GLY A 1 704 ? -40.875 -0.67 -11.062 1 50.41 704 GLY A N 1
ATOM 5511 C CA . GLY A 1 704 ? -40.344 -1.801 -11.805 1 50.41 704 GLY A CA 1
ATOM 5512 C C . GLY A 1 704 ? -39.344 -2.615 -11.016 1 50.41 704 GLY A C 1
ATOM 5513 O O . GLY A 1 704 ? -39.031 -3.744 -11.391 1 50.41 704 GLY A O 1
ATOM 5514 N N . TRP A 1 705 ? -38.719 -1.957 -10.172 1 51.41 705 TRP A N 1
ATOM 5515 C CA . TRP A 1 705 ? -37.75 -2.695 -9.367 1 51.41 705 TRP A CA 1
ATOM 5516 C C . TRP A 1 705 ? -38.438 -3.662 -8.422 1 51.41 705 TRP A C 1
ATOM 5518 O O . TRP A 1 705 ? -37.844 -4.637 -7.957 1 51.41 705 TRP A O 1
ATOM 5528 N N . SER A 1 706 ? -39.719 -3.443 -8.055 1 48.16 706 SER A N 1
ATOM 5529 C CA . SER A 1 706 ? -40.438 -4.352 -7.168 1 48.16 706 SER A CA 1
ATOM 5530 C C . SER A 1 706 ? -40.781 -5.656 -7.871 1 48.16 706 SER A C 1
ATOM 5532 O O . SER A 1 706 ? -41.031 -6.672 -7.223 1 48.16 706 SER A O 1
ATOM 5534 N N . ARG A 1 707 ? -41.312 -5.703 -9.211 1 40.91 707 ARG A N 1
ATOM 5535 C CA . ARG A 1 707 ? -41.844 -6.875 -9.883 1 40.91 707 ARG A CA 1
ATOM 5536 C C . ARG A 1 707 ? -40.75 -7.816 -10.328 1 40.91 707 ARG A C 1
ATOM 5538 O O . ARG A 1 707 ? -41 -8.961 -10.703 1 40.91 707 ARG A O 1
ATOM 5545 N N . ASN A 1 708 ? -39.656 -7.441 -10.812 1 33.41 708 ASN A N 1
ATOM 5546 C CA . ASN A 1 708 ? -38.75 -8.391 -11.422 1 33.41 708 ASN A CA 1
ATOM 5547 C C . ASN A 1 708 ? -38.062 -9.258 -10.367 1 33.41 708 ASN A C 1
ATOM 5549 O O . ASN A 1 708 ? -37.031 -9.883 -10.648 1 33.41 708 ASN A O 1
ATOM 5553 N N . VAL A 1 709 ? -38.25 -9.188 -9.102 1 29.81 709 VAL A N 1
ATOM 5554 C CA . VAL A 1 709 ? -37.812 -10.297 -8.266 1 29.81 709 VAL A CA 1
ATOM 5555 C C . VAL A 1 709 ? -38.875 -11.383 -8.234 1 29.81 709 VAL A C 1
ATOM 5557 O O . VAL A 1 709 ? -40.062 -11.086 -8.055 1 29.81 709 VAL A O 1
ATOM 5560 N N . LEU B 1 1 ? 42.562 -34.406 -40.312 1 21.33 1 LEU B N 1
ATOM 5561 C CA . LEU B 1 1 ? 41.125 -34.5 -39.969 1 21.33 1 LEU B CA 1
ATOM 5562 C C . LEU B 1 1 ? 40.938 -34.719 -38.469 1 21.33 1 LEU B C 1
ATOM 5564 O O . LEU B 1 1 ? 41.125 -35.844 -38 1 21.33 1 LEU B O 1
ATOM 5568 N N . SER B 1 2 ? 41.562 -33.969 -37.656 1 25.77 2 SER B N 1
ATOM 5569 C CA . SER B 1 2 ? 41.625 -33.906 -36.188 1 25.77 2 SER B CA 1
ATOM 5570 C C . SER B 1 2 ? 40.25 -34.031 -35.562 1 25.77 2 SER B C 1
ATOM 5572 O O . SER B 1 2 ? 39.281 -33.5 -36.094 1 25.77 2 SER B O 1
ATOM 5574 N N . SER B 1 3 ? 39.938 -35.25 -34.938 1 28.81 3 SER B N 1
ATOM 5575 C CA . SER B 1 3 ? 38.75 -35.656 -34.188 1 28.81 3 SER B CA 1
ATOM 5576 C C . SER B 1 3 ? 38.156 -34.5 -33.406 1 28.81 3 SER B C 1
ATOM 5578 O O . SER B 1 3 ? 38.812 -33.969 -32.5 1 28.81 3 SER B O 1
ATOM 5580 N N . ILE B 1 4 ? 37.625 -33.5 -34 1 33.47 4 ILE B N 1
ATOM 5581 C CA . ILE B 1 4 ? 36.75 -32.594 -33.281 1 33.47 4 ILE B CA 1
ATOM 5582 C C . ILE B 1 4 ? 35.938 -33.344 -32.25 1 33.47 4 ILE B C 1
ATOM 5584 O O . ILE B 1 4 ? 35.062 -34.156 -32.594 1 33.47 4 ILE B O 1
ATOM 5588 N N . ALA B 1 5 ? 36.562 -33.906 -31.234 1 36.12 5 ALA B N 1
ATOM 5589 C CA . ALA B 1 5 ? 36 -34.562 -30.047 1 36.12 5 ALA B CA 1
ATOM 5590 C C . ALA B 1 5 ? 34.688 -33.906 -29.625 1 36.12 5 ALA B C 1
ATOM 5592 O O . ALA B 1 5 ? 34.688 -32.719 -29.266 1 36.12 5 ALA B O 1
ATOM 5593 N N . ASN B 1 6 ? 33.562 -34.125 -30.219 1 39.22 6 ASN B N 1
ATOM 5594 C CA . ASN B 1 6 ? 32.156 -33.844 -29.859 1 39.22 6 ASN B CA 1
ATOM 5595 C C . ASN B 1 6 ? 31.953 -33.906 -28.359 1 39.22 6 ASN B C 1
ATOM 5597 O O . ASN B 1 6 ? 32.156 -34.969 -27.75 1 39.22 6 ASN B O 1
ATOM 5601 N N . ASN B 1 7 ? 32.406 -33.094 -27.531 1 44.59 7 ASN B N 1
ATOM 5602 C CA . ASN B 1 7 ? 32.219 -32.969 -26.078 1 44.59 7 ASN B CA 1
ATOM 5603 C C . ASN B 1 7 ? 30.766 -33.219 -25.688 1 44.59 7 ASN B C 1
ATOM 5605 O O . ASN B 1 7 ? 29.906 -32.344 -25.828 1 44.59 7 ASN B O 1
ATOM 5609 N N . TYR B 1 8 ? 30.312 -34.469 -25.828 1 53.09 8 TYR B N 1
ATOM 5610 C CA . TYR B 1 8 ? 29.016 -34.938 -25.328 1 53.09 8 TYR B CA 1
ATOM 5611 C C . TYR B 1 8 ? 28.906 -34.719 -23.828 1 53.09 8 TYR B C 1
ATOM 5613 O O . TYR B 1 8 ? 29.891 -34.875 -23.094 1 53.09 8 TYR B O 1
ATOM 5621 N N . VAL B 1 9 ? 27.953 -33.938 -23.438 1 60.44 9 VAL B N 1
ATOM 5622 C CA . VAL B 1 9 ? 27.656 -33.906 -22.016 1 60.44 9 VAL B CA 1
ATOM 5623 C C . VAL B 1 9 ? 26.781 -35.094 -21.641 1 60.44 9 VAL B C 1
ATOM 5625 O O . VAL B 1 9 ? 25.719 -35.312 -22.234 1 60.44 9 VAL B O 1
ATOM 5628 N N . LEU B 1 10 ? 27.328 -35.969 -20.891 1 64.5 10 LEU B N 1
ATOM 5629 C CA . LEU B 1 10 ? 26.594 -37.156 -20.453 1 64.5 10 LEU B CA 1
ATOM 5630 C C . LEU B 1 10 ? 25.984 -36.938 -19.078 1 64.5 10 LEU B C 1
ATOM 5632 O O . LEU B 1 10 ? 26.625 -36.375 -18.172 1 64.5 10 LEU B O 1
ATOM 5636 N N . ILE B 1 11 ? 24.703 -37.031 -19.156 1 67.25 11 ILE B N 1
ATOM 5637 C CA . ILE B 1 11 ? 24.016 -37.094 -17.859 1 67.25 11 ILE B CA 1
ATOM 5638 C C . ILE B 1 11 ? 23.469 -38.5 -17.656 1 67.25 11 ILE B C 1
ATOM 5640 O O . ILE B 1 11 ? 22.75 -39.031 -18.5 1 67.25 11 ILE B O 1
ATOM 5644 N N . HIS B 1 12 ? 23.922 -39.094 -16.594 1 72.12 12 HIS B N 1
ATOM 5645 C CA . HIS B 1 12 ? 23.562 -40.469 -16.25 1 72.12 12 HIS B CA 1
ATOM 5646 C C . HIS B 1 12 ? 23.875 -41.406 -17.406 1 72.12 12 HIS B C 1
ATOM 5648 O O . HIS B 1 12 ? 23.047 -42.281 -17.75 1 72.12 12 HIS B O 1
ATOM 5654 N N . GLY B 1 13 ? 24.969 -41.188 -18.031 1 68.25 13 GLY B N 1
ATOM 5655 C CA . GLY B 1 13 ? 25.5 -42.094 -19.047 1 68.25 13 GLY B CA 1
ATOM 5656 C C . GLY B 1 13 ? 24.906 -41.844 -20.422 1 68.25 13 GLY B C 1
ATOM 5657 O O . GLY B 1 13 ? 25.219 -42.562 -21.359 1 68.25 13 GLY B O 1
ATOM 5658 N N . LYS B 1 14 ? 24.031 -40.906 -20.484 1 77.5 14 LYS B N 1
ATOM 5659 C CA . LYS B 1 14 ? 23.391 -40.656 -21.766 1 77.5 14 LYS B CA 1
ATOM 5660 C C . LYS B 1 14 ? 23.75 -39.281 -22.297 1 77.5 14 LYS B C 1
ATOM 5662 O O . LYS B 1 14 ? 23.938 -38.344 -21.516 1 77.5 14 LYS B O 1
ATOM 5667 N N . ASN B 1 15 ? 23.969 -39.219 -23.578 1 66.94 15 ASN B N 1
ATOM 5668 C CA . ASN B 1 15 ? 24.328 -37.969 -24.234 1 66.94 15 ASN B CA 1
ATOM 5669 C C . ASN B 1 15 ? 23.141 -37.031 -24.297 1 66.94 15 ASN B C 1
ATOM 5671 O O . ASN B 1 15 ? 22.109 -37.344 -24.859 1 66.94 15 ASN B O 1
ATOM 5675 N N . ILE B 1 16 ? 23.312 -35.969 -23.641 1 65.31 16 ILE B N 1
ATOM 5676 C CA . ILE B 1 16 ? 22.219 -35 -23.609 1 65.31 16 ILE B CA 1
ATOM 5677 C C . ILE B 1 16 ? 22.578 -33.812 -24.5 1 65.31 16 ILE B C 1
ATOM 5679 O O . ILE B 1 16 ? 21.781 -32.875 -24.625 1 65.31 16 ILE B O 1
ATOM 5683 N N . SER B 1 17 ? 23.844 -33.656 -25.016 1 57.66 17 SER B N 1
ATOM 5684 C CA . SER B 1 17 ? 24.297 -32.5 -25.781 1 57.66 17 SER B CA 1
ATOM 5685 C C . SER B 1 17 ? 23.906 -32.625 -27.25 1 57.66 17 SER B C 1
ATOM 5687 O O . SER B 1 17 ? 24.172 -33.656 -27.891 1 57.66 17 SER B O 1
ATOM 5689 N N . HIS B 1 18 ? 22.828 -32.75 -27.781 1 51.66 18 HIS B N 1
ATOM 5690 C CA . HIS B 1 18 ? 22.859 -32.812 -29.234 1 51.66 18 HIS B CA 1
ATOM 5691 C C . HIS B 1 18 ? 23.953 -31.938 -29.812 1 51.66 18 HIS B C 1
ATOM 5693 O O . HIS B 1 18 ? 24.578 -31.141 -29.078 1 51.66 18 HIS B O 1
ATOM 5699 N N . ASN B 1 19 ? 23.859 -31.703 -31.5 1 42.97 19 ASN B N 1
ATOM 5700 C CA . ASN B 1 19 ? 24.75 -30.938 -32.344 1 42.97 19 ASN B CA 1
ATOM 5701 C C . ASN B 1 19 ? 25.078 -29.578 -31.75 1 42.97 19 ASN B C 1
ATOM 5703 O O . ASN B 1 19 ? 24.328 -28.625 -31.922 1 42.97 19 ASN B O 1
ATOM 5707 N N . THR B 1 20 ? 25.453 -29.5 -30.594 1 42.53 20 THR B N 1
ATOM 5708 C CA . THR B 1 20 ? 25.734 -28.125 -30.203 1 42.53 20 THR B CA 1
ATOM 5709 C C . THR B 1 20 ? 26.656 -27.438 -31.203 1 42.53 20 THR B C 1
ATOM 5711 O O . THR B 1 20 ? 27.641 -28.047 -31.656 1 42.53 20 THR B O 1
ATOM 5714 N N . LEU B 1 21 ? 26.219 -26.594 -32.062 1 38.5 21 LEU B N 1
ATOM 5715 C CA . LEU B 1 21 ? 27.203 -25.688 -32.625 1 38.5 21 LEU B CA 1
ATOM 5716 C C . LEU B 1 21 ? 28.297 -25.359 -31.625 1 38.5 21 LEU B C 1
ATOM 5718 O O . LEU B 1 21 ? 27.984 -24.953 -30.5 1 38.5 21 LEU B O 1
ATOM 5722 N N . VAL B 1 22 ? 29.453 -25.969 -31.609 1 38.78 22 VAL B N 1
ATOM 5723 C CA . VAL B 1 22 ? 30.719 -25.922 -30.891 1 38.78 22 VAL B CA 1
ATOM 5724 C C . VAL B 1 22 ? 30.938 -24.516 -30.312 1 38.78 22 VAL B C 1
ATOM 5726 O O . VAL B 1 22 ? 31.75 -24.328 -29.422 1 38.78 22 VAL B O 1
ATOM 5729 N N . GLY B 1 23 ? 30.875 -23.422 -31.094 1 36.97 23 GLY B N 1
ATOM 5730 C CA . GLY B 1 23 ? 31.719 -22.266 -30.812 1 36.97 23 GLY B CA 1
ATOM 5731 C C . GLY B 1 23 ? 31.484 -21.688 -29.422 1 36.97 23 GLY B C 1
ATOM 5732 O O . GLY B 1 23 ? 32.344 -21.797 -28.547 1 36.97 23 GLY B O 1
ATOM 5733 N N . SER B 1 24 ? 30.75 -20.422 -29.297 1 37.47 24 SER B N 1
ATOM 5734 C CA . SER B 1 24 ? 30.953 -19.312 -28.359 1 37.47 24 SER B CA 1
ATOM 5735 C C . SER B 1 24 ? 30.438 -19.672 -26.969 1 37.47 24 SER B C 1
ATOM 5737 O O . SER B 1 24 ? 29.344 -20.234 -26.828 1 37.47 24 SER B O 1
ATOM 5739 N N . ALA B 1 25 ? 31.141 -19.938 -25.969 1 43.44 25 ALA B N 1
ATOM 5740 C CA . ALA B 1 25 ? 30.922 -19.766 -24.531 1 43.44 25 ALA B CA 1
ATOM 5741 C C . ALA B 1 25 ? 29.828 -18.734 -24.266 1 43.44 25 ALA B C 1
ATOM 5743 O O . ALA B 1 25 ? 30.109 -17.547 -24.094 1 43.44 25 ALA B O 1
ATOM 5744 N N . ALA B 1 26 ? 28.688 -18.766 -24.828 1 45.97 26 ALA B N 1
ATOM 5745 C CA . ALA B 1 26 ? 27.703 -17.688 -24.75 1 45.97 26 ALA B CA 1
ATOM 5746 C C . ALA B 1 26 ? 27.156 -17.562 -23.328 1 45.97 26 ALA B C 1
ATOM 5748 O O . ALA B 1 26 ? 26.797 -18.562 -22.703 1 45.97 26 ALA B O 1
ATOM 5749 N N . VAL B 1 27 ? 27.688 -16.812 -22.391 1 53.19 27 VAL B N 1
ATOM 5750 C CA . VAL B 1 27 ? 27.188 -16.234 -21.141 1 53.19 27 VAL B CA 1
ATOM 5751 C C . VAL B 1 27 ? 25.672 -16.203 -21.156 1 53.19 27 VAL B C 1
ATOM 5753 O O . VAL B 1 27 ? 25.047 -15.773 -22.125 1 53.19 27 VAL B O 1
ATOM 5756 N N . PRO B 1 28 ? 25.141 -17.094 -20.141 1 60.75 28 PRO B N 1
ATOM 5757 C CA . PRO B 1 28 ? 23.688 -17.078 -20.062 1 60.75 28 PRO B CA 1
ATOM 5758 C C . PRO B 1 28 ? 23.078 -15.688 -20.203 1 60.75 28 PRO B C 1
ATOM 5760 O O . PRO B 1 28 ? 23.594 -14.727 -19.625 1 60.75 28 PRO B O 1
ATOM 5763 N N . HIS B 1 29 ? 22.188 -15.648 -21.141 1 69.44 29 HIS B N 1
ATOM 5764 C CA . HIS B 1 29 ? 21.531 -14.406 -21.531 1 69.44 29 HIS B CA 1
ATOM 5765 C C . HIS B 1 29 ? 20.5 -13.984 -20.484 1 69.44 29 HIS B C 1
ATOM 5767 O O . HIS B 1 29 ? 19.938 -12.891 -20.578 1 69.44 29 HIS B O 1
ATOM 5773 N N . MET B 1 30 ? 20.312 -14.945 -19.406 1 80.88 30 MET B N 1
ATOM 5774 C CA . MET B 1 30 ? 19.375 -14.578 -18.359 1 80.88 30 MET B CA 1
ATOM 5775 C C . MET B 1 30 ? 19.828 -15.109 -17 1 80.88 30 MET B C 1
ATOM 5777 O O . MET B 1 30 ? 20.484 -16.141 -16.922 1 80.88 30 MET B O 1
ATOM 5781 N N . SER B 1 31 ? 19.578 -14.359 -15.953 1 84.75 31 SER B N 1
ATOM 5782 C CA . SER B 1 31 ? 19.844 -14.82 -14.594 1 84.75 31 SER B CA 1
ATOM 5783 C C . SER B 1 31 ? 18.781 -15.805 -14.133 1 84.75 31 SER B C 1
ATOM 5785 O O . SER B 1 31 ? 17.984 -15.5 -13.242 1 84.75 31 SER B O 1
ATOM 5787 N N . ILE B 1 32 ? 18.875 -17.016 -14.617 1 81.56 32 ILE B N 1
ATOM 5788 C CA . ILE B 1 32 ? 17.828 -18.031 -14.414 1 81.56 32 ILE B CA 1
ATOM 5789 C C . ILE B 1 32 ? 17.75 -18.406 -12.938 1 81.56 32 ILE B C 1
ATOM 5791 O O . ILE B 1 32 ? 16.688 -18.812 -12.453 1 81.56 32 ILE B O 1
ATOM 5795 N N . ASP B 1 33 ? 18.812 -18.25 -12.211 1 78.94 33 ASP B N 1
ATOM 5796 C CA . ASP B 1 33 ? 18.844 -18.578 -10.789 1 78.94 33 ASP B CA 1
ATOM 5797 C C . ASP B 1 33 ? 17.969 -17.625 -9.977 1 78.94 33 ASP B C 1
ATOM 5799 O O . ASP B 1 33 ? 17.547 -17.953 -8.867 1 78.94 33 ASP B O 1
ATOM 5803 N N . LYS B 1 34 ? 17.656 -16.531 -10.578 1 88.19 34 LYS B N 1
ATOM 5804 C CA . LYS B 1 34 ? 16.875 -15.539 -9.875 1 88.19 34 LYS B CA 1
ATOM 5805 C C . LYS B 1 34 ? 15.391 -15.672 -10.203 1 88.19 34 LYS B C 1
ATOM 5807 O O . LYS B 1 34 ? 14.555 -14.961 -9.633 1 88.19 34 LYS B O 1
ATOM 5812 N N . LEU B 1 35 ? 15.117 -16.625 -11.055 1 87.69 35 LEU B N 1
ATOM 5813 C CA . LEU B 1 35 ? 13.727 -16.75 -11.492 1 87.69 35 LEU B CA 1
ATOM 5814 C C . LEU B 1 35 ? 12.852 -17.312 -10.375 1 87.69 35 LEU B C 1
ATOM 5816 O O . LEU B 1 35 ? 11.773 -16.781 -10.109 1 87.69 35 LEU B O 1
ATOM 5820 N N . PHE B 1 36 ? 13.336 -18.312 -9.734 1 85 36 PHE B N 1
ATOM 5821 C CA . PHE B 1 36 ? 12.508 -18.953 -8.719 1 85 36 PHE B CA 1
ATOM 5822 C C . PHE B 1 36 ? 12.234 -18 -7.562 1 85 36 PHE B C 1
ATOM 5824 O O . PHE B 1 36 ? 11.086 -17.828 -7.148 1 85 36 PHE B O 1
ATOM 5831 N N . PRO B 1 37 ? 13.25 -17.281 -7.004 1 87.31 37 PRO B N 1
ATOM 5832 C CA . PRO B 1 37 ? 12.977 -16.297 -5.949 1 87.31 37 PRO B CA 1
ATOM 5833 C C . PRO B 1 37 ? 12.008 -15.211 -6.398 1 87.31 37 PRO B C 1
ATOM 5835 O O . PRO B 1 37 ? 11.188 -14.742 -5.605 1 87.31 37 PRO B O 1
ATOM 5838 N N . ALA B 1 38 ? 12.102 -14.891 -7.621 1 92 38 ALA B N 1
ATOM 5839 C CA . ALA B 1 38 ? 11.219 -13.859 -8.156 1 92 38 ALA B CA 1
ATOM 5840 C C . ALA B 1 38 ? 9.773 -14.359 -8.234 1 92 38 ALA B C 1
ATOM 5842 O O . ALA B 1 38 ? 8.836 -13.617 -7.934 1 92 38 ALA B O 1
ATOM 5843 N N . LEU B 1 39 ? 9.625 -15.555 -8.688 1 90.25 39 LEU B N 1
ATOM 5844 C CA . LEU B 1 39 ? 8.289 -16.156 -8.742 1 90.25 39 LEU B CA 1
ATOM 5845 C C . LEU B 1 39 ? 7.699 -16.297 -7.348 1 90.25 39 LEU B C 1
ATOM 5847 O O . LEU B 1 39 ? 6.504 -16.062 -7.148 1 90.25 39 LEU B O 1
ATOM 5851 N N . LEU B 1 40 ? 8.531 -16.688 -6.461 1 87.69 40 LEU B N 1
ATOM 5852 C CA . LEU B 1 40 ? 8.062 -16.812 -5.082 1 87.69 40 LEU B CA 1
ATOM 5853 C C . LEU B 1 40 ? 7.629 -15.453 -4.527 1 87.69 40 LEU B C 1
ATOM 5855 O O . LEU B 1 40 ? 6.66 -15.375 -3.773 1 87.69 40 LEU B O 1
ATOM 5859 N N . GLU B 1 41 ? 8.375 -14.453 -4.824 1 92.75 41 GLU B N 1
ATOM 5860 C CA . GLU B 1 41 ? 7.992 -13.109 -4.406 1 92.75 41 GLU B CA 1
ATOM 5861 C C . GLU B 1 41 ? 6.613 -12.734 -4.941 1 92.75 41 GLU B C 1
ATOM 5863 O O . GLU B 1 41 ? 5.734 -12.336 -4.176 1 92.75 41 GLU B O 1
ATOM 5868 N N . CYS B 1 42 ? 6.426 -12.883 -6.199 1 93.38 42 CYS B N 1
ATOM 5869 C CA . CYS B 1 42 ? 5.191 -12.445 -6.84 1 93.38 42 CYS B CA 1
ATOM 5870 C C . CYS B 1 42 ? 4.008 -13.289 -6.383 1 93.38 42 CYS B C 1
ATOM 5872 O O . CYS B 1 42 ? 3.035 -12.758 -5.84 1 93.38 42 CYS B O 1
ATOM 5874 N N . PHE B 1 43 ? 4.141 -14.531 -6.449 1 89.88 43 PHE B N 1
ATOM 5875 C CA . PHE B 1 43 ? 3.008 -15.398 -6.168 1 89.88 43 PHE B CA 1
ATOM 5876 C C . PHE B 1 43 ? 2.852 -15.617 -4.664 1 89.88 43 PHE B C 1
ATOM 5878 O O . PHE B 1 43 ? 1.75 -15.898 -4.184 1 89.88 43 PHE B O 1
ATOM 5885 N N . GLY B 1 44 ? 3.975 -15.539 -3.908 1 89.88 44 GLY B N 1
ATOM 5886 C CA . GLY B 1 44 ? 3.854 -15.539 -2.459 1 89.88 44 GLY B CA 1
ATOM 5887 C C . GLY B 1 44 ? 3.043 -14.375 -1.926 1 89.88 44 GLY B C 1
ATOM 5888 O O . GLY B 1 44 ? 2.195 -14.547 -1.048 1 89.88 44 GLY B O 1
ATOM 5889 N N . ILE B 1 45 ? 3.275 -13.195 -2.445 1 95.62 45 ILE B N 1
ATOM 5890 C CA . ILE B 1 45 ? 2.545 -12.008 -2.002 1 95.62 45 ILE B CA 1
ATOM 5891 C C . ILE B 1 45 ? 1.091 -12.102 -2.457 1 95.62 45 ILE B C 1
ATOM 5893 O O . ILE B 1 45 ? 0.178 -11.734 -1.715 1 95.62 45 ILE B O 1
ATOM 5897 N N . ILE B 1 46 ? 0.854 -12.594 -3.678 1 94 46 ILE B N 1
ATOM 5898 C CA . ILE B 1 46 ? -0.509 -12.805 -4.152 1 94 46 ILE B CA 1
ATOM 5899 C C . ILE B 1 46 ? -1.245 -13.758 -3.209 1 94 46 ILE B C 1
ATOM 5901 O O . ILE B 1 46 ? -2.398 -13.508 -2.85 1 94 46 ILE B O 1
ATOM 5905 N N . LEU B 1 47 ? -0.572 -14.742 -2.773 1 89.06 47 LEU B N 1
ATOM 5906 C CA . LEU B 1 47 ? -1.171 -15.711 -1.863 1 89.06 47 LEU B CA 1
ATOM 5907 C C . LEU B 1 47 ? -1.501 -15.062 -0.522 1 89.06 47 LEU B C 1
ATOM 5909 O O . LEU B 1 47 ? -2.531 -15.367 0.082 1 89.06 47 LEU B O 1
ATOM 5913 N N . CYS B 1 48 ? -0.641 -14.203 -0.024 1 92.12 48 CYS B N 1
ATOM 5914 C CA . CYS B 1 48 ? -0.928 -13.469 1.207 1 92.12 48 CYS B CA 1
ATOM 5915 C C . CYS B 1 48 ? -2.203 -12.648 1.067 1 92.12 48 CYS B C 1
ATOM 5917 O O . CYS B 1 48 ? -3.043 -12.641 1.97 1 92.12 48 CYS B O 1
ATOM 5919 N N . GLY B 1 49 ? -2.291 -11.961 -0.076 1 94.25 49 GLY B N 1
ATOM 5920 C CA . GLY B 1 49 ? -3.512 -11.211 -0.326 1 94.25 49 GLY B CA 1
ATOM 5921 C C . GLY B 1 49 ? -4.75 -12.086 -0.385 1 94.25 49 GLY B C 1
ATOM 5922 O O . GLY B 1 49 ? -5.785 -11.742 0.187 1 94.25 49 GLY B O 1
ATOM 5923 N N . TYR B 1 50 ? -4.617 -13.188 -1.025 1 89.44 50 TYR B N 1
ATOM 5924 C CA . TYR B 1 50 ? -5.723 -14.125 -1.152 1 89.44 50 TYR B CA 1
ATOM 5925 C C . TYR B 1 50 ? -6.156 -14.648 0.213 1 89.44 50 TYR B C 1
ATOM 5927 O O . TYR B 1 50 ? -7.348 -14.719 0.51 1 89.44 50 TYR B O 1
ATOM 5935 N N . ILE B 1 51 ? -5.254 -14.961 1.052 1 84.94 51 ILE B N 1
ATOM 5936 C CA . ILE B 1 51 ? -5.523 -15.469 2.391 1 84.94 51 ILE B CA 1
ATOM 5937 C C . ILE B 1 51 ? -6.176 -14.383 3.236 1 84.94 51 ILE B C 1
ATOM 5939 O O . ILE B 1 51 ? -7.117 -14.648 3.988 1 84.94 51 ILE B O 1
ATOM 5943 N N . ALA B 1 52 ? -5.703 -13.188 3.121 1 91.25 52 ALA B N 1
ATOM 5944 C CA . ALA B 1 52 ? -6.27 -12.07 3.873 1 91.25 52 ALA B CA 1
ATOM 5945 C C . ALA B 1 52 ? -7.738 -11.859 3.518 1 91.25 52 ALA B C 1
ATOM 5947 O O . ALA B 1 52 ? -8.555 -11.539 4.387 1 91.25 52 ALA B O 1
ATOM 5948 N N . GLY B 1 53 ? -8.039 -11.969 2.244 1 87.75 53 GLY B N 1
ATOM 5949 C CA . GLY B 1 53 ? -9.422 -11.836 1.818 1 87.75 53 GLY B CA 1
ATOM 5950 C C . GLY B 1 53 ? -10.297 -12.984 2.275 1 87.75 53 GLY B C 1
ATOM 5951 O O . GLY B 1 53 ? -11.406 -12.773 2.766 1 87.75 53 GLY B O 1
ATOM 5952 N N . ARG B 1 54 ? -9.766 -14.141 2.205 1 79.38 54 ARG B N 1
ATOM 5953 C CA . ARG B 1 54 ? -10.531 -15.328 2.562 1 79.38 54 ARG B CA 1
ATOM 5954 C C . ARG B 1 54 ? -10.766 -15.406 4.066 1 79.38 54 ARG B C 1
ATOM 5956 O O . ARG B 1 54 ? -11.797 -15.898 4.52 1 79.38 54 ARG B O 1
ATOM 5963 N N . ALA B 1 55 ? -9.812 -14.906 4.797 1 76.5 55 ALA B N 1
ATOM 5964 C CA . ALA B 1 55 ? -9.906 -14.93 6.254 1 76.5 55 ALA B CA 1
ATOM 5965 C C . ALA B 1 55 ? -10.617 -13.68 6.777 1 76.5 55 ALA B C 1
ATOM 5967 O O . ALA B 1 55 ? -10.719 -13.477 7.988 1 76.5 55 ALA B O 1
ATOM 5968 N N . ASP B 1 56 ? -11.031 -12.82 5.918 1 79.38 56 ASP B N 1
ATOM 5969 C CA . ASP B 1 56 ? -11.773 -11.609 6.242 1 79.38 56 ASP B CA 1
ATOM 5970 C C . ASP B 1 56 ? -10.93 -10.648 7.078 1 79.38 56 ASP B C 1
ATOM 5972 O O . ASP B 1 56 ? -11.445 -9.961 7.953 1 79.38 56 ASP B O 1
ATOM 5976 N N . ILE B 1 57 ? -9.688 -10.828 6.945 1 85.88 57 ILE B N 1
ATOM 5977 C CA . ILE B 1 57 ? -8.812 -9.812 7.516 1 85.88 57 ILE B CA 1
ATOM 5978 C C . ILE B 1 57 ? -9.062 -8.469 6.824 1 85.88 57 ILE B C 1
ATOM 5980 O O . ILE B 1 57 ? -9.055 -7.422 7.469 1 85.88 57 ILE B O 1
ATOM 5984 N N . ILE B 1 58 ? -9.211 -8.586 5.516 1 91.56 58 ILE B N 1
ATOM 5985 C CA . ILE B 1 58 ? -9.625 -7.469 4.672 1 91.56 58 ILE B CA 1
ATOM 5986 C C . ILE B 1 58 ? -10.867 -7.863 3.875 1 91.56 58 ILE B C 1
ATOM 5988 O O . ILE B 1 58 ? -10.82 -8.781 3.057 1 91.56 58 ILE B O 1
ATOM 5992 N N . THR B 1 59 ? -11.922 -7.141 4.137 1 86.31 59 THR B N 1
ATOM 5993 C CA . THR B 1 59 ? -13.188 -7.441 3.471 1 86.31 59 THR B CA 1
ATOM 5994 C C . THR B 1 59 ? -13.18 -6.926 2.035 1 86.31 59 THR B C 1
ATOM 5996 O O . THR B 1 59 ? -12.266 -6.199 1.635 1 86.31 59 THR B O 1
ATOM 5999 N N . GLU B 1 60 ? -14.164 -7.363 1.289 1 83.62 60 GLU B N 1
ATOM 6000 C CA . GLU B 1 60 ? -14.273 -6.969 -0.112 1 83.62 60 GLU B CA 1
ATOM 6001 C C . GLU B 1 60 ? -14.391 -5.453 -0.252 1 83.62 60 GLU B C 1
ATOM 6003 O O . GLU B 1 60 ? -13.773 -4.855 -1.135 1 83.62 60 GLU B O 1
ATOM 6008 N N . SER B 1 61 ? -15.125 -4.844 0.602 1 82.5 61 SER B N 1
ATOM 6009 C CA . SER B 1 61 ? -15.297 -3.396 0.56 1 82.5 61 SER B CA 1
ATOM 6010 C C . SER B 1 61 ? -14.008 -2.68 0.944 1 82.5 61 SER B C 1
ATOM 6012 O O . SER B 1 61 ? -13.648 -1.666 0.339 1 82.5 61 SER B O 1
ATOM 6014 N N . GLN B 1 62 ? -13.359 -3.238 1.916 1 89.69 62 GLN B N 1
ATOM 6015 C CA . GLN B 1 62 ? -12.109 -2.648 2.377 1 89.69 62 GLN B CA 1
ATOM 6016 C C . GLN B 1 62 ? -11.023 -2.766 1.312 1 89.69 62 GLN B C 1
ATOM 6018 O O . GLN B 1 62 ? -10.133 -1.913 1.228 1 89.69 62 GLN B O 1
ATOM 6023 N N . SER B 1 63 ? -11.094 -3.818 0.512 1 92.81 63 SER B N 1
ATOM 6024 C CA . SER B 1 63 ? -10.094 -4.055 -0.52 1 92.81 63 SER B CA 1
ATOM 6025 C C . SER B 1 63 ? -10.094 -2.941 -1.562 1 92.81 63 SER B C 1
ATOM 6027 O O . SER B 1 63 ? -9.086 -2.699 -2.221 1 92.81 63 SER B O 1
ATOM 6029 N N . LYS B 1 64 ? -11.188 -2.225 -1.717 1 90.19 64 LYS B N 1
ATOM 6030 C CA . LYS B 1 64 ? -11.289 -1.14 -2.689 1 90.19 64 LYS B CA 1
ATOM 6031 C C . LYS B 1 64 ? -10.359 0.015 -2.322 1 90.19 64 LYS B C 1
ATOM 6033 O O . LYS B 1 64 ? -9.867 0.72 -3.203 1 90.19 64 LYS B O 1
ATOM 6038 N N . GLY B 1 65 ? -10.188 0.208 -1.048 1 93.31 65 GLY B N 1
ATOM 6039 C CA . GLY B 1 65 ? -9.242 1.229 -0.619 1 93.31 65 GLY B CA 1
ATOM 6040 C C . GLY B 1 65 ? -7.828 0.975 -1.098 1 93.31 65 GLY B C 1
ATOM 6041 O O . GLY B 1 65 ? -7.16 1.887 -1.588 1 93.31 65 GLY B O 1
ATOM 6042 N N . LEU B 1 66 ? -7.395 -0.258 -0.962 1 95.5 66 LEU B N 1
ATOM 6043 C CA . LEU B 1 66 ? -6.074 -0.643 -1.45 1 95.5 66 LEU B CA 1
ATOM 6044 C C . LEU B 1 66 ? -6.004 -0.526 -2.969 1 95.5 66 LEU B C 1
ATOM 6046 O O . LEU B 1 66 ? -4.988 -0.082 -3.514 1 95.5 66 LEU B O 1
ATOM 6050 N N . GLY B 1 67 ? -7.062 -0.889 -3.609 1 94.25 67 GLY B N 1
ATOM 6051 C CA . GLY B 1 67 ? -7.129 -0.77 -5.059 1 94.25 67 GLY B CA 1
ATOM 6052 C C . GLY B 1 67 ? -7.012 0.662 -5.543 1 94.25 67 GLY B C 1
ATOM 6053 O O . GLY B 1 67 ? -6.293 0.938 -6.508 1 94.25 67 GLY B O 1
ATOM 6054 N N . ASN B 1 68 ? -7.668 1.549 -4.918 1 94.06 68 ASN B N 1
ATOM 6055 C CA . ASN B 1 68 ? -7.617 2.957 -5.297 1 94.06 68 ASN B CA 1
ATOM 6056 C C . ASN B 1 68 ? -6.238 3.559 -5.039 1 94.06 68 ASN B C 1
ATOM 6058 O O . ASN B 1 68 ? -5.758 4.383 -5.816 1 94.06 68 ASN B O 1
ATOM 6062 N N . PHE B 1 69 ? -5.664 3.189 -3.959 1 96.25 69 PHE B N 1
ATOM 6063 C CA . PHE B 1 69 ? -4.305 3.639 -3.689 1 96.25 69 PHE B CA 1
ATOM 6064 C C . PHE B 1 69 ? -3.357 3.195 -4.797 1 96.25 69 PHE B C 1
ATOM 6066 O O . PHE B 1 69 ? -2.57 3.996 -5.305 1 96.25 69 PHE B O 1
ATOM 6073 N N . VAL B 1 70 ? -3.428 1.931 -5.168 1 95.44 70 VAL B N 1
ATOM 6074 C CA . VAL B 1 70 ? -2.527 1.32 -6.141 1 95.44 70 VAL B CA 1
ATOM 6075 C C . VAL B 1 70 ? -2.773 1.922 -7.523 1 95.44 70 VAL B C 1
ATOM 6077 O O . VAL B 1 70 ? -1.829 2.299 -8.219 1 95.44 70 VAL B O 1
ATOM 6080 N N . SER B 1 71 ? -3.971 2.119 -7.902 1 91.94 71 SER B N 1
ATOM 6081 C CA . SER B 1 71 ? -4.312 2.482 -9.273 1 91.94 71 SER B CA 1
ATOM 6082 C C . SER B 1 71 ? -4.242 3.992 -9.477 1 91.94 71 SER B C 1
ATOM 6084 O O . SER B 1 71 ? -3.883 4.457 -10.562 1 91.94 71 SER B O 1
ATOM 6086 N N . LYS B 1 72 ? -4.516 4.762 -8.438 1 92.56 72 LYS B N 1
ATOM 6087 C CA . LYS B 1 72 ? -4.66 6.199 -8.664 1 92.56 72 LYS B CA 1
ATOM 6088 C C . LYS B 1 72 ? -3.445 6.961 -8.141 1 92.56 72 LYS B C 1
ATOM 6090 O O . LYS B 1 72 ? -3.236 8.125 -8.5 1 92.56 72 LYS B O 1
ATOM 6095 N N . PHE B 1 73 ? -2.658 6.328 -7.336 1 95 73 PHE B N 1
ATOM 6096 C CA . PHE B 1 73 ? -1.562 7.094 -6.758 1 95 73 PHE B CA 1
ATOM 6097 C C . PHE B 1 73 ? -0.227 6.402 -7.004 1 95 73 PHE B C 1
ATOM 6099 O O . PHE B 1 73 ? 0.667 6.973 -7.637 1 95 73 PHE B O 1
ATOM 6106 N N . ALA B 1 74 ? -0.068 5.152 -6.633 1 96.12 74 ALA B N 1
ATOM 6107 C CA . ALA B 1 74 ? 1.216 4.461 -6.723 1 96.12 74 ALA B CA 1
ATOM 6108 C C . ALA B 1 74 ? 1.594 4.191 -8.18 1 96.12 74 ALA B C 1
ATOM 6110 O O . ALA B 1 74 ? 2.721 4.465 -8.594 1 96.12 74 ALA B O 1
ATOM 6111 N N . LEU B 1 75 ? 0.647 3.646 -8.938 1 93.75 75 LEU B N 1
ATOM 6112 C CA . LEU B 1 75 ? 0.917 3.279 -10.328 1 93.75 75 LEU B CA 1
ATOM 6113 C C . LEU B 1 75 ? 1.227 4.516 -11.164 1 93.75 75 LEU B C 1
ATOM 6115 O O . LEU B 1 75 ? 2.191 4.523 -11.938 1 93.75 75 LEU B O 1
ATOM 6119 N N . PRO B 1 76 ? 0.449 5.562 -11.078 1 92.94 76 PRO B N 1
ATOM 6120 C CA . PRO B 1 76 ? 0.771 6.77 -11.844 1 92.94 76 PRO B CA 1
ATOM 6121 C C . PRO B 1 76 ? 2.166 7.312 -11.531 1 92.94 76 PRO B C 1
ATOM 6123 O O . PRO B 1 76 ? 2.871 7.766 -12.438 1 92.94 76 PRO B O 1
ATOM 6126 N N . ALA B 1 77 ? 2.541 7.277 -10.273 1 94.94 77 ALA B N 1
ATOM 6127 C CA . ALA B 1 77 ? 3.881 7.73 -9.906 1 94.94 77 ALA B CA 1
ATOM 6128 C C . ALA B 1 77 ? 4.953 6.855 -10.555 1 94.94 77 ALA B C 1
ATOM 6130 O O . ALA B 1 77 ? 5.965 7.363 -11.039 1 94.94 77 ALA B O 1
ATOM 6131 N N . LEU B 1 78 ? 4.73 5.566 -10.539 1 93.81 78 LEU B N 1
ATOM 6132 C CA . LEU B 1 78 ? 5.664 4.617 -11.141 1 93.81 78 LEU B CA 1
ATOM 6133 C C . LEU B 1 78 ? 5.801 4.859 -12.641 1 93.81 78 LEU B C 1
ATOM 6135 O O . LEU B 1 78 ? 6.914 4.887 -13.164 1 93.81 78 LEU B O 1
ATOM 6139 N N . LEU B 1 79 ? 4.684 5.008 -13.336 1 92.88 79 LEU B N 1
ATOM 6140 C CA . LEU B 1 79 ? 4.676 5.23 -14.781 1 92.88 79 LEU B CA 1
ATOM 6141 C C . LEU B 1 79 ? 5.328 6.562 -15.125 1 92.88 79 LEU B C 1
ATOM 6143 O O . LEU B 1 79 ? 6.125 6.645 -16.062 1 92.88 79 LEU B O 1
ATOM 6147 N N . PHE B 1 80 ? 4.969 7.582 -14.359 1 93.69 80 PHE B N 1
ATOM 6148 C CA . PHE B 1 80 ? 5.551 8.898 -14.594 1 93.69 80 PHE B CA 1
ATOM 6149 C C . PHE B 1 80 ? 7.07 8.844 -14.5 1 93.69 80 PHE B C 1
ATOM 6151 O O . PHE B 1 80 ? 7.77 9.32 -15.398 1 93.69 80 PHE B O 1
ATOM 6158 N N . LYS B 1 81 ? 7.562 8.273 -13.469 1 94.38 81 LYS B N 1
ATOM 6159 C CA . LYS B 1 81 ? 9 8.172 -13.25 1 94.38 81 LYS B CA 1
ATOM 6160 C C . LYS B 1 81 ? 9.688 7.457 -14.406 1 94.38 81 LYS B C 1
ATOM 6162 O O . LYS B 1 81 ? 10.672 7.957 -14.961 1 94.38 81 LYS B O 1
ATOM 6167 N N . ASN B 1 82 ? 9.148 6.344 -14.789 1 90.56 82 ASN B N 1
ATOM 6168 C CA . ASN B 1 82 ? 9.828 5.52 -15.789 1 90.56 82 ASN B CA 1
ATOM 6169 C C . ASN B 1 82 ? 9.695 6.113 -17.188 1 90.56 82 ASN B C 1
ATOM 6171 O O . ASN B 1 82 ? 10.594 5.953 -18.016 1 90.56 82 ASN B O 1
ATOM 6175 N N . MET B 1 83 ? 8.633 6.82 -17.453 1 91.88 83 MET B N 1
ATOM 6176 C CA . MET B 1 83 ? 8.484 7.477 -18.75 1 91.88 83 MET B CA 1
ATOM 6177 C C . MET B 1 83 ? 9.445 8.656 -18.875 1 91.88 83 MET B C 1
ATOM 6179 O O . MET B 1 83 ? 10.008 8.891 -19.938 1 91.88 83 MET B O 1
ATOM 6183 N N . VAL B 1 84 ? 9.57 9.375 -17.797 1 93.69 84 VAL B N 1
ATOM 6184 C CA . VAL B 1 84 ? 10.469 10.516 -17.828 1 93.69 84 VAL B CA 1
ATOM 6185 C C . VAL B 1 84 ? 11.906 10.039 -18.031 1 93.69 84 VAL B C 1
ATOM 6187 O O . VAL B 1 84 ? 12.68 10.664 -18.766 1 93.69 84 VAL B O 1
ATOM 6190 N N . LEU B 1 85 ? 12.258 8.93 -17.438 1 92.31 85 LEU B N 1
ATOM 6191 C CA . LEU B 1 85 ? 13.633 8.461 -17.422 1 92.31 85 LEU B CA 1
ATOM 6192 C C . LEU B 1 85 ? 13.914 7.559 -18.609 1 92.31 85 LEU B C 1
ATOM 6194 O O . LEU B 1 85 ? 15.031 7.059 -18.766 1 92.31 85 LEU B O 1
ATOM 6198 N N . LEU B 1 86 ? 12.984 7.355 -19.422 1 89.25 86 LEU B N 1
ATOM 6199 C CA . LEU B 1 86 ? 13.109 6.469 -20.578 1 89.25 86 LEU B CA 1
ATOM 6200 C C . LEU B 1 86 ? 14.234 6.934 -21.5 1 89.25 86 LEU B C 1
ATOM 6202 O O . LEU B 1 86 ? 14.414 8.133 -21.703 1 89.25 86 LEU B O 1
ATOM 6206 N N . ASP B 1 87 ? 15.023 5.98 -21.953 1 88.62 87 ASP B N 1
ATOM 6207 C CA . ASP B 1 87 ? 16.047 6.262 -22.953 1 88.62 87 ASP B CA 1
ATOM 6208 C C . ASP B 1 87 ? 15.648 5.711 -24.328 1 88.62 87 ASP B C 1
ATOM 6210 O O . ASP B 1 87 ? 15.812 4.516 -24.578 1 88.62 87 ASP B O 1
ATOM 6214 N N . PHE B 1 88 ? 15.305 6.496 -25.219 1 85.44 88 PHE B N 1
ATOM 6215 C CA . PHE B 1 88 ? 14.828 6.09 -26.531 1 85.44 88 PHE B CA 1
ATOM 6216 C C . PHE B 1 88 ? 15.992 5.648 -27.422 1 85.44 88 PHE B C 1
ATOM 6218 O O . PHE B 1 88 ? 15.789 4.988 -28.438 1 85.44 88 PHE B O 1
ATOM 6225 N N . GLY B 1 89 ? 17.156 6.031 -27 1 81.12 89 GLY B N 1
ATOM 6226 C CA . GLY B 1 89 ? 18.328 5.676 -27.797 1 81.12 89 GLY B CA 1
ATOM 6227 C C . GLY B 1 89 ? 18.625 4.188 -27.797 1 81.12 89 GLY B C 1
ATOM 6228 O O . GLY B 1 89 ? 19.156 3.65 -28.766 1 81.12 89 GLY B O 1
ATOM 6229 N N . ASP B 1 90 ? 18.172 3.51 -26.781 1 80.94 90 ASP B N 1
ATOM 6230 C CA . ASP B 1 90 ? 18.5 2.098 -26.625 1 80.94 90 ASP B CA 1
ATOM 6231 C C . ASP B 1 90 ? 17.328 1.21 -27.016 1 80.94 90 ASP B C 1
ATOM 6233 O O . ASP B 1 90 ? 17.359 -0.007 -26.812 1 80.94 90 ASP B O 1
ATOM 6237 N N . VAL B 1 91 ? 16.406 1.747 -27.766 1 87 91 VAL B N 1
ATOM 6238 C CA . VAL B 1 91 ? 15.203 0.974 -28.062 1 87 91 VAL B CA 1
ATOM 6239 C C . VAL B 1 91 ? 15.367 0.235 -29.375 1 87 91 VAL B C 1
ATOM 6241 O O . VAL B 1 91 ? 15.719 0.839 -30.391 1 87 91 VAL B O 1
ATOM 6244 N N . ILE B 1 92 ? 15.25 -1.047 -29.328 1 88.06 92 ILE B N 1
ATOM 6245 C CA . ILE B 1 92 ? 15.18 -1.867 -30.531 1 88.06 92 ILE B CA 1
ATOM 6246 C C . ILE B 1 92 ? 13.742 -1.878 -31.062 1 88.06 92 ILE B C 1
ATOM 6248 O O . ILE B 1 92 ? 12.922 -2.682 -30.625 1 88.06 92 ILE B O 1
ATOM 6252 N N . TRP B 1 93 ? 13.461 -1.183 -32.062 1 88.62 93 TRP B N 1
ATOM 6253 C CA . TRP B 1 93 ? 12.117 -0.96 -32.594 1 88.62 93 TRP B CA 1
ATOM 6254 C C . TRP B 1 93 ? 11.531 -2.246 -33.156 1 88.62 93 TRP B C 1
ATOM 6256 O O . TRP B 1 93 ? 10.312 -2.453 -33.125 1 88.62 93 TRP B O 1
ATOM 6266 N N . ALA B 1 94 ? 12.391 -3.076 -33.656 1 90 94 ALA B N 1
ATOM 6267 C CA . ALA B 1 94 ? 11.922 -4.355 -34.219 1 90 94 ALA B CA 1
ATOM 6268 C C . ALA B 1 94 ? 11.188 -5.16 -33.125 1 90 94 ALA B C 1
ATOM 6270 O O . ALA B 1 94 ? 10.242 -5.887 -33.438 1 90 94 ALA B O 1
ATOM 6271 N N . PHE B 1 95 ? 11.641 -5.02 -31.938 1 93.06 95 PHE B N 1
ATOM 6272 C CA . PHE B 1 95 ? 10.977 -5.715 -30.828 1 93.06 95 PHE B CA 1
ATOM 6273 C C . PHE B 1 95 ? 9.57 -5.172 -30.625 1 93.06 95 PHE B C 1
ATOM 6275 O O . PHE B 1 95 ? 8.617 -5.938 -30.5 1 93.06 95 PHE B O 1
ATOM 6282 N N . LEU B 1 96 ? 9.414 -3.873 -30.594 1 93.06 96 LEU B N 1
ATOM 6283 C CA . LEU B 1 96 ? 8.125 -3.24 -30.359 1 93.06 96 LEU B CA 1
ATOM 6284 C C . LEU B 1 96 ? 7.148 -3.555 -31.484 1 93.06 96 LEU B C 1
ATOM 6286 O O . LEU B 1 96 ? 5.969 -3.822 -31.234 1 93.06 96 LEU B O 1
ATOM 6290 N N . TRP B 1 97 ? 7.629 -3.588 -32.656 1 93.62 97 TRP B N 1
ATOM 6291 C CA . TRP B 1 97 ? 6.789 -3.945 -33.781 1 93.62 97 TRP B CA 1
ATOM 6292 C C . TRP B 1 97 ? 6.375 -5.41 -33.719 1 93.62 97 TRP B C 1
ATOM 6294 O O . TRP B 1 97 ? 5.246 -5.762 -34.062 1 93.62 97 TRP B O 1
ATOM 6304 N N . SER B 1 98 ? 7.305 -6.211 -33.312 1 94.62 98 SER B N 1
ATOM 6305 C CA . SER B 1 98 ? 7.004 -7.633 -33.219 1 94.62 98 SER B CA 1
ATOM 6306 C C . SER B 1 98 ? 5.891 -7.887 -32.188 1 94.62 98 SER B C 1
ATOM 6308 O O . SER B 1 98 ? 4.961 -8.648 -32.469 1 94.62 98 SER B O 1
ATOM 6310 N N . VAL B 1 99 ? 6.043 -7.23 -31.047 1 95.75 99 VAL B N 1
ATOM 6311 C CA . VAL B 1 99 ? 5.035 -7.41 -30 1 95.75 99 VAL B CA 1
ATOM 6312 C C . VAL B 1 99 ? 3.699 -6.836 -30.469 1 95.75 99 VAL B C 1
ATOM 6314 O O . VAL B 1 99 ? 2.643 -7.414 -30.203 1 95.75 99 VAL B O 1
ATOM 6317 N N . LEU B 1 100 ? 3.686 -5.711 -31.188 1 96.25 100 LEU B N 1
ATOM 6318 C CA . LEU B 1 100 ? 2.465 -5.109 -31.719 1 96.25 100 LEU B CA 1
ATOM 6319 C C . LEU B 1 100 ? 1.774 -6.059 -32.688 1 96.25 100 LEU B C 1
ATOM 6321 O O . LEU B 1 100 ? 0.576 -6.32 -32.562 1 96.25 100 LEU B O 1
ATOM 6325 N N . VAL B 1 101 ? 2.523 -6.586 -33.594 1 96.56 101 VAL B N 1
ATOM 6326 C CA . VAL B 1 101 ? 1.955 -7.477 -34.594 1 96.56 101 VAL B CA 1
ATOM 6327 C C . VAL B 1 101 ? 1.441 -8.75 -33.938 1 96.56 101 VAL B C 1
ATOM 6329 O O . VAL B 1 101 ? 0.39 -9.273 -34.312 1 96.56 101 VAL B O 1
ATOM 6332 N N . ALA B 1 102 ? 2.229 -9.211 -32.969 1 97.19 102 ALA B N 1
ATOM 6333 C CA . ALA B 1 102 ? 1.809 -10.414 -32.25 1 97.19 102 ALA B CA 1
ATOM 6334 C C . ALA B 1 102 ? 0.478 -10.188 -31.547 1 97.19 102 ALA B C 1
ATOM 6336 O O . ALA B 1 102 ? -0.441 -11 -31.672 1 97.19 102 ALA B O 1
ATOM 6337 N N . LYS B 1 103 ? 0.336 -9.109 -30.797 1 97.56 103 LYS B N 1
ATOM 6338 C CA . LYS B 1 103 ? -0.887 -8.812 -30.062 1 97.56 103 LYS B CA 1
ATOM 6339 C C . LYS B 1 103 ? -2.059 -8.57 -31.016 1 97.56 103 LYS B C 1
ATOM 6341 O O . LYS B 1 103 ? -3.186 -8.984 -30.734 1 97.56 103 LYS B O 1
ATOM 6346 N N . VAL B 1 104 ? -1.786 -7.918 -32.125 1 97.5 104 VAL B N 1
ATOM 6347 C CA . VAL B 1 104 ? -2.84 -7.676 -33.125 1 97.5 104 VAL B CA 1
ATOM 6348 C C . VAL B 1 104 ? -3.309 -9.008 -33.719 1 97.5 104 VAL B C 1
ATOM 6350 O O . VAL B 1 104 ? -4.512 -9.234 -33.875 1 97.5 104 VAL B O 1
ATOM 6353 N N . THR B 1 105 ? -2.402 -9.836 -34.031 1 97.5 105 THR B N 1
ATOM 6354 C CA . THR B 1 105 ? -2.715 -11.133 -34.625 1 97.5 105 THR B CA 1
ATOM 6355 C C . THR B 1 105 ? -3.586 -11.969 -33.688 1 97.5 105 THR B C 1
ATOM 6357 O O . THR B 1 105 ? -4.621 -12.492 -34.094 1 97.5 105 THR B O 1
ATOM 6360 N N . VAL B 1 106 ? -3.188 -12.07 -32.438 1 97.81 106 VAL B N 1
ATOM 6361 C CA . VAL B 1 106 ? -3.938 -12.867 -31.469 1 97.81 106 VAL B CA 1
ATOM 6362 C C . VAL B 1 106 ? -5.277 -12.203 -31.172 1 97.81 106 VAL B C 1
ATOM 6364 O O . VAL B 1 106 ? -6.301 -12.875 -31.031 1 97.81 106 VAL B O 1
ATOM 6367 N N . PHE B 1 107 ? -5.277 -10.883 -31.078 1 98.38 107 PHE B N 1
ATOM 6368 C CA . PHE B 1 107 ? -6.504 -10.125 -30.844 1 98.38 107 PHE B CA 1
ATOM 6369 C C . PHE B 1 107 ? -7.52 -10.391 -31.953 1 98.38 107 PHE B C 1
ATOM 6371 O O . PHE B 1 107 ? -8.68 -10.703 -31.672 1 98.38 107 PHE B O 1
ATOM 6378 N N . VAL B 1 108 ? -7.074 -10.344 -33.188 1 97.81 108 VAL B N 1
ATOM 6379 C CA . VAL B 1 108 ? -7.953 -10.531 -34.344 1 97.81 108 VAL B CA 1
ATOM 6380 C C . VAL B 1 108 ? -8.398 -11.992 -34.438 1 97.81 108 VAL B C 1
ATOM 6382 O O . VAL B 1 108 ? -9.562 -12.273 -34.719 1 97.81 108 VAL B O 1
ATOM 6385 N N . LEU B 1 109 ? -7.516 -12.852 -34.156 1 97.62 109 LEU B N 1
ATOM 6386 C CA . LEU B 1 109 ? -7.848 -14.273 -34.156 1 97.62 109 LEU B CA 1
ATOM 6387 C C . LEU B 1 109 ? -8.961 -14.586 -33.156 1 97.62 109 LEU B C 1
ATOM 6389 O O . LEU B 1 109 ? -9.961 -15.219 -33.531 1 97.62 109 LEU B O 1
ATOM 6393 N N . VAL B 1 110 ? -8.781 -14.156 -31.906 1 97.75 110 VAL B N 1
ATOM 6394 C CA . VAL B 1 110 ? -9.773 -14.43 -30.875 1 97.75 110 VAL B CA 1
ATOM 6395 C C . VAL B 1 110 ? -11.07 -13.688 -31.172 1 97.75 110 VAL B C 1
ATOM 6397 O O . VAL B 1 110 ? -12.164 -14.219 -30.984 1 97.75 110 VAL B O 1
ATOM 6400 N N . CYS B 1 111 ? -10.977 -12.461 -31.672 1 97.44 111 CYS B N 1
ATOM 6401 C CA . CYS B 1 111 ? -12.141 -11.656 -32 1 97.44 111 CYS B CA 1
ATOM 6402 C C . CYS B 1 111 ? -12.969 -12.328 -33.094 1 97.44 111 CYS B C 1
ATOM 6404 O O . CYS B 1 111 ? -14.18 -12.516 -32.938 1 97.44 111 CYS B O 1
ATOM 6406 N N . VAL B 1 112 ? -12.367 -12.773 -34.188 1 96.62 112 VAL B N 1
ATOM 6407 C CA . VAL B 1 112 ? -13.047 -13.352 -35.344 1 96.62 112 VAL B CA 1
ATOM 6408 C C . VAL B 1 112 ? -13.633 -14.711 -34.969 1 96.62 112 VAL B C 1
ATOM 6410 O O . VAL B 1 112 ? -14.773 -15.023 -35.312 1 96.62 112 VAL B O 1
ATOM 6413 N N . LEU B 1 113 ? -12.875 -15.484 -34.219 1 95.81 113 LEU B N 1
ATOM 6414 C CA . LEU B 1 113 ? -13.375 -16.781 -33.812 1 95.81 113 LEU B CA 1
ATOM 6415 C C . LEU B 1 113 ? -14.594 -16.641 -32.906 1 95.81 113 LEU B C 1
ATOM 6417 O O . LEU B 1 113 ? -15.547 -17.406 -33 1 95.81 113 LEU B O 1
ATOM 6421 N N . THR B 1 114 ? -14.555 -15.641 -32 1 96.25 114 THR B N 1
ATOM 6422 C CA . THR B 1 114 ? -15.68 -15.398 -31.109 1 96.25 114 THR B CA 1
ATOM 6423 C C . THR B 1 114 ? -16.906 -14.914 -31.875 1 96.25 114 THR B C 1
ATOM 6425 O O . THR B 1 114 ? -18.031 -15.336 -31.609 1 96.25 114 THR B O 1
ATOM 6428 N N . LEU B 1 115 ? -16.719 -14.047 -32.875 1 95.94 115 LEU B N 1
ATOM 6429 C CA . LEU B 1 115 ? -17.812 -13.547 -33.719 1 95.94 115 LEU B CA 1
ATOM 6430 C C . LEU B 1 115 ? -18.469 -14.68 -34.5 1 95.94 115 LEU B C 1
ATOM 6432 O O . LEU B 1 115 ? -19.672 -14.648 -34.75 1 95.94 115 LEU B O 1
ATOM 6436 N N . MET B 1 116 ? -17.75 -15.68 -34.812 1 94.94 116 MET B N 1
ATOM 6437 C CA . MET B 1 116 ? -18.234 -16.781 -35.625 1 94.94 116 MET B CA 1
ATOM 6438 C C . MET B 1 116 ? -18.984 -17.797 -34.781 1 94.94 116 MET B C 1
ATOM 6440 O O . MET B 1 116 ? -19.969 -18.391 -35.25 1 94.94 116 MET B O 1
ATOM 6444 N N . VAL B 1 117 ? -18.609 -17.969 -33.531 1 91.5 117 VAL B N 1
ATOM 6445 C CA . VAL B 1 117 ? -19.094 -19.109 -32.75 1 91.5 117 VAL B CA 1
ATOM 6446 C C . VAL B 1 117 ? -20.125 -18.609 -31.734 1 91.5 117 VAL B C 1
ATOM 6448 O O . VAL B 1 117 ? -21.078 -19.328 -31.406 1 91.5 117 VAL B O 1
ATOM 6451 N N . ALA B 1 118 ? -19.969 -17.438 -31.203 1 91.19 118 ALA B N 1
ATOM 6452 C CA . ALA B 1 118 ? -20.812 -16.953 -30.109 1 91.19 118 ALA B CA 1
ATOM 6453 C C . ALA B 1 118 ? -22.219 -16.656 -30.594 1 91.19 118 ALA B C 1
ATOM 6455 O O . ALA B 1 118 ? -22.438 -16.406 -31.781 1 91.19 118 ALA B O 1
ATOM 6456 N N . SER B 1 119 ? -23.125 -16.672 -29.688 1 89.38 119 SER B N 1
ATOM 6457 C CA . SER B 1 119 ? -24.516 -16.375 -29.984 1 89.38 119 SER B CA 1
ATOM 6458 C C . SER B 1 119 ? -24.703 -14.922 -30.406 1 89.38 119 SER B C 1
ATOM 6460 O O . SER B 1 119 ? -24.031 -14.031 -29.875 1 89.38 119 SER B O 1
ATOM 6462 N N . PRO B 1 120 ? -25.625 -14.688 -31.25 1 88 120 PRO B N 1
ATOM 6463 C CA . PRO B 1 120 ? -25.844 -13.344 -31.781 1 88 120 PRO B CA 1
ATOM 6464 C C . PRO B 1 120 ? -26.297 -12.352 -30.719 1 88 120 PRO B C 1
ATOM 6466 O O . PRO B 1 120 ? -26.094 -11.141 -30.875 1 88 120 PRO B O 1
ATOM 6469 N N . GLU B 1 121 ? -26.75 -12.797 -29.641 1 87.56 121 GLU B N 1
ATOM 6470 C CA . GLU B 1 121 ? -27.281 -11.898 -28.609 1 87.56 121 GLU B CA 1
ATOM 6471 C C . GLU B 1 121 ? -26.156 -11.234 -27.828 1 87.56 121 GLU B C 1
ATOM 6473 O O . GLU B 1 121 ? -26.344 -10.156 -27.266 1 87.56 121 GLU B O 1
ATOM 6478 N N . SER B 1 122 ? -24.969 -11.867 -27.828 1 90.88 122 SER B N 1
ATOM 6479 C CA . SER B 1 122 ? -23.891 -11.305 -27.016 1 90.88 122 SER B CA 1
ATOM 6480 C C . SER B 1 122 ? -22.562 -11.414 -27.734 1 90.88 122 SER B C 1
ATOM 6482 O O . SER B 1 122 ? -21.5 -11.289 -27.125 1 90.88 122 SER B O 1
ATOM 6484 N N . ARG B 1 123 ? -22.578 -11.531 -29.031 1 93.44 123 ARG B N 1
ATOM 6485 C CA . ARG B 1 123 ? -21.359 -11.891 -29.75 1 93.44 123 ARG B CA 1
ATOM 6486 C C . ARG B 1 123 ? -20.375 -10.719 -29.797 1 93.44 123 ARG B C 1
ATOM 6488 O O . ARG B 1 123 ? -19.156 -10.914 -29.719 1 93.44 123 ARG B O 1
ATOM 6495 N N . TYR B 1 124 ? -20.828 -9.492 -29.906 1 94 124 TYR B N 1
ATOM 6496 C CA . TYR B 1 124 ? -19.922 -8.352 -30.031 1 94 124 TYR B CA 1
ATOM 6497 C C . TYR B 1 124 ? -19.219 -8.062 -28.719 1 94 124 TYR B C 1
ATOM 6499 O O . TYR B 1 124 ? -18 -7.816 -28.688 1 94 124 TYR B O 1
ATOM 6507 N N . SER B 1 125 ? -19.953 -8.109 -27.625 1 93.81 125 SER B N 1
ATOM 6508 C CA . SER B 1 125 ? -19.328 -7.887 -26.328 1 93.81 125 SER B CA 1
ATOM 6509 C C . SER B 1 125 ? -18.328 -9 -26 1 93.81 125 SER B C 1
ATOM 6511 O O . SER B 1 125 ? -17.25 -8.734 -25.469 1 93.81 125 SER B O 1
ATOM 6513 N N . LYS B 1 126 ? -18.703 -10.211 -26.359 1 95.62 126 LYS B N 1
ATOM 6514 C CA . LYS B 1 126 ? -17.797 -11.336 -26.156 1 95.62 126 LYS B CA 1
ATOM 6515 C C . LYS B 1 126 ? -16.516 -11.18 -26.984 1 95.62 126 LYS B C 1
ATOM 6517 O O . LYS B 1 126 ? -15.422 -11.391 -26.469 1 95.62 126 LYS B O 1
ATOM 6522 N N . ALA B 1 127 ? -16.734 -10.82 -28.188 1 97.31 127 ALA B N 1
ATOM 6523 C CA . ALA B 1 127 ? -15.586 -10.664 -29.094 1 97.31 127 ALA B CA 1
ATOM 6524 C C . ALA B 1 127 ? -14.625 -9.602 -28.562 1 97.31 127 ALA B C 1
ATOM 6526 O O . ALA B 1 127 ? -13.406 -9.789 -28.609 1 97.31 127 ALA B O 1
ATOM 6527 N N . GLY B 1 128 ? -15.117 -8.492 -28.109 1 97 128 GLY B N 1
ATOM 6528 C CA . G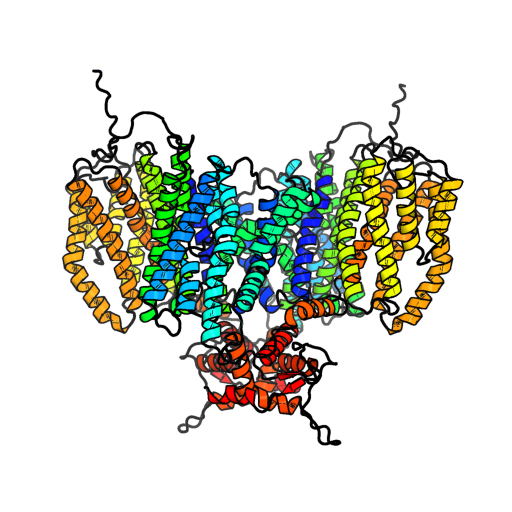LY B 1 128 ? -14.281 -7.426 -27.594 1 97 128 GLY B CA 1
ATOM 6529 C C . GLY B 1 128 ? -13.555 -7.805 -26.312 1 97 128 GLY B C 1
ATOM 6530 O O . GLY B 1 128 ? -12.328 -7.703 -26.234 1 97 128 GLY B O 1
ATOM 6531 N N . LEU B 1 129 ? -14.258 -8.344 -25.359 1 96.75 129 LEU B N 1
ATOM 6532 C CA . LEU B 1 129 ? -13.703 -8.625 -24.031 1 96.75 129 LEU B CA 1
ATOM 6533 C C . LEU B 1 129 ? -12.758 -9.82 -24.094 1 96.75 129 LEU B C 1
ATOM 6535 O O . LEU B 1 129 ? -11.719 -9.82 -23.422 1 96.75 129 LEU B O 1
ATOM 6539 N N . TYR B 1 130 ? -13.117 -10.828 -24.859 1 97.62 130 TYR B N 1
ATOM 6540 C CA . TYR B 1 130 ? -12.273 -12.008 -24.953 1 97.62 130 TYR B CA 1
ATOM 6541 C C . TYR B 1 130 ? -10.969 -11.688 -25.672 1 97.62 130 TYR B C 1
ATOM 6543 O O . TYR B 1 130 ? -9.914 -12.227 -25.344 1 97.62 130 TYR B O 1
ATOM 6551 N N . ALA B 1 131 ? -11.07 -10.852 -26.672 1 98.06 131 ALA B N 1
ATOM 6552 C CA . ALA B 1 131 ? -9.859 -10.43 -27.375 1 98.06 131 ALA B CA 1
ATOM 6553 C C . ALA B 1 131 ? -8.938 -9.648 -26.438 1 98.06 131 ALA B C 1
ATOM 6555 O O . ALA B 1 131 ? -7.715 -9.844 -26.469 1 98.06 131 ALA B O 1
ATOM 6556 N N . ILE B 1 132 ? -9.5 -8.797 -25.672 1 97.62 132 ILE B N 1
ATOM 6557 C CA . ILE B 1 132 ? -8.711 -8.055 -24.703 1 97.62 132 ILE B CA 1
ATOM 6558 C C . ILE B 1 132 ? -8.102 -9.016 -23.672 1 97.62 132 ILE B C 1
ATOM 6560 O O . ILE B 1 132 ? -6.93 -8.891 -23.312 1 97.62 132 ILE B O 1
ATOM 6564 N N . PHE B 1 133 ? -8.828 -9.984 -23.266 1 97.81 133 PHE B N 1
ATOM 6565 C CA . PHE B 1 133 ? -8.383 -10.984 -22.297 1 97.81 133 PHE B CA 1
ATOM 6566 C C . PHE B 1 133 ? -7.156 -11.727 -22.812 1 97.81 133 PHE B C 1
ATOM 6568 O O . PHE B 1 133 ? -6.203 -11.961 -22.078 1 97.81 133 PHE B O 1
ATOM 6575 N N . ALA B 1 134 ? -7.152 -12.031 -24.047 1 97.56 134 ALA B N 1
ATOM 6576 C CA . ALA B 1 134 ? -6.113 -12.867 -24.625 1 97.56 134 ALA B CA 1
ATOM 6577 C C . ALA B 1 134 ? -4.852 -12.062 -24.922 1 97.56 134 ALA B C 1
ATOM 6579 O O . ALA B 1 134 ? -3.785 -12.633 -25.156 1 97.56 134 ALA B O 1
ATOM 6580 N N . THR B 1 135 ? -4.914 -10.742 -24.844 1 97.44 135 THR B N 1
ATOM 6581 C CA . THR B 1 135 ? -3.77 -9.984 -25.328 1 97.44 135 THR B CA 1
ATOM 6582 C C . THR B 1 135 ? -3.258 -9.031 -24.266 1 97.44 135 THR B C 1
ATOM 6584 O O . THR B 1 135 ? -2.09 -8.633 -24.281 1 97.44 135 THR B O 1
ATOM 6587 N N . GLN B 1 136 ? -4.078 -8.594 -23.391 1 95.69 136 GLN B N 1
ATOM 6588 C CA . GLN B 1 136 ? -3.625 -7.641 -22.375 1 95.69 136 GLN B CA 1
ATOM 6589 C C . GLN B 1 136 ? -2.947 -8.359 -21.219 1 95.69 136 GLN B C 1
ATOM 6591 O O . GLN B 1 136 ? -3.559 -9.203 -20.562 1 95.69 136 GLN B O 1
ATOM 6596 N N . SER B 1 137 ? -1.72 -8.031 -20.969 1 95.12 137 SER B N 1
ATOM 6597 C CA . SER B 1 137 ? -0.915 -8.711 -19.969 1 95.12 137 SER B CA 1
ATOM 6598 C C . SER B 1 137 ? -0.784 -7.867 -18.703 1 95.12 137 SER B C 1
ATOM 6600 O O . SER B 1 137 ? -0.939 -6.645 -18.75 1 95.12 137 SER B O 1
ATOM 6602 N N . ASN B 1 138 ? -0.554 -8.531 -17.562 1 94.62 138 ASN B N 1
ATOM 6603 C CA . ASN B 1 138 ? -0.227 -7.879 -16.312 1 94.62 138 ASN B CA 1
ATOM 6604 C C . ASN B 1 138 ? 1.236 -7.445 -16.266 1 94.62 138 ASN B C 1
ATOM 6606 O O . ASN B 1 138 ? 2.037 -8.023 -15.531 1 94.62 138 ASN B O 1
ATOM 6610 N N . ASP B 1 139 ? 1.549 -6.414 -16.906 1 93.62 139 ASP B N 1
ATOM 6611 C CA . ASP B 1 139 ? 2.912 -5.984 -17.203 1 93.62 139 ASP B CA 1
ATOM 6612 C C . ASP B 1 139 ? 3.588 -5.41 -15.953 1 93.62 139 ASP B C 1
ATOM 6614 O O . ASP B 1 139 ? 4.742 -5.73 -15.664 1 93.62 139 ASP B O 1
ATOM 6618 N N . PHE B 1 140 ? 2.922 -4.715 -15.219 1 91.25 140 PHE B N 1
ATOM 6619 C CA . PHE B 1 140 ? 3.562 -3.898 -14.195 1 91.25 140 PHE B CA 1
ATOM 6620 C C . PHE B 1 140 ? 3.635 -4.652 -12.875 1 91.25 140 PHE B C 1
ATOM 6622 O O . PHE B 1 140 ? 4.688 -4.691 -12.234 1 91.25 140 PHE B O 1
ATOM 6629 N N . ALA B 1 141 ? 2.555 -5.234 -12.484 1 90.81 141 ALA B N 1
ATOM 6630 C CA . ALA B 1 141 ? 2.514 -5.883 -11.172 1 90.81 141 ALA B CA 1
ATOM 6631 C C . ALA B 1 141 ? 3.283 -7.199 -11.188 1 90.81 141 ALA B C 1
ATOM 6633 O O . ALA B 1 141 ? 4.027 -7.5 -10.25 1 90.81 141 ALA B O 1
ATOM 6634 N N . LEU B 1 142 ? 3.107 -7.953 -12.227 1 92.81 142 LEU B N 1
ATOM 6635 C CA . LEU B 1 142 ? 3.717 -9.281 -12.266 1 92.81 142 LEU B CA 1
ATOM 6636 C C . LEU B 1 142 ? 4.883 -9.305 -13.25 1 92.81 142 LEU B C 1
ATOM 6638 O O . LEU B 1 142 ? 5.949 -9.844 -12.938 1 92.81 142 LEU B O 1
ATOM 6642 N N . GLY B 1 143 ? 4.773 -8.742 -14.336 1 93.88 143 GLY B N 1
ATOM 6643 C CA . GLY B 1 143 ? 5.777 -8.805 -15.391 1 93.88 143 GLY B CA 1
ATOM 6644 C C . GLY B 1 143 ? 7.074 -8.117 -15.023 1 93.88 143 GLY B C 1
ATOM 6645 O O . GLY B 1 143 ? 8.156 -8.695 -15.164 1 93.88 143 GLY B O 1
ATOM 6646 N N . TYR B 1 144 ? 7.004 -6.961 -14.516 1 93.12 144 TYR B N 1
ATOM 6647 C CA . TYR B 1 144 ? 8.195 -6.152 -14.281 1 93.12 144 TYR B CA 1
ATOM 6648 C C . TYR B 1 144 ? 9.117 -6.816 -13.266 1 93.12 144 TYR B C 1
ATOM 6650 O O . TYR B 1 144 ? 10.32 -6.941 -13.492 1 93.12 144 TYR B O 1
ATOM 6658 N N . PRO B 1 145 ? 8.625 -7.223 -12.125 1 91.75 145 PRO B N 1
ATOM 6659 C CA . PRO B 1 145 ? 9.523 -7.848 -11.156 1 91.75 145 PRO B CA 1
ATOM 6660 C C . PRO B 1 145 ? 10.219 -9.086 -11.719 1 91.75 145 PRO B C 1
ATOM 6662 O O . PRO B 1 145 ? 11.375 -9.359 -11.383 1 91.75 145 PRO B O 1
ATOM 6665 N N . ILE B 1 146 ? 9.57 -9.805 -12.523 1 93.5 146 ILE B N 1
ATOM 6666 C CA . ILE B 1 146 ? 10.148 -11.008 -13.109 1 93.5 146 ILE B CA 1
ATOM 6667 C C . ILE B 1 146 ? 11.234 -10.633 -14.102 1 93.5 146 ILE B C 1
ATOM 6669 O O . ILE B 1 146 ? 12.328 -11.195 -14.086 1 93.5 146 ILE B O 1
ATOM 6673 N N . VAL B 1 147 ? 10.938 -9.656 -14.93 1 94.06 147 VAL B N 1
ATOM 6674 C CA . VAL B 1 147 ? 11.906 -9.203 -15.914 1 94.06 147 VAL B CA 1
ATOM 6675 C C . VAL B 1 147 ? 13.102 -8.555 -15.219 1 94.06 147 VAL B C 1
ATOM 6677 O O . VAL B 1 147 ? 14.242 -8.719 -15.641 1 94.06 147 VAL B O 1
ATOM 6680 N N . ASP B 1 148 ? 12.797 -7.812 -14.195 1 93.25 148 ASP B N 1
ATOM 6681 C CA . ASP B 1 148 ? 13.859 -7.191 -13.414 1 93.25 148 ASP B CA 1
ATOM 6682 C C . ASP B 1 148 ? 14.805 -8.25 -12.836 1 93.25 148 ASP B C 1
ATOM 6684 O O . ASP B 1 148 ? 16.031 -8.102 -12.922 1 93.25 148 ASP B O 1
ATOM 6688 N N . ALA B 1 149 ? 14.336 -9.297 -12.359 1 91.06 149 ALA B N 1
ATOM 6689 C CA . ALA B 1 149 ? 15.133 -10.367 -11.766 1 91.06 149 ALA B CA 1
ATOM 6690 C C . ALA B 1 149 ? 15.945 -11.102 -12.828 1 91.06 149 ALA B C 1
ATOM 6692 O O . ALA B 1 149 ? 17.109 -11.445 -12.594 1 91.06 149 ALA B O 1
ATOM 6693 N N . LEU B 1 150 ? 15.398 -11.258 -13.953 1 90.88 150 LEU B N 1
ATOM 6694 C CA . LEU B 1 150 ? 16.016 -12.094 -14.969 1 90.88 150 LEU B CA 1
ATOM 6695 C C . LEU B 1 150 ? 17.031 -11.305 -15.781 1 90.88 150 LEU B C 1
ATOM 6697 O O . LEU B 1 150 ? 18.062 -11.844 -16.203 1 90.88 150 LEU B O 1
ATOM 6701 N N . TYR B 1 151 ? 16.812 -9.992 -15.961 1 92.62 151 TYR B N 1
ATOM 6702 C CA . TYR B 1 151 ? 17.562 -9.336 -17.031 1 92.62 151 TYR B CA 1
ATOM 6703 C C . TYR B 1 151 ? 18.281 -8.102 -16.516 1 92.62 151 TYR B C 1
ATOM 6705 O O . TYR B 1 151 ? 19.094 -7.504 -17.219 1 92.62 151 TYR B O 1
ATOM 6713 N N . ARG B 1 152 ? 18.078 -7.648 -15.328 1 91 152 ARG B N 1
ATOM 6714 C CA . ARG B 1 152 ? 18.703 -6.43 -14.82 1 91 152 ARG B CA 1
ATOM 6715 C C . ARG B 1 152 ? 20.219 -6.508 -14.93 1 91 152 ARG B C 1
ATOM 6717 O O . ARG B 1 152 ? 20.875 -5.531 -15.297 1 91 152 ARG B O 1
ATOM 6724 N N . SER B 1 153 ? 20.797 -7.602 -14.688 1 89.25 153 SER B N 1
ATOM 6725 C CA . SER B 1 153 ? 22.25 -7.754 -14.664 1 89.25 153 SER B CA 1
ATOM 6726 C C . SER B 1 153 ? 22.812 -7.973 -16.062 1 89.25 153 SER B C 1
ATOM 6728 O O . SER B 1 153 ? 23.969 -7.641 -16.328 1 89.25 153 SER B O 1
ATOM 6730 N N . THR B 1 154 ? 22.047 -8.484 -17.016 1 87.44 154 THR B N 1
ATOM 6731 C CA . THR B 1 154 ? 22.531 -8.836 -18.344 1 87.44 154 THR B CA 1
ATOM 6732 C C . THR B 1 154 ? 22.094 -7.801 -19.375 1 87.44 154 THR B C 1
ATOM 6734 O O . THR B 1 154 ? 22.922 -7.188 -20.047 1 87.44 154 THR B O 1
ATOM 6737 N N . TYR B 1 155 ? 20.781 -7.613 -19.422 1 89.69 155 TYR B N 1
ATOM 6738 C CA . TYR B 1 155 ? 20.203 -6.676 -20.375 1 89.69 155 TYR B CA 1
ATOM 6739 C C . TYR B 1 155 ? 19.25 -5.703 -19.688 1 89.69 155 TYR B C 1
ATOM 6741 O O . TYR B 1 155 ? 18.047 -5.766 -19.891 1 89.69 155 TYR B O 1
ATOM 6749 N N . PRO B 1 156 ? 19.844 -4.695 -19 1 88.88 156 PRO B N 1
ATOM 6750 C CA . PRO B 1 156 ? 19 -3.746 -18.281 1 88.88 156 PRO B CA 1
ATOM 6751 C C . PRO B 1 156 ? 18.078 -2.951 -19.188 1 88.88 156 PRO B C 1
ATOM 6753 O O . PRO B 1 156 ? 17.031 -2.484 -18.75 1 88.88 156 PRO B O 1
ATOM 6756 N N . GLU B 1 157 ? 18.344 -2.885 -20.438 1 88.25 157 GLU B N 1
ATOM 6757 C CA . GLU B 1 157 ? 17.531 -2.123 -21.391 1 88.25 157 GLU B CA 1
ATOM 6758 C C . GLU B 1 157 ? 16.203 -2.809 -21.656 1 88.25 157 GLU B C 1
ATOM 6760 O O . GLU B 1 157 ? 15.242 -2.172 -22.109 1 88.25 157 GLU B O 1
ATOM 6765 N N . TYR B 1 158 ? 16.078 -4.145 -21.406 1 91.56 158 TYR B N 1
ATOM 6766 C CA . TYR B 1 158 ? 14.844 -4.883 -21.641 1 91.56 158 TYR B CA 1
ATOM 6767 C C . TYR B 1 158 ? 13.75 -4.426 -20.672 1 91.56 158 TYR B C 1
ATOM 6769 O O . TYR B 1 158 ? 12.555 -4.57 -20.969 1 91.56 158 TYR B O 1
ATOM 6777 N N . LEU B 1 159 ? 14.188 -3.844 -19.562 1 92.06 159 LEU B N 1
ATOM 6778 C CA . LEU B 1 159 ? 13.234 -3.436 -18.531 1 92.06 159 LEU B CA 1
ATOM 6779 C C . LEU B 1 159 ? 12.336 -2.311 -19.031 1 92.06 159 LEU B C 1
ATOM 6781 O O . LEU B 1 159 ? 11.148 -2.258 -18.703 1 92.06 159 LEU B O 1
ATOM 6785 N N . GLN B 1 160 ? 12.828 -1.473 -19.859 1 90.88 160 GLN B N 1
ATOM 6786 C CA . GLN B 1 160 ? 12.062 -0.323 -20.344 1 90.88 160 GLN B CA 1
ATOM 6787 C C . GLN B 1 160 ? 10.977 -0.752 -21.312 1 90.88 160 GLN B C 1
ATOM 6789 O O . GLN B 1 160 ? 9.992 -0.035 -21.516 1 90.88 160 GLN B O 1
ATOM 6794 N N . TYR B 1 161 ? 11.086 -1.943 -21.922 1 92.31 161 TYR B N 1
ATOM 6795 C CA . TYR B 1 161 ? 10.102 -2.406 -22.891 1 92.31 161 TYR B CA 1
ATOM 6796 C C . TYR B 1 161 ? 8.766 -2.688 -22.234 1 92.31 161 TYR B C 1
ATOM 6798 O O . TYR B 1 161 ? 7.711 -2.586 -22.875 1 92.31 161 TYR B O 1
ATOM 6806 N N . ILE B 1 162 ? 8.758 -3.023 -20.969 1 92 162 ILE B N 1
ATOM 6807 C CA . ILE B 1 162 ? 7.516 -3.279 -20.234 1 92 162 ILE B CA 1
ATOM 6808 C C . ILE B 1 162 ? 6.637 -2.031 -20.266 1 92 162 ILE B C 1
ATOM 6810 O O . ILE B 1 162 ? 5.414 -2.127 -20.391 1 92 162 ILE B O 1
ATOM 6814 N N . TYR B 1 163 ? 7.254 -0.865 -20.234 1 87.56 163 TYR B N 1
ATOM 6815 C CA . TYR B 1 163 ? 6.535 0.403 -20.203 1 87.56 163 TYR B CA 1
ATOM 6816 C C . TYR B 1 163 ? 6.191 0.865 -21.609 1 87.56 163 TYR B C 1
ATOM 6818 O O . TYR B 1 163 ? 5.168 1.521 -21.828 1 87.56 163 TYR B O 1
ATOM 6826 N N . LEU B 1 164 ? 6.977 0.455 -22.531 1 88.31 164 LEU B N 1
ATOM 6827 C CA . LEU B 1 164 ? 6.781 0.912 -23.906 1 88.31 164 LEU B CA 1
ATOM 6828 C C . LEU B 1 164 ? 5.707 0.09 -24.609 1 88.31 164 LEU B C 1
ATOM 6830 O O . LEU B 1 164 ? 5.074 0.565 -25.562 1 88.31 164 LEU B O 1
ATOM 6834 N N . VAL B 1 165 ? 5.496 -1.102 -24.156 1 91.62 165 VAL B N 1
ATOM 6835 C CA . VAL B 1 165 ? 4.543 -1.991 -24.812 1 91.62 165 VAL B CA 1
ATOM 6836 C C . VAL B 1 165 ? 3.139 -1.736 -24.266 1 91.62 165 VAL B C 1
ATOM 6838 O O . VAL B 1 165 ? 2.146 -2.041 -24.938 1 91.62 165 VAL B O 1
ATOM 6841 N N . ALA B 1 166 ? 2.984 -1.114 -23.125 1 85.38 166 ALA B N 1
ATOM 6842 C CA . ALA B 1 166 ? 1.703 -0.935 -22.438 1 85.38 166 ALA B CA 1
ATOM 6843 C C . ALA B 1 166 ? 0.719 -0.169 -23.328 1 85.38 166 ALA B C 1
ATOM 6845 O O . ALA B 1 166 ? -0.459 -0.527 -23.406 1 85.38 166 ALA B O 1
ATOM 6846 N N . PRO B 1 167 ? 1.131 0.841 -24.125 1 84.12 167 PRO B N 1
ATOM 6847 C CA . PRO B 1 167 ? 0.195 1.595 -24.969 1 84.12 167 PRO B CA 1
ATOM 6848 C C . PRO B 1 167 ? -0.373 0.764 -26.109 1 84.12 167 PRO B C 1
ATOM 6850 O O . PRO B 1 167 ? -1.432 1.094 -26.656 1 84.12 167 PRO B O 1
ATOM 6853 N N . VAL B 1 168 ? 0.29 -0.292 -26.453 1 89 168 VAL B N 1
ATOM 6854 C CA . VAL B 1 168 ? -0.2 -1.136 -27.547 1 89 168 VAL B CA 1
ATOM 6855 C C . VAL B 1 168 ? -1.584 -1.678 -27.188 1 89 168 VAL B C 1
ATOM 6857 O O . VAL B 1 168 ? -2.518 -1.577 -27.984 1 89 168 VAL B O 1
ATOM 6860 N N . SER B 1 169 ? -1.68 -2.178 -26 1 91.44 169 SER B N 1
ATOM 6861 C CA . SER B 1 169 ? -2.969 -2.723 -25.594 1 91.44 169 SER B CA 1
ATOM 6862 C C . SER B 1 169 ? -3.939 -1.611 -25.203 1 91.44 169 SER B C 1
ATOM 6864 O O . SER B 1 169 ? -5.098 -1.613 -25.625 1 91.44 169 SER B O 1
ATOM 6866 N N . LEU B 1 170 ? -3.496 -0.617 -24.516 1 89.44 170 LEU B N 1
ATOM 6867 C CA . LEU B 1 170 ? -4.387 0.343 -23.875 1 89.44 170 LEU B CA 1
ATOM 6868 C C . LEU B 1 170 ? -4.848 1.406 -24.859 1 89.44 170 LEU B C 1
ATOM 6870 O O . LEU B 1 170 ? -5.977 1.899 -24.766 1 89.44 170 LEU B O 1
ATOM 6874 N N . MET B 1 171 ? -4.047 1.714 -25.891 1 88.88 171 MET B N 1
ATOM 6875 C CA . MET B 1 171 ? -4.375 2.814 -26.781 1 88.88 171 MET B CA 1
ATOM 6876 C C . MET B 1 171 ? -4.824 2.291 -28.156 1 88.88 171 MET B C 1
ATOM 6878 O O . MET B 1 171 ? -5.539 2.979 -28.875 1 88.88 171 MET B O 1
ATOM 6882 N N . LEU B 1 172 ? -4.469 1.085 -28.469 1 90.81 172 LEU B N 1
ATOM 6883 C CA . LEU B 1 172 ? -4.766 0.619 -29.812 1 90.81 172 LEU B CA 1
ATOM 6884 C C . LEU B 1 172 ? -5.785 -0.514 -29.781 1 90.81 172 LEU B C 1
ATOM 6886 O O . LEU B 1 172 ? -6.852 -0.41 -30.406 1 90.81 172 LEU B O 1
ATOM 6890 N N . LEU B 1 173 ? -5.562 -1.496 -29.031 1 95.31 173 LEU B N 1
ATOM 6891 C CA . LEU B 1 173 ? -6.375 -2.705 -29.109 1 95.31 173 LEU B CA 1
ATOM 6892 C C . LEU B 1 173 ? -7.621 -2.58 -28.234 1 95.31 173 LEU B C 1
ATOM 6894 O O . LEU B 1 173 ? -8.727 -2.896 -28.672 1 95.31 173 LEU B O 1
ATOM 6898 N N . ASN B 1 174 ? -7.449 -2.107 -26.984 1 95 174 ASN B N 1
ATOM 6899 C CA . ASN B 1 174 ? -8.57 -2.016 -26.062 1 95 174 ASN B CA 1
ATOM 6900 C C . ASN B 1 174 ? -9.688 -1.134 -26.625 1 95 174 ASN B C 1
ATOM 6902 O O . ASN B 1 174 ? -10.867 -1.45 -26.484 1 95 174 ASN B O 1
ATOM 6906 N N . PRO B 1 175 ? -9.367 -0.013 -27.297 1 93.5 175 PRO B N 1
ATOM 6907 C CA . PRO B 1 175 ? -10.438 0.801 -27.891 1 93.5 175 PRO B CA 1
ATOM 6908 C C . PRO B 1 175 ? -11.281 0.025 -28.891 1 93.5 175 PRO B C 1
ATOM 6910 O O . PRO B 1 175 ? -12.492 0.252 -28.984 1 93.5 175 PRO B O 1
ATOM 6913 N N . ILE B 1 176 ? -10.688 -0.833 -29.609 1 95.19 176 ILE B N 1
ATOM 6914 C CA . ILE B 1 176 ? -11.43 -1.671 -30.547 1 95.19 176 ILE B CA 1
ATOM 6915 C C . ILE B 1 176 ? -12.375 -2.594 -29.766 1 95.19 176 ILE B C 1
ATOM 6917 O O . ILE B 1 176 ? -13.539 -2.754 -30.141 1 95.19 176 ILE B O 1
ATOM 6921 N N . GLY B 1 177 ? -11.828 -3.191 -28.703 1 95.75 177 GLY B N 1
ATOM 6922 C CA . GLY B 1 177 ? -12.68 -4.012 -27.859 1 95.75 177 GLY B CA 1
ATOM 6923 C C . GLY B 1 177 ? -13.828 -3.238 -27.234 1 95.75 177 GLY B C 1
ATOM 6924 O O . GLY B 1 177 ? -14.961 -3.725 -27.203 1 95.75 177 GLY B O 1
ATOM 6925 N N . PHE B 1 178 ? -13.57 -2.059 -26.797 1 93.75 178 PHE B N 1
ATOM 6926 C CA . PHE B 1 178 ? -14.602 -1.207 -26.219 1 93.75 178 PHE B CA 1
ATOM 6927 C C . PHE B 1 178 ? -15.648 -0.825 -27.25 1 93.75 178 PHE B C 1
ATOM 6929 O O . PHE B 1 178 ? -16.844 -0.742 -26.938 1 93.75 178 PHE B O 1
ATOM 6936 N N . ALA B 1 179 ? -15.195 -0.521 -28.406 1 93.5 179 ALA B N 1
ATOM 6937 C CA . ALA B 1 179 ? -16.125 -0.194 -29.469 1 93.5 179 ALA B CA 1
ATOM 6938 C C . ALA B 1 179 ? -17.109 -1.341 -29.719 1 93.5 179 ALA B C 1
ATOM 6940 O O . ALA B 1 179 ? -18.297 -1.113 -29.922 1 93.5 179 ALA B O 1
ATOM 6941 N N . LEU B 1 180 ? -16.656 -2.51 -29.703 1 94.69 180 LEU B N 1
ATOM 6942 C CA . LEU B 1 180 ? -17.5 -3.678 -29.891 1 94.69 180 LEU B CA 1
ATOM 6943 C C . LEU B 1 180 ? -18.5 -3.82 -28.75 1 94.69 180 LEU B C 1
ATOM 6945 O O . LEU B 1 180 ? -19.656 -4.184 -28.969 1 94.69 180 LEU B O 1
ATOM 6949 N N . CYS B 1 181 ? -18.062 -3.557 -27.547 1 92.31 181 CYS B N 1
ATOM 6950 C CA . CYS B 1 181 ? -18.953 -3.605 -26.406 1 92.31 181 CYS B CA 1
ATOM 6951 C C . CYS B 1 181 ? -20.031 -2.535 -26.516 1 92.31 181 CYS B C 1
ATOM 6953 O O . CYS B 1 181 ? -21.203 -2.781 -26.172 1 92.31 181 CYS B O 1
ATOM 6955 N N . GLU B 1 182 ? -19.609 -1.372 -27.031 1 88.69 182 GLU B N 1
ATOM 6956 C CA . GLU B 1 182 ? -20.578 -0.289 -27.203 1 88.69 182 GLU B CA 1
ATOM 6957 C C . GLU B 1 182 ? -21.594 -0.617 -28.297 1 88.69 182 GLU B C 1
ATOM 6959 O O . GLU B 1 182 ? -22.766 -0.241 -28.203 1 88.69 182 GLU B O 1
ATOM 6964 N N . VAL B 1 183 ? -21.109 -1.225 -29.312 1 89.12 183 VAL B N 1
ATOM 6965 C CA . VAL B 1 183 ? -22.016 -1.662 -30.375 1 89.12 183 VAL B CA 1
ATOM 6966 C C . VAL B 1 183 ? -23.031 -2.656 -29.828 1 89.12 183 VAL B C 1
ATOM 6968 O O . VAL B 1 183 ? -24.203 -2.604 -30.172 1 89.12 183 VAL B O 1
ATOM 6971 N N . GLN B 1 184 ? -22.562 -3.562 -29 1 90 184 GLN B N 1
ATOM 6972 C CA . GLN B 1 184 ? -23.469 -4.531 -28.375 1 90 184 GLN B CA 1
ATOM 6973 C C . GLN B 1 184 ? -24.516 -3.834 -27.516 1 90 184 GLN B C 1
ATOM 6975 O O . GLN B 1 184 ? -25.688 -4.211 -27.547 1 90 184 GLN B O 1
ATOM 6980 N N . LYS B 1 185 ? -24.109 -2.91 -26.812 1 84.56 185 LYS B N 1
ATOM 6981 C CA . LYS B 1 185 ? -25.031 -2.137 -25.984 1 84.56 185 LYS B CA 1
ATOM 6982 C C . LYS B 1 185 ? -26.062 -1.408 -26.828 1 84.56 185 LYS B C 1
ATOM 6984 O O . LYS B 1 185 ? -27.234 -1.323 -26.453 1 84.56 185 LYS B O 1
ATOM 6989 N N . TRP B 1 186 ? -25.594 -0.875 -27.891 1 81.75 186 TRP B N 1
ATOM 6990 C CA . TRP B 1 186 ? -26.453 -0.148 -28.812 1 81.75 186 TRP B CA 1
ATOM 6991 C C . TRP B 1 186 ? -27.5 -1.077 -29.422 1 81.75 186 TRP B C 1
ATOM 6993 O O . TRP B 1 186 ? -28.656 -0.696 -29.578 1 81.75 186 TRP B O 1
ATOM 7003 N N . ARG B 1 187 ? -27.078 -2.166 -29.734 1 82.94 187 ARG B N 1
ATOM 7004 C CA . ARG B 1 187 ? -27.969 -3.135 -30.359 1 82.94 187 ARG B CA 1
ATOM 7005 C C . ARG B 1 187 ? -29.016 -3.623 -29.359 1 82.94 187 ARG B C 1
ATOM 7007 O O . ARG B 1 187 ? -30.141 -3.977 -29.75 1 82.94 187 ARG B O 1
ATOM 7014 N N . GLN B 1 188 ? -28.656 -3.66 -28.172 1 78.19 188 GLN B N 1
ATOM 7015 C CA . GLN B 1 188 ? -29.562 -4.141 -27.156 1 78.19 188 GLN B CA 1
ATOM 7016 C C . GLN B 1 188 ? -30.469 -3.018 -26.641 1 78.19 188 GLN B C 1
ATOM 7018 O O . GLN B 1 188 ? -31.5 -3.273 -26.016 1 78.19 188 GLN B O 1
ATOM 7023 N N . SER B 1 189 ? -29.984 -1.808 -26.906 1 73.56 189 SER B N 1
ATOM 7024 C CA . SER B 1 189 ? -30.781 -0.682 -26.438 1 73.56 189 SER B CA 1
ATOM 7025 C C . SER B 1 189 ? -31.984 -0.454 -27.344 1 73.56 189 SER B C 1
ATOM 7027 O O . SER B 1 189 ? -31.938 -0.752 -28.547 1 73.56 189 SER B O 1
ATOM 7029 N N . SER B 1 190 ? -33.125 -0.212 -26.828 1 62.28 190 SER B N 1
ATOM 7030 C CA . SER B 1 190 ? -34.406 0.003 -27.5 1 62.28 190 SER B CA 1
ATOM 7031 C C . SER B 1 190 ? -34.375 1.237 -28.391 1 62.28 190 SER B C 1
ATOM 7033 O O . SER B 1 190 ? -35.156 1.36 -29.328 1 62.28 190 SER B O 1
ATOM 7035 N N . HIS B 1 191 ? -33.531 2.205 -28 1 58.22 191 HIS B N 1
ATOM 7036 C CA . HIS B 1 191 ? -33.469 3.406 -28.812 1 58.22 191 HIS B CA 1
ATOM 7037 C C . HIS B 1 191 ? -32.062 3.588 -29.422 1 58.22 191 HIS B C 1
ATOM 7039 O O . HIS B 1 191 ? -31.188 4.168 -28.797 1 58.22 191 HIS B O 1
ATOM 7045 N N . PRO B 1 192 ? -31.859 2.977 -30.547 1 58.78 192 PRO B N 1
ATOM 7046 C CA . PRO B 1 192 ? -30.531 2.947 -31.172 1 58.78 192 PRO B CA 1
ATOM 7047 C C . PRO B 1 192 ? -30.078 4.324 -31.641 1 58.78 192 PRO B C 1
ATOM 7049 O O . PRO B 1 192 ? -29.562 4.457 -32.75 1 58.78 192 PRO B O 1
ATOM 7052 N N . GLN B 1 193 ? -30.266 5.445 -30.953 1 55.62 193 GLN B N 1
ATOM 7053 C CA . GLN B 1 193 ? -29.953 6.75 -31.531 1 55.62 193 GLN B CA 1
ATOM 7054 C C . GLN B 1 193 ? -28.438 6.996 -31.547 1 55.62 193 GLN B C 1
ATOM 7056 O O . GLN B 1 193 ? -27.984 8.07 -31.938 1 55.62 193 GLN B O 1
ATOM 7061 N N . HIS B 1 194 ? -27.609 6.027 -31.25 1 63.09 194 HIS B N 1
ATOM 7062 C CA . HIS B 1 194 ? -26.234 6.52 -31.219 1 63.09 194 HIS B CA 1
ATOM 7063 C C . HIS B 1 194 ? -25.531 6.273 -32.562 1 63.09 194 HIS B C 1
ATOM 7065 O O . HIS B 1 194 ? -25.719 5.23 -33.188 1 63.09 194 HIS B O 1
ATOM 7071 N N . SER B 1 195 ? -24.984 7.41 -33.25 1 77.5 195 SER B N 1
ATOM 7072 C CA . SER B 1 195 ? -24.172 7.395 -34.469 1 77.5 195 SER B CA 1
ATOM 7073 C C . SER B 1 195 ? -22.812 6.781 -34.219 1 77.5 195 SER B C 1
ATOM 7075 O O . SER B 1 195 ? -22.375 6.656 -33.062 1 77.5 195 SER B O 1
ATOM 7077 N N . THR B 1 196 ? -22.219 6.188 -35.219 1 81.75 196 THR B N 1
ATOM 7078 C CA . THR B 1 196 ? -20.859 5.652 -35.188 1 81.75 196 THR B CA 1
ATOM 7079 C C . THR B 1 196 ? -19.891 6.664 -34.594 1 81.75 196 THR B C 1
ATOM 7081 O O . THR B 1 196 ? -18.984 6.293 -33.844 1 81.75 196 THR B O 1
ATOM 7084 N N . ALA B 1 197 ? -20.094 7.93 -34.844 1 85.38 197 ALA B N 1
ATOM 7085 C CA . ALA B 1 197 ? -19.266 8.992 -34.281 1 85.38 197 ALA B CA 1
ATOM 7086 C C . ALA B 1 197 ? -19.438 9.078 -32.781 1 85.38 197 ALA B C 1
ATOM 7088 O O . ALA B 1 197 ? -18.484 9.375 -32.062 1 85.38 197 ALA B O 1
ATOM 7089 N N . GLY B 1 198 ? -20.531 8.75 -32.344 1 82.38 198 GLY B N 1
ATOM 7090 C CA . GLY B 1 198 ? -20.797 8.734 -30.922 1 82.38 198 GLY B CA 1
ATOM 7091 C C . GLY B 1 198 ? -20.062 7.621 -30.188 1 82.38 198 GLY B C 1
ATOM 7092 O O . GLY B 1 198 ? -19.547 7.836 -29.094 1 82.38 198 GLY B O 1
ATOM 7093 N N . ILE B 1 199 ? -20.094 6.496 -30.828 1 86.38 199 ILE B N 1
ATOM 7094 C CA . ILE B 1 199 ? -19.406 5.352 -30.25 1 86.38 199 ILE B CA 1
ATOM 7095 C C . ILE B 1 199 ? -17.906 5.641 -30.156 1 86.38 199 ILE B C 1
ATOM 7097 O O . ILE B 1 199 ? -17.281 5.375 -29.141 1 86.38 199 ILE B O 1
ATOM 7101 N N . VAL B 1 200 ? -17.375 6.223 -31.234 1 88.88 200 VAL B N 1
ATOM 7102 C CA . VAL B 1 200 ? -15.953 6.547 -31.266 1 88.88 200 VAL B CA 1
ATOM 7103 C C . VAL B 1 200 ? -15.633 7.582 -30.188 1 88.88 200 VAL B C 1
ATOM 7105 O O . VAL B 1 200 ? -14.602 7.492 -29.516 1 88.88 200 VAL B O 1
ATOM 7108 N N . GLY B 1 201 ? -16.375 8.531 -30.062 1 87.19 201 GLY B N 1
ATOM 7109 C CA . GLY B 1 201 ? -16.188 9.547 -29.047 1 87.19 201 GLY B CA 1
ATOM 7110 C C . GLY B 1 201 ? -16.156 8.992 -27.641 1 87.19 201 GLY B C 1
ATOM 7111 O O . GLY B 1 201 ? -15.297 9.359 -26.844 1 87.19 201 GLY B O 1
ATOM 7112 N N . VAL B 1 202 ? -17.031 8.055 -27.375 1 83.12 202 VAL B N 1
ATOM 7113 C CA . VAL B 1 202 ? -17.125 7.449 -26.062 1 83.12 202 VAL B CA 1
ATOM 7114 C C . VAL B 1 202 ? -15.867 6.621 -25.797 1 83.12 202 VAL B C 1
ATOM 7116 O O . VAL B 1 202 ? -15.32 6.641 -24.688 1 83.12 202 VAL B O 1
ATOM 7119 N N . VAL B 1 203 ? -15.484 5.945 -26.781 1 88.81 203 VAL B N 1
ATOM 7120 C CA . VAL B 1 203 ? -14.32 5.074 -26.641 1 88.81 203 VAL B CA 1
ATOM 7121 C C . VAL B 1 203 ? -13.062 5.914 -26.422 1 88.81 203 VAL B C 1
ATOM 7123 O O . VAL B 1 203 ? -12.219 5.566 -25.594 1 88.81 203 VAL B O 1
ATOM 7126 N N . VAL B 1 204 ? -12.93 7.02 -27.078 1 88.25 204 VAL B N 1
ATOM 7127 C CA . VAL B 1 204 ? -11.766 7.895 -26.953 1 88.25 204 VAL B CA 1
ATOM 7128 C C . VAL B 1 204 ? -11.727 8.492 -25.547 1 88.25 204 VAL B C 1
ATOM 7130 O O . VAL B 1 204 ? -10.664 8.578 -24.938 1 88.25 204 VAL B O 1
ATOM 7133 N N . VAL B 1 205 ? -12.781 8.828 -25.078 1 84.06 205 VAL B N 1
ATOM 7134 C CA . VAL B 1 205 ? -12.859 9.406 -23.75 1 84.06 205 VAL B CA 1
ATOM 7135 C C . VAL B 1 205 ? -12.508 8.352 -22.703 1 84.06 205 VAL B C 1
ATOM 7137 O O . VAL B 1 205 ? -11.82 8.648 -21.719 1 84.06 205 VAL B O 1
ATOM 7140 N N . GLN B 1 206 ? -12.914 7.18 -22.922 1 81.25 206 GLN B N 1
ATOM 7141 C CA . GLN B 1 206 ? -12.617 6.086 -22 1 81.25 206 GLN B CA 1
ATOM 7142 C C . GLN B 1 206 ? -11.117 5.793 -21.953 1 81.25 206 GLN B C 1
ATOM 7144 O O . GLN B 1 206 ? -10.57 5.48 -20.891 1 81.25 206 GLN B O 1
ATOM 7149 N N . VAL B 1 207 ? -10.555 5.883 -23.062 1 85.25 207 VAL B N 1
ATOM 7150 C CA . VAL B 1 207 ? -9.117 5.629 -23.172 1 85.25 207 VAL B CA 1
ATOM 7151 C C . VAL B 1 207 ? -8.344 6.73 -22.453 1 85.25 207 VAL B C 1
ATOM 7153 O O . VAL B 1 207 ? -7.395 6.453 -21.719 1 85.25 207 VAL B O 1
ATOM 7156 N N . LEU B 1 208 ? -8.734 7.918 -22.594 1 82.94 208 LEU B N 1
ATOM 7157 C CA . LEU B 1 208 ? -8.023 9.055 -22.016 1 82.94 208 LEU B CA 1
ATOM 7158 C C . LEU B 1 208 ? -8.234 9.109 -20.5 1 82.94 208 LEU B C 1
ATOM 7160 O O . LEU B 1 208 ? -7.387 9.625 -19.766 1 82.94 208 LEU B O 1
ATOM 7164 N N . LYS B 1 209 ? -9.273 8.539 -20.078 1 77.75 209 LYS B N 1
ATOM 7165 C CA . LYS B 1 209 ? -9.578 8.531 -18.656 1 77.75 209 LYS B CA 1
ATOM 7166 C C . LYS B 1 209 ? -8.836 7.414 -17.938 1 77.75 209 LYS B C 1
ATOM 7168 O O . LYS B 1 209 ? -8.734 7.418 -16.703 1 77.75 209 LYS B O 1
ATOM 7173 N N . ASN B 1 210 ? -8.273 6.523 -18.688 1 81.19 210 ASN B N 1
ATOM 7174 C CA . ASN B 1 210 ? -7.461 5.473 -18.094 1 81.19 210 ASN B CA 1
ATOM 7175 C C . ASN B 1 210 ? -6.191 6.035 -17.469 1 81.19 210 ASN B C 1
ATOM 7177 O O . ASN B 1 210 ? -5.383 6.668 -18.141 1 81.19 210 ASN B O 1
ATOM 7181 N N . PRO B 1 211 ? -6.043 5.848 -16.188 1 79.56 211 PRO B N 1
ATOM 7182 C CA . PRO B 1 211 ? -4.891 6.434 -15.492 1 79.56 211 PRO B CA 1
ATOM 7183 C C . PRO B 1 211 ? -3.559 6.012 -16.109 1 79.56 211 PRO B C 1
ATOM 7185 O O . PRO B 1 211 ? -2.598 6.785 -16.109 1 79.56 211 PRO B O 1
ATOM 7188 N N . VAL B 1 212 ? -3.488 4.816 -16.594 1 84 212 VAL B N 1
ATOM 7189 C CA . VAL B 1 212 ? -2.246 4.34 -17.188 1 84 212 VAL B CA 1
ATOM 7190 C C . VAL B 1 212 ? -1.936 5.148 -18.453 1 84 212 VAL B C 1
ATOM 7192 O O . VAL B 1 212 ? -0.823 5.656 -18.609 1 84 212 VAL B O 1
ATOM 7195 N N . VAL B 1 213 ? -2.936 5.293 -19.328 1 86.12 213 VAL B N 1
ATOM 7196 C CA . VAL B 1 213 ? -2.744 6.02 -20.578 1 86.12 213 VAL B CA 1
ATOM 7197 C C . VAL B 1 213 ? -2.451 7.488 -20.281 1 86.12 213 VAL B C 1
ATOM 7199 O O . VAL B 1 213 ? -1.524 8.07 -20.844 1 86.12 213 VAL B O 1
ATOM 7202 N N . PHE B 1 214 ? -3.162 8.047 -19.406 1 87.25 214 PHE B N 1
ATOM 7203 C CA . PHE B 1 214 ? -3.016 9.453 -19.062 1 87.25 214 PHE B CA 1
ATOM 7204 C C . PHE B 1 214 ? -1.622 9.734 -18.5 1 87.25 214 PHE B C 1
ATOM 7206 O O . PHE B 1 214 ? -0.961 10.688 -18.922 1 87.25 214 PHE B O 1
ATOM 7213 N N . MET B 1 215 ? -1.187 8.914 -17.641 1 87.88 215 MET B N 1
ATOM 7214 C CA . MET B 1 215 ? 0.09 9.18 -16.984 1 87.88 215 MET B CA 1
ATOM 7215 C C . MET B 1 215 ? 1.256 8.875 -17.922 1 87.88 215 MET B C 1
ATOM 7217 O O . MET B 1 215 ? 2.322 9.484 -17.797 1 87.88 215 MET B O 1
ATOM 7221 N N . VAL B 1 216 ? 1.066 7.938 -18.828 1 87.12 216 VAL B N 1
ATOM 7222 C CA . VAL B 1 216 ? 2.088 7.68 -19.844 1 87.12 216 VAL B CA 1
ATOM 7223 C C . VAL B 1 216 ? 2.266 8.906 -20.719 1 87.12 216 VAL B C 1
ATOM 7225 O O . VAL B 1 216 ? 3.393 9.312 -21.016 1 87.12 216 VAL B O 1
ATOM 7228 N N . ILE B 1 217 ? 1.214 9.531 -21.094 1 89.5 217 ILE B N 1
ATOM 7229 C CA . ILE B 1 217 ? 1.27 10.719 -21.922 1 89.5 217 ILE B CA 1
ATOM 7230 C C . ILE B 1 217 ? 1.924 11.867 -21.156 1 89.5 217 ILE B C 1
ATOM 7232 O O . ILE B 1 217 ? 2.822 12.539 -21.672 1 89.5 217 ILE B O 1
ATOM 7236 N N . VAL B 1 218 ? 1.495 12.047 -19.953 1 91.06 218 VAL B N 1
ATOM 7237 C CA . VAL B 1 218 ? 2.064 13.102 -19.125 1 91.06 218 VAL B CA 1
ATOM 7238 C C . VAL B 1 218 ? 3.553 12.844 -18.906 1 91.06 218 VAL B C 1
ATOM 7240 O O . VAL B 1 218 ? 4.363 13.773 -18.906 1 91.06 218 VAL B O 1
ATOM 7243 N N . GLY B 1 219 ? 3.893 11.586 -18.656 1 92.69 219 GLY B N 1
ATOM 7244 C CA . GLY B 1 219 ? 5.285 11.219 -18.469 1 92.69 219 GLY B CA 1
ATOM 7245 C C . GLY B 1 219 ? 6.145 11.5 -19.688 1 92.69 219 GLY B C 1
ATOM 7246 O O . GLY B 1 219 ? 7.262 12.008 -19.562 1 92.69 219 GLY B O 1
ATOM 7247 N N . ILE B 1 220 ? 5.637 11.25 -20.875 1 90.75 220 ILE B N 1
ATOM 7248 C CA . ILE B 1 220 ? 6.379 11.477 -22.109 1 90.75 220 ILE B CA 1
ATOM 7249 C C . ILE B 1 220 ? 6.543 12.977 -22.344 1 90.75 220 ILE B C 1
ATOM 7251 O O . ILE B 1 220 ? 7.605 13.438 -22.766 1 90.75 220 ILE B O 1
ATOM 7255 N N . VAL B 1 221 ? 5.531 13.688 -22.109 1 93.06 221 VAL B N 1
ATOM 7256 C CA . VAL B 1 221 ? 5.613 15.141 -22.219 1 93.06 221 VAL B CA 1
ATOM 7257 C C . VAL B 1 221 ? 6.664 15.672 -21.25 1 93.06 221 VAL B C 1
ATOM 7259 O O . VAL B 1 221 ? 7.484 16.516 -21.609 1 93.06 221 VAL B O 1
ATOM 7262 N N . ALA B 1 222 ? 6.668 15.117 -20.078 1 91.38 222 ALA B N 1
ATOM 7263 C CA . ALA B 1 222 ? 7.637 15.531 -19.078 1 91.38 222 ALA B CA 1
ATOM 7264 C C . ALA B 1 222 ? 9.047 15.086 -19.438 1 91.38 222 ALA B C 1
ATOM 7266 O O . ALA B 1 222 ? 10.023 15.75 -19.109 1 91.38 222 ALA B O 1
ATOM 7267 N N . HIS B 1 223 ? 9.133 13.93 -20.094 1 93.25 223 HIS B N 1
ATOM 7268 C CA . HIS B 1 223 ? 10.422 13.453 -20.594 1 93.25 223 HIS B CA 1
ATOM 7269 C C . HIS B 1 223 ? 11.117 14.523 -21.422 1 93.25 223 HIS B C 1
ATOM 7271 O O . HIS B 1 223 ? 12.305 14.797 -21.234 1 93.25 223 HIS B O 1
ATOM 7277 N N . PHE B 1 224 ? 10.391 15.188 -22.25 1 92.19 224 PHE B N 1
ATOM 7278 C CA . PHE B 1 224 ? 10.953 16.188 -23.156 1 92.19 224 PHE B CA 1
ATOM 7279 C C . PHE B 1 224 ? 11.078 17.531 -22.453 1 92.19 224 PHE B C 1
ATOM 7281 O O . PHE B 1 224 ? 12.055 18.266 -22.656 1 92.19 224 PHE B O 1
ATOM 7288 N N . ALA B 1 225 ? 10.141 17.844 -21.625 1 89.5 225 ALA B N 1
ATOM 7289 C CA . ALA B 1 225 ? 10.133 19.141 -20.953 1 89.5 225 ALA B CA 1
ATOM 7290 C C . ALA B 1 225 ? 11.242 19.234 -19.906 1 89.5 225 ALA B C 1
ATOM 7292 O O . ALA B 1 225 ? 11.844 20.281 -19.719 1 89.5 225 ALA B O 1
ATOM 7293 N N . LEU B 1 226 ? 11.562 18.156 -19.203 1 88.38 226 LEU B N 1
ATOM 7294 C CA . LEU B 1 226 ? 12.508 18.156 -18.094 1 88.38 226 LEU B CA 1
ATOM 7295 C C . LEU B 1 226 ? 13.867 17.625 -18.531 1 88.38 226 LEU B C 1
ATOM 7297 O O . LEU B 1 226 ? 14.805 17.578 -17.734 1 88.38 226 LEU B O 1
ATOM 7301 N N . GLY B 1 227 ? 14.031 17.25 -19.719 1 90.94 227 GLY B N 1
ATOM 7302 C CA . GLY B 1 227 ? 15.312 16.781 -20.234 1 90.94 227 GLY B CA 1
ATOM 7303 C C . GLY B 1 227 ? 15.727 15.438 -19.656 1 90.94 227 GLY B C 1
ATOM 7304 O O . GLY B 1 227 ? 16.875 15.258 -19.25 1 90.94 227 GLY B O 1
ATOM 7305 N N . GLN B 1 228 ? 14.805 14.539 -19.422 1 90.25 228 GLN B N 1
ATOM 7306 C CA . GLN B 1 228 ? 15.039 13.164 -19.016 1 90.25 228 GLN B CA 1
ATOM 7307 C C . GLN B 1 228 ? 15.555 13.086 -17.594 1 90.25 228 GLN B C 1
ATOM 7309 O O . GLN B 1 228 ? 16.359 12.219 -17.25 1 90.25 228 GLN B O 1
ATOM 7314 N N . GLN B 1 229 ? 15.211 14.141 -16.844 1 91.06 229 GLN B N 1
ATOM 7315 C CA . GLN B 1 229 ? 15.594 14.141 -15.43 1 91.06 229 GLN B CA 1
ATOM 7316 C C . GLN B 1 229 ? 14.461 14.641 -14.547 1 91.06 229 GLN B C 1
ATOM 7318 O O . GLN B 1 229 ? 13.734 15.562 -14.93 1 91.06 229 GLN B O 1
ATOM 7323 N N . ILE B 1 230 ? 14.297 14.008 -13.484 1 89.88 230 ILE B N 1
ATOM 7324 C CA . ILE B 1 230 ? 13.344 14.477 -12.484 1 89.88 230 ILE B CA 1
ATOM 7325 C C . ILE B 1 230 ? 14.07 15.336 -11.445 1 89.88 230 ILE B C 1
ATOM 7327 O O . ILE B 1 230 ? 15.07 14.906 -10.875 1 89.88 230 ILE B O 1
ATOM 7331 N N . PRO B 1 231 ? 13.617 16.531 -11.25 1 81.69 231 PRO B N 1
ATOM 7332 C CA . PRO B 1 231 ? 14.242 17.359 -10.219 1 81.69 231 PRO B CA 1
ATOM 7333 C C . PRO B 1 231 ? 14.383 16.625 -8.883 1 81.69 231 PRO B C 1
ATOM 7335 O O . PRO B 1 231 ? 13.477 15.898 -8.477 1 81.69 231 PRO B O 1
ATOM 7338 N N . ALA B 1 232 ? 15.461 16.828 -8.227 1 81 232 ALA B N 1
ATOM 7339 C CA . ALA B 1 232 ? 15.82 16.125 -7.004 1 81 232 ALA B CA 1
ATOM 7340 C C . ALA B 1 232 ? 14.75 16.297 -5.934 1 81 232 ALA B C 1
ATOM 7342 O O . ALA B 1 232 ? 14.461 15.367 -5.176 1 81 232 ALA B O 1
ATOM 7343 N N . VAL B 1 233 ? 14.125 17.453 -5.93 1 77.75 233 VAL B N 1
ATOM 7344 C CA . VAL B 1 233 ? 13.148 17.781 -4.902 1 77.75 233 VAL B CA 1
ATOM 7345 C C . VAL B 1 233 ? 11.906 16.922 -5.07 1 77.75 233 VAL B C 1
ATOM 7347 O O . VAL B 1 233 ? 11.273 16.531 -4.082 1 77.75 233 VAL B O 1
ATOM 7350 N N . LEU B 1 234 ? 11.648 16.5 -6.324 1 85.12 234 LEU B N 1
ATOM 7351 C CA . LEU B 1 234 ? 10.438 15.734 -6.594 1 85.12 234 LEU B CA 1
ATOM 7352 C C . LEU B 1 234 ? 10.742 14.242 -6.664 1 85.12 234 LEU B C 1
ATOM 7354 O O . LEU B 1 234 ? 9.836 13.414 -6.57 1 85.12 234 LEU B O 1
ATOM 7358 N N . SER B 1 235 ? 11.961 13.953 -6.816 1 90.06 235 SER B N 1
ATOM 7359 C CA . SER B 1 235 ? 12.359 12.57 -7.07 1 90.06 235 SER B CA 1
ATOM 7360 C C . SER B 1 235 ? 12.031 11.672 -5.879 1 90.06 235 SER B C 1
ATOM 7362 O O . SER B 1 235 ? 11.5 10.57 -6.051 1 90.06 235 SER B O 1
ATOM 7364 N N . GLU B 1 236 ? 12.305 12.203 -4.695 1 90.69 236 GLU B N 1
ATOM 7365 C CA . GLU B 1 236 ? 12.055 11.398 -3.502 1 90.69 236 GLU B CA 1
ATOM 7366 C C . GLU B 1 236 ? 10.555 11.18 -3.287 1 90.69 236 GLU B C 1
ATOM 7368 O O . GLU B 1 236 ? 10.133 10.109 -2.854 1 90.69 236 GLU B O 1
ATOM 7373 N N . PHE B 1 237 ? 9.875 12.219 -3.604 1 91.94 237 PHE B N 1
ATOM 7374 C CA . PHE B 1 237 ? 8.43 12.141 -3.482 1 91.94 237 PHE B CA 1
ATOM 7375 C C . PHE B 1 237 ? 7.859 11.102 -4.441 1 91.94 237 PHE B C 1
ATOM 7377 O O . PHE B 1 237 ? 7.082 10.234 -4.035 1 91.94 237 PHE B O 1
ATOM 7384 N N . ILE B 1 238 ? 8.273 11.133 -5.664 1 94.44 238 ILE B N 1
ATOM 7385 C CA . ILE B 1 238 ? 7.809 10.227 -6.703 1 94.44 238 ILE B CA 1
ATOM 7386 C C . ILE B 1 238 ? 8.273 8.805 -6.391 1 94.44 238 ILE B C 1
ATOM 7388 O O . ILE B 1 238 ? 7.508 7.848 -6.527 1 94.44 238 ILE B O 1
ATOM 7392 N N . ASP B 1 239 ? 9.438 8.641 -5.895 1 94.25 239 ASP B N 1
ATOM 7393 C CA . ASP B 1 239 ? 9.992 7.332 -5.555 1 94.25 239 ASP B CA 1
ATOM 7394 C C . ASP B 1 239 ? 9.219 6.699 -4.398 1 94.25 239 ASP B C 1
ATOM 7396 O O . ASP B 1 239 ? 9 5.488 -4.383 1 94.25 239 ASP B O 1
ATOM 7400 N N . GLY B 1 240 ? 8.898 7.547 -3.441 1 94.25 240 GLY B N 1
ATOM 7401 C CA . GLY B 1 240 ? 8.141 7.031 -2.311 1 94.25 240 GLY B CA 1
ATOM 7402 C C . GLY B 1 240 ? 6.836 6.375 -2.717 1 94.25 240 GLY B C 1
ATOM 7403 O O . GLY B 1 240 ? 6.504 5.289 -2.23 1 94.25 240 GLY B O 1
ATOM 7404 N N . LEU B 1 241 ? 6.109 6.957 -3.598 1 95.81 241 LEU B N 1
ATOM 7405 C CA . LEU B 1 241 ? 4.848 6.406 -4.082 1 95.81 241 LEU B CA 1
ATOM 7406 C C . LEU B 1 241 ? 5.094 5.23 -5.02 1 95.81 241 LEU B C 1
ATOM 7408 O O . LEU B 1 241 ? 4.453 4.184 -4.895 1 95.81 241 LEU B O 1
ATOM 7412 N N . ALA B 1 242 ? 6.039 5.402 -5.914 1 95.56 242 ALA B N 1
ATOM 7413 C CA . ALA B 1 242 ? 6.32 4.391 -6.93 1 95.56 242 ALA B CA 1
ATOM 7414 C C . ALA B 1 242 ? 6.785 3.088 -6.293 1 95.56 242 ALA B C 1
ATOM 7416 O O . ALA B 1 242 ? 6.383 2.002 -6.715 1 95.56 242 ALA B O 1
ATOM 7417 N N . ASN B 1 243 ? 7.566 3.174 -5.273 1 94 243 ASN B N 1
ATOM 7418 C CA . ASN B 1 243 ? 8.141 1.998 -4.625 1 94 243 ASN B CA 1
ATOM 7419 C C . ASN B 1 243 ? 7.078 1.209 -3.863 1 94 243 ASN B C 1
ATOM 7421 O O . ASN B 1 243 ? 7.246 0.014 -3.615 1 94 243 ASN B O 1
ATOM 7425 N N . SER B 1 244 ? 6.078 1.828 -3.506 1 95.75 244 SER B N 1
ATOM 7426 C CA . SER B 1 244 ? 5.035 1.154 -2.74 1 95.75 244 SER B CA 1
ATOM 7427 C C . SER B 1 244 ? 4.102 0.365 -3.652 1 95.75 244 SER B C 1
ATOM 7429 O O . SER B 1 244 ? 3.264 -0.402 -3.176 1 95.75 244 SER B O 1
ATOM 7431 N N . PHE B 1 245 ? 4.184 0.493 -4.945 1 95.62 245 PHE B N 1
ATOM 7432 C CA . PHE B 1 245 ? 3.268 -0.102 -5.91 1 95.62 245 PHE B CA 1
ATOM 7433 C C . PHE B 1 245 ? 3.41 -1.619 -5.93 1 95.62 245 PHE B C 1
ATOM 7435 O O . PHE B 1 245 ? 2.416 -2.342 -5.824 1 95.62 245 PHE B O 1
ATOM 7442 N N . GLY B 1 246 ? 4.664 -2.186 -6.09 1 94 246 GLY B N 1
ATOM 7443 C CA . GLY B 1 246 ? 4.91 -3.594 -6.359 1 94 246 GLY B CA 1
ATOM 7444 C C . GLY B 1 246 ? 4.223 -4.52 -5.375 1 94 246 GLY B C 1
ATOM 7445 O O . GLY B 1 246 ? 3.305 -5.258 -5.742 1 94 246 GLY B O 1
ATOM 7446 N N . GLY B 1 247 ? 4.645 -4.465 -4.121 1 95.38 247 GLY B N 1
ATOM 7447 C CA . GLY B 1 247 ? 4.074 -5.332 -3.105 1 95.38 247 GLY B CA 1
ATOM 7448 C C . GLY B 1 247 ? 2.592 -5.105 -2.887 1 95.38 247 GLY B C 1
ATOM 7449 O O . GLY B 1 247 ? 1.828 -6.059 -2.721 1 95.38 247 GLY B O 1
ATOM 7450 N N . ALA B 1 248 ? 2.16 -3.877 -2.973 1 97 248 ALA B N 1
ATOM 7451 C CA . ALA B 1 248 ? 0.756 -3.543 -2.75 1 97 248 ALA B CA 1
ATOM 7452 C C . ALA B 1 248 ? -0.114 -4.047 -3.898 1 97 248 ALA B C 1
ATOM 7454 O O . ALA B 1 248 ? -1.221 -4.543 -3.678 1 97 248 ALA B O 1
ATOM 7455 N N . ALA B 1 249 ? 0.366 -3.885 -5.117 1 96 249 ALA B N 1
ATOM 7456 C CA . ALA B 1 249 ? -0.393 -4.312 -6.289 1 96 249 ALA B CA 1
ATOM 7457 C C . ALA B 1 249 ? -0.571 -5.828 -6.305 1 96 249 ALA B C 1
ATOM 7459 O O . ALA B 1 249 ? -1.651 -6.332 -6.625 1 96 249 ALA B O 1
ATOM 7460 N N . LEU B 1 250 ? 0.504 -6.566 -6.004 1 95.88 250 LEU B N 1
ATOM 7461 C CA . LEU B 1 250 ? 0.434 -8.023 -5.965 1 95.88 250 LEU B CA 1
ATOM 7462 C C . LEU B 1 250 ? -0.508 -8.492 -4.863 1 95.88 250 LEU B C 1
ATOM 7464 O O . LEU B 1 250 ? -1.313 -9.406 -5.07 1 95.88 250 LEU B O 1
ATOM 7468 N N . PHE B 1 251 ? -0.382 -7.863 -3.678 1 97.12 251 PHE B N 1
ATOM 7469 C CA . PHE B 1 251 ? -1.27 -8.188 -2.568 1 97.12 251 PHE B CA 1
ATOM 7470 C C . PHE B 1 251 ? -2.725 -7.93 -2.945 1 97.12 251 PHE B C 1
ATOM 7472 O O . PHE B 1 251 ? -3.598 -8.758 -2.674 1 97.12 251 PHE B O 1
ATOM 7479 N N . TYR B 1 252 ? -2.994 -6.801 -3.537 1 96.25 252 TYR B N 1
ATOM 7480 C CA . TYR B 1 252 ? -4.336 -6.445 -3.98 1 96.25 252 TYR B CA 1
ATOM 7481 C C . TYR B 1 252 ? -4.859 -7.445 -5.004 1 96.25 252 TYR B C 1
ATOM 7483 O O . TYR B 1 252 ? -6.039 -7.805 -4.984 1 96.25 252 TYR B O 1
ATOM 7491 N N . LEU B 1 253 ? -3.988 -7.816 -5.941 1 93.56 253 LEU B N 1
ATOM 7492 C CA . LEU B 1 253 ? -4.371 -8.844 -6.91 1 93.56 253 LEU B CA 1
ATOM 7493 C C . LEU B 1 253 ? -4.875 -10.094 -6.203 1 93.56 253 LEU B C 1
ATOM 7495 O O . LEU B 1 253 ? -5.902 -10.656 -6.59 1 93.56 253 LEU B O 1
ATOM 7499 N N . GLY B 1 254 ? -4.219 -10.523 -5.16 1 93.75 254 GLY B N 1
ATOM 7500 C CA . GLY B 1 254 ? -4.668 -11.656 -4.375 1 93.75 254 GLY B CA 1
ATOM 7501 C C . GLY B 1 254 ? -6.035 -11.445 -3.75 1 93.75 254 GLY B C 1
ATOM 7502 O O . GLY B 1 254 ? -6.871 -12.352 -3.756 1 93.75 254 GLY B O 1
ATOM 7503 N N . LEU B 1 255 ? -6.25 -10.281 -3.275 1 93.81 255 LEU B N 1
ATOM 7504 C CA . LEU B 1 255 ? -7.523 -9.945 -2.646 1 93.81 255 LEU B CA 1
ATOM 7505 C C . LEU B 1 255 ? -8.664 -10.047 -3.65 1 93.81 255 LEU B C 1
ATOM 7507 O O . LEU B 1 255 ? -9.75 -10.523 -3.316 1 93.81 255 LEU B O 1
ATOM 7511 N N . THR B 1 256 ? -8.453 -9.586 -4.832 1 90.12 256 THR B N 1
ATOM 7512 C CA . THR B 1 256 ? -9.5 -9.523 -5.84 1 90.12 256 THR B CA 1
ATOM 7513 C C . THR B 1 256 ? -9.844 -10.922 -6.348 1 90.12 256 THR B C 1
ATOM 7515 O O . THR B 1 256 ? -10.891 -11.125 -6.969 1 90.12 256 THR B O 1
ATOM 7518 N N . MET B 1 257 ? -9.055 -11.859 -6.129 1 88.44 257 MET B N 1
ATOM 7519 C CA . MET B 1 257 ? -9.258 -13.219 -6.641 1 88.44 257 MET B CA 1
ATOM 7520 C C . MET B 1 257 ? -10.195 -14.008 -5.734 1 88.44 257 MET B C 1
ATOM 7522 O O . MET B 1 257 ? -10.727 -15.047 -6.137 1 88.44 257 MET B O 1
ATOM 7526 N N . VAL B 1 258 ? -10.406 -13.508 -4.586 1 85.25 258 VAL B N 1
ATOM 7527 C CA . VAL B 1 258 ? -11.219 -14.234 -3.615 1 85.25 258 VAL B CA 1
ATOM 7528 C C . VAL B 1 258 ? -12.648 -14.352 -4.125 1 85.25 258 VAL B C 1
ATOM 7530 O O . VAL B 1 258 ? -13.266 -13.352 -4.504 1 85.25 258 VAL B O 1
ATOM 7533 N N . GLY B 1 259 ? -13.188 -15.531 -4.262 1 75.94 259 GLY B N 1
ATOM 7534 C CA . GLY B 1 259 ? -14.586 -15.781 -4.59 1 75.94 259 GLY B CA 1
ATOM 7535 C C . GLY B 1 259 ? -14.859 -15.789 -6.082 1 75.94 259 GLY B C 1
ATOM 7536 O O . GLY B 1 259 ? -15.977 -16.062 -6.512 1 75.94 259 GLY B O 1
ATOM 7537 N N . GLN B 1 260 ? -13.883 -15.586 -6.871 1 79.06 260 GLN B N 1
ATOM 7538 C CA . GLN B 1 260 ? -14.102 -15.461 -8.312 1 79.06 260 GLN B CA 1
ATOM 7539 C C . GLN B 1 260 ? -14.25 -16.828 -8.969 1 79.06 260 GLN B C 1
ATOM 7541 O O . GLN B 1 260 ? -14.883 -16.953 -10.016 1 79.06 260 GLN B O 1
ATOM 7546 N N . LEU B 1 261 ? -13.695 -17.875 -8.43 1 74.88 261 LEU B N 1
ATOM 7547 C CA . LEU B 1 261 ? -13.734 -19.203 -9.023 1 74.88 261 LEU B CA 1
ATOM 7548 C C . LEU B 1 261 ? -15.078 -19.875 -8.766 1 74.88 261 LEU B C 1
ATOM 7550 O O . LEU B 1 261 ? -15.422 -20.859 -9.422 1 74.88 261 LEU B O 1
ATOM 7554 N N . ARG B 1 262 ? -15.844 -19.375 -7.871 1 65.31 262 ARG B N 1
ATOM 7555 C CA . ARG B 1 262 ? -17.141 -19.953 -7.547 1 65.31 262 ARG B CA 1
ATOM 7556 C C . ARG B 1 262 ? -18.172 -19.641 -8.633 1 65.31 262 ARG B C 1
ATOM 7558 O O . ARG B 1 262 ? -19.203 -20.312 -8.734 1 65.31 262 ARG B O 1
ATOM 7565 N N . LYS B 1 263 ? -17.859 -18.828 -9.469 1 66.5 263 LYS B N 1
ATOM 7566 C CA . LYS B 1 263 ? -18.797 -18.375 -10.5 1 66.5 263 LYS B CA 1
ATOM 7567 C C . LYS B 1 263 ? -18.688 -19.266 -11.75 1 66.5 263 LYS B C 1
ATOM 7569 O O . LYS B 1 263 ? -19.484 -19.109 -12.688 1 66.5 263 LYS B O 1
ATOM 7574 N N . LEU B 1 264 ? -17.859 -20.281 -11.648 1 69.12 264 LEU B N 1
ATOM 7575 C CA . LEU B 1 264 ? -17.594 -21.109 -12.82 1 69.12 264 LEU B CA 1
ATOM 7576 C C . LEU B 1 264 ? -18.734 -22.078 -13.062 1 69.12 264 LEU B C 1
ATOM 7578 O O . LEU B 1 264 ? -19.203 -22.75 -12.133 1 69.12 264 LEU B O 1
ATOM 7582 N N . THR B 1 265 ? -19.328 -21.875 -14.211 1 67.19 265 THR B N 1
ATOM 7583 C CA . THR B 1 265 ? -20.344 -22.828 -14.641 1 67.19 265 THR B CA 1
ATOM 7584 C C . THR B 1 265 ? -19.812 -23.719 -15.766 1 67.19 265 THR B C 1
ATOM 7586 O O . THR B 1 265 ? -18.797 -23.406 -16.391 1 67.19 265 THR B O 1
ATOM 7589 N N . ARG B 1 266 ? -20.484 -24.844 -16 1 64.62 266 ARG B N 1
ATOM 7590 C CA . ARG B 1 266 ? -20.078 -25.812 -17.016 1 64.62 266 ARG B CA 1
ATOM 7591 C C . ARG B 1 266 ? -20 -25.172 -18.391 1 64.62 266 ARG B C 1
ATOM 7593 O O . ARG B 1 266 ? -19.109 -25.469 -19.188 1 64.62 266 ARG B O 1
ATOM 7600 N N . ASP B 1 267 ? -20.828 -24.328 -18.672 1 68.06 267 ASP B N 1
ATOM 7601 C CA . ASP B 1 267 ? -20.906 -23.703 -20 1 68.06 267 ASP B CA 1
ATOM 7602 C C . ASP B 1 267 ? -19.766 -22.719 -20.203 1 68.06 267 ASP B C 1
ATOM 7604 O O . ASP B 1 267 ? -19.391 -22.438 -21.344 1 68.06 267 ASP B O 1
ATOM 7608 N N . THR B 1 268 ? -19.219 -22.266 -19.203 1 81.25 268 THR B N 1
ATOM 7609 C CA . THR B 1 268 ? -18.172 -21.266 -19.281 1 81.25 268 THR B CA 1
ATOM 7610 C C . THR B 1 268 ? -16.797 -21.922 -19.391 1 81.25 268 THR B C 1
ATOM 7612 O O . THR B 1 268 ? -15.812 -21.266 -19.719 1 81.25 268 THR B O 1
ATOM 7615 N N . GLY B 1 269 ? -16.781 -23.281 -19.328 1 82.44 269 GLY B N 1
ATOM 7616 C CA . GLY B 1 269 ? -15.531 -24.016 -19.266 1 82.44 269 GLY B CA 1
ATOM 7617 C C . GLY B 1 269 ? -14.789 -24.031 -20.594 1 82.44 269 GLY B C 1
ATOM 7618 O O . GLY B 1 269 ? -13.57 -23.859 -20.625 1 82.44 269 GLY B O 1
ATOM 7619 N N . VAL B 1 270 ? -15.484 -24.172 -21.672 1 82 270 VAL B N 1
ATOM 7620 C CA . VAL B 1 270 ? -14.844 -24.25 -22.984 1 82 270 VAL B CA 1
ATOM 7621 C C . VAL B 1 270 ? -14.219 -22.906 -23.328 1 82 270 VAL B C 1
ATOM 7623 O O . VAL B 1 270 ? -13.086 -22.844 -23.812 1 82 270 VAL B O 1
ATOM 7626 N N . ALA B 1 271 ? -15.016 -21.875 -23.156 1 89.19 271 ALA B N 1
ATOM 7627 C CA . ALA B 1 271 ? -14.484 -20.531 -23.438 1 89.19 271 ALA B CA 1
ATOM 7628 C C . ALA B 1 271 ? -13.242 -20.25 -22.609 1 89.19 271 ALA B C 1
ATOM 7630 O O . ALA B 1 271 ? -12.281 -19.641 -23.094 1 89.19 271 ALA B O 1
ATOM 7631 N N . LEU B 1 272 ? -13.242 -20.766 -21.469 1 91.06 272 LEU B N 1
ATOM 7632 C CA . LEU B 1 272 ? -12.125 -20.531 -20.547 1 91.06 272 LEU B CA 1
ATOM 7633 C C . LEU B 1 272 ? -10.875 -21.25 -21.031 1 91.06 272 LEU B C 1
ATOM 7635 O O . LEU B 1 272 ? -9.781 -20.688 -21.016 1 91.06 272 LEU B O 1
ATOM 7639 N N . ILE B 1 273 ? -11 -22.422 -21.484 1 86.88 273 ILE B N 1
ATOM 7640 C CA . ILE B 1 273 ? -9.875 -23.219 -21.953 1 86.88 273 ILE B CA 1
ATOM 7641 C C . ILE B 1 273 ? -9.281 -22.562 -23.203 1 86.88 273 ILE B C 1
ATOM 7643 O O . ILE B 1 273 ? -8.055 -22.453 -23.328 1 86.88 273 ILE B O 1
ATOM 7647 N N . LEU B 1 274 ? -10.117 -22.109 -24.031 1 90.88 274 LEU B N 1
ATOM 7648 C CA . LEU B 1 274 ? -9.664 -21.484 -25.266 1 90.88 274 LEU B CA 1
ATOM 7649 C C . LEU B 1 274 ? -8.953 -20.172 -24.984 1 90.88 274 LEU B C 1
ATOM 7651 O O . LEU B 1 274 ? -7.93 -19.859 -25.594 1 90.88 274 LEU B O 1
ATOM 7655 N N . LEU B 1 275 ? -9.508 -19.422 -24.078 1 95.56 275 LEU B N 1
ATOM 7656 C CA . LEU B 1 275 ? -8.93 -18.125 -23.75 1 95.56 275 LEU B CA 1
ATOM 7657 C C . LEU B 1 275 ? -7.578 -18.297 -23.062 1 95.56 275 LEU B C 1
ATOM 7659 O O . LEU B 1 275 ? -6.633 -17.562 -23.344 1 95.56 275 LEU B O 1
ATOM 7663 N N . ILE B 1 276 ? -7.461 -19.266 -22.188 1 93 276 ILE B N 1
ATOM 7664 C CA . ILE B 1 276 ? -6.219 -19.516 -21.469 1 93 276 ILE B CA 1
ATOM 7665 C C . ILE B 1 276 ? -5.156 -20.047 -22.438 1 93 276 ILE B C 1
ATOM 7667 O O . ILE B 1 276 ? -3.988 -19.656 -22.344 1 93 276 ILE B O 1
ATOM 7671 N N . THR B 1 277 ? -5.547 -20.828 -23.344 1 90.69 277 THR B N 1
ATOM 7672 C CA . THR B 1 277 ? -4.637 -21.328 -24.359 1 90.69 277 THR B CA 1
ATOM 7673 C C . THR B 1 277 ? -4.141 -20.188 -25.25 1 90.69 277 THR B C 1
ATOM 7675 O O . THR B 1 277 ? -2.951 -20.109 -25.578 1 90.69 277 THR B O 1
ATOM 7678 N N . ALA B 1 278 ? -5.027 -19.375 -25.625 1 96 278 ALA B N 1
ATOM 7679 C CA . ALA B 1 278 ? -4.656 -18.234 -26.453 1 96 278 ALA B CA 1
ATOM 7680 C C . ALA B 1 278 ? -3.672 -17.328 -25.734 1 96 278 ALA B C 1
ATOM 7682 O O . ALA B 1 278 ? -2.689 -16.859 -26.312 1 96 278 ALA B O 1
ATOM 7683 N N . LYS B 1 279 ? -3.908 -17.109 -24.438 1 96.38 279 LYS B N 1
ATOM 7684 C CA . LYS B 1 279 ? -3.119 -16.141 -23.688 1 96.38 279 LYS B CA 1
ATOM 7685 C C . LYS B 1 279 ? -1.781 -16.734 -23.25 1 96.38 279 LYS B C 1
ATOM 7687 O O . LYS B 1 279 ? -0.748 -16.078 -23.328 1 96.38 279 LYS B O 1
ATOM 7692 N N . LEU B 1 280 ? -1.756 -18.016 -22.859 1 93.88 280 LEU B N 1
ATOM 7693 C CA . LEU B 1 280 ? -0.564 -18.531 -22.188 1 93.88 280 LEU B CA 1
ATOM 7694 C C . LEU B 1 280 ? 0.251 -19.406 -23.141 1 93.88 280 LEU B C 1
ATOM 7696 O O . LEU B 1 280 ? 1.415 -19.703 -22.859 1 93.88 280 LEU B O 1
ATOM 7700 N N . LEU B 1 281 ? -0.315 -19.734 -24.312 1 89.19 281 LEU B N 1
ATOM 7701 C CA . LEU B 1 281 ? 0.425 -20.594 -25.234 1 89.19 281 LEU B CA 1
ATOM 7702 C C . LEU B 1 281 ? 0.58 -19.906 -26.594 1 89.19 281 LEU B C 1
ATOM 7704 O O . LEU B 1 281 ? 1.701 -19.703 -27.062 1 89.19 281 LEU B O 1
ATOM 7708 N N . VAL B 1 282 ? -0.473 -19.469 -27.156 1 94 282 VAL B N 1
ATOM 7709 C CA . VAL B 1 282 ? -0.432 -18.906 -28.5 1 94 282 VAL B CA 1
ATOM 7710 C C . VAL B 1 282 ? 0.305 -17.562 -28.484 1 94 282 VAL B C 1
ATOM 7712 O O . VAL B 1 282 ? 1.17 -17.312 -29.312 1 94 282 VAL B O 1
ATOM 7715 N N . MET B 1 283 ? -0.016 -16.75 -27.5 1 96.44 283 MET B N 1
ATOM 7716 C CA . MET B 1 283 ? 0.563 -15.406 -27.422 1 96.44 283 MET B CA 1
ATOM 7717 C C . MET B 1 283 ? 2.082 -15.477 -27.297 1 96.44 283 MET B C 1
ATOM 7719 O O . MET B 1 283 ? 2.799 -14.82 -28.062 1 96.44 283 MET B O 1
ATOM 7723 N N . PRO B 1 284 ? 2.695 -16.297 -26.391 1 95.06 284 PRO B N 1
ATOM 7724 C CA . PRO B 1 284 ? 4.156 -16.359 -26.281 1 95.06 284 PRO B CA 1
ATOM 7725 C C . PRO B 1 284 ? 4.812 -16.891 -27.547 1 95.06 284 PRO B C 1
ATOM 7727 O O . PRO B 1 284 ? 5.875 -16.406 -27.953 1 95.06 284 PRO B O 1
ATOM 7730 N N . LEU B 1 285 ? 4.191 -17.781 -28.219 1 91.94 285 LEU B N 1
ATOM 7731 C CA . LEU B 1 285 ? 4.766 -18.359 -29.438 1 91.94 285 LEU B CA 1
ATOM 7732 C C . LEU B 1 285 ? 4.746 -17.359 -30.578 1 91.94 285 LEU B C 1
ATOM 7734 O O . LEU B 1 285 ? 5.727 -17.234 -31.312 1 91.94 285 LEU B O 1
ATOM 7738 N N . VAL B 1 286 ? 3.658 -16.672 -30.703 1 95.62 286 VAL B N 1
ATOM 7739 C CA . VAL B 1 286 ? 3.549 -15.672 -31.766 1 95.62 286 VAL B CA 1
ATOM 7740 C C . VAL B 1 286 ? 4.508 -14.523 -31.5 1 95.62 286 VAL B C 1
ATOM 7742 O O . VAL B 1 286 ? 5.113 -13.977 -32.438 1 95.62 286 VAL B O 1
ATOM 7745 N N . CYS B 1 287 ? 4.621 -14.117 -30.25 1 95.5 287 CYS B N 1
ATOM 7746 C CA . CYS B 1 287 ? 5.574 -13.078 -29.891 1 95.5 287 CYS B CA 1
ATOM 7747 C C . CYS B 1 287 ? 6.992 -13.469 -30.281 1 95.5 287 CYS B C 1
ATOM 7749 O O . CYS B 1 287 ? 7.715 -12.68 -30.891 1 95.5 287 CYS B O 1
ATOM 7751 N N . LYS B 1 288 ? 7.383 -14.672 -29.891 1 92.62 288 LYS B N 1
ATOM 7752 C CA . LYS B 1 288 ? 8.719 -15.156 -30.219 1 92.62 288 LYS B CA 1
ATOM 7753 C C . LYS B 1 288 ? 8.93 -15.219 -31.734 1 92.62 288 LYS B C 1
ATOM 7755 O O . LYS B 1 288 ? 9.953 -14.758 -32.25 1 92.62 288 LYS B O 1
ATOM 7760 N N . ASP B 1 289 ? 7.98 -15.703 -32.469 1 91.38 289 ASP B N 1
ATOM 7761 C CA . ASP B 1 289 ? 8.07 -15.859 -33.906 1 91.38 289 ASP B CA 1
ATOM 7762 C C . ASP B 1 289 ? 8.188 -14.508 -34.594 1 91.38 289 ASP B C 1
ATOM 7764 O O . ASP B 1 289 ? 8.922 -14.359 -35.594 1 91.38 289 ASP B O 1
ATOM 7768 N N . MET B 1 290 ? 7.449 -13.594 -34.125 1 93 290 MET B N 1
ATOM 7769 C CA . MET B 1 290 ? 7.453 -12.281 -34.75 1 93 290 MET B CA 1
ATOM 7770 C C . MET B 1 290 ? 8.805 -11.594 -34.562 1 93 290 MET B C 1
ATOM 7772 O O . MET B 1 290 ? 9.258 -10.875 -35.469 1 93 290 MET B O 1
ATOM 7776 N N . VAL B 1 291 ? 9.414 -11.766 -33.406 1 92.31 291 VAL B N 1
ATOM 7777 C CA . VAL B 1 291 ? 10.75 -11.203 -33.219 1 92.31 291 VAL B CA 1
ATOM 7778 C C . VAL B 1 291 ? 11.742 -11.898 -34.125 1 92.31 291 VAL B C 1
ATOM 7780 O O . VAL B 1 291 ? 12.609 -11.242 -34.719 1 92.31 291 VAL B O 1
ATOM 7783 N N . ASP B 1 292 ? 11.594 -13.172 -34.375 1 86.56 292 ASP B N 1
ATOM 7784 C CA . ASP B 1 292 ? 12.477 -13.93 -35.25 1 86.56 292 ASP B CA 1
ATOM 7785 C C . ASP B 1 292 ? 12.312 -13.492 -36.688 1 86.56 292 ASP B C 1
ATOM 7787 O O . ASP B 1 292 ? 13.281 -13.508 -37.469 1 86.56 292 ASP B O 1
ATOM 7791 N N . ILE B 1 293 ? 11.164 -13.07 -37.062 1 87.44 293 ILE B N 1
ATOM 7792 C CA . ILE B 1 293 ? 10.867 -12.695 -38.438 1 87.44 293 ILE B CA 1
ATOM 7793 C C . ILE B 1 293 ? 11.273 -11.25 -38.656 1 87.44 293 ILE B C 1
ATOM 7795 O O . ILE B 1 293 ? 11.859 -10.93 -39.719 1 87.44 293 ILE B O 1
ATOM 7799 N N . LEU B 1 294 ? 11.062 -10.398 -37.75 1 88.75 294 LEU B N 1
ATOM 7800 C CA . LEU B 1 294 ? 11.172 -8.961 -38 1 88.75 294 LEU B CA 1
ATOM 7801 C C . LEU B 1 294 ? 12.547 -8.445 -37.562 1 88.75 294 LEU B C 1
ATOM 7803 O O . LEU B 1 294 ? 12.984 -7.395 -38.062 1 88.75 294 LEU B O 1
ATOM 7807 N N . ASP B 1 295 ? 13.078 -9.109 -36.594 1 80.06 295 ASP B N 1
ATOM 7808 C CA . ASP B 1 295 ? 14.398 -8.656 -36.156 1 80.06 295 ASP B CA 1
ATOM 7809 C C . ASP B 1 295 ? 15.492 -9.211 -37.062 1 80.06 295 ASP B C 1
ATOM 7811 O O . ASP B 1 295 ? 16.25 -10.094 -36.688 1 80.06 295 ASP B O 1
ATOM 7815 N N . VAL B 1 296 ? 15.57 -9.047 -38.375 1 69.56 296 VAL B N 1
ATOM 7816 C CA . VAL B 1 296 ? 16.469 -9.57 -39.406 1 69.56 296 VAL B CA 1
ATOM 7817 C C . VAL B 1 296 ? 17.688 -8.648 -39.531 1 69.56 296 VAL B C 1
ATOM 7819 O O . VAL B 1 296 ? 18.688 -9.023 -40.156 1 69.56 296 VAL B O 1
ATOM 7822 N N . GLY B 1 297 ? 17.594 -7.664 -38.938 1 57.19 297 GLY B N 1
ATOM 7823 C CA . GLY B 1 297 ? 18.734 -6.805 -39.25 1 57.19 297 GLY B CA 1
ATOM 7824 C C . GLY B 1 297 ? 20.031 -7.27 -38.625 1 57.19 297 GLY B C 1
ATOM 7825 O O . GLY B 1 297 ? 20.234 -8.469 -38.406 1 57.19 297 GLY B O 1
ATOM 7826 N N . VAL B 1 298 ? 20.922 -6.402 -38.344 1 54.28 298 VAL B N 1
ATOM 7827 C CA . VAL B 1 298 ? 22.297 -6.543 -37.875 1 54.28 298 VAL B CA 1
ATOM 7828 C C . VAL B 1 298 ? 22.344 -7.441 -36.656 1 54.28 298 VAL B C 1
ATOM 7830 O O . VAL B 1 298 ? 23.312 -8.164 -36.438 1 54.28 298 VAL B O 1
ATOM 7833 N N . ASN B 1 299 ? 21.266 -7.516 -35.938 1 53.34 299 ASN B N 1
ATOM 7834 C CA . ASN B 1 299 ? 21.25 -8.219 -34.656 1 53.34 299 ASN B CA 1
ATOM 7835 C C . ASN B 1 299 ? 20.812 -9.672 -34.812 1 53.34 299 ASN B C 1
ATOM 7837 O O . ASN B 1 299 ? 20.656 -10.391 -33.812 1 53.34 299 ASN B O 1
ATOM 7841 N N . SER B 1 300 ? 20.484 -10.188 -36.062 1 50.62 300 SER B N 1
ATOM 7842 C CA . SER B 1 300 ? 19.844 -11.477 -36.312 1 50.62 300 SER B CA 1
ATOM 7843 C C . SER B 1 300 ? 20.703 -12.625 -35.812 1 50.62 300 SER B C 1
ATOM 7845 O O . SER B 1 300 ? 20.188 -13.688 -35.438 1 50.62 300 SER B O 1
ATOM 7847 N N . THR B 1 301 ? 21.859 -12.703 -36.156 1 50.91 301 THR B N 1
ATOM 7848 C CA . THR B 1 301 ? 22.609 -13.922 -35.875 1 50.91 301 THR B CA 1
ATOM 7849 C C . THR B 1 301 ? 23.234 -13.867 -34.5 1 50.91 301 THR B C 1
ATOM 7851 O O . THR B 1 301 ? 23.8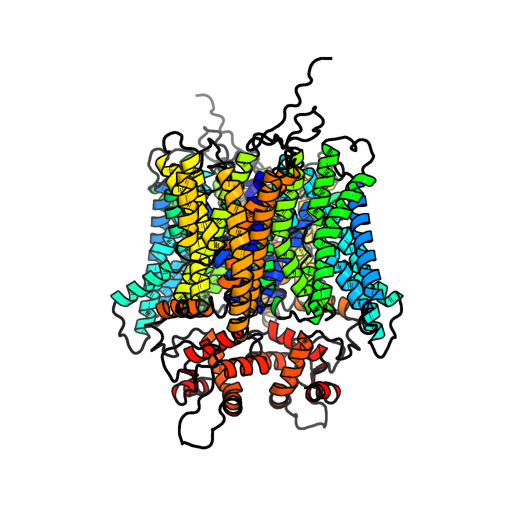75 -14.828 -34.062 1 50.91 301 THR B O 1
ATOM 7854 N N . SER B 1 302 ? 22.906 -12.812 -33.562 1 58.06 302 SER B N 1
ATOM 7855 C CA . SER B 1 302 ? 23.719 -12.539 -32.406 1 58.06 302 SER B CA 1
ATOM 7856 C C . SER B 1 302 ? 23.016 -13 -31.125 1 58.06 302 SER B C 1
ATOM 7858 O O . SER B 1 302 ? 21.812 -13.289 -31.141 1 58.06 302 SER B O 1
ATOM 7860 N N . ALA B 1 303 ? 23.875 -13.492 -30.328 1 58.47 303 ALA B N 1
ATOM 7861 C CA . ALA B 1 303 ? 23.469 -13.75 -28.938 1 58.47 303 ALA B CA 1
ATOM 7862 C C . ALA B 1 303 ? 22.406 -12.766 -28.484 1 58.47 303 ALA B C 1
ATOM 7864 O O . ALA B 1 303 ? 21.484 -13.125 -27.75 1 58.47 303 ALA B O 1
ATOM 7865 N N . ASN B 1 304 ? 22.422 -11.75 -29.141 1 63.53 304 ASN B N 1
ATOM 7866 C CA . ASN B 1 304 ? 21.469 -10.703 -28.781 1 63.53 304 ASN B CA 1
ATOM 7867 C C . ASN B 1 304 ? 20.094 -10.977 -29.375 1 63.53 304 ASN B C 1
ATOM 7869 O O . ASN B 1 304 ? 19.078 -10.688 -28.75 1 63.53 304 ASN B O 1
ATOM 7873 N N . HIS B 1 305 ? 20.172 -11.586 -30.516 1 70.44 305 HIS B N 1
ATOM 7874 C CA . HIS B 1 305 ? 18.906 -11.922 -31.156 1 70.44 305 HIS B CA 1
ATOM 7875 C C . HIS B 1 305 ? 18.172 -13.008 -30.375 1 70.44 305 HIS B C 1
ATOM 7877 O O . HIS B 1 305 ? 16.953 -12.898 -30.141 1 70.44 305 HIS B O 1
ATOM 7883 N N . THR B 1 306 ? 18.906 -13.938 -29.969 1 70.75 306 THR B N 1
ATOM 7884 C CA . THR B 1 306 ? 18.297 -15.031 -29.219 1 70.75 306 THR B CA 1
ATOM 7885 C C . THR B 1 306 ? 17.766 -14.539 -27.875 1 70.75 306 THR B C 1
ATOM 7887 O O . THR B 1 306 ? 16.672 -14.938 -27.453 1 70.75 306 THR B O 1
ATOM 7890 N N . SER B 1 307 ? 18.469 -13.633 -27.312 1 80.94 307 SER B N 1
ATOM 7891 C CA . SER B 1 307 ? 18.031 -13.086 -26.031 1 80.94 307 SER B CA 1
ATOM 7892 C C . SER B 1 307 ? 16.75 -12.266 -26.188 1 80.94 307 SER B C 1
ATOM 7894 O O . SER B 1 307 ? 15.859 -12.344 -25.344 1 80.94 307 SER B O 1
ATOM 7896 N N . LEU B 1 308 ? 16.703 -11.617 -27.281 1 87.75 308 LEU B N 1
ATOM 7897 C CA . LEU B 1 308 ? 15.523 -10.781 -27.516 1 87.75 308 LEU B CA 1
ATOM 7898 C C . LEU B 1 308 ? 14.297 -11.641 -27.828 1 87.75 308 LEU B C 1
ATOM 7900 O O . LEU B 1 308 ? 13.188 -11.328 -27.391 1 87.75 308 LEU B O 1
ATOM 7904 N N . SER B 1 309 ? 14.492 -12.672 -28.594 1 88.19 309 SER B N 1
ATOM 7905 C CA . SER B 1 309 ? 13.414 -13.594 -28.906 1 88.19 309 SER B CA 1
ATOM 7906 C C . SER B 1 309 ? 12.922 -14.328 -27.672 1 88.19 309 SER B C 1
ATOM 7908 O O . SER B 1 309 ? 11.719 -14.531 -27.484 1 88.19 309 SER B O 1
ATOM 7910 N N . ASN B 1 310 ? 13.828 -14.719 -26.844 1 87.75 310 ASN B N 1
ATOM 7911 C CA . ASN B 1 310 ? 13.469 -15.359 -25.578 1 87.75 310 ASN B CA 1
ATOM 7912 C C . ASN B 1 310 ? 12.711 -14.398 -24.672 1 87.75 310 ASN B C 1
ATOM 7914 O O . ASN B 1 310 ? 11.781 -14.812 -23.969 1 87.75 310 ASN B O 1
ATOM 7918 N N . PHE B 1 311 ? 13.18 -13.211 -24.703 1 92.5 311 PHE B N 1
ATOM 7919 C CA . PHE B 1 311 ? 12.492 -12.203 -23.922 1 92.5 311 PHE B CA 1
ATOM 7920 C C . PHE B 1 311 ? 11.062 -12.016 -24.422 1 92.5 311 PHE B C 1
ATOM 7922 O O . PHE B 1 311 ? 10.133 -11.883 -23.609 1 92.5 311 PHE B O 1
ATOM 7929 N N . ALA B 1 312 ? 10.867 -12.031 -25.703 1 94.06 312 ALA B N 1
ATOM 7930 C CA . ALA B 1 312 ? 9.531 -11.891 -26.266 1 94.06 312 ALA B CA 1
ATOM 7931 C C . ALA B 1 312 ? 8.633 -13.055 -25.875 1 94.06 312 ALA B C 1
ATOM 7933 O O . ALA B 1 312 ? 7.438 -12.875 -25.625 1 94.06 312 ALA B O 1
ATOM 7934 N N . PHE B 1 313 ? 9.156 -14.203 -25.891 1 92.62 313 PHE B N 1
ATOM 7935 C CA . PHE B 1 313 ? 8.414 -15.383 -25.453 1 92.62 313 PHE B CA 1
ATOM 7936 C C . PHE B 1 313 ? 7.965 -15.242 -24.016 1 92.62 313 PHE B C 1
ATOM 7938 O O . PHE B 1 313 ? 6.797 -15.469 -23.688 1 92.62 313 PHE B O 1
ATOM 7945 N N . LEU B 1 314 ? 8.898 -14.852 -23.172 1 92.12 314 LEU B N 1
ATOM 7946 C CA . LEU B 1 314 ? 8.594 -14.703 -21.75 1 92.12 314 LEU B CA 1
ATOM 7947 C C . LEU B 1 314 ? 7.539 -13.617 -21.547 1 92.12 314 LEU B C 1
ATOM 7949 O O . LEU B 1 314 ? 6.645 -13.773 -20.703 1 92.12 314 LEU B O 1
ATOM 7953 N N . TYR B 1 315 ? 7.672 -12.539 -22.219 1 94.94 315 TYR B N 1
ATOM 7954 C CA . TYR B 1 315 ? 6.668 -11.484 -22.172 1 94.94 315 TYR B CA 1
ATOM 7955 C C . TYR B 1 315 ? 5.285 -12.023 -22.5 1 94.94 315 TYR B C 1
ATOM 7957 O O . TYR B 1 315 ? 4.301 -11.672 -21.844 1 94.94 315 TYR B O 1
ATOM 7965 N N . GLY B 1 316 ? 5.234 -12.875 -23.469 1 95.12 316 GLY B N 1
ATOM 7966 C CA . GLY B 1 316 ? 3.973 -13.438 -23.922 1 95.12 316 GLY B CA 1
ATOM 7967 C C . GLY B 1 316 ? 3.307 -14.312 -22.875 1 95.12 316 GLY B C 1
ATOM 7968 O O . GLY B 1 316 ? 2.088 -14.492 -22.891 1 95.12 316 GLY B O 1
ATOM 7969 N N . VAL B 1 317 ? 4.043 -14.812 -21.922 1 94.5 317 VAL B N 1
ATOM 7970 C CA . VAL B 1 317 ? 3.527 -15.758 -20.938 1 94.5 317 VAL B CA 1
ATOM 7971 C C . VAL B 1 317 ? 2.908 -14.992 -19.766 1 94.5 317 VAL B C 1
ATOM 7973 O O . VAL B 1 317 ? 2.262 -15.586 -18.906 1 94.5 317 VAL B O 1
ATOM 7976 N N . PHE B 1 318 ? 3.066 -13.656 -19.688 1 96.19 318 PHE B N 1
ATOM 7977 C CA . PHE B 1 318 ? 2.445 -12.883 -18.625 1 96.19 318 PHE B CA 1
ATOM 7978 C C . PHE B 1 318 ? 0.936 -13.086 -18.609 1 96.19 318 PHE B C 1
ATOM 7980 O O . PHE B 1 318 ? 0.296 -13.094 -19.656 1 96.19 318 PHE B O 1
ATOM 7987 N N . PRO B 1 319 ? 0.388 -13.273 -17.438 1 95.75 319 PRO B N 1
ATOM 7988 C CA . PRO B 1 319 ? -1.056 -13.508 -17.375 1 95.75 319 PRO B CA 1
ATOM 7989 C C . PRO B 1 319 ? -1.873 -12.266 -17.688 1 95.75 319 PRO B C 1
ATOM 7991 O O . PRO B 1 319 ? -1.312 -11.172 -17.828 1 95.75 319 PRO B O 1
ATOM 7994 N N . THR B 1 320 ? -3.131 -12.516 -17.812 1 96.56 320 THR B N 1
ATOM 7995 C CA . THR B 1 320 ? -4.066 -11.445 -18.141 1 96.56 320 THR B CA 1
ATOM 7996 C C . THR B 1 320 ? -4.109 -10.406 -17.031 1 96.56 320 THR B C 1
ATOM 7998 O O . THR B 1 320 ? -4.086 -10.75 -15.852 1 96.56 320 THR B O 1
ATOM 8001 N N . ALA B 1 321 ? -4.184 -9.148 -17.422 1 94.25 321 ALA B N 1
ATOM 8002 C CA . ALA B 1 321 ? -4.227 -8.031 -16.484 1 94.25 321 ALA B CA 1
ATOM 8003 C C . ALA B 1 321 ? -5.559 -7.996 -15.734 1 94.25 321 ALA B C 1
ATOM 8005 O O . ALA B 1 321 ? -6.613 -8.266 -16.312 1 94.25 321 ALA B O 1
ATOM 8006 N N . PRO B 1 322 ? -5.527 -7.578 -14.477 1 89.94 322 PRO B N 1
ATOM 8007 C CA . PRO B 1 322 ? -6.762 -7.488 -13.688 1 89.94 322 PRO B CA 1
ATOM 8008 C C . PRO B 1 322 ? -7.719 -6.418 -14.211 1 89.94 322 PRO B C 1
ATOM 8010 O O . PRO B 1 322 ? -8.922 -6.477 -13.938 1 89.94 322 PRO B O 1
ATOM 8013 N N . SER B 1 323 ? -7.258 -5.473 -14.938 1 89.06 323 SER B N 1
ATOM 8014 C CA . SER B 1 323 ? -8.094 -4.402 -15.469 1 89.06 323 SER B CA 1
ATOM 8015 C C . SER B 1 323 ? -9.188 -4.953 -16.375 1 89.06 323 SER B C 1
ATOM 8017 O O . SER B 1 323 ? -10.242 -4.34 -16.531 1 89.06 323 SER B O 1
ATOM 8019 N N . VAL B 1 324 ? -8.961 -6.082 -16.953 1 93.25 324 VAL B N 1
ATOM 8020 C CA . VAL B 1 324 ? -9.938 -6.68 -17.844 1 93.25 324 VAL B CA 1
ATOM 8021 C C . VAL B 1 324 ? -11.211 -7.023 -17.062 1 93.25 324 VAL B C 1
ATOM 8023 O O . VAL B 1 324 ? -12.32 -6.891 -17.594 1 93.25 324 VAL B O 1
ATOM 8026 N N . ALA B 1 325 ? -11.039 -7.445 -15.867 1 89.19 325 ALA B N 1
ATOM 8027 C CA . ALA B 1 325 ? -12.18 -7.719 -15 1 89.19 325 ALA B CA 1
ATOM 8028 C C . ALA B 1 325 ? -12.969 -6.445 -14.703 1 89.19 325 ALA B C 1
ATOM 8030 O O . ALA B 1 325 ? -14.195 -6.477 -14.586 1 89.19 325 ALA B O 1
ATOM 8031 N N . ILE B 1 326 ? -12.297 -5.426 -14.633 1 85.31 326 ILE B N 1
ATOM 8032 C CA . ILE B 1 326 ? -12.93 -4.137 -14.391 1 85.31 326 ILE B CA 1
ATOM 8033 C C . ILE B 1 326 ? -13.766 -3.736 -15.609 1 85.31 326 ILE B C 1
ATOM 8035 O O . ILE B 1 326 ? -14.883 -3.244 -15.469 1 85.31 326 ILE B O 1
ATOM 8039 N N . TYR B 1 327 ? -13.234 -3.977 -16.812 1 89 327 TYR B N 1
ATOM 8040 C CA . TYR B 1 327 ? -13.969 -3.682 -18.031 1 89 327 TYR B CA 1
ATOM 8041 C C . TYR B 1 327 ? -15.234 -4.523 -18.125 1 89 327 TYR B C 1
ATOM 8043 O O . TYR B 1 327 ? -16.297 -4.016 -18.484 1 89 327 TYR B O 1
ATOM 8051 N N . ALA B 1 328 ? -15.078 -5.734 -17.766 1 90 328 ALA B N 1
ATOM 8052 C CA . ALA B 1 328 ? -16.234 -6.625 -17.781 1 90 328 ALA B CA 1
ATOM 8053 C C . ALA B 1 328 ? -17.312 -6.141 -16.812 1 90 328 ALA B C 1
ATOM 8055 O O . ALA B 1 328 ? -18.516 -6.215 -17.125 1 90 328 ALA B O 1
ATOM 8056 N N . GLY B 1 329 ? -16.906 -5.648 -15.703 1 83 329 GLY B N 1
ATOM 8057 C CA . GLY B 1 329 ? -17.828 -5.094 -14.727 1 83 329 GLY B CA 1
ATOM 8058 C C . GLY B 1 329 ? -18.484 -3.809 -15.195 1 83 329 GLY B C 1
ATOM 8059 O O . GLY B 1 329 ? -19.688 -3.604 -14.984 1 83 329 GLY B O 1
ATOM 8060 N N . HIS B 1 330 ? -17.703 -3.061 -15.828 1 79.56 330 HIS B N 1
ATOM 8061 C CA . HIS B 1 330 ? -18.219 -1.795 -16.344 1 79.56 330 HIS B CA 1
ATOM 8062 C C . HIS B 1 330 ? -19.312 -2.021 -17.375 1 79.56 330 HIS B C 1
ATOM 8064 O O . HIS B 1 330 ? -20.328 -1.318 -17.359 1 79.56 330 HIS B O 1
ATOM 8070 N N . TYR B 1 331 ? -19.125 -2.975 -18.172 1 82.19 331 TYR B N 1
ATOM 8071 C CA . TYR B 1 331 ? -20.109 -3.26 -19.219 1 82.19 331 TYR B CA 1
ATOM 8072 C C . TYR B 1 331 ? -21.109 -4.305 -18.75 1 82.19 331 TYR B C 1
ATOM 8074 O O . TYR B 1 331 ? -22.109 -4.566 -19.438 1 82.19 331 TYR B O 1
ATOM 8082 N N . ASN B 1 332 ? -20.812 -4.844 -17.578 1 80.75 332 ASN B N 1
ATOM 8083 C CA . ASN B 1 332 ? -21.656 -5.91 -17.016 1 80.75 332 ASN B CA 1
ATOM 8084 C C . ASN B 1 332 ? -21.828 -7.051 -18.016 1 80.75 332 ASN B C 1
ATOM 8086 O O . ASN B 1 332 ? -22.953 -7.457 -18.312 1 80.75 332 ASN B O 1
ATOM 8090 N N . MET B 1 333 ? -20.734 -7.414 -18.625 1 85.5 333 MET B N 1
ATOM 8091 C CA . MET B 1 333 ? -20.734 -8.469 -19.625 1 85.5 333 MET B CA 1
ATOM 8092 C C . MET B 1 333 ? -19.641 -9.492 -19.359 1 85.5 333 MET B C 1
ATOM 8094 O O . MET B 1 333 ? -18.516 -9.133 -19.031 1 85.5 333 MET B O 1
ATOM 8098 N N . GLU B 1 334 ? -20.016 -10.805 -19.422 1 87.88 334 GLU B N 1
ATOM 8099 C CA . GLU B 1 334 ? -19.094 -11.922 -19.344 1 87.88 334 GLU B CA 1
ATOM 8100 C C . GLU B 1 334 ? -18.234 -11.852 -18.094 1 87.88 334 GLU B C 1
ATOM 8102 O O . GLU B 1 334 ? -17.031 -12.133 -18.125 1 87.88 334 GLU B O 1
ATOM 8107 N N . LEU B 1 335 ? -18.844 -11.43 -17.031 1 85.19 335 LEU B N 1
ATOM 8108 C CA . LEU B 1 335 ? -18.141 -11.25 -15.781 1 85.19 335 LEU B CA 1
ATOM 8109 C C . LEU B 1 335 ? -17.578 -12.57 -15.273 1 85.19 335 LEU B C 1
ATOM 8111 O O . LEU B 1 335 ? -16.422 -12.641 -14.852 1 85.19 335 LEU B O 1
ATOM 8115 N N . GLU B 1 336 ? -18.297 -13.547 -15.391 1 85.12 336 GLU B N 1
ATOM 8116 C CA . GLU B 1 336 ? -17.922 -14.852 -14.836 1 85.12 336 GLU B CA 1
ATOM 8117 C C . GLU B 1 336 ? -16.719 -15.43 -15.562 1 85.12 336 GLU B C 1
ATOM 8119 O O . GLU B 1 336 ? -15.758 -15.867 -14.93 1 85.12 336 GLU B O 1
ATOM 8124 N N . VAL B 1 337 ? -16.75 -15.352 -16.828 1 90.25 337 VAL B N 1
ATOM 8125 C CA . VAL B 1 337 ? -15.68 -15.945 -17.641 1 90.25 337 VAL B CA 1
ATOM 8126 C C . VAL B 1 337 ? -14.398 -15.133 -17.484 1 90.25 337 VAL B C 1
ATOM 8128 O O . VAL B 1 337 ? -13.32 -15.703 -17.281 1 90.25 337 VAL B O 1
ATOM 8131 N N . VAL B 1 338 ? -14.508 -13.883 -17.484 1 93.12 338 VAL B N 1
ATOM 8132 C CA . VAL B 1 338 ? -13.336 -13.016 -17.484 1 93.12 338 VAL B CA 1
ATOM 8133 C C . VAL B 1 338 ? -12.672 -13.039 -16.109 1 93.12 338 VAL B C 1
ATOM 8135 O O . VAL B 1 338 ? -11.445 -13.141 -16.016 1 93.12 338 VAL B O 1
ATOM 8138 N N . THR B 1 339 ? -13.422 -13.023 -15.07 1 90.25 339 THR B N 1
ATOM 8139 C CA . THR B 1 339 ? -12.859 -12.992 -13.727 1 90.25 339 THR B CA 1
ATOM 8140 C C . THR B 1 339 ? -12.25 -14.344 -13.359 1 90.25 339 THR B C 1
ATOM 8142 O O . THR B 1 339 ? -11.156 -14.414 -12.805 1 90.25 339 THR B O 1
ATOM 8145 N N . SER B 1 340 ? -12.953 -15.383 -13.672 1 87.25 340 SER B N 1
ATOM 8146 C CA . SER B 1 340 ? -12.414 -16.719 -13.43 1 87.25 340 SER B CA 1
ATOM 8147 C C . SER B 1 340 ? -11.188 -16.984 -14.297 1 87.25 340 SER B C 1
ATOM 8149 O O . SER B 1 340 ? -10.211 -17.578 -13.836 1 87.25 340 SER B O 1
ATOM 8151 N N . GLY B 1 341 ? -11.312 -16.562 -15.5 1 91 341 GLY B N 1
ATOM 8152 C CA . GLY B 1 341 ? -10.18 -16.734 -16.406 1 91 341 GLY B CA 1
ATOM 8153 C C . GLY B 1 341 ? -8.938 -16 -15.938 1 91 341 GLY B C 1
ATOM 8154 O O . GLY B 1 341 ? -7.824 -16.516 -16.078 1 91 341 GLY B O 1
ATOM 8155 N N . MET B 1 342 ? -9.141 -14.836 -15.438 1 91.88 342 MET B N 1
ATOM 8156 C CA . MET B 1 342 ? -8.023 -14.047 -14.938 1 91.88 342 MET B CA 1
ATOM 8157 C C . MET B 1 342 ? -7.32 -14.766 -13.789 1 91.88 342 MET B C 1
ATOM 8159 O O . MET B 1 342 ? -6.09 -14.797 -13.734 1 91.88 342 MET B O 1
ATOM 8163 N N . VAL B 1 343 ? -8.078 -15.375 -12.898 1 88.94 343 VAL B N 1
ATOM 8164 C CA . VAL B 1 343 ? -7.527 -16.078 -11.75 1 88.94 343 VAL B CA 1
ATOM 8165 C C . VAL B 1 343 ? -6.746 -17.297 -12.219 1 88.94 343 VAL B C 1
ATOM 8167 O O . VAL B 1 343 ? -5.59 -17.5 -11.836 1 88.94 343 VAL B O 1
ATOM 8170 N N . ILE B 1 344 ? -7.297 -18.047 -13.109 1 85.56 344 ILE B N 1
ATOM 8171 C CA . ILE B 1 344 ? -6.676 -19.281 -13.602 1 85.56 344 ILE B CA 1
ATOM 8172 C C . ILE B 1 344 ? -5.43 -18.938 -14.414 1 85.56 344 ILE B C 1
ATOM 8174 O O . ILE B 1 344 ? -4.395 -19.594 -14.273 1 85.56 344 ILE B O 1
ATOM 8178 N N . SER B 1 345 ? -5.582 -17.953 -15.18 1 91.94 345 SER B N 1
ATOM 8179 C CA . SER B 1 345 ? -4.445 -17.516 -15.984 1 91.94 345 SER B CA 1
ATOM 8180 C C . SER B 1 345 ? -3.277 -17.094 -15.094 1 91.94 345 SER B C 1
ATOM 8182 O O . SER B 1 345 ? -2.121 -17.375 -15.406 1 91.94 345 SER B O 1
ATOM 8184 N N . THR B 1 346 ? -3.535 -16.406 -14.047 1 91.75 346 THR B N 1
ATOM 8185 C CA . THR B 1 346 ? -2.504 -15.938 -13.117 1 91.75 346 THR B CA 1
ATOM 8186 C C . THR B 1 346 ? -1.818 -17.125 -12.438 1 91.75 346 THR B C 1
ATOM 8188 O O . THR B 1 346 ? -0.589 -17.203 -12.414 1 91.75 346 THR B O 1
ATOM 8191 N N . PHE B 1 347 ? -2.459 -18.094 -12.102 1 82.69 347 PHE B N 1
ATOM 8192 C CA . PHE B 1 347 ? -1.887 -19.219 -11.383 1 82.69 347 PHE B CA 1
ATOM 8193 C C . PHE B 1 347 ? -1.127 -20.141 -12.328 1 82.69 347 PHE B C 1
ATOM 8195 O O . PHE B 1 347 ? -0.097 -20.719 -11.961 1 82.69 347 PHE B O 1
ATOM 8202 N N . LEU B 1 348 ? -1.634 -20.266 -13.477 1 82.44 348 LEU B N 1
ATOM 8203 C CA . LEU B 1 348 ? -1.004 -21.172 -14.438 1 82.44 348 LEU B CA 1
ATOM 8204 C C . LEU B 1 348 ? 0.243 -20.531 -15.039 1 82.44 348 LEU B C 1
ATOM 8206 O O . LEU B 1 348 ? 1.13 -21.234 -15.531 1 82.44 348 LEU B O 1
ATOM 8210 N N . SER B 1 349 ? 0.282 -19.281 -14.984 1 90.94 349 SER B N 1
ATOM 8211 C CA . SER B 1 349 ? 1.398 -18.594 -15.617 1 90.94 349 SER B CA 1
ATOM 8212 C C . SER B 1 349 ? 2.711 -18.891 -14.898 1 90.94 349 SER B C 1
ATOM 8214 O O . SER B 1 349 ? 3.773 -18.922 -15.523 1 90.94 349 SER B O 1
ATOM 8216 N N . ALA B 1 350 ? 2.697 -19.094 -13.586 1 87.38 350 ALA B N 1
ATOM 8217 C CA . ALA B 1 350 ? 3.912 -19.297 -12.805 1 87.38 350 ALA B CA 1
ATOM 8218 C C . ALA B 1 350 ? 4.633 -20.578 -13.242 1 87.38 350 ALA B C 1
ATOM 8220 O O . ALA B 1 350 ? 5.801 -20.516 -13.641 1 87.38 350 ALA B O 1
ATOM 8221 N N . PRO B 1 351 ? 3.992 -21.734 -13.258 1 78.06 351 PRO B N 1
ATOM 8222 C CA . PRO B 1 351 ? 4.676 -22.953 -13.703 1 78.06 351 PRO B CA 1
ATOM 8223 C C . PRO B 1 351 ? 5.059 -22.906 -15.18 1 78.06 351 PRO B C 1
ATOM 8225 O O . PRO B 1 351 ? 6.117 -23.422 -15.562 1 78.06 351 PRO B O 1
ATOM 8228 N N . ILE B 1 352 ? 4.254 -22.281 -15.938 1 82.62 352 ILE B N 1
ATOM 8229 C CA . ILE B 1 352 ? 4.555 -22.203 -17.359 1 82.62 352 ILE B CA 1
ATOM 8230 C C . ILE B 1 352 ? 5.789 -21.328 -17.578 1 82.62 352 ILE B C 1
ATOM 8232 O O . ILE B 1 352 ? 6.684 -21.688 -18.359 1 82.62 352 ILE B O 1
ATOM 8236 N N . MET B 1 353 ? 5.82 -20.219 -16.875 1 88.19 353 MET B N 1
ATOM 8237 C CA . MET B 1 353 ? 6.977 -19.344 -16.984 1 88.19 353 MET B CA 1
ATOM 8238 C C . MET B 1 353 ? 8.25 -20.031 -16.516 1 88.19 353 MET B C 1
ATOM 8240 O O . MET B 1 353 ? 9.297 -19.906 -17.141 1 88.19 353 MET B O 1
ATOM 8244 N N . TYR B 1 354 ? 8.156 -20.688 -15.422 1 83.69 354 TYR B N 1
ATOM 8245 C CA . TYR B 1 354 ? 9.32 -21.359 -14.844 1 83.69 354 TYR B CA 1
ATOM 8246 C C . TYR B 1 354 ? 9.859 -22.438 -15.773 1 83.69 354 TYR B C 1
ATOM 8248 O O . TYR B 1 354 ? 11.062 -22.469 -16.062 1 83.69 354 TYR B O 1
ATOM 8256 N N . VAL B 1 355 ? 9.016 -23.234 -16.328 1 74.62 355 VAL B N 1
ATOM 8257 C CA . VAL B 1 355 ? 9.398 -24.328 -17.203 1 74.62 355 VAL B CA 1
ATOM 8258 C C . VAL B 1 355 ? 9.914 -23.766 -18.531 1 74.62 355 VAL B C 1
ATOM 8260 O O . VAL B 1 355 ? 10.938 -24.219 -19.047 1 74.62 355 VAL B O 1
ATOM 8263 N N . SER B 1 356 ? 9.203 -22.781 -19.031 1 78.56 356 SER B N 1
ATOM 8264 C CA . SER B 1 356 ? 9.594 -22.219 -20.312 1 78.56 356 SER B CA 1
ATOM 8265 C C . SER B 1 356 ? 10.938 -21.516 -20.219 1 78.56 356 SER B C 1
ATOM 8267 O O . SER B 1 356 ? 11.742 -21.578 -21.156 1 78.56 356 SER B O 1
ATOM 8269 N N . ALA B 1 357 ? 11.172 -20.828 -19.125 1 83.19 357 ALA B N 1
ATOM 8270 C CA . ALA B 1 357 ? 12.453 -20.156 -18.953 1 83.19 357 ALA B CA 1
ATOM 8271 C C . ALA B 1 357 ? 13.609 -21.156 -18.953 1 83.19 357 ALA B C 1
ATOM 8273 O O . ALA B 1 357 ? 14.664 -20.891 -19.531 1 83.19 357 ALA B O 1
ATOM 8274 N N . TRP B 1 358 ? 13.398 -22.234 -18.391 1 76.5 358 TRP B N 1
ATOM 8275 C CA . TRP B 1 358 ? 14.43 -23.266 -18.375 1 76.5 358 TRP B CA 1
ATOM 8276 C C . TRP B 1 358 ? 14.609 -23.891 -19.75 1 76.5 358 TRP B C 1
ATOM 8278 O O . TRP B 1 358 ? 15.734 -24.172 -20.172 1 76.5 358 TRP B O 1
ATOM 8288 N N . LEU B 1 359 ? 13.484 -24.047 -20.375 1 72.31 359 LEU B N 1
ATOM 8289 C CA . LEU B 1 359 ? 13.547 -24.625 -21.719 1 72.31 359 LEU B CA 1
ATOM 8290 C C . LEU B 1 359 ? 14.312 -23.719 -22.672 1 72.31 359 LEU B C 1
ATOM 8292 O O . LEU B 1 359 ? 15.016 -24.188 -23.562 1 72.31 359 LEU B O 1
ATOM 8296 N N . LEU B 1 360 ? 14.203 -22.5 -22.438 1 76.25 360 LEU B N 1
ATOM 8297 C CA . LEU B 1 360 ? 14.859 -21.516 -23.312 1 76.25 360 LEU B CA 1
ATOM 8298 C C . LEU B 1 360 ? 16.344 -21.391 -22.953 1 76.25 360 LEU B C 1
ATOM 8300 O O . LEU B 1 360 ? 17.156 -21.062 -23.812 1 76.25 360 LEU B O 1
ATOM 8304 N N . THR B 1 361 ? 16.703 -21.656 -21.734 1 76.75 361 THR B N 1
ATOM 8305 C CA . THR B 1 361 ? 18.047 -21.391 -21.266 1 76.75 361 THR B CA 1
ATOM 8306 C C . THR B 1 361 ? 18.938 -22.625 -21.391 1 76.75 361 THR B C 1
ATOM 8308 O O . THR B 1 361 ? 20.141 -22.516 -21.625 1 76.75 361 THR B O 1
ATOM 8311 N N . ILE B 1 362 ? 18.422 -23.797 -21.281 1 70.75 362 ILE B N 1
ATOM 8312 C CA . ILE B 1 362 ? 19.156 -25.047 -21.188 1 70.75 362 ILE B CA 1
ATOM 8313 C C . ILE B 1 362 ? 20 -25.25 -22.453 1 70.75 362 ILE B C 1
ATOM 8315 O O . ILE B 1 362 ? 21.172 -25.609 -22.359 1 70.75 362 ILE B O 1
ATOM 8319 N N . PRO B 1 363 ? 19.406 -24.875 -23.594 1 64 363 PRO B N 1
ATOM 8320 C CA . PRO B 1 363 ? 20.219 -25.094 -24.797 1 64 363 PRO B CA 1
ATOM 8321 C C . PRO B 1 363 ? 21.453 -24.203 -24.859 1 64 363 PRO B C 1
ATOM 8323 O O . PRO B 1 363 ? 22.406 -24.516 -25.562 1 64 363 PRO B O 1
ATOM 8326 N N . LEU B 1 364 ? 21.438 -23.203 -24 1 65.19 364 LEU B N 1
ATOM 8327 C CA . LEU B 1 364 ? 22.531 -22.25 -24.047 1 65.19 364 LEU B CA 1
ATOM 8328 C C . LEU B 1 364 ? 23.5 -22.484 -22.891 1 65.19 364 LEU B C 1
ATOM 8330 O O . LEU B 1 364 ? 24.578 -21.891 -22.844 1 65.19 364 LEU B O 1
ATOM 8334 N N . MET B 1 365 ? 23.141 -23.344 -21.969 1 66.88 365 MET B N 1
ATOM 8335 C CA . MET B 1 365 ? 23.953 -23.562 -20.766 1 66.88 365 MET B CA 1
ATOM 8336 C C . MET B 1 365 ? 24.922 -24.734 -20.969 1 66.88 365 MET B C 1
ATOM 8338 O O . MET B 1 365 ? 24.656 -25.625 -21.766 1 66.88 365 MET B O 1
ATOM 8342 N N . ASP B 1 366 ? 26.047 -24.594 -20.219 1 61.75 366 ASP B N 1
ATOM 8343 C CA . ASP B 1 366 ? 26.969 -25.719 -20.125 1 61.75 366 ASP B CA 1
ATOM 8344 C C . ASP B 1 366 ? 26.297 -26.906 -19.422 1 61.75 366 ASP B C 1
ATOM 8346 O O . ASP B 1 366 ? 25.641 -26.734 -18.391 1 61.75 366 ASP B O 1
ATOM 8350 N N . PRO B 1 367 ? 26.188 -27.984 -20.078 1 59 367 PRO B N 1
ATOM 8351 C CA . PRO B 1 367 ? 25.5 -29.156 -19.531 1 59 367 PRO B CA 1
ATOM 8352 C C . PRO B 1 367 ? 26.047 -29.594 -18.188 1 59 367 PRO B C 1
ATOM 8354 O O . PRO B 1 367 ? 25.344 -30.266 -17.422 1 59 367 PRO B O 1
ATOM 8357 N N . THR B 1 368 ? 27.312 -29.375 -17.844 1 59.31 368 THR B N 1
ATOM 8358 C CA . THR B 1 368 ? 27.922 -29.891 -16.625 1 59.31 368 THR B CA 1
ATOM 8359 C C . THR B 1 368 ? 27.172 -29.375 -15.398 1 59.31 368 THR B C 1
ATOM 8361 O O . THR B 1 368 ? 26.844 -30.156 -14.5 1 59.31 368 THR B O 1
ATOM 8364 N N . PRO B 1 369 ? 26.844 -28.156 -15.445 1 68.75 369 PRO B N 1
ATOM 8365 C CA . PRO B 1 369 ? 26.219 -27.688 -14.203 1 68.75 369 PRO B CA 1
ATOM 8366 C C . PRO B 1 369 ? 24.719 -27.922 -14.164 1 68.75 369 PRO B C 1
ATOM 8368 O O . PRO B 1 369 ? 24.047 -27.547 -13.195 1 68.75 369 PRO B O 1
ATOM 8371 N N . LEU B 1 370 ? 24.172 -28.75 -15.062 1 73.88 370 LEU B N 1
ATOM 8372 C CA . LEU B 1 370 ? 22.719 -28.875 -15.156 1 73.88 370 LEU B CA 1
ATOM 8373 C C . LEU B 1 370 ? 22.188 -29.844 -14.102 1 73.88 370 LEU B C 1
ATOM 8375 O O . LEU B 1 370 ? 21.078 -29.641 -13.586 1 73.88 370 LEU B O 1
ATOM 8379 N N . VAL B 1 371 ? 23.016 -30.891 -13.766 1 75.56 371 VAL B N 1
ATOM 8380 C CA . VAL B 1 371 ? 22.594 -31.812 -12.734 1 75.56 371 VAL B CA 1
ATOM 8381 C C . VAL B 1 371 ? 22.531 -31.109 -11.383 1 75.56 371 VAL B C 1
ATOM 8383 O O . VAL B 1 371 ? 21.625 -31.359 -10.578 1 75.56 371 VAL B O 1
ATOM 8386 N N . THR B 1 372 ? 23.453 -30.25 -11.281 1 77.38 372 THR B N 1
ATOM 8387 C CA . THR B 1 372 ? 23.453 -29.484 -10.039 1 77.38 372 THR B CA 1
ATOM 8388 C C . THR B 1 372 ? 22.25 -28.547 -9.969 1 77.38 372 THR B C 1
ATOM 8390 O O . THR B 1 372 ? 21.672 -28.359 -8.898 1 77.38 372 THR B O 1
ATOM 8393 N N . GLU B 1 373 ? 21.891 -28.078 -11.102 1 78.44 373 GLU B N 1
ATOM 8394 C CA . GLU B 1 373 ? 20.75 -27.188 -11.133 1 78.44 373 GLU B CA 1
ATOM 8395 C C . GLU B 1 373 ? 19.453 -27.953 -10.875 1 78.44 373 GLU B C 1
ATOM 8397 O O . GLU B 1 373 ? 18.531 -27.438 -10.242 1 78.44 373 GLU B O 1
ATOM 8402 N N . LEU B 1 374 ? 19.391 -29.078 -11.414 1 80.19 374 LEU B N 1
ATOM 8403 C CA . LEU B 1 374 ? 18.219 -29.922 -11.164 1 80.19 374 LEU B CA 1
ATOM 8404 C C . LEU B 1 374 ? 18.062 -30.219 -9.68 1 80.19 374 LEU B C 1
ATOM 8406 O O . LEU B 1 374 ? 16.953 -30.234 -9.156 1 80.19 374 LEU B O 1
ATOM 8410 N N . GLU B 1 375 ? 19.141 -30.484 -9.062 1 84.56 375 GLU B N 1
ATOM 8411 C CA . GLU B 1 375 ? 19.125 -30.734 -7.629 1 84.56 375 GLU B CA 1
ATOM 8412 C C . GLU B 1 375 ? 18.703 -29.5 -6.848 1 84.56 375 GLU B C 1
ATOM 8414 O O . GLU B 1 375 ? 18.016 -29.594 -5.836 1 84.56 375 GLU B O 1
ATOM 8419 N N . ASN B 1 376 ? 19.172 -28.422 -7.309 1 81.19 376 ASN B N 1
ATOM 8420 C CA . ASN B 1 376 ? 18.812 -27.172 -6.648 1 81.19 376 ASN B CA 1
ATOM 8421 C C . ASN B 1 376 ? 17.312 -26.875 -6.781 1 81.19 376 ASN B C 1
ATOM 8423 O O . ASN B 1 376 ? 16.688 -26.391 -5.84 1 81.19 376 ASN B O 1
ATOM 8427 N N . VAL B 1 377 ? 16.828 -27.125 -7.941 1 81.94 377 VAL B N 1
ATOM 8428 C CA . VAL B 1 377 ? 15.398 -26.906 -8.18 1 81.94 377 VAL B CA 1
ATOM 8429 C C . VAL B 1 377 ? 14.578 -27.844 -7.289 1 81.94 377 VAL B C 1
ATOM 8431 O O . VAL B 1 377 ? 13.594 -27.422 -6.684 1 81.94 377 VAL B O 1
ATOM 8434 N N . SER B 1 378 ? 14.969 -29.047 -7.211 1 88.38 378 SER B N 1
ATOM 8435 C CA . SER B 1 378 ? 14.281 -30 -6.359 1 88.38 378 SER B CA 1
ATOM 8436 C C . SER B 1 378 ? 14.32 -29.578 -4.898 1 88.38 378 SER B C 1
ATOM 8438 O O . SER B 1 378 ? 13.32 -29.703 -4.184 1 88.38 378 SER B O 1
ATOM 8440 N N . PHE B 1 379 ? 15.453 -29.109 -4.527 1 88.56 379 PHE B N 1
ATOM 8441 C CA . PHE B 1 379 ? 15.641 -28.656 -3.154 1 88.56 379 PHE B CA 1
ATOM 8442 C C . PHE B 1 379 ? 14.75 -27.453 -2.854 1 88.56 379 PHE B C 1
ATOM 8444 O O . PHE B 1 379 ? 14.031 -27.438 -1.853 1 88.56 379 PHE B O 1
ATOM 8451 N N . ASN B 1 380 ? 14.773 -26.516 -3.693 1 82 380 ASN B N 1
ATOM 8452 C CA . ASN B 1 380 ? 14.031 -25.281 -3.479 1 82 380 ASN B CA 1
ATOM 8453 C C . ASN B 1 380 ? 12.523 -25.531 -3.469 1 82 380 ASN B C 1
ATOM 8455 O O . ASN B 1 380 ? 11.805 -24.984 -2.625 1 82 380 ASN B O 1
ATOM 8459 N N . ILE B 1 381 ? 12.086 -26.266 -4.375 1 85.94 381 ILE B N 1
ATOM 8460 C CA . ILE B 1 381 ? 10.656 -26.547 -4.473 1 85.94 381 ILE B CA 1
ATOM 8461 C C . ILE B 1 381 ? 10.203 -27.359 -3.26 1 85.94 381 ILE B C 1
ATOM 8463 O O . ILE B 1 381 ? 9.086 -27.172 -2.762 1 85.94 381 ILE B O 1
ATOM 8467 N N . SER B 1 382 ? 11.086 -28.188 -2.758 1 90.38 382 SER B N 1
ATOM 8468 C CA . SER B 1 382 ? 10.758 -28.984 -1.581 1 90.38 382 SER B CA 1
ATOM 8469 C C . SER B 1 382 ? 10.594 -28.109 -0.346 1 90.38 382 SER B C 1
ATOM 8471 O O . SER B 1 382 ? 9.75 -28.375 0.51 1 90.38 382 SER B O 1
ATOM 8473 N N . ILE B 1 383 ? 11.359 -27.109 -0.279 1 85.5 383 ILE B N 1
ATOM 8474 C CA . ILE B 1 383 ? 11.25 -26.203 0.862 1 85.5 383 ILE B CA 1
ATOM 8475 C C . ILE B 1 383 ? 9.898 -25.5 0.83 1 85.5 383 ILE B C 1
ATOM 8477 O O . ILE B 1 383 ? 9.203 -25.438 1.845 1 85.5 383 ILE B O 1
ATOM 8481 N N . VAL B 1 384 ? 9.555 -25.031 -0.27 1 81.56 384 VAL B N 1
ATOM 8482 C CA . VAL B 1 384 ? 8.297 -24.312 -0.415 1 81.56 384 VAL B CA 1
ATOM 8483 C C . VAL B 1 384 ? 7.125 -25.25 -0.153 1 81.56 384 VAL B C 1
ATOM 8485 O O . VAL B 1 384 ? 6.172 -24.891 0.541 1 81.56 384 VAL B O 1
ATOM 8488 N N . SER B 1 385 ? 7.234 -26.359 -0.738 1 88.5 385 SER B N 1
ATOM 8489 C CA . SER B 1 385 ? 6.18 -27.359 -0.561 1 88.5 385 SER B CA 1
ATOM 8490 C C . SER B 1 385 ? 6.07 -27.797 0.896 1 88.5 385 SER B C 1
ATOM 8492 O O . SER B 1 385 ? 4.977 -28.094 1.38 1 88.5 385 SER B O 1
ATOM 8494 N N . LEU B 1 386 ? 7.223 -27.875 1.562 1 90 386 LEU B N 1
ATOM 8495 C CA . LEU B 1 386 ? 7.23 -28.266 2.963 1 90 386 LEU B CA 1
ATOM 8496 C C . LEU B 1 386 ? 6.469 -27.266 3.822 1 90 386 LEU B C 1
ATOM 8498 O O . LEU B 1 386 ? 5.652 -27.656 4.66 1 90 386 LEU B O 1
ATOM 8502 N N . VAL B 1 387 ? 6.656 -26.047 3.582 1 83 387 VAL B N 1
ATOM 8503 C CA . VAL B 1 387 ? 5.98 -25 4.344 1 83 387 VAL B CA 1
ATOM 8504 C C . VAL B 1 387 ? 4.48 -25.062 4.082 1 83 387 VAL B C 1
ATOM 8506 O O . VAL B 1 387 ? 3.678 -24.953 5.016 1 83 387 VAL B O 1
ATOM 8509 N N . ALA B 1 388 ? 4.129 -25.234 2.859 1 82.81 388 ALA B N 1
ATOM 8510 C CA . ALA B 1 388 ? 2.721 -25.328 2.482 1 82.81 388 ALA B CA 1
ATOM 8511 C C . ALA B 1 388 ? 2.064 -26.547 3.127 1 82.81 388 ALA B C 1
ATOM 8513 O O . ALA B 1 388 ? 0.924 -26.469 3.59 1 82.81 388 ALA B O 1
ATOM 8514 N N . LEU B 1 389 ? 2.828 -27.609 3.211 1 88.19 389 LEU B N 1
ATOM 8515 C CA . LEU B 1 389 ? 2.285 -28.844 3.738 1 88.19 389 LEU B CA 1
ATOM 8516 C C . LEU B 1 389 ? 2.139 -28.781 5.254 1 88.19 389 LEU B C 1
ATOM 8518 O O . LEU B 1 389 ? 1.196 -29.344 5.82 1 88.19 389 LEU B O 1
ATOM 8522 N N . VAL B 1 390 ? 3.07 -28.156 5.855 1 87.38 390 VAL B N 1
ATOM 8523 C CA . VAL B 1 390 ? 2.953 -27.984 7.301 1 87.38 390 VAL B CA 1
ATOM 8524 C C . VAL B 1 390 ? 1.65 -27.25 7.629 1 87.38 390 VAL B C 1
ATOM 8526 O O . VAL B 1 390 ? 0.909 -27.672 8.523 1 87.38 390 VAL B O 1
ATOM 8529 N N . TRP B 1 391 ? 1.395 -26.312 6.844 1 78.69 391 TRP B N 1
ATOM 8530 C CA . TRP B 1 391 ? 0.145 -25.578 7.027 1 78.69 391 TRP B CA 1
ATOM 8531 C C . TRP B 1 391 ? -1.058 -26.484 6.777 1 78.69 391 TRP B C 1
ATOM 8533 O O . TRP B 1 391 ? -1.983 -26.531 7.59 1 78.69 391 TRP B O 1
ATOM 8543 N N . THR B 1 392 ? -1.012 -27.188 5.719 1 80.94 392 THR B N 1
ATOM 8544 C CA . THR B 1 392 ? -2.139 -28.031 5.32 1 80.94 392 THR B CA 1
ATOM 8545 C C . THR B 1 392 ? -2.379 -29.141 6.344 1 80.94 392 THR B C 1
ATOM 8547 O O . THR B 1 392 ? -3.525 -29.438 6.688 1 80.94 392 THR B O 1
ATOM 8550 N N . ILE B 1 393 ? -1.345 -29.672 6.859 1 85.25 393 ILE B N 1
ATOM 8551 C CA . ILE B 1 393 ? -1.453 -30.766 7.816 1 85.25 393 ILE B CA 1
ATOM 8552 C C . ILE B 1 393 ? -1.966 -30.234 9.156 1 85.25 393 ILE B C 1
ATOM 8554 O O . ILE B 1 393 ? -2.859 -30.828 9.758 1 85.25 393 ILE B O 1
ATOM 8558 N N . VAL B 1 394 ? -1.471 -29.125 9.57 1 80.19 394 VAL B N 1
ATOM 8559 C CA . VAL B 1 394 ? -1.881 -28.547 10.844 1 80.19 394 VAL B CA 1
ATOM 8560 C C . VAL B 1 394 ? -3.361 -28.172 10.789 1 80.19 394 VAL B C 1
ATOM 8562 O O . VAL B 1 394 ? -4.109 -28.438 11.734 1 80.19 394 VAL B O 1
ATOM 8565 N N . VAL B 1 395 ? -3.686 -27.672 9.703 1 72.81 395 VAL B N 1
ATOM 8566 C CA . VAL B 1 395 ? -5.074 -27.234 9.547 1 72.81 395 VAL B CA 1
ATOM 8567 C C . VAL B 1 395 ? -5.988 -28.469 9.516 1 72.81 395 VAL B C 1
ATOM 8569 O O . VAL B 1 395 ? -7.078 -28.438 10.094 1 72.81 395 VAL B O 1
ATOM 8572 N N . MET B 1 396 ? -5.562 -29.484 8.844 1 75.38 396 MET B N 1
ATOM 8573 C CA . MET B 1 396 ? -6.363 -30.703 8.758 1 75.38 396 MET B CA 1
ATOM 8574 C C . MET B 1 396 ? -6.48 -31.375 10.125 1 75.38 396 MET B C 1
ATOM 8576 O O . MET B 1 396 ? -7.547 -31.891 10.484 1 75.38 396 MET B O 1
ATOM 8580 N N . LEU B 1 397 ? -5.523 -31.297 10.875 1 77.75 397 LEU B N 1
ATOM 8581 C CA . LEU B 1 397 ? -5.535 -31.891 12.203 1 77.75 397 LEU B CA 1
ATOM 8582 C C . LEU B 1 397 ? -6.418 -31.094 13.156 1 77.75 397 LEU B C 1
ATOM 8584 O O . LEU B 1 397 ? -7.121 -31.672 13.992 1 77.75 397 LEU B O 1
ATOM 8588 N N . LEU B 1 398 ? -6.387 -29.828 12.914 1 70.31 398 LEU B N 1
ATOM 8589 C CA . LEU B 1 398 ? -7.16 -28.953 13.789 1 70.31 398 LEU B CA 1
ATOM 8590 C C . LEU B 1 398 ? -8.641 -29 13.43 1 70.31 398 LEU B C 1
ATOM 8592 O O . LEU B 1 398 ? -9.5 -28.656 14.242 1 70.31 398 LEU B O 1
ATOM 8596 N N . SER B 1 399 ? -8.914 -29.391 12.18 1 67.19 399 SER B N 1
ATOM 8597 C CA . SER B 1 399 ? -10.312 -29.484 11.773 1 67.19 399 SER B CA 1
ATOM 8598 C C . SER B 1 399 ? -10.984 -30.703 12.391 1 67.19 399 SER B C 1
ATOM 8600 O O . SER B 1 399 ? -12.211 -30.812 12.383 1 67.19 399 SER B O 1
ATOM 8602 N N . ARG B 1 400 ? -10.422 -31.469 13.164 1 66.06 400 ARG B N 1
ATOM 8603 C CA . ARG B 1 400 ? -10.875 -32.656 13.891 1 66.06 400 ARG B CA 1
ATOM 8604 C C . ARG B 1 400 ? -11.609 -33.625 12.961 1 66.06 400 ARG B C 1
ATOM 8606 O O . ARG B 1 400 ? -12.195 -34.594 13.422 1 66.06 400 ARG B O 1
ATOM 8613 N N . LYS B 1 401 ? -11.742 -33.312 11.672 1 65.31 401 LYS B N 1
ATOM 8614 C CA . LYS B 1 401 ? -12.391 -34.219 10.734 1 65.31 401 LYS B CA 1
ATOM 8615 C C . LYS B 1 401 ? -11.367 -35.156 10.07 1 65.31 401 LYS B C 1
ATOM 8617 O O . LYS B 1 401 ? -11.688 -35.844 9.109 1 65.31 401 LYS B O 1
ATOM 8622 N N . PHE B 1 402 ? -10.211 -35.094 10.586 1 68.81 402 PHE B N 1
ATOM 8623 C CA . PHE B 1 402 ? -9.125 -35.812 9.922 1 68.81 402 PHE B CA 1
ATOM 8624 C C . PHE B 1 402 ? -9.297 -37.312 10.055 1 68.81 402 PHE B C 1
ATOM 8626 O O . PHE B 1 402 ? -8.734 -38.062 9.273 1 68.81 402 PHE B O 1
ATOM 8633 N N . ASN B 1 403 ? -10.164 -37.625 10.992 1 69.81 403 ASN B N 1
ATOM 8634 C CA . ASN B 1 403 ? -10.328 -39.062 11.211 1 69.81 403 ASN B CA 1
ATOM 8635 C C . ASN B 1 403 ? -11.484 -39.625 10.398 1 69.81 403 ASN B C 1
ATOM 8637 O O . ASN B 1 403 ? -11.789 -40.812 10.484 1 69.81 403 ASN B O 1
ATOM 8641 N N . ARG B 1 404 ? -12.086 -38.719 9.688 1 69.62 404 ARG B N 1
ATOM 8642 C CA . ARG B 1 404 ? -13.195 -39.188 8.859 1 69.62 404 ARG B CA 1
ATOM 8643 C C . ARG B 1 404 ? -12.758 -39.344 7.406 1 69.62 404 ARG B C 1
ATOM 8645 O O . ARG B 1 404 ? -11.867 -38.656 6.93 1 69.62 404 ARG B O 1
ATOM 8652 N N . LEU B 1 405 ? -13.273 -40.438 6.781 1 64.81 405 LEU B N 1
ATOM 8653 C CA . LEU B 1 405 ? -13.016 -40.625 5.355 1 64.81 405 LEU B CA 1
ATOM 8654 C C . LEU B 1 405 ? -13.68 -39.5 4.555 1 64.81 405 LEU B C 1
ATOM 8656 O O . LEU B 1 405 ? -14.773 -39.031 4.906 1 64.81 405 LEU B O 1
ATOM 8660 N N . PRO B 1 406 ? -13.062 -38.969 3.604 1 67.38 406 PRO B N 1
ATOM 8661 C CA . PRO B 1 406 ? -11.828 -39.25 2.865 1 67.38 406 PRO B CA 1
ATOM 8662 C C . PRO B 1 406 ? -10.641 -38.438 3.377 1 67.38 406 PRO B C 1
ATOM 8664 O O . PRO B 1 406 ? -9.555 -38.5 2.795 1 67.38 406 PRO B O 1
ATOM 8667 N N . HIS B 1 407 ? -10.852 -37.812 4.484 1 72.25 407 HIS B N 1
ATOM 8668 C CA . HIS B 1 407 ? -9.82 -36.906 5.016 1 72.25 407 HIS B CA 1
ATOM 8669 C C . HIS B 1 407 ? -8.617 -37.719 5.523 1 72.25 407 HIS B C 1
ATOM 8671 O O . HIS B 1 407 ? -7.484 -37.25 5.461 1 72.25 407 HIS B O 1
ATOM 8677 N N . LEU B 1 408 ? -8.945 -38.875 5.891 1 75.56 408 LEU B N 1
ATOM 8678 C CA . LEU B 1 408 ? -7.852 -39.719 6.359 1 75.56 408 LEU B CA 1
ATOM 8679 C C . LEU B 1 408 ? -6.891 -40.062 5.223 1 75.56 408 LEU B C 1
ATOM 8681 O O . LEU B 1 408 ? -5.672 -40.062 5.418 1 75.56 408 LEU B O 1
ATOM 8685 N N . PHE B 1 409 ? -7.453 -40.312 4.098 1 74.25 409 PHE B N 1
ATOM 8686 C CA . PHE B 1 409 ? -6.625 -40.594 2.934 1 74.25 409 PHE B CA 1
ATOM 8687 C C . PHE B 1 409 ? -5.836 -39.375 2.512 1 74.25 409 PHE B C 1
ATOM 8689 O O . PHE B 1 409 ? -4.676 -39.469 2.105 1 74.25 409 PHE B O 1
ATOM 8696 N N . ALA B 1 410 ? -6.516 -38.25 2.627 1 78.19 410 ALA B N 1
ATOM 8697 C CA . ALA B 1 410 ? -5.832 -37 2.283 1 78.19 410 ALA B CA 1
ATOM 8698 C C . ALA B 1 410 ? -4.688 -36.719 3.248 1 78.19 410 ALA B C 1
ATOM 8700 O O . ALA B 1 410 ? -3.607 -36.312 2.832 1 78.19 410 ALA B O 1
ATOM 8701 N N . LEU B 1 411 ? -4.961 -37.062 4.398 1 81.88 411 LEU B N 1
ATOM 8702 C CA . LEU B 1 411 ? -3.93 -36.812 5.398 1 81.88 411 LEU B CA 1
ATOM 8703 C C . LEU B 1 411 ? -2.719 -37.719 5.164 1 81.88 411 LEU B C 1
ATOM 8705 O O . LEU B 1 411 ? -1.577 -37.281 5.34 1 81.88 411 LEU B O 1
ATOM 8709 N N . ASN B 1 412 ? -2.99 -38.969 4.805 1 82.69 412 ASN B N 1
ATOM 8710 C CA . ASN B 1 412 ? -1.89 -39.875 4.5 1 82.69 412 ASN B CA 1
ATOM 8711 C C . ASN B 1 412 ? -1.092 -39.406 3.289 1 82.69 412 ASN B C 1
ATOM 8713 O O . ASN B 1 412 ? 0.128 -39.562 3.24 1 82.69 412 ASN B O 1
ATOM 8717 N N . LEU B 1 413 ? -1.78 -38.906 2.34 1 82.75 413 LEU B N 1
ATOM 8718 C CA . LEU B 1 413 ? -1.1 -38.344 1.172 1 82.75 413 LEU B CA 1
ATOM 8719 C C . LEU B 1 413 ? -0.243 -37.156 1.557 1 82.75 413 LEU B C 1
ATOM 8721 O O . LEU B 1 413 ? 0.895 -37.031 1.098 1 82.75 413 LEU B O 1
ATOM 8725 N N . PHE B 1 414 ? -0.79 -36.344 2.438 1 87.94 414 PHE B N 1
ATOM 8726 C CA . PHE B 1 414 ? -0.055 -35.156 2.873 1 87.94 414 PHE B CA 1
ATOM 8727 C C . PHE B 1 414 ? 1.202 -35.562 3.639 1 87.94 414 PHE B C 1
ATOM 8729 O O . PHE B 1 414 ? 2.25 -34.906 3.49 1 87.94 414 PHE B O 1
ATOM 8736 N N . LEU B 1 415 ? 1.043 -36.594 4.375 1 88.31 415 LEU B N 1
ATOM 8737 C CA . LEU B 1 415 ? 2.186 -37.062 5.148 1 88.31 415 LEU B CA 1
ATOM 8738 C C . LEU B 1 415 ? 3.264 -37.625 4.238 1 88.31 415 LEU B C 1
ATOM 8740 O O . LEU B 1 415 ? 4.457 -37.438 4.473 1 88.31 415 LEU B O 1
ATOM 8744 N N . ALA B 1 416 ? 2.838 -38.375 3.252 1 89.44 416 ALA B N 1
ATOM 8745 C CA . ALA B 1 416 ? 3.795 -38.875 2.275 1 89.44 416 ALA B CA 1
ATOM 8746 C C . ALA B 1 416 ? 4.508 -37.75 1.552 1 89.44 416 ALA B C 1
ATOM 8748 O O . ALA B 1 416 ? 5.727 -37.781 1.376 1 89.44 416 ALA B O 1
ATOM 8749 N N . GLN B 1 417 ? 3.748 -36.781 1.132 1 91.25 417 GLN B N 1
ATOM 8750 C CA . GLN B 1 417 ? 4.316 -35.625 0.453 1 91.25 417 GLN B CA 1
ATOM 8751 C C . GLN B 1 417 ? 5.27 -34.875 1.371 1 91.25 417 GLN B C 1
ATOM 8753 O O . GLN B 1 417 ? 6.293 -34.344 0.919 1 91.25 417 GLN B O 1
ATOM 8758 N N . PHE B 1 418 ? 4.859 -34.781 2.602 1 93.75 418 PHE B N 1
ATOM 8759 C CA . PHE B 1 418 ? 5.688 -34.156 3.615 1 93.75 418 PHE B CA 1
ATOM 8760 C C . PHE B 1 418 ? 7.035 -34.844 3.734 1 93.75 418 PHE B C 1
ATOM 8762 O O . PHE B 1 418 ? 8.078 -34.188 3.744 1 93.75 418 PHE B O 1
ATOM 8769 N N . LEU B 1 419 ? 7.016 -36.125 3.77 1 93.69 419 LEU B N 1
ATOM 8770 C CA . LEU B 1 419 ? 8.242 -36.906 3.908 1 93.69 419 LEU B CA 1
ATOM 8771 C C . LEU B 1 419 ? 9.086 -36.812 2.643 1 93.69 419 LEU B C 1
ATOM 8773 O O . LEU B 1 419 ? 10.32 -36.844 2.709 1 93.69 419 LEU B O 1
ATOM 8777 N N . VAL B 1 420 ? 8.453 -36.656 1.489 1 94.12 420 VAL B N 1
ATOM 8778 C CA . VAL B 1 420 ? 9.188 -36.469 0.244 1 94.12 420 VAL B CA 1
ATOM 8779 C C . VAL B 1 420 ? 10 -35.188 0.319 1 94.12 420 VAL B C 1
ATOM 8781 O O . VAL B 1 420 ? 11.18 -35.156 -0.026 1 94.12 420 VAL B O 1
ATOM 8784 N N . CYS B 1 421 ? 9.352 -34.125 0.799 1 94.69 421 CYS B N 1
ATOM 8785 C CA . CYS B 1 421 ? 10.016 -32.844 0.892 1 94.69 421 CYS B CA 1
ATOM 8786 C C . CYS B 1 421 ? 11.148 -32.875 1.912 1 94.69 421 CYS B C 1
ATOM 8788 O O . CYS B 1 421 ? 12.258 -32.406 1.638 1 94.69 421 CYS B O 1
ATOM 8790 N N . VAL B 1 422 ? 10.938 -33.5 3.082 1 95.19 422 VAL B N 1
ATOM 8791 C CA . VAL B 1 422 ? 11.945 -33.594 4.133 1 95.19 422 VAL B CA 1
ATOM 8792 C C . VAL B 1 422 ? 13.133 -34.406 3.643 1 95.19 422 VAL B C 1
ATOM 8794 O O . VAL B 1 422 ? 14.289 -34.031 3.869 1 95.19 422 VAL B O 1
ATOM 8797 N N . SER B 1 423 ? 12.828 -35.469 2.984 1 95.81 423 SER B N 1
ATOM 8798 C CA . SER B 1 423 ? 13.891 -36.375 2.521 1 95.81 423 SER B CA 1
ATOM 8799 C C . SER B 1 423 ? 14.703 -35.719 1.408 1 95.81 423 SER B C 1
ATOM 8801 O O . SER B 1 423 ? 15.922 -35.906 1.323 1 95.81 423 SER B O 1
ATOM 8803 N N . MET B 1 424 ? 14.055 -34.969 0.53 1 94.94 424 MET B N 1
ATOM 8804 C CA . MET B 1 424 ? 14.805 -34.281 -0.519 1 94.94 424 MET B CA 1
ATOM 8805 C C . MET B 1 424 ? 15.711 -33.219 0.074 1 94.94 424 MET B C 1
ATOM 8807 O O . MET B 1 424 ? 16.844 -33 -0.394 1 94.94 424 MET B O 1
ATOM 8811 N N . ILE B 1 425 ? 15.227 -32.5 1.079 1 92.81 425 ILE B N 1
ATOM 8812 C CA . ILE B 1 425 ? 16.047 -31.5 1.758 1 92.81 425 ILE B CA 1
ATOM 8813 C C . ILE B 1 425 ? 17.25 -32.188 2.418 1 92.81 425 ILE B C 1
ATOM 8815 O O . ILE B 1 425 ? 18.375 -31.703 2.285 1 92.81 425 ILE B O 1
ATOM 8819 N N . LEU B 1 426 ? 17.031 -33.312 3.035 1 92.69 426 LEU B N 1
ATOM 8820 C CA . LEU B 1 426 ? 18.109 -34.094 3.668 1 92.69 426 LEU B CA 1
ATOM 8821 C C . LEU B 1 426 ? 19.078 -34.625 2.627 1 92.69 426 LEU B C 1
ATOM 8823 O O . LEU B 1 426 ? 20.297 -34.625 2.85 1 92.69 426 LEU B O 1
ATOM 8827 N N . TRP B 1 427 ? 18.516 -35.062 1.512 1 93.5 427 TRP B N 1
ATOM 8828 C CA . TRP B 1 427 ? 19.359 -35.562 0.432 1 93.5 427 TRP B CA 1
ATOM 8829 C C . TRP B 1 427 ? 20.328 -34.5 -0.063 1 93.5 427 TRP B C 1
ATOM 8831 O O . TRP B 1 427 ? 21.5 -34.781 -0.289 1 93.5 427 TRP B O 1
ATOM 8841 N N . ASN B 1 428 ? 19.844 -33.312 -0.209 1 89.75 428 ASN B N 1
ATOM 8842 C CA . ASN B 1 428 ? 20.672 -32.219 -0.711 1 89.75 428 ASN B CA 1
ATOM 8843 C C . ASN B 1 428 ? 21.859 -31.953 0.213 1 89.75 428 ASN B C 1
ATOM 8845 O O . ASN B 1 428 ? 22.938 -31.594 -0.249 1 89.75 428 ASN B O 1
ATOM 8849 N N . PHE B 1 429 ? 21.703 -32.156 1.481 1 87.5 429 PHE B N 1
ATOM 8850 C CA . PHE B 1 429 ? 22.766 -31.922 2.445 1 87.5 429 PHE B CA 1
ATOM 8851 C C . PHE B 1 429 ? 23.703 -33.125 2.527 1 87.5 429 PHE B C 1
ATOM 8853 O O . PHE B 1 429 ? 24.938 -32.969 2.564 1 87.5 429 PHE B O 1
ATOM 8860 N N . LEU B 1 430 ? 23.203 -34.312 2.473 1 88.38 430 LEU B N 1
ATOM 8861 C CA . LEU B 1 430 ? 23.984 -35.5 2.754 1 88.38 430 LEU B CA 1
ATOM 8862 C C . LEU B 1 430 ? 24.719 -35.969 1.509 1 88.38 430 LEU B C 1
ATOM 8864 O O . LEU B 1 430 ? 25.797 -36.562 1.611 1 88.38 430 LEU B O 1
ATOM 8868 N N . VAL B 1 431 ? 24.109 -35.719 0.389 1 85.19 431 VAL B N 1
ATOM 8869 C CA . VAL B 1 431 ? 24.719 -36.219 -0.839 1 85.19 431 VAL B CA 1
ATOM 8870 C C . VAL B 1 431 ? 26.047 -35.5 -1.097 1 85.19 431 VAL B C 1
ATOM 8872 O O . VAL B 1 431 ? 26.953 -36.031 -1.729 1 85.19 431 VAL B O 1
ATOM 8875 N N . LYS B 1 432 ? 26.234 -34.281 -0.686 1 83 432 LYS B N 1
ATOM 8876 C CA . LYS B 1 432 ? 27.422 -33.469 -0.898 1 83 432 LYS B CA 1
ATOM 8877 C C . LYS B 1 432 ? 28.516 -33.812 0.106 1 83 432 LYS B C 1
ATOM 8879 O O . LYS B 1 432 ? 29.688 -33.469 -0.084 1 83 432 LYS B O 1
ATOM 8884 N N . LYS B 1 433 ? 28.062 -34.594 1.102 1 84.25 433 LYS B N 1
ATOM 8885 C CA . LYS B 1 433 ? 29.062 -35.031 2.076 1 84.25 433 LYS B CA 1
ATOM 8886 C C . LYS B 1 433 ? 29.703 -36.375 1.654 1 84.25 433 LYS B C 1
ATOM 8888 O O . LYS B 1 433 ? 29 -37.312 1.332 1 84.25 433 LYS B O 1
ATOM 8893 N N . GLU B 1 434 ? 30.969 -36.438 1.439 1 78.56 434 GLU B N 1
ATOM 8894 C CA . GLU B 1 434 ? 31.688 -37.594 0.879 1 78.56 434 GLU B CA 1
ATOM 8895 C C . GLU B 1 434 ? 31.625 -38.781 1.815 1 78.56 434 GLU B C 1
ATOM 8897 O O . GLU B 1 434 ? 31.469 -39.938 1.365 1 78.56 434 GLU B O 1
ATOM 8902 N N . ASP B 1 435 ? 31.672 -38.656 3.15 1 78.12 435 ASP B N 1
ATOM 8903 C CA . ASP B 1 435 ? 31.938 -39.812 4.031 1 78.12 435 ASP B CA 1
ATOM 8904 C C . ASP B 1 435 ? 30.641 -40.281 4.707 1 78.12 435 ASP B C 1
ATOM 8906 O O . ASP B 1 435 ? 30.672 -40.812 5.824 1 78.12 435 ASP B O 1
ATOM 8910 N N . ASN B 1 436 ? 29.516 -40.25 3.965 1 85.44 436 ASN B N 1
ATOM 8911 C CA . ASN B 1 436 ? 28.297 -40.656 4.672 1 85.44 436 ASN B CA 1
ATOM 8912 C C . ASN B 1 436 ? 27.422 -41.594 3.814 1 85.44 436 ASN B C 1
ATOM 8914 O O . ASN B 1 436 ? 26.312 -41.219 3.447 1 85.44 436 ASN B O 1
ATOM 8918 N N . LEU B 1 437 ? 27.844 -42.875 3.584 1 88.31 437 LEU B N 1
ATOM 8919 C CA . LEU B 1 437 ? 27.125 -43.812 2.734 1 88.31 437 LEU B CA 1
ATOM 8920 C C . LEU B 1 437 ? 25.812 -44.219 3.387 1 88.31 437 LEU B C 1
ATOM 8922 O O . LEU B 1 437 ? 24.781 -44.281 2.723 1 88.31 437 LEU B O 1
ATOM 8926 N N . VAL B 1 438 ? 25.891 -44.469 4.684 1 91.25 438 VAL B N 1
ATOM 8927 C CA . VAL B 1 438 ? 24.688 -44.906 5.406 1 91.25 438 VAL B CA 1
ATOM 8928 C C . VAL B 1 438 ? 23.641 -43.812 5.367 1 91.25 438 VAL B C 1
ATOM 8930 O O . VAL B 1 438 ? 22.453 -44.094 5.172 1 91.25 438 VAL B O 1
ATOM 8933 N N . GLY B 1 439 ? 24.078 -42.594 5.562 1 92.31 439 GLY B N 1
ATOM 8934 C CA . GLY B 1 439 ? 23.156 -41.469 5.48 1 92.31 439 GLY B CA 1
ATOM 8935 C C . GLY B 1 439 ? 22.516 -41.312 4.113 1 92.31 439 GLY B C 1
ATOM 8936 O O . GLY B 1 439 ? 21.328 -41.031 4.004 1 92.31 439 GLY B O 1
ATOM 8937 N N . LYS B 1 440 ? 23.234 -41.625 3.109 1 92.69 440 LYS B N 1
ATOM 8938 C CA . LYS B 1 440 ? 22.734 -41.531 1.741 1 92.69 440 LYS B CA 1
ATOM 8939 C C . LYS B 1 440 ? 21.703 -42.625 1.457 1 92.69 440 LYS B C 1
ATOM 8941 O O . LYS B 1 440 ? 20.656 -42.344 0.855 1 92.69 440 LYS B O 1
ATOM 8946 N N . ILE B 1 441 ? 21.984 -43.812 1.954 1 92.62 441 ILE B N 1
ATOM 8947 C CA . ILE B 1 441 ? 21.078 -44.906 1.704 1 92.62 441 ILE B CA 1
ATOM 8948 C C . ILE B 1 441 ? 19.781 -44.719 2.469 1 92.62 441 ILE B C 1
ATOM 8950 O O . ILE B 1 441 ? 18.688 -44.938 1.931 1 92.62 441 ILE B O 1
ATOM 8954 N N . LEU B 1 442 ? 19.922 -44.25 3.668 1 93.5 442 LEU B N 1
ATOM 8955 C CA . LEU B 1 442 ? 18.734 -44 4.484 1 93.5 442 LEU B CA 1
ATOM 8956 C C . LEU B 1 442 ? 17.875 -42.875 3.887 1 93.5 442 LEU B C 1
ATOM 8958 O O . LEU B 1 442 ? 16.656 -43 3.836 1 93.5 442 LEU B O 1
ATOM 8962 N N . THR B 1 443 ? 18.516 -41.844 3.479 1 94.75 443 THR B N 1
ATOM 8963 C CA . THR B 1 443 ? 17.766 -40.719 2.906 1 94.75 443 THR B CA 1
ATOM 8964 C C . THR B 1 443 ? 17.141 -41.125 1.574 1 94.75 443 THR B C 1
ATOM 8966 O O . THR B 1 443 ? 16.031 -40.688 1.262 1 94.75 443 THR B O 1
ATOM 8969 N N . PHE B 1 444 ? 17.844 -41.906 0.807 1 94.5 444 PHE B N 1
ATOM 8970 C CA . PHE B 1 444 ? 17.297 -42.375 -0.452 1 94.5 444 PHE B CA 1
ATOM 8971 C C . PHE B 1 444 ? 16.062 -43.25 -0.208 1 94.5 444 PHE B C 1
ATOM 8973 O O . PHE B 1 444 ? 15.062 -43.125 -0.908 1 94.5 444 PHE B O 1
ATOM 8980 N N . THR B 1 445 ? 16.172 -44.094 0.801 1 93.62 445 THR B N 1
ATOM 8981 C CA . THR B 1 445 ? 15.062 -44.969 1.131 1 93.62 445 THR B CA 1
ATOM 8982 C C . THR B 1 445 ? 13.844 -44.188 1.577 1 93.62 445 THR B C 1
ATOM 8984 O O . THR B 1 445 ? 12.719 -44.469 1.17 1 93.62 445 THR B O 1
ATOM 8987 N N . LEU B 1 446 ? 14.109 -43.219 2.344 1 94.25 446 LEU B N 1
ATOM 8988 C CA . LEU B 1 446 ? 13.016 -42.375 2.805 1 94.25 446 LEU B CA 1
ATOM 8989 C C . LEU B 1 446 ? 12.414 -41.594 1.649 1 94.25 446 LEU B C 1
ATOM 8991 O O . LEU B 1 446 ? 11.195 -41.438 1.554 1 94.25 446 LEU B O 1
ATOM 8995 N N . LEU B 1 447 ? 13.258 -41.094 0.77 1 95.5 447 LEU B N 1
ATOM 8996 C CA . LEU B 1 447 ? 12.82 -40.25 -0.338 1 95.5 447 LEU B CA 1
ATOM 8997 C C . LEU B 1 447 ? 11.992 -41.031 -1.338 1 95.5 447 LEU B C 1
ATOM 8999 O O . LEU B 1 447 ? 10.867 -40.656 -1.653 1 95.5 447 LEU B O 1
ATOM 9003 N N . TYR B 1 448 ? 12.469 -42.125 -1.776 1 92.75 448 TYR B N 1
ATOM 9004 C CA . TYR B 1 448 ? 11.773 -42.875 -2.824 1 92.75 448 TYR B CA 1
ATOM 9005 C C . TYR B 1 448 ? 10.688 -43.75 -2.232 1 92.75 448 TYR B C 1
ATOM 9007 O O . TYR B 1 448 ? 9.688 -44.062 -2.895 1 92.75 448 TYR B O 1
ATOM 9015 N N . GLY B 1 449 ? 10.883 -44.156 -0.95 1 90.88 449 GLY B N 1
ATOM 9016 C CA . GLY B 1 449 ? 9.758 -44.781 -0.272 1 90.88 449 GLY B CA 1
ATOM 9017 C C . GLY B 1 449 ? 8.547 -43.875 -0.161 1 90.88 449 GLY B C 1
ATOM 9018 O O . GLY B 1 449 ? 7.418 -44.281 -0.415 1 90.88 449 GLY B O 1
ATOM 9019 N N . SER B 1 450 ? 8.797 -42.688 0.199 1 92.19 450 SER B N 1
ATOM 9020 C CA . SER B 1 450 ? 7.723 -41.719 0.332 1 92.19 450 SER B CA 1
ATOM 9021 C C . SER B 1 450 ? 7.172 -41.312 -1.031 1 92.19 450 SER B C 1
ATOM 9023 O O . SER B 1 450 ? 5.965 -41.125 -1.189 1 92.19 450 SER B O 1
ATOM 9025 N N . LEU B 1 451 ? 8.062 -41.125 -2.01 1 90.94 451 LEU B N 1
ATOM 9026 C CA . LEU B 1 451 ? 7.633 -40.719 -3.352 1 90.94 451 LEU B CA 1
ATOM 9027 C C . LEU B 1 451 ? 6.715 -41.781 -3.953 1 90.94 451 LEU B C 1
ATOM 9029 O O . LEU B 1 451 ? 5.672 -41.469 -4.52 1 90.94 451 LEU B O 1
ATOM 9033 N N . TYR B 1 452 ? 7.086 -43.062 -3.756 1 88 452 TYR B N 1
ATOM 9034 C CA . TYR B 1 452 ? 6.262 -44.156 -4.262 1 88 452 TYR B CA 1
ATOM 9035 C C . TYR B 1 452 ? 4.949 -44.25 -3.49 1 88 452 TYR B C 1
ATOM 9037 O O . TYR B 1 452 ? 3.926 -44.625 -4.047 1 88 452 TYR B O 1
ATOM 9045 N N . SER B 1 453 ? 5.031 -43.812 -2.289 1 85.38 453 SER B N 1
ATOM 9046 C CA . SER B 1 453 ? 3.812 -43.812 -1.485 1 85.38 453 SER B CA 1
ATOM 9047 C C . SER B 1 453 ? 2.807 -42.812 -2.021 1 85.38 453 SER B C 1
ATOM 9049 O O . SER B 1 453 ? 1.598 -42.969 -1.854 1 85.38 453 SER B O 1
ATOM 9051 N N . THR B 1 454 ? 3.318 -41.719 -2.613 1 85.12 454 THR B N 1
ATOM 9052 C CA . THR B 1 454 ? 2.41 -40.719 -3.182 1 85.12 454 THR B CA 1
ATOM 9053 C C . THR B 1 454 ? 1.75 -41.25 -4.449 1 85.12 454 THR B C 1
ATOM 9055 O O . THR B 1 454 ? 0.694 -40.781 -4.859 1 85.12 454 THR B O 1
ATOM 9058 N N . TYR B 1 455 ? 2.465 -42.281 -5.012 1 77.31 455 TYR B N 1
ATOM 9059 C CA . TYR B 1 455 ? 1.901 -42.875 -6.215 1 77.31 455 TYR B CA 1
ATOM 9060 C C . TYR B 1 455 ? 0.837 -43.906 -5.867 1 77.31 455 TYR B C 1
ATOM 9062 O O . TYR B 1 455 ? -0.183 -44 -6.551 1 77.31 455 TYR B O 1
ATOM 9070 N N . ILE B 1 456 ? 1.283 -44.656 -4.805 1 73.44 456 ILE B N 1
ATOM 9071 C CA . ILE B 1 456 ? 0.448 -45.812 -4.453 1 73.44 456 ILE B CA 1
ATOM 9072 C C . ILE B 1 456 ? -0.174 -45.594 -3.076 1 73.44 456 ILE B C 1
ATOM 9074 O O . ILE B 1 456 ? 0.527 -45.25 -2.115 1 73.44 456 ILE B O 1
ATOM 9078 N N . TRP B 1 457 ? -1.329 -45.156 -3.014 1 62.28 457 TRP B N 1
ATOM 9079 C CA . TRP B 1 457 ? -1.998 -44.875 -1.743 1 62.28 457 TRP B CA 1
ATOM 9080 C C . TRP B 1 457 ? -1.963 -46.125 -0.85 1 62.28 457 TRP B C 1
ATOM 9082 O O . TRP B 1 457 ? -3.002 -46.562 -0.365 1 62.28 457 TRP B O 1
ATOM 9092 N N . THR B 1 458 ? -0.863 -46.875 -1.036 1 58.81 458 THR B N 1
ATOM 9093 C CA . THR B 1 458 ? -0.881 -48.094 -0.217 1 58.81 458 THR B CA 1
ATOM 9094 C C . THR B 1 458 ? 0.284 -48.094 0.768 1 58.81 458 THR B C 1
ATOM 9096 O O . THR B 1 458 ? 1.357 -47.562 0.47 1 58.81 458 THR B O 1
ATOM 9099 N N . GLY B 1 459 ? 0.142 -48 2.113 1 58.97 459 GLY B N 1
ATOM 9100 C CA . GLY B 1 459 ? 0.898 -48.031 3.355 1 58.97 459 GLY B CA 1
ATOM 9101 C C . GLY B 1 459 ? 2.33 -48.5 3.17 1 58.97 459 GLY B C 1
ATOM 9102 O O . GLY B 1 459 ? 3.168 -47.75 2.646 1 58.97 459 GLY B O 1
ATOM 9103 N N . VAL B 1 460 ? 2.664 -49.781 3.168 1 69.94 460 VAL B N 1
ATOM 9104 C CA . VAL B 1 460 ? 3.971 -50.406 3.379 1 69.94 460 VAL B CA 1
ATOM 9105 C C . VAL B 1 460 ? 4.555 -50.844 2.039 1 69.94 460 VAL B C 1
ATOM 9107 O O . VAL B 1 460 ? 5.777 -50.969 1.896 1 69.94 460 VAL B O 1
ATOM 9110 N N . VAL B 1 461 ? 3.873 -50.938 0.912 1 78.88 461 VAL B N 1
ATOM 9111 C CA . VAL B 1 461 ? 4.273 -51.5 -0.362 1 78.88 461 VAL B CA 1
ATOM 9112 C C . VAL B 1 461 ? 5.367 -50.656 -1.004 1 78.88 461 VAL B C 1
ATOM 9114 O O . VAL B 1 461 ? 6.375 -51.188 -1.477 1 78.88 461 VAL B O 1
ATOM 9117 N N . PRO B 1 462 ? 5.262 -49.406 -0.934 1 85.69 462 PRO B N 1
ATOM 9118 C CA . PRO B 1 462 ? 6.312 -48.562 -1.54 1 85.69 462 PRO B CA 1
ATOM 9119 C C . PRO B 1 462 ? 7.676 -48.781 -0.892 1 85.69 462 PRO B C 1
ATOM 9121 O O . PRO B 1 462 ? 8.688 -48.875 -1.591 1 85.69 462 PRO B O 1
ATOM 9124 N N . PHE B 1 463 ? 7.766 -49.062 0.353 1 88.69 463 PHE B N 1
ATOM 9125 C CA . PHE B 1 463 ? 9.039 -49.219 1.047 1 88.69 463 PHE B CA 1
ATOM 9126 C C . PHE B 1 463 ? 9.617 -50.594 0.795 1 88.69 463 PHE B C 1
ATOM 9128 O O . PHE B 1 463 ? 10.836 -50.781 0.759 1 88.69 463 PHE B O 1
ATOM 9135 N N . LEU B 1 464 ? 8.727 -51.531 0.496 1 86.38 464 LEU B N 1
ATOM 9136 C CA . LEU B 1 464 ? 9.195 -52.875 0.12 1 86.38 464 LEU B CA 1
ATOM 9137 C C . LEU B 1 464 ? 9.828 -52.844 -1.268 1 86.38 464 LEU B C 1
ATOM 9139 O O . LEU B 1 464 ? 10.82 -53.531 -1.508 1 86.38 464 LEU B O 1
ATOM 9143 N N . MET B 1 465 ? 9.25 -52.094 -2.012 1 85.88 465 MET B N 1
ATOM 9144 C CA . MET B 1 465 ? 9.781 -51.969 -3.367 1 85.88 465 MET B CA 1
ATOM 9145 C C . MET B 1 465 ? 11.164 -51.312 -3.363 1 85.88 465 MET B C 1
ATOM 9147 O O . MET B 1 465 ? 12.062 -51.781 -4.082 1 85.88 465 MET B O 1
ATOM 9151 N N . VAL B 1 466 ? 11.305 -50.344 -2.559 1 90.81 466 VAL B N 1
ATOM 9152 C CA . VAL B 1 466 ? 12.602 -49.656 -2.449 1 90.81 466 VAL B CA 1
ATOM 9153 C C . VAL B 1 466 ? 13.609 -50.625 -1.796 1 90.81 466 VAL B C 1
ATOM 9155 O O . VAL B 1 466 ? 14.789 -50.625 -2.156 1 90.81 466 VAL B O 1
ATOM 9158 N N . GLY B 1 467 ? 13.117 -51.438 -0.844 1 89.69 467 GLY B N 1
ATOM 9159 C CA . GLY B 1 467 ? 13.977 -52.469 -0.249 1 89.69 467 GLY B CA 1
ATOM 9160 C C . GLY B 1 467 ? 14.531 -53.438 -1.264 1 89.69 467 GLY B C 1
ATOM 9161 O O . GLY B 1 467 ? 15.711 -53.812 -1.195 1 89.69 467 GLY B O 1
ATOM 9162 N N . GLY B 1 468 ? 13.719 -53.812 -2.219 1 87.44 468 GLY B N 1
ATOM 9163 C CA . GLY B 1 468 ? 14.188 -54.688 -3.303 1 87.44 468 GLY B CA 1
ATOM 9164 C C . GLY B 1 468 ? 15.266 -54.031 -4.148 1 87.44 468 GLY B C 1
ATOM 9165 O O . GLY B 1 468 ? 16.203 -54.688 -4.574 1 87.44 468 GLY B O 1
ATOM 9166 N N . LEU B 1 469 ? 15.164 -52.75 -4.301 1 88.81 469 LEU B N 1
ATOM 9167 C CA . LEU B 1 469 ? 16.156 -52 -5.07 1 88.81 469 LEU B CA 1
ATOM 9168 C C . LEU B 1 469 ? 17.469 -51.906 -4.316 1 88.81 469 LEU B C 1
ATOM 9170 O O . LEU B 1 469 ? 18.547 -51.969 -4.926 1 88.81 469 LEU B O 1
ATOM 9174 N N . LEU B 1 470 ? 17.375 -51.781 -2.969 1 90.69 470 LEU B N 1
ATOM 9175 C CA . LEU B 1 470 ? 18.594 -51.688 -2.156 1 90.69 470 LEU B CA 1
ATOM 9176 C C . LEU B 1 470 ? 19.391 -52.969 -2.227 1 90.69 470 LEU B C 1
ATOM 9178 O O . LEU B 1 470 ? 20.625 -52.938 -2.209 1 90.69 470 LEU B O 1
ATOM 9182 N N . ILE B 1 471 ? 18.703 -54.062 -2.445 1 87.69 471 ILE B N 1
ATOM 9183 C CA . ILE B 1 471 ? 19.344 -55.375 -2.445 1 87.69 471 ILE B CA 1
ATOM 9184 C C . ILE B 1 471 ? 19.891 -55.656 -3.836 1 87.69 471 ILE B C 1
ATOM 9186 O O . ILE B 1 471 ? 21.031 -56.125 -3.971 1 87.69 471 ILE B O 1
ATOM 9190 N N . SER B 1 472 ? 19.156 -55.344 -4.855 1 84.25 472 SER B N 1
ATOM 9191 C CA . SER B 1 472 ? 19.5 -55.781 -6.199 1 84.25 472 SER B CA 1
ATOM 9192 C C . SER B 1 472 ? 20.203 -54.688 -6.992 1 84.25 472 SER B C 1
ATOM 9194 O O . SER B 1 472 ? 20.859 -54.938 -7.996 1 84.25 472 SER B O 1
ATOM 9196 N N . GLY B 1 473 ? 20.156 -53.469 -6.484 1 82.88 473 GLY B N 1
ATOM 9197 C CA . GLY B 1 473 ? 20.625 -52.375 -7.316 1 82.88 473 GLY B CA 1
ATOM 9198 C C . GLY B 1 473 ? 22.078 -52.031 -7.078 1 82.88 473 GLY B C 1
ATOM 9199 O O . GLY B 1 473 ? 22.641 -52.312 -6.023 1 82.88 473 GLY B O 1
ATOM 9200 N N . GLU B 1 474 ? 22.766 -51.5 -8.141 1 86.94 474 GLU B N 1
ATOM 9201 C CA . GLU B 1 474 ? 24.125 -51 -8.047 1 86.94 474 GLU B CA 1
ATOM 9202 C C . GLU B 1 474 ? 24.125 -49.469 -7.855 1 86.94 474 GLU B C 1
ATOM 9204 O O . GLU B 1 474 ? 23.5 -48.75 -8.625 1 86.94 474 GLU B O 1
ATOM 9209 N N . ARG B 1 475 ? 24.766 -49.094 -6.801 1 87.62 475 ARG B N 1
ATOM 9210 C CA . ARG B 1 475 ? 24.797 -47.688 -6.469 1 87.62 475 ARG B CA 1
ATOM 9211 C C . ARG B 1 475 ? 25.766 -46.938 -7.383 1 87.62 475 ARG B C 1
ATOM 9213 O O . ARG B 1 475 ? 26.828 -47.438 -7.73 1 87.62 475 ARG B O 1
ATOM 9220 N N . THR B 1 476 ? 25.328 -45.812 -7.805 1 85 476 THR B N 1
ATOM 9221 C CA . THR B 1 476 ? 26.188 -44.906 -8.602 1 85 476 THR B CA 1
ATOM 9222 C C . THR B 1 476 ? 26.594 -43.688 -7.797 1 85 476 THR B C 1
ATOM 9224 O O . THR B 1 476 ? 26.016 -43.406 -6.746 1 85 476 THR B O 1
ATOM 9227 N N . ASP B 1 477 ? 27.641 -43.031 -8.289 1 79.44 477 ASP B N 1
ATOM 9228 C CA . ASP B 1 477 ? 28.109 -41.812 -7.641 1 79.44 477 ASP B CA 1
ATOM 9229 C C . ASP B 1 477 ? 27.5 -40.594 -8.281 1 79.44 477 ASP B C 1
ATOM 9231 O O . ASP B 1 477 ? 28.141 -39.938 -9.117 1 79.44 477 ASP B O 1
ATOM 9235 N N . THR B 1 478 ? 26.234 -40.5 -8.141 1 81.75 478 THR B N 1
ATOM 9236 C CA . THR B 1 478 ? 25.562 -39.344 -8.711 1 81.75 478 THR B CA 1
ATOM 9237 C C . THR B 1 478 ? 24.891 -38.531 -7.613 1 81.75 478 THR B C 1
ATOM 9239 O O . THR B 1 478 ? 24.547 -39.062 -6.555 1 81.75 478 THR B O 1
ATOM 9242 N N . ILE B 1 479 ? 24.797 -37.312 -7.883 1 81.12 479 ILE B N 1
ATOM 9243 C CA . ILE B 1 479 ? 24.125 -36.438 -6.941 1 81.12 479 ILE B CA 1
ATOM 9244 C C . ILE B 1 479 ? 22.609 -36.469 -7.18 1 81.12 479 ILE B C 1
ATOM 9246 O O . ILE B 1 479 ? 21.828 -36.094 -6.312 1 81.12 479 ILE B O 1
ATOM 9250 N N . ASP B 1 480 ? 22.203 -37 -8.344 1 85.12 480 ASP B N 1
ATOM 9251 C CA . ASP B 1 480 ? 20.797 -37.094 -8.688 1 85.12 480 ASP B CA 1
ATOM 9252 C C . ASP B 1 480 ? 20.156 -38.344 -8.031 1 85.12 480 ASP B C 1
ATOM 9254 O O . ASP B 1 480 ? 20.484 -39.469 -8.367 1 85.12 480 ASP B O 1
ATOM 9258 N N . SER B 1 481 ? 19.203 -38.094 -7.188 1 88.69 481 SER B N 1
ATOM 9259 C CA . SER B 1 481 ? 18.562 -39.188 -6.445 1 88.69 481 SER B CA 1
ATOM 9260 C C . SER B 1 481 ? 17.797 -40.094 -7.379 1 88.69 481 SER B C 1
ATOM 9262 O O . SER B 1 481 ? 17.594 -41.281 -7.062 1 88.69 481 SER B O 1
ATOM 9264 N N . ALA B 1 482 ? 17.422 -39.625 -8.523 1 87.44 482 ALA B N 1
ATOM 9265 C CA . ALA B 1 482 ? 16.625 -40.406 -9.461 1 87.44 482 ALA B CA 1
ATOM 9266 C C . ALA B 1 482 ? 17.469 -41.469 -10.141 1 87.44 482 ALA B C 1
ATOM 9268 O O . ALA B 1 482 ? 16.938 -42.406 -10.734 1 87.44 482 ALA B O 1
ATOM 9269 N N . PHE B 1 483 ? 18.844 -41.344 -9.938 1 87.06 483 PHE B N 1
ATOM 9270 C CA . PHE B 1 483 ? 19.734 -42.281 -10.602 1 87.06 483 PHE B CA 1
ATOM 9271 C C . PHE B 1 483 ? 20.734 -42.875 -9.609 1 87.06 483 PHE B C 1
ATOM 9273 O O . PHE B 1 483 ? 21.812 -43.312 -10 1 87.06 483 PHE B O 1
ATOM 9280 N N . PHE B 1 484 ? 20.406 -42.781 -8.398 1 89.44 484 PHE B N 1
ATOM 9281 C CA . PHE B 1 484 ? 21.312 -43.25 -7.359 1 89.44 484 PHE B CA 1
ATOM 9282 C C . PHE B 1 484 ? 21.562 -44.75 -7.508 1 89.44 484 PHE B C 1
ATOM 9284 O O . PHE B 1 484 ? 22.672 -45.219 -7.266 1 89.44 484 PHE B O 1
ATOM 9291 N N . TYR B 1 485 ? 20.531 -45.531 -7.898 1 89.38 485 TYR B N 1
ATOM 9292 C CA . TYR B 1 485 ? 20.703 -46.969 -8.148 1 89.38 485 TYR B CA 1
ATOM 9293 C C . TYR B 1 485 ? 20.656 -47.25 -9.641 1 89.38 485 TYR B C 1
ATOM 9295 O O . TYR B 1 485 ? 20.328 -48.375 -10.047 1 89.38 485 TYR B O 1
ATOM 9303 N N . GLY B 1 486 ? 20.828 -46.219 -10.43 1 85.19 486 GLY B N 1
ATOM 9304 C CA . GLY B 1 486 ? 21.078 -46.344 -11.859 1 85.19 486 GLY B CA 1
ATOM 9305 C C . GLY B 1 486 ? 19.922 -46.938 -12.625 1 85.19 486 GLY B C 1
ATOM 9306 O O . GLY B 1 486 ? 18.781 -46.531 -12.469 1 85.19 486 GLY B O 1
ATOM 9307 N N . ARG B 1 487 ? 20.25 -47.938 -13.445 1 85.38 487 ARG B N 1
ATOM 9308 C CA . ARG B 1 487 ? 19.297 -48.5 -14.398 1 85.38 487 ARG B CA 1
ATOM 9309 C C . ARG B 1 487 ? 18.234 -49.312 -13.672 1 85.38 487 ARG B C 1
ATOM 9311 O O . ARG B 1 487 ? 17.078 -49.344 -14.094 1 85.38 487 ARG B O 1
ATOM 9318 N N . ALA B 1 488 ? 18.625 -50 -12.641 1 87.25 488 ALA B N 1
ATOM 9319 C CA . ALA B 1 488 ? 17.656 -50.781 -11.883 1 87.25 488 ALA B CA 1
ATOM 9320 C C . ALA B 1 488 ? 16.531 -49.906 -11.32 1 87.25 488 ALA B C 1
ATOM 9322 O O . ALA B 1 488 ? 15.375 -50.312 -11.312 1 87.25 488 ALA B O 1
ATOM 9323 N N . GLN B 1 489 ? 16.922 -48.781 -10.922 1 89.88 489 GLN B N 1
ATOM 9324 C CA . GLN B 1 489 ? 15.945 -47.812 -10.375 1 89.88 489 GLN B CA 1
ATOM 9325 C C . GLN B 1 489 ? 15.016 -47.312 -11.461 1 89.88 489 GLN B C 1
ATOM 9327 O O . GLN B 1 489 ? 13.805 -47.188 -11.25 1 89.88 489 GLN B O 1
ATOM 9332 N N . VAL B 1 490 ? 15.555 -47.062 -12.633 1 88.56 490 VAL B N 1
ATOM 9333 C CA . VAL B 1 490 ? 14.789 -46.469 -13.734 1 88.56 490 VAL B CA 1
ATOM 9334 C C . VAL B 1 490 ? 13.82 -47.531 -14.281 1 88.56 490 VAL B C 1
ATOM 9336 O O . VAL B 1 490 ? 12.75 -47.188 -14.797 1 88.56 490 VAL B O 1
ATOM 9339 N N . ARG B 1 491 ? 14.086 -48.781 -14.125 1 85 491 ARG B N 1
ATOM 9340 C CA . ARG B 1 491 ? 13.195 -49.844 -14.562 1 85 491 ARG B CA 1
ATOM 9341 C C . ARG B 1 491 ? 12.086 -50.094 -13.547 1 85 491 ARG B C 1
ATOM 9343 O O . ARG B 1 491 ? 10.945 -50.375 -13.914 1 85 491 ARG B O 1
ATOM 9350 N N . LYS B 1 492 ? 12.398 -49.875 -12.344 1 83.44 492 LYS B N 1
ATOM 9351 C CA . LYS B 1 492 ? 11.445 -50.188 -11.281 1 83.44 492 LYS B CA 1
ATOM 9352 C C . LYS B 1 492 ? 10.391 -49.094 -11.148 1 83.44 492 LYS B C 1
ATOM 9354 O O . LYS B 1 492 ? 9.234 -49.375 -10.844 1 83.44 492 LYS B O 1
ATOM 9359 N N . THR B 1 493 ? 10.805 -47.875 -11.375 1 84.44 493 THR B N 1
ATOM 9360 C CA . THR B 1 493 ? 9.891 -46.781 -11.195 1 84.44 493 THR B CA 1
ATOM 9361 C C . THR B 1 493 ? 8.68 -46.906 -12.117 1 84.44 493 THR B C 1
ATOM 9363 O O . THR B 1 493 ? 7.535 -46.812 -11.664 1 84.44 493 THR B O 1
ATOM 9366 N N . PRO B 1 494 ? 8.867 -47.188 -13.406 1 82.81 494 PRO B N 1
ATOM 9367 C CA . PRO B 1 494 ? 7.699 -47.375 -14.258 1 82.81 494 PRO B CA 1
ATOM 9368 C C . PRO B 1 494 ? 6.852 -48.562 -13.828 1 82.81 494 PRO B C 1
ATOM 9370 O O . PRO B 1 494 ? 5.625 -48.562 -13.969 1 82.81 494 PRO B O 1
ATOM 9373 N N . ALA B 1 495 ? 7.484 -49.562 -13.367 1 80.31 495 ALA B N 1
ATOM 9374 C CA . ALA B 1 495 ? 6.746 -50.719 -12.898 1 80.31 495 ALA B CA 1
ATOM 9375 C C . ALA B 1 495 ? 5.809 -50.375 -11.75 1 80.31 495 ALA B C 1
ATOM 9377 O O . ALA B 1 495 ? 4.664 -50.844 -11.703 1 80.31 495 ALA B O 1
ATOM 9378 N N . VAL B 1 496 ? 6.316 -49.562 -10.922 1 77.44 496 VAL B N 1
ATOM 9379 C CA . VAL B 1 496 ? 5.512 -49.125 -9.797 1 77.44 496 VAL B CA 1
ATOM 9380 C C . VAL B 1 496 ? 4.336 -48.281 -10.312 1 77.44 496 VAL B C 1
ATOM 9382 O O . VAL B 1 496 ? 3.195 -48.469 -9.891 1 77.44 496 VAL B O 1
ATOM 9385 N N . ILE B 1 497 ? 4.605 -47.406 -11.227 1 78.19 497 ILE B N 1
ATOM 9386 C CA . ILE B 1 497 ? 3.59 -46.531 -11.766 1 78.19 497 ILE B CA 1
ATOM 9387 C C . ILE B 1 497 ? 2.551 -47.312 -12.547 1 78.19 497 ILE B C 1
ATOM 9389 O O . ILE B 1 497 ? 1.347 -47.094 -12.391 1 78.19 497 ILE B O 1
ATOM 9393 N N . LEU B 1 498 ? 3.01 -48.219 -13.344 1 76.06 498 LEU B N 1
ATOM 9394 C CA . LEU B 1 498 ? 2.115 -49.062 -14.156 1 76.06 498 LEU B CA 1
ATOM 9395 C C . LEU B 1 498 ? 1.257 -49.938 -13.281 1 76.06 498 LEU B C 1
ATOM 9397 O O . LEU B 1 498 ? 0.083 -50.188 -13.578 1 76.06 498 LEU B O 1
ATOM 9401 N N . TYR B 1 499 ? 1.875 -50.469 -12.273 1 69.62 499 TYR B N 1
ATOM 9402 C CA . TYR B 1 499 ? 1.117 -51.25 -11.312 1 69.62 499 TYR B CA 1
ATOM 9403 C C . TYR B 1 499 ? -0.033 -50.438 -10.727 1 69.62 499 TYR B C 1
ATOM 9405 O O . TYR B 1 499 ? -1.156 -50.938 -10.609 1 69.62 499 TYR B O 1
ATOM 9413 N N . PHE B 1 500 ? 0.31 -49.25 -10.398 1 69 500 PHE B N 1
ATOM 9414 C CA . PHE B 1 500 ? -0.705 -48.375 -9.82 1 69 500 PHE B CA 1
ATOM 9415 C C . PHE B 1 500 ? -1.781 -48.031 -10.844 1 69 500 PHE B C 1
ATOM 9417 O O . PHE B 1 500 ? -2.973 -48.062 -10.531 1 69 500 PHE B O 1
ATOM 9424 N N . ILE B 1 501 ? -1.342 -47.656 -12.016 1 64.06 501 ILE B N 1
ATOM 9425 C CA . ILE B 1 501 ? -2.293 -47.281 -13.07 1 64.06 501 ILE B CA 1
ATOM 9426 C C . ILE B 1 501 ? -3.227 -48.469 -13.336 1 64.06 501 ILE B C 1
ATOM 9428 O O . ILE B 1 501 ? -4.434 -48.281 -13.5 1 64.06 501 ILE B O 1
ATOM 9432 N N . LEU B 1 502 ? -2.686 -49.625 -13.344 1 59.38 502 LEU B N 1
ATOM 9433 C CA . LEU B 1 502 ? -3.465 -50.812 -13.656 1 59.38 502 LEU B CA 1
ATOM 9434 C C . LEU B 1 502 ? -4.375 -51.188 -12.492 1 59.38 502 LEU B C 1
ATOM 9436 O O . LEU B 1 502 ? -5.523 -51.562 -12.695 1 59.38 502 LEU B O 1
ATOM 9440 N N . PHE B 1 503 ? -3.82 -51.031 -11.297 1 56.34 503 PHE B N 1
ATOM 9441 C CA . PHE B 1 503 ? -4.594 -51.5 -10.164 1 56.34 503 PHE B CA 1
ATOM 9442 C C . PHE B 1 503 ? -5.43 -50.406 -9.555 1 56.34 503 PHE B C 1
ATOM 9444 O O . PHE B 1 503 ? -6.531 -50.625 -9.055 1 56.34 503 PHE B O 1
ATOM 9451 N N . PHE B 1 504 ? -4.836 -49.156 -9.445 1 53.09 504 PHE B N 1
ATOM 9452 C CA . PHE B 1 504 ? -5.492 -48.125 -8.648 1 53.09 504 PHE B CA 1
ATOM 9453 C C . PHE B 1 504 ? -6.281 -47.156 -9.547 1 53.09 504 PHE B C 1
ATOM 9455 O O . PHE B 1 504 ? -7.188 -46.469 -9.078 1 53.09 504 PHE B O 1
ATOM 9462 N N . TYR B 1 505 ? -5.859 -46.812 -10.742 1 49.25 505 TYR B N 1
ATOM 9463 C CA . TYR B 1 505 ? -6.84 -46.125 -11.555 1 49.25 505 TYR B CA 1
ATOM 9464 C C . TYR B 1 505 ? -8.156 -46.875 -11.617 1 49.25 505 TYR B C 1
ATOM 9466 O O . TYR B 1 505 ? -9.219 -46.281 -11.773 1 49.25 505 TYR B O 1
ATOM 9474 N N . SER B 1 506 ? -8.18 -48.094 -11.305 1 43.62 506 SER B N 1
ATOM 9475 C CA . SER B 1 506 ? -9.43 -48.844 -11.148 1 43.62 506 SER B CA 1
ATOM 9476 C C . SER B 1 506 ? -10.07 -48.562 -9.797 1 43.62 506 SER B C 1
ATOM 9478 O O . SER B 1 506 ? -11.297 -48.469 -9.688 1 43.62 506 SER B O 1
ATOM 9480 N N . VAL B 1 507 ? -9.391 -48.406 -8.695 1 42.69 507 VAL B N 1
ATOM 9481 C CA . VAL B 1 507 ? -9.914 -48.25 -7.344 1 42.69 507 VAL B CA 1
ATOM 9482 C C . VAL B 1 507 ? -10.164 -46.75 -7.059 1 42.69 507 VAL B C 1
ATOM 9484 O O . VAL B 1 507 ? -11.211 -46.406 -6.512 1 42.69 507 VAL B O 1
ATOM 9487 N N . PRO B 1 508 ? -9.305 -45.875 -7.191 1 42.31 508 PRO B N 1
ATOM 9488 C CA . PRO B 1 508 ? -9.641 -44.469 -6.895 1 42.31 508 PRO B CA 1
ATOM 9489 C C . PRO B 1 508 ? -10.82 -43.969 -7.715 1 42.31 508 PRO B C 1
ATOM 9491 O O . PRO B 1 508 ? -11.625 -43.156 -7.223 1 42.31 508 PRO B O 1
ATOM 9494 N N . PHE B 1 509 ? -10.969 -44.312 -8.922 1 43.94 509 PHE B N 1
ATOM 9495 C CA . PHE B 1 509 ? -12.227 -44.062 -9.617 1 43.94 509 PHE B CA 1
ATOM 9496 C C . PHE B 1 509 ? -13.398 -44.656 -8.836 1 43.94 509 PHE B C 1
ATOM 9498 O O . PHE B 1 509 ? -14.477 -44.062 -8.797 1 43.94 509 PHE B O 1
ATOM 9505 N N . PHE B 1 510 ? -13.18 -45.812 -8.289 1 41.84 510 PHE B N 1
ATOM 9506 C CA . PHE B 1 510 ? -14.227 -46.406 -7.473 1 41.84 510 PHE B CA 1
ATOM 9507 C C . PHE B 1 510 ? -14.43 -45.594 -6.191 1 41.84 510 PHE B C 1
ATOM 9509 O O . PHE B 1 510 ? -15.562 -45.375 -5.777 1 41.84 510 PHE B O 1
ATOM 9516 N N . ILE B 1 511 ? -13.422 -45.188 -5.594 1 43.91 511 ILE B N 1
ATOM 9517 C CA . ILE B 1 511 ? -13.57 -44.406 -4.363 1 43.91 511 ILE B CA 1
ATOM 9518 C C . ILE B 1 511 ? -14.062 -43 -4.684 1 43.91 511 ILE B C 1
ATOM 9520 O O . ILE B 1 511 ? -14.93 -42.469 -3.982 1 43.91 511 ILE B O 1
ATOM 9524 N N . VAL B 1 512 ? -13.508 -42.406 -5.688 1 44.91 512 VAL B N 1
ATOM 9525 C CA . VAL B 1 512 ? -14.078 -41.125 -6.129 1 44.91 512 VAL B CA 1
ATOM 9526 C C . VAL B 1 512 ? -15.555 -41.344 -6.484 1 44.91 512 VAL B C 1
ATOM 9528 O O . VAL B 1 512 ? -16.391 -40.469 -6.184 1 44.91 512 VAL B O 1
ATOM 9531 N N . PHE B 1 513 ? -15.852 -42.406 -7.184 1 43.06 513 PHE B N 1
ATOM 9532 C CA . PHE B 1 513 ? -17.234 -42.75 -7.5 1 43.06 513 PHE B CA 1
ATOM 9533 C C . PHE B 1 513 ? -18.047 -42.969 -6.223 1 43.06 513 PHE B C 1
ATOM 9535 O O . PHE B 1 513 ? -19.203 -42.562 -6.148 1 43.06 513 PHE B O 1
ATOM 9542 N N . ILE B 1 514 ? -17.547 -43.656 -5.324 1 42.19 514 ILE B N 1
ATOM 9543 C CA . ILE B 1 514 ? -18.266 -43.844 -4.074 1 42.19 514 ILE B CA 1
ATOM 9544 C C . ILE B 1 514 ? -18.266 -42.562 -3.262 1 42.19 514 ILE B C 1
ATOM 9546 O O . ILE B 1 514 ? -19.266 -42.219 -2.637 1 42.19 514 ILE B O 1
ATOM 9550 N N . LEU B 1 515 ? -17.125 -41.938 -3.24 1 41.06 515 LEU B N 1
ATOM 9551 C CA . LEU B 1 515 ? -17.047 -40.719 -2.439 1 41.06 515 LEU B CA 1
ATOM 9552 C C . LEU B 1 515 ? -17.562 -39.531 -3.221 1 41.06 515 LEU B C 1
ATOM 9554 O O . LEU B 1 515 ? -17.609 -38.406 -2.689 1 41.06 515 LEU B O 1
ATOM 9558 N N . ASP B 1 516 ? -17.766 -39.625 -4.461 1 46.34 516 ASP B N 1
ATOM 9559 C CA . ASP B 1 516 ? -18.328 -38.594 -5.348 1 46.34 516 ASP B CA 1
ATOM 9560 C C . ASP B 1 516 ? -19.484 -37.875 -4.676 1 46.34 516 ASP B C 1
ATOM 9562 O O . ASP B 1 516 ? -19.688 -36.656 -4.918 1 46.34 516 ASP B O 1
ATOM 9566 N N . HIS B 1 517 ? -20.297 -38.656 -4.066 1 44.41 517 HIS B N 1
ATOM 9567 C CA . HIS B 1 517 ? -21.453 -37.906 -3.568 1 44.41 517 HIS B CA 1
ATOM 9568 C C . HIS B 1 517 ? -21.031 -36.844 -2.557 1 44.41 517 HIS B C 1
ATOM 9570 O O . HIS B 1 517 ? -21.75 -35.875 -2.354 1 44.41 517 HIS B O 1
ATOM 9576 N N . LEU B 1 518 ? -19.891 -37.094 -1.842 1 42.91 518 LEU B N 1
ATOM 9577 C CA . LEU B 1 518 ? -19.703 -36.188 -0.713 1 42.91 518 LEU B CA 1
ATOM 9578 C C . LEU B 1 518 ? -18.703 -35.094 -1.062 1 42.91 518 LEU B C 1
ATOM 9580 O O . LEU B 1 518 ? -18.875 -33.938 -0.656 1 42.91 518 LEU B O 1
ATOM 9584 N N . PHE B 1 519 ? -17.547 -35.438 -1.844 1 48.84 519 PHE B N 1
ATOM 9585 C CA . PHE B 1 519 ? -16.609 -34.375 -2.121 1 48.84 519 PHE B CA 1
ATOM 9586 C C . PHE B 1 519 ? -16.016 -34.5 -3.521 1 48.84 519 PHE B C 1
ATOM 9588 O O . PHE B 1 519 ? -14.812 -34.688 -3.682 1 48.84 519 PHE B O 1
ATOM 9595 N N . PRO B 1 520 ? -16.891 -34.531 -4.586 1 48.03 520 PRO B N 1
ATOM 9596 C CA . PRO B 1 520 ? -16.438 -34.844 -5.945 1 48.03 520 PRO B CA 1
ATOM 9597 C C . PRO B 1 520 ? -15.32 -33.938 -6.426 1 48.03 520 PRO B C 1
ATOM 9599 O O . PRO B 1 520 ? -14.375 -34.375 -7.07 1 48.03 520 PRO B O 1
ATOM 9602 N N . GLN B 1 521 ? -15.453 -32.781 -6.164 1 50.28 521 GLN B N 1
ATOM 9603 C CA . GLN B 1 521 ? -14.5 -31.812 -6.715 1 50.28 521 GLN B CA 1
ATOM 9604 C C . GLN B 1 521 ? -13.109 -32 -6.121 1 50.28 521 GLN B C 1
ATOM 9606 O O . GLN B 1 521 ? -12.109 -31.875 -6.824 1 50.28 521 GLN B O 1
ATOM 9611 N N . LEU B 1 522 ? -13.141 -32.469 -4.918 1 52.47 522 LEU B N 1
ATOM 9612 C CA . LEU B 1 522 ? -11.859 -32.656 -4.238 1 52.47 522 LEU B CA 1
ATOM 9613 C C . LEU B 1 522 ? -11.133 -33.875 -4.801 1 52.47 522 LEU B C 1
ATOM 9615 O O . LEU B 1 522 ? -9.922 -33.844 -5.043 1 52.47 522 LEU B O 1
ATOM 9619 N N . CYS B 1 523 ? -11.867 -34.844 -5.023 1 53.72 523 CYS B N 1
ATOM 9620 C CA . CYS B 1 523 ? -11.312 -36.094 -5.508 1 53.72 523 CYS B CA 1
ATOM 9621 C C . CYS B 1 523 ? -10.789 -35.938 -6.934 1 53.72 523 CYS B C 1
ATOM 9623 O O . CYS B 1 523 ? -9.727 -36.469 -7.27 1 53.72 523 CYS B O 1
ATOM 9625 N N . LEU B 1 524 ? -11.508 -35.156 -7.617 1 51.5 524 LEU B N 1
ATOM 9626 C CA . LEU B 1 524 ? -11.117 -34.969 -9.008 1 51.5 524 LEU B CA 1
ATOM 9627 C C . LEU B 1 524 ? -9.836 -34.125 -9.094 1 51.5 524 LEU B C 1
ATOM 9629 O O . LEU B 1 524 ? -8.969 -34.406 -9.93 1 51.5 524 LEU B O 1
ATOM 9633 N N . SER B 1 525 ? -9.75 -33.25 -8.188 1 54.25 525 SER B N 1
ATOM 9634 C CA . SER B 1 525 ? -8.578 -32.406 -8.219 1 54.25 525 SER B CA 1
ATOM 9635 C C . SER B 1 525 ? -7.324 -33.156 -7.785 1 54.25 525 SER B C 1
ATOM 9637 O O . SER B 1 525 ? -6.254 -33 -8.375 1 54.25 525 SER B O 1
ATOM 9639 N N . LEU B 1 526 ? -7.559 -34 -6.934 1 56.78 526 LEU B N 1
ATOM 9640 C CA . LEU B 1 526 ? -6.453 -34.812 -6.449 1 56.78 526 LEU B CA 1
ATOM 9641 C C . LEU B 1 526 ? -5.996 -35.812 -7.523 1 56.78 526 LEU B C 1
ATOM 9643 O O . LEU B 1 526 ? -4.797 -36 -7.723 1 56.78 526 LEU B O 1
ATOM 9647 N N . PHE B 1 527 ? -6.953 -36.219 -8.25 1 58.25 527 PHE B N 1
ATOM 9648 C CA . PHE B 1 527 ? -6.672 -37.188 -9.297 1 58.25 527 PHE B CA 1
ATOM 9649 C C . PHE B 1 527 ? -5.895 -36.562 -10.445 1 58.25 527 PHE B C 1
ATOM 9651 O O . PHE B 1 527 ? -4.973 -37.156 -10.992 1 58.25 527 PHE B O 1
ATOM 9658 N N . SER B 1 528 ? -6.281 -35.438 -10.695 1 55.38 528 SER B N 1
ATOM 9659 C CA . SER B 1 528 ? -5.637 -34.781 -11.82 1 55.38 528 SER B CA 1
ATOM 9660 C C . SER B 1 528 ? -4.176 -34.469 -11.516 1 55.38 528 SER B C 1
ATOM 9662 O O . SER B 1 528 ? -3.303 -34.656 -12.367 1 55.38 528 SER B O 1
ATOM 9664 N N . THR B 1 529 ? -3.955 -34.031 -10.328 1 58.84 529 THR B N 1
ATOM 9665 C CA . THR B 1 529 ? -2.582 -33.719 -9.977 1 58.84 529 THR B CA 1
ATOM 9666 C C . THR B 1 529 ? -1.717 -34.969 -9.906 1 58.84 529 THR B C 1
ATOM 9668 O O . THR B 1 529 ? -0.568 -34.938 -10.352 1 58.84 529 THR B O 1
ATOM 9671 N N . TYR B 1 530 ? -2.342 -36 -9.594 1 63.75 530 TYR B N 1
ATOM 9672 C CA . TYR B 1 530 ? -1.655 -37.281 -9.461 1 63.75 530 TYR B CA 1
ATOM 9673 C C . TYR B 1 530 ? -1.311 -37.844 -10.828 1 63.75 530 TYR B C 1
ATOM 9675 O O . TYR B 1 530 ? -0.208 -38.375 -11.031 1 63.75 530 TYR B O 1
ATOM 9683 N N . SER B 1 531 ? -2.195 -37.625 -11.68 1 63.75 531 SER B N 1
ATOM 9684 C CA . SER B 1 531 ? -2.004 -38.219 -13 1 63.75 531 SER B CA 1
ATOM 9685 C C . SER B 1 531 ? -0.859 -37.531 -13.742 1 63.75 531 SER B C 1
ATOM 9687 O O . SER B 1 531 ? -0.05 -38.188 -14.398 1 63.75 531 SER B O 1
ATOM 9689 N N . VAL B 1 532 ? -0.736 -36.312 -13.445 1 69.19 532 VAL B N 1
ATOM 9690 C CA . VAL B 1 532 ? 0.307 -35.562 -14.164 1 69.19 532 VAL B CA 1
ATOM 9691 C C . VAL B 1 532 ? 1.68 -36 -13.641 1 69.19 532 VAL B C 1
ATOM 9693 O O . VAL B 1 532 ? 2.621 -36.156 -14.414 1 69.19 532 VAL B O 1
ATOM 9696 N N . ASN B 1 533 ? 1.739 -36.188 -12.414 1 77.19 533 ASN B N 1
ATOM 9697 C CA . ASN B 1 533 ? 3.002 -36.594 -11.805 1 77.19 533 ASN B CA 1
ATOM 9698 C C . ASN B 1 533 ? 3.416 -38 -12.25 1 77.19 533 ASN B C 1
ATOM 9700 O O . ASN B 1 533 ? 4.57 -38.219 -12.625 1 77.19 533 ASN B O 1
ATOM 9704 N N . GLU B 1 534 ? 2.49 -38.875 -12.336 1 79.88 534 GLU B N 1
ATOM 9705 C CA . GLU B 1 534 ? 2.775 -40.25 -12.719 1 79.88 534 GLU B CA 1
ATOM 9706 C C . GLU B 1 534 ? 3.131 -40.344 -14.203 1 79.88 534 GLU B C 1
ATOM 9708 O O . GLU B 1 534 ? 4.078 -41.031 -14.578 1 79.88 534 GLU B O 1
ATOM 9713 N N . ILE B 1 535 ? 2.436 -39.594 -14.93 1 79.19 535 ILE B N 1
ATOM 9714 C CA . ILE B 1 535 ? 2.652 -39.625 -16.375 1 79.19 535 ILE B CA 1
ATOM 9715 C C . ILE B 1 535 ? 4.008 -39.031 -16.719 1 79.19 535 ILE B C 1
ATOM 9717 O O . ILE B 1 535 ? 4.727 -39.531 -17.578 1 79.19 535 ILE B O 1
ATOM 9721 N N . SER B 1 536 ? 4.273 -38 -16.062 1 82.25 536 SER B N 1
ATOM 9722 C CA . SER B 1 536 ? 5.547 -37.344 -16.344 1 82.25 536 SER B CA 1
ATOM 9723 C C . SER B 1 536 ? 6.727 -38.219 -15.953 1 82.25 536 SER B C 1
ATOM 9725 O O . SER B 1 536 ? 7.699 -38.312 -16.703 1 82.25 536 SER B O 1
ATOM 9727 N N . ASN B 1 537 ? 6.633 -38.844 -14.828 1 85.56 537 ASN B N 1
ATOM 9728 C CA . ASN B 1 537 ? 7.719 -39.719 -14.383 1 85.56 537 ASN B CA 1
ATOM 9729 C C . ASN B 1 537 ? 7.812 -40.969 -15.227 1 85.56 537 ASN B C 1
ATOM 9731 O O . ASN B 1 537 ? 8.906 -41.438 -15.516 1 85.56 537 ASN B O 1
ATOM 9735 N N . LEU B 1 538 ? 6.645 -41.438 -15.609 1 85.12 538 LEU B N 1
ATOM 9736 C CA . LEU B 1 538 ? 6.641 -42.594 -16.5 1 85.12 538 LEU B CA 1
ATOM 9737 C C . LEU B 1 538 ? 7.289 -42.25 -17.844 1 85.12 538 LEU B C 1
ATOM 9739 O O . LEU B 1 538 ? 8.109 -43.031 -18.359 1 85.12 538 LEU B O 1
ATOM 9743 N N . SER B 1 539 ? 6.961 -41.188 -18.328 1 84.06 539 SER B N 1
ATOM 9744 C CA . SER B 1 539 ? 7.512 -40.75 -19.594 1 84.06 539 SER B CA 1
ATOM 9745 C C . SER B 1 539 ? 9.023 -40.531 -19.516 1 84.06 539 SER B C 1
ATOM 9747 O O . SER B 1 539 ? 9.75 -40.906 -20.438 1 84.06 539 SER B O 1
ATOM 9749 N N . SER B 1 540 ? 9.422 -40 -18.422 1 86.44 540 SER B N 1
ATOM 9750 C CA . SER B 1 540 ? 10.844 -39.75 -18.234 1 86.44 540 SER B CA 1
ATOM 9751 C C . SER B 1 540 ? 11.625 -41.062 -18.172 1 86.44 540 SER B C 1
ATOM 9753 O O . SER B 1 540 ? 12.672 -41.188 -18.812 1 86.44 540 SER B O 1
ATOM 9755 N N . CYS B 1 541 ? 11.141 -42 -17.469 1 86.88 541 CYS B N 1
ATOM 9756 C CA . CYS B 1 541 ? 11.82 -43.281 -17.328 1 86.88 541 CYS B CA 1
ATOM 9757 C C . CYS B 1 541 ? 11.844 -44.031 -18.641 1 86.88 541 CYS B C 1
ATOM 9759 O O . CYS B 1 541 ? 12.875 -44.562 -19.031 1 86.88 541 CYS B O 1
ATOM 9761 N N . LEU B 1 542 ? 10.719 -43.969 -19.344 1 86.44 542 LEU B N 1
ATOM 9762 C CA . LEU B 1 542 ? 10.641 -44.656 -20.625 1 86.44 542 LEU B CA 1
ATOM 9763 C C . LEU B 1 542 ? 11.547 -44 -21.656 1 86.44 542 LEU B C 1
ATOM 9765 O O . LEU B 1 542 ? 12.18 -44.688 -22.469 1 86.44 542 LEU B O 1
ATOM 9769 N N . TRP B 1 543 ? 11.609 -42.781 -21.578 1 87.19 543 TRP B N 1
ATOM 9770 C CA . TRP B 1 543 ? 12.469 -42.062 -22.5 1 87.19 543 TRP B CA 1
ATOM 9771 C C . TRP B 1 543 ? 13.938 -42.406 -22.266 1 87.19 543 TRP B C 1
ATOM 9773 O O . TRP B 1 543 ? 14.688 -42.594 -23.234 1 87.19 543 TRP B O 1
ATOM 9783 N N . TRP B 1 544 ? 14.305 -42.5 -21.078 1 86.5 544 TRP B N 1
ATOM 9784 C CA . TRP B 1 544 ? 15.688 -42.875 -20.75 1 86.5 544 TRP B CA 1
ATOM 9785 C C . TRP B 1 544 ? 15.977 -44.312 -21.109 1 86.5 544 TRP B C 1
ATOM 9787 O O . TRP B 1 544 ? 17.062 -44.625 -21.594 1 86.5 544 TRP B O 1
ATOM 9797 N N . LEU B 1 545 ? 15.023 -45.156 -20.953 1 85.69 545 LEU B N 1
ATOM 9798 C CA . LEU B 1 545 ? 15.227 -46.594 -21.188 1 85.69 545 LEU B CA 1
ATOM 9799 C C . LEU B 1 545 ? 15.266 -46.906 -22.672 1 85.69 545 LEU B C 1
ATOM 9801 O O . LEU B 1 545 ? 16.031 -47.781 -23.109 1 85.69 545 LEU B O 1
ATOM 9805 N N . PHE B 1 546 ? 14.531 -46.156 -23.453 1 84.25 546 PHE B N 1
ATOM 9806 C CA . PHE B 1 546 ? 14.352 -46.562 -24.828 1 84.25 546 PHE B CA 1
ATOM 9807 C C . PHE B 1 546 ? 15.156 -45.688 -25.781 1 84.25 546 PHE B C 1
ATOM 9809 O O . PHE B 1 546 ? 15.234 -45.938 -26.969 1 84.25 546 PHE B O 1
ATOM 9816 N N . ASN B 1 547 ? 15.68 -44.656 -25.25 1 82.06 547 ASN B N 1
ATOM 9817 C CA . ASN B 1 547 ? 16.453 -43.75 -26.125 1 82.06 547 ASN B CA 1
ATOM 9818 C C . ASN B 1 547 ? 17.938 -43.75 -25.766 1 82.06 547 ASN B C 1
ATOM 9820 O O . ASN B 1 547 ? 18.281 -43.562 -24.594 1 82.06 547 ASN B O 1
ATOM 9824 N N . LYS B 1 548 ? 18.75 -43.969 -26.656 1 75.94 548 LYS B N 1
ATOM 9825 C CA . LYS B 1 548 ? 20.203 -43.938 -26.438 1 75.94 548 LYS B CA 1
ATOM 9826 C C . LYS B 1 548 ? 20.688 -42.469 -26.312 1 75.94 548 LYS B C 1
ATOM 9828 O O . LYS B 1 548 ? 21.578 -42.188 -25.5 1 75.94 548 LYS B O 1
ATOM 9833 N N . ASP B 1 549 ? 20.047 -41.594 -27.062 1 74.19 549 ASP B N 1
ATOM 9834 C CA . ASP B 1 549 ? 20.375 -40.156 -27.031 1 74.19 549 ASP B CA 1
ATOM 9835 C C . ASP B 1 549 ? 19.125 -39.312 -26.797 1 74.19 549 ASP B C 1
ATOM 9837 O O . ASP B 1 549 ? 18.594 -38.719 -27.734 1 74.19 549 ASP B O 1
ATOM 9841 N N . PRO B 1 550 ? 18.766 -39.281 -25.578 1 75.38 550 PRO B N 1
ATOM 9842 C CA . PRO B 1 550 ? 17.5 -38.594 -25.312 1 75.38 550 PRO B CA 1
ATOM 9843 C C . PRO B 1 550 ? 17.531 -37.094 -25.656 1 75.38 550 PRO B C 1
ATOM 9845 O O . PRO B 1 550 ? 16.516 -36.531 -26.047 1 75.38 550 PRO B O 1
ATOM 9848 N N . GLY B 1 551 ? 18.734 -36.5 -25.625 1 70.06 551 GLY B N 1
ATOM 9849 C CA . GLY B 1 551 ? 18.844 -35.125 -26.047 1 70.06 551 GLY B CA 1
ATOM 9850 C C . GLY B 1 551 ? 18.406 -34.156 -24.984 1 70.06 551 GLY B C 1
ATOM 9851 O O . GLY B 1 551 ? 18.266 -34.5 -23.812 1 70.06 551 GLY B O 1
ATOM 9852 N N . ARG B 1 552 ? 18.203 -32.938 -25.359 1 67.69 552 ARG B N 1
ATOM 9853 C CA . ARG B 1 552 ? 17.906 -31.828 -24.453 1 67.69 552 ARG B CA 1
ATOM 9854 C C . ARG B 1 552 ? 16.469 -31.875 -23.953 1 67.69 552 ARG B C 1
ATOM 9856 O O . ARG B 1 552 ? 16.172 -31.438 -22.844 1 67.69 552 ARG B O 1
ATOM 9863 N N . LEU B 1 553 ? 15.625 -32.406 -24.75 1 69.19 553 LEU B N 1
ATOM 9864 C CA . LEU B 1 553 ? 14.227 -32.5 -24.375 1 69.19 553 LEU B CA 1
ATOM 9865 C C . LEU B 1 553 ? 14.047 -33.375 -23.141 1 69.19 553 LEU B C 1
ATOM 9867 O O . LEU B 1 553 ? 13.141 -33.156 -22.344 1 69.19 553 LEU B O 1
ATOM 9871 N N . TYR B 1 554 ? 14.898 -34.25 -23.078 1 77.5 554 TYR B N 1
ATOM 9872 C CA . TYR B 1 554 ? 14.859 -35.125 -21.906 1 77.5 554 TYR B CA 1
ATOM 9873 C C . TYR B 1 554 ? 15.18 -34.375 -20.641 1 77.5 554 TYR B C 1
ATOM 9875 O O . TYR B 1 554 ? 14.586 -34.625 -19.578 1 77.5 554 TYR B O 1
ATOM 9883 N N . LEU B 1 555 ? 16.125 -33.5 -20.766 1 74.62 555 LEU B N 1
ATOM 9884 C CA . LEU B 1 555 ? 16.469 -32.688 -19.609 1 74.62 555 LEU B CA 1
ATOM 9885 C C . LEU B 1 555 ? 15.281 -31.812 -19.188 1 74.62 555 LEU B C 1
ATOM 9887 O O . LEU B 1 555 ? 15.047 -31.609 -18 1 74.62 555 LEU B O 1
ATOM 9891 N N . GLU B 1 556 ? 14.523 -31.359 -20.125 1 72.06 556 GLU B N 1
ATOM 9892 C CA . GLU B 1 556 ? 13.328 -30.594 -19.828 1 72.06 556 GLU B CA 1
ATOM 9893 C C . GLU B 1 556 ? 12.297 -31.422 -19.078 1 72.06 556 GLU B C 1
ATOM 9895 O O . GLU B 1 556 ? 11.641 -30.938 -18.156 1 72.06 556 GLU B O 1
ATOM 9900 N N . LEU B 1 557 ? 12.242 -32.5 -19.594 1 76.75 557 LEU B N 1
ATOM 9901 C CA . LEU B 1 557 ? 11.305 -33.406 -18.953 1 76.75 557 LEU B CA 1
ATOM 9902 C C . LEU B 1 557 ? 11.742 -33.719 -17.531 1 76.75 557 LEU B C 1
ATOM 9904 O O . LEU B 1 557 ? 10.906 -33.844 -16.641 1 76.75 557 LEU B O 1
ATOM 9908 N N . GLN B 1 558 ? 13.016 -33.75 -17.344 1 82.12 558 GLN B N 1
ATOM 9909 C CA . GLN B 1 558 ? 13.516 -34 -16 1 82.12 558 GLN B CA 1
ATOM 9910 C C . GLN B 1 558 ? 13.188 -32.844 -15.062 1 82.12 558 GLN B C 1
ATOM 9912 O O . GLN B 1 558 ? 12.844 -33.062 -13.898 1 82.12 558 GLN B O 1
ATOM 9917 N N . PHE B 1 559 ? 13.336 -31.734 -15.547 1 78.75 559 PHE B N 1
ATOM 9918 C CA . PHE B 1 559 ? 13 -30.562 -14.734 1 78.75 559 PHE B CA 1
ATOM 9919 C C . PHE B 1 559 ? 11.516 -30.531 -14.414 1 78.75 559 PHE B C 1
ATOM 9921 O O . PHE B 1 559 ? 11.117 -30.203 -13.297 1 78.75 559 PHE B O 1
ATOM 9928 N N . PHE B 1 560 ? 10.758 -30.859 -15.391 1 80.06 560 PHE B N 1
ATOM 9929 C CA . PHE B 1 560 ? 9.32 -30.938 -15.172 1 80.06 560 PHE B CA 1
ATOM 9930 C C . PHE B 1 560 ? 8.984 -31.984 -14.125 1 80.06 560 PHE B C 1
ATOM 9932 O O . PHE B 1 560 ? 8.117 -31.766 -13.273 1 80.06 560 PHE B O 1
ATOM 9939 N N . CYS B 1 561 ? 9.625 -33.062 -14.219 1 84.75 561 CYS B N 1
ATOM 9940 C CA . CYS B 1 561 ? 9.422 -34.125 -13.25 1 84.75 561 CYS B CA 1
ATOM 9941 C C . CYS B 1 561 ? 9.805 -33.656 -11.844 1 84.75 561 CYS B C 1
ATOM 9943 O O . CYS B 1 561 ? 9.133 -34 -10.875 1 84.75 561 CYS B O 1
ATOM 9945 N N . ALA B 1 562 ? 10.898 -33 -11.797 1 86.5 562 ALA B N 1
ATOM 9946 C CA . ALA B 1 562 ? 11.328 -32.469 -10.492 1 86.5 562 ALA B CA 1
ATOM 9947 C C . ALA B 1 562 ? 10.266 -31.578 -9.883 1 86.5 562 ALA B C 1
ATOM 9949 O O . ALA B 1 562 ? 9.945 -31.688 -8.695 1 86.5 562 ALA B O 1
ATOM 9950 N N . VAL B 1 563 ? 9.703 -30.75 -10.688 1 82.81 563 VAL B N 1
ATOM 9951 C CA . VAL B 1 563 ? 8.688 -29.828 -10.211 1 82.81 563 VAL B CA 1
ATOM 9952 C C . VAL B 1 563 ? 7.422 -30.594 -9.836 1 82.81 563 VAL B C 1
ATOM 9954 O O . VAL B 1 563 ? 6.781 -30.281 -8.82 1 82.81 563 VAL B O 1
ATOM 9957 N N . ALA B 1 564 ? 7.082 -31.531 -10.609 1 84 564 ALA B N 1
ATOM 9958 C CA . ALA B 1 564 ? 5.871 -32.312 -10.367 1 84 564 ALA B CA 1
ATOM 9959 C C . ALA B 1 564 ? 6.016 -33.188 -9.117 1 84 564 ALA B C 1
ATOM 9961 O O . ALA B 1 564 ? 5.066 -33.344 -8.352 1 84 564 ALA B O 1
ATOM 9962 N N . ASN B 1 565 ? 7.164 -33.719 -8.906 1 88.94 565 ASN B N 1
ATOM 9963 C CA . ASN B 1 565 ? 7.395 -34.625 -7.785 1 88.94 565 ASN B CA 1
ATOM 9964 C C . ASN B 1 565 ? 7.473 -33.875 -6.465 1 88.94 565 ASN B C 1
ATOM 9966 O O . ASN B 1 565 ? 6.844 -34.25 -5.48 1 88.94 565 ASN B O 1
ATOM 9970 N N . TYR B 1 566 ? 8.195 -32.812 -6.488 1 90.12 566 TYR B N 1
ATOM 9971 C CA . TYR B 1 566 ? 8.5 -32.156 -5.223 1 90.12 566 TYR B CA 1
ATOM 9972 C C . TYR B 1 566 ? 7.574 -30.953 -4.988 1 90.12 566 TYR B C 1
ATOM 9974 O O . TYR B 1 566 ? 7.504 -30.422 -3.881 1 90.12 566 TYR B O 1
ATOM 9982 N N . GLY B 1 567 ? 6.84 -30.609 -5.988 1 85.88 567 GLY B N 1
ATOM 9983 C CA . GLY B 1 567 ? 5.891 -29.516 -5.863 1 85.88 567 GLY B CA 1
ATOM 9984 C C . GLY B 1 567 ? 4.48 -29.984 -5.543 1 85.88 567 GLY B C 1
ATOM 9985 O O . GLY B 1 567 ? 3.564 -29.156 -5.422 1 85.88 567 GLY B O 1
ATOM 9986 N N . GLN B 1 568 ? 4.277 -31.203 -5.316 1 82.81 568 GLN B N 1
ATOM 9987 C CA . GLN B 1 568 ? 2.953 -31.75 -5.062 1 82.81 568 GLN B CA 1
ATOM 9988 C C . GLN B 1 568 ? 2.328 -31.141 -3.809 1 82.81 568 GLN B C 1
ATOM 9990 O O . GLN B 1 568 ? 1.117 -30.922 -3.756 1 82.81 568 GLN B O 1
ATOM 9995 N N . GLY B 1 569 ? 3.168 -30.953 -2.865 1 82 569 GLY B N 1
ATOM 9996 C CA . GLY B 1 569 ? 2.66 -30.375 -1.63 1 82 569 GLY B CA 1
ATOM 9997 C C . GLY B 1 569 ? 2.055 -29 -1.821 1 82 569 GLY B C 1
ATOM 9998 O O . GLY B 1 569 ? 1.056 -28.656 -1.183 1 82 569 GLY B O 1
ATOM 9999 N N . PHE B 1 570 ? 2.572 -28.312 -2.68 1 80.25 570 PHE B N 1
ATOM 10000 C CA . PHE B 1 570 ? 2.061 -26.969 -2.955 1 80.25 570 PHE B CA 1
ATOM 10001 C C . PHE B 1 570 ? 0.702 -27.047 -3.643 1 80.25 570 PHE B C 1
ATOM 10003 O O . PHE B 1 570 ? -0.178 -26.219 -3.375 1 80.25 570 PHE B O 1
ATOM 10010 N N . LEU B 1 571 ? 0.584 -27.938 -4.461 1 74.81 571 LEU B N 1
ATOM 10011 C CA . LEU B 1 571 ? -0.698 -28.156 -5.121 1 74.81 571 LEU B CA 1
ATOM 10012 C C . LEU B 1 571 ? -1.761 -28.594 -4.117 1 74.81 571 LEU B C 1
ATOM 10014 O O . LEU B 1 571 ? -2.906 -28.141 -4.188 1 74.81 571 LEU B O 1
ATOM 10018 N N . SER B 1 572 ? -1.367 -29.469 -3.227 1 78.12 572 SER B N 1
ATOM 10019 C CA . SER B 1 572 ? -2.275 -29.891 -2.17 1 78.12 572 SER B CA 1
ATOM 10020 C C . SER B 1 572 ? -2.701 -28.719 -1.291 1 78.12 572 SER B C 1
ATOM 10022 O O . SER B 1 572 ? -3.848 -28.656 -0.846 1 78.12 572 SER B O 1
ATOM 10024 N N . PHE B 1 573 ? -1.79 -27.906 -1.075 1 79.31 573 PHE B N 1
ATOM 10025 C CA . PHE B 1 573 ? -2.084 -26.703 -0.305 1 79.31 573 PHE B CA 1
ATOM 10026 C C . PHE B 1 573 ? -3.131 -25.844 -1.01 1 79.31 573 PHE B C 1
ATOM 10028 O O . PHE B 1 573 ? -4.055 -25.344 -0.372 1 79.31 573 PHE B O 1
ATOM 10035 N N . GLY B 1 574 ? -3.029 -25.672 -2.229 1 71.62 574 GLY B N 1
ATOM 10036 C CA . GLY B 1 574 ? -3.977 -24.875 -3 1 71.62 574 GLY B CA 1
ATOM 10037 C C . GLY B 1 574 ? -5.383 -25.453 -2.984 1 71.62 574 GLY B C 1
ATOM 10038 O O . GLY B 1 574 ? -6.359 -24.703 -2.945 1 71.62 574 GLY B O 1
ATOM 10039 N N . ILE B 1 575 ? -5.449 -26.719 -2.885 1 67.81 575 ILE B N 1
ATOM 10040 C CA . ILE B 1 575 ? -6.742 -27.391 -2.988 1 67.81 575 ILE B CA 1
ATOM 10041 C C . ILE B 1 575 ? -7.371 -27.516 -1.603 1 67.81 575 ILE B C 1
ATOM 10043 O O . ILE B 1 575 ? -8.562 -27.234 -1.427 1 67.81 575 ILE B O 1
ATOM 10047 N N . PHE B 1 576 ? -6.496 -27.828 -0.644 1 69 576 PHE B N 1
ATOM 10048 C CA . PHE B 1 576 ? -7.051 -28.141 0.667 1 69 576 PHE B CA 1
ATOM 10049 C C . PHE B 1 576 ? -6.707 -27.062 1.676 1 69 576 PHE B C 1
ATOM 10051 O O . PHE B 1 576 ? -7.508 -26.75 2.562 1 69 576 PHE B O 1
ATOM 10058 N N . GLY B 1 577 ? -5.566 -26.594 1.544 1 70.19 577 GLY B N 1
ATOM 10059 C CA . GLY B 1 577 ? -5.066 -25.688 2.553 1 70.19 577 GLY B CA 1
ATOM 10060 C C . GLY B 1 577 ? -5.801 -24.359 2.566 1 70.19 577 GLY B C 1
ATOM 10061 O O . GLY B 1 577 ? -5.836 -23.672 3.592 1 70.19 577 GLY B O 1
ATOM 10062 N N . LEU B 1 578 ? -6.441 -24.031 1.477 1 65.62 578 LEU B N 1
ATOM 10063 C CA . LEU B 1 578 ? -7.07 -22.719 1.39 1 65.62 578 LEU B CA 1
ATOM 10064 C C . LEU B 1 578 ? -8.594 -22.844 1.42 1 65.62 578 LEU B C 1
ATOM 10066 O O . LEU B 1 578 ? -9.305 -21.875 1.137 1 65.62 578 LEU B O 1
ATOM 10070 N N . ASP B 1 579 ? -9.055 -23.938 1.802 1 63.09 579 ASP B N 1
ATOM 10071 C CA . ASP B 1 579 ? -10.5 -24.109 1.881 1 63.09 579 ASP B CA 1
ATOM 10072 C C . ASP B 1 579 ? -11.07 -23.406 3.111 1 63.09 579 ASP B C 1
ATOM 10074 O O . ASP B 1 579 ? -10.617 -23.641 4.234 1 63.09 579 ASP B O 1
ATOM 10078 N N . ARG B 1 580 ? -11.945 -22.594 2.879 1 62.59 580 ARG B N 1
ATOM 10079 C CA . ARG B 1 580 ? -12.523 -21.781 3.951 1 62.59 580 ARG B CA 1
ATOM 10080 C C . ARG B 1 580 ? -13.25 -22.672 4.961 1 62.59 580 ARG B C 1
ATOM 10082 O O . ARG B 1 580 ? -13.086 -22.5 6.172 1 62.59 580 ARG B O 1
ATOM 10089 N N . HIS B 1 581 ? -14.039 -23.578 4.484 1 60.22 581 HIS B N 1
ATOM 10090 C CA . HIS B 1 581 ? -14.953 -24.312 5.352 1 60.22 581 HIS B CA 1
ATOM 10091 C C . HIS B 1 581 ? -14.234 -25.438 6.09 1 60.22 581 HIS B C 1
ATOM 10093 O O . HIS B 1 581 ? -14.531 -25.719 7.254 1 60.22 581 HIS B O 1
ATOM 10099 N N . LEU B 1 582 ? -13.305 -25.891 5.406 1 57.47 582 LEU B N 1
ATOM 10100 C CA . LEU B 1 582 ? -12.656 -27.047 6.004 1 57.47 582 LEU B CA 1
ATOM 10101 C C . LEU B 1 582 ? -11.492 -26.625 6.895 1 57.47 582 LEU B C 1
ATOM 10103 O O . LEU B 1 582 ? -11.148 -27.328 7.844 1 57.47 582 LEU B O 1
ATOM 10107 N N . ILE B 1 583 ? -11.055 -25.422 6.492 1 61.53 583 ILE B N 1
ATOM 10108 C CA . ILE B 1 583 ? -9.781 -25.125 7.148 1 61.53 583 ILE B CA 1
ATOM 10109 C C . ILE B 1 583 ? -9.898 -23.812 7.934 1 61.53 583 ILE B C 1
ATOM 10111 O O . ILE B 1 583 ? -9.797 -23.812 9.164 1 61.53 583 ILE B O 1
ATOM 10115 N N . ILE B 1 584 ? -10.133 -22.859 7.25 1 61.53 584 ILE B N 1
ATOM 10116 C CA . ILE B 1 584 ? -9.945 -21.531 7.812 1 61.53 584 ILE B CA 1
ATOM 10117 C C . ILE B 1 584 ? -10.938 -21.297 8.953 1 61.53 584 ILE B C 1
ATOM 10119 O O . ILE B 1 584 ? -10.555 -20.828 10.023 1 61.53 584 ILE B O 1
ATOM 10123 N N . LEU B 1 585 ? -12.109 -21.781 8.711 1 63.31 585 LEU B N 1
ATOM 10124 C CA . LEU B 1 585 ? -13.141 -21.5 9.703 1 63.31 585 LEU B CA 1
ATOM 10125 C C . LEU B 1 585 ? -12.898 -22.297 10.984 1 63.31 585 LEU B C 1
ATOM 10127 O O . LEU B 1 585 ? -12.922 -21.75 12.078 1 63.31 585 LEU B O 1
ATOM 10131 N N . PRO B 1 586 ? -12.633 -23.562 10.766 1 61.34 586 PRO B N 1
ATOM 10132 C CA . PRO B 1 586 ? -12.375 -24.312 12 1 61.34 586 PRO B CA 1
ATOM 10133 C C . PRO B 1 586 ? -11.117 -23.828 12.727 1 61.34 586 PRO B C 1
ATOM 10135 O O . PRO B 1 586 ? -11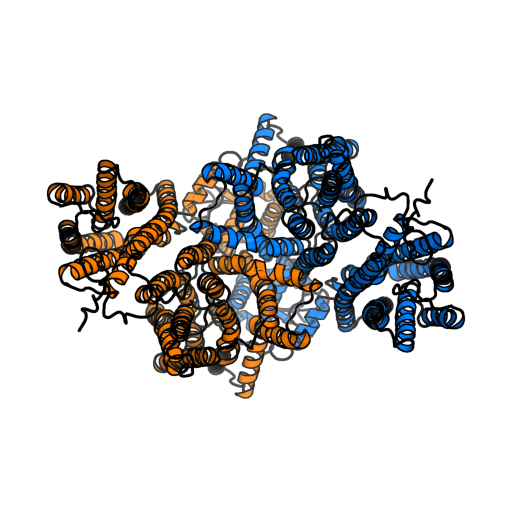.078 -23.812 13.961 1 61.34 586 PRO B O 1
ATOM 10138 N N . PHE B 1 587 ? -10.188 -23.469 11.977 1 65.44 587 PHE B N 1
ATOM 10139 C CA . PHE B 1 587 ? -8.961 -22.938 12.562 1 65.44 587 PHE B CA 1
ATOM 10140 C C . PHE B 1 587 ? -9.242 -21.656 13.328 1 65.44 587 PHE B C 1
ATOM 10142 O O . PHE B 1 587 ? -8.773 -21.484 14.461 1 65.44 587 PHE B O 1
ATOM 10149 N N . LYS B 1 588 ? -9.844 -20.828 12.727 1 63.28 588 LYS B N 1
ATOM 10150 C CA . LYS B 1 588 ? -10.219 -19.578 13.383 1 63.28 588 LYS B CA 1
ATOM 10151 C C . LYS B 1 588 ? -11.023 -19.844 14.648 1 63.28 588 LYS B C 1
ATOM 10153 O O . LYS B 1 588 ? -10.828 -19.188 15.672 1 63.28 588 LYS B O 1
ATOM 10158 N N . LYS B 1 589 ? -11.82 -20.797 14.555 1 61.62 589 LYS B N 1
ATOM 10159 C CA . LYS B 1 589 ? -12.648 -21.188 15.688 1 61.62 589 LYS B CA 1
ATOM 10160 C C . LYS B 1 589 ? -11.797 -21.672 16.859 1 61.62 589 LYS B C 1
ATOM 10162 O O . LYS B 1 589 ? -12.047 -21.312 18 1 61.62 589 LYS B O 1
ATOM 10167 N N . ARG B 1 590 ? -10.93 -22.375 16.5 1 60.88 590 ARG B N 1
ATOM 10168 C CA . ARG B 1 590 ? -10.07 -22.938 17.531 1 60.88 590 ARG B CA 1
ATOM 10169 C C . ARG B 1 590 ? -9.172 -21.875 18.141 1 60.88 590 ARG B C 1
ATOM 10171 O O . ARG B 1 590 ? -8.945 -21.859 19.344 1 60.88 590 ARG B O 1
ATOM 10178 N N . LEU B 1 591 ? -8.711 -21.078 17.234 1 60.5 591 LEU B N 1
ATOM 10179 C CA . LEU B 1 591 ? -7.855 -20 17.719 1 60.5 591 LEU B CA 1
ATOM 10180 C C . LEU B 1 591 ? -8.641 -19.047 18.625 1 60.5 591 LEU B C 1
ATOM 10182 O O . LEU B 1 591 ? -8.133 -18.609 19.656 1 60.5 591 LEU B O 1
ATOM 10186 N N . LEU B 1 592 ? -9.773 -18.703 18.078 1 55.94 592 LEU B N 1
ATOM 10187 C CA . LEU B 1 592 ? -10.633 -17.844 18.891 1 55.94 592 LEU B CA 1
ATOM 10188 C C . LEU B 1 592 ? -11.039 -18.547 20.188 1 55.94 592 LEU B C 1
ATOM 10190 O O . LEU B 1 592 ? -11.164 -17.906 21.219 1 55.94 592 LEU B O 1
ATOM 10194 N N . GLY B 1 593 ? -11.328 -19.781 20.016 1 52.47 593 GLY B N 1
ATOM 10195 C CA . GLY B 1 593 ? -11.641 -20.531 21.219 1 52.47 593 GLY B CA 1
ATOM 10196 C C . GLY B 1 593 ? -10.5 -20.562 22.219 1 52.47 593 GLY B C 1
ATOM 10197 O O . GLY B 1 593 ? -10.734 -20.562 23.422 1 52.47 593 GLY B O 1
ATOM 10198 N N . LEU B 1 594 ? -9.414 -20.688 21.688 1 50.06 594 LEU B N 1
ATOM 10199 C CA . LEU B 1 594 ? -8.266 -20.656 22.594 1 50.06 594 LEU B CA 1
ATOM 10200 C C . LEU B 1 594 ? -8.109 -19.281 23.219 1 50.06 594 LEU B C 1
ATOM 10202 O O . LEU B 1 594 ? -7.613 -19.156 24.344 1 50.06 594 LEU B O 1
ATOM 10206 N N . TRP B 1 595 ? -8.445 -18.359 22.406 1 45.09 595 TRP B N 1
ATOM 10207 C CA . TRP B 1 595 ? -8.305 -16.984 22.859 1 45.09 595 TRP B CA 1
ATOM 10208 C C . TRP B 1 595 ? -9.523 -16.562 23.672 1 45.09 595 TRP B C 1
ATOM 10210 O O . TRP B 1 595 ? -9.398 -15.789 24.625 1 45.09 595 TRP B O 1
ATOM 10220 N N . GLN B 1 596 ? -10.68 -16.797 23.094 1 43.56 596 GLN B N 1
ATOM 10221 C CA . GLN B 1 596 ? -11.906 -16.281 23.703 1 43.56 596 GLN B CA 1
ATOM 10222 C C . GLN B 1 596 ? -12.297 -17.109 24.922 1 43.56 596 GLN B C 1
ATOM 10224 O O . GLN B 1 596 ? -13.367 -16.922 25.5 1 43.56 596 GLN B O 1
ATOM 10229 N N . GLY B 1 597 ? -11.75 -18.219 25.25 1 40.41 597 GLY B N 1
ATOM 10230 C CA . GLY B 1 597 ? -12.414 -18.844 26.391 1 40.41 597 GLY B CA 1
ATOM 10231 C C . GLY B 1 597 ? -12.984 -17.828 27.359 1 40.41 597 GLY B C 1
ATOM 10232 O O . GLY B 1 597 ? -14.062 -18.031 27.922 1 40.41 597 GLY B O 1
ATOM 10233 N N . ARG B 1 598 ? -12.148 -17.078 28.219 1 37.06 598 ARG B N 1
ATOM 10234 C CA . ARG B 1 598 ? -12.578 -16.516 29.5 1 37.06 598 ARG B CA 1
ATOM 10235 C C . ARG B 1 598 ? -13.359 -15.219 29.297 1 37.06 598 ARG B C 1
ATOM 10237 O O . ARG B 1 598 ? -14.016 -14.727 30.203 1 37.06 598 ARG B O 1
ATOM 10244 N N . GLU B 1 599 ? -13.023 -14.391 28.281 1 40.16 599 GLU B N 1
ATOM 10245 C CA . GLU B 1 599 ? -13.398 -13.008 28.547 1 40.16 599 GLU B CA 1
ATOM 10246 C C . GLU B 1 599 ? -14.812 -12.711 28.062 1 40.16 599 GLU B C 1
ATOM 10248 O O . GLU B 1 599 ? -15.25 -11.555 28.062 1 40.16 599 GLU B O 1
ATOM 10253 N N . SER B 1 600 ? -15.539 -13.531 27.359 1 40.41 600 SER B N 1
ATOM 10254 C CA . SER B 1 600 ? -16.797 -13.047 26.766 1 40.41 600 SER B CA 1
ATOM 10255 C C . SER B 1 600 ? -17.766 -12.578 27.844 1 40.41 600 SER B C 1
ATOM 10257 O O . SER B 1 600 ? -18.844 -12.07 27.531 1 40.41 600 SER B O 1
ATOM 10259 N N . ASP B 1 601 ? -17.656 -13.164 29 1 41.5 601 ASP B N 1
ATOM 10260 C CA . ASP B 1 601 ? -18.891 -13.047 29.766 1 41.5 601 ASP B CA 1
ATOM 10261 C C . ASP B 1 601 ? -19.344 -11.594 29.859 1 41.5 601 ASP B C 1
ATOM 10263 O O . ASP B 1 601 ? -20.531 -11.297 29.688 1 41.5 601 ASP B O 1
ATOM 10267 N N . ASP B 1 602 ? -18.781 -10.766 30.875 1 40.28 602 ASP B N 1
ATOM 10268 C CA . ASP B 1 602 ? -19.453 -9.703 31.609 1 40.28 602 ASP B CA 1
ATOM 10269 C C . ASP B 1 602 ? -19.188 -8.344 30.969 1 40.28 602 ASP B C 1
ATOM 10271 O O . ASP B 1 602 ? -18.609 -7.457 31.594 1 40.28 602 ASP B O 1
ATOM 10275 N N . LEU B 1 603 ? -19 -8.281 29.688 1 42.03 603 LEU B N 1
ATOM 10276 C CA . LEU B 1 603 ? -18.75 -6.883 29.359 1 42.03 603 LEU B CA 1
ATOM 10277 C C . LEU B 1 603 ? -19.969 -6.016 29.672 1 42.03 603 LEU B C 1
ATOM 10279 O O . LEU B 1 603 ? -21.062 -6.277 29.172 1 42.03 603 LEU B O 1
ATOM 10283 N N . SER B 1 604 ? -20.078 -5.332 30.625 1 44.28 604 SER B N 1
ATOM 10284 C CA . SER B 1 604 ? -21 -4.234 30.891 1 44.28 604 SER B CA 1
ATOM 10285 C C . SER B 1 604 ? -21.094 -3.295 29.688 1 44.28 604 SER B C 1
ATOM 10287 O O . SER B 1 604 ? -20.156 -3.188 28.906 1 44.28 604 SER B O 1
ATOM 10289 N N . PRO B 1 605 ? -22.344 -2.941 29.203 1 46.94 605 PRO B N 1
ATOM 10290 C CA . PRO B 1 605 ? -22.609 -2.02 28.109 1 46.94 605 PRO B CA 1
ATOM 10291 C C . PRO B 1 605 ? -21.594 -0.875 28.031 1 46.94 605 PRO B C 1
ATOM 10293 O O . PRO B 1 605 ? -21.297 -0.385 26.938 1 46.94 605 PRO B O 1
ATOM 10296 N N . SER B 1 606 ? -21.203 -0.47 29.203 1 50.44 606 SER B N 1
ATOM 10297 C CA . SER B 1 606 ? -20.359 0.719 29.219 1 50.44 606 SER B CA 1
ATOM 10298 C C . SER B 1 606 ? -18.969 0.429 28.641 1 50.44 606 SER B C 1
ATOM 10300 O O . SER B 1 606 ? -18.281 1.343 28.188 1 50.44 606 SER B O 1
ATOM 10302 N N . GLY B 1 607 ? -18.672 -0.853 28.547 1 57 607 GLY B N 1
ATOM 10303 C CA . GLY B 1 607 ? -17.312 -1.164 28.125 1 57 607 GLY B CA 1
ATOM 10304 C C . GLY B 1 607 ? -17.219 -1.58 26.672 1 57 607 GLY B C 1
ATOM 10305 O O . GLY B 1 60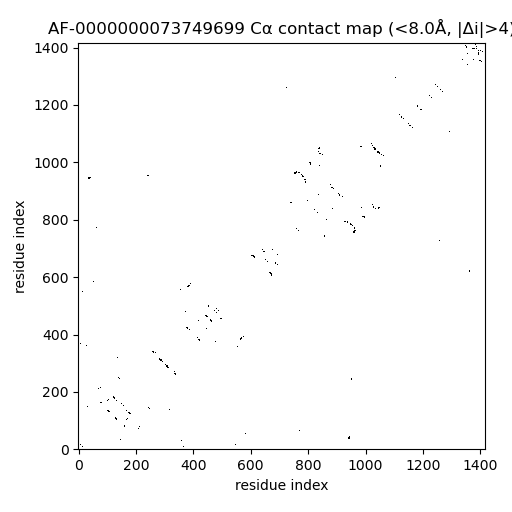7 ? -16.172 -2.02 26.219 1 57 607 GLY B O 1
ATOM 10306 N N . VAL B 1 608 ? -18.312 -1.405 26.016 1 64.38 608 VAL B N 1
ATOM 10307 C CA . VAL B 1 608 ? -18.328 -1.868 24.625 1 64.38 608 VAL B CA 1
ATOM 10308 C C . VAL B 1 608 ? -17.812 -0.766 23.703 1 64.38 608 VAL B C 1
ATOM 10310 O O . VAL B 1 608 ? -18.062 0.418 23.938 1 64.38 608 VAL B O 1
ATOM 10313 N N . PRO B 1 609 ? -16.938 -1.116 22.812 1 70.06 609 PRO B N 1
ATOM 10314 C CA . PRO B 1 609 ? -16.438 -0.126 21.859 1 70.06 609 PRO B CA 1
ATOM 10315 C C . PRO B 1 609 ? -17.562 0.673 21.203 1 70.06 609 PRO B C 1
ATOM 10317 O O . PRO B 1 609 ? -18.703 0.19 21.109 1 70.06 609 PRO B O 1
ATOM 10320 N N . GLU B 1 610 ? -17.297 1.833 20.891 1 72.31 610 GLU B N 1
ATOM 10321 C CA . GLU B 1 610 ? -18.281 2.764 20.344 1 72.31 610 GLU B CA 1
ATOM 10322 C C . GLU B 1 610 ? -18.922 2.199 19.094 1 72.31 610 GLU B C 1
ATOM 10324 O O . GLU B 1 610 ? -20.125 2.363 18.875 1 72.31 610 GLU B O 1
ATOM 10329 N N . GLU B 1 611 ? -18.094 1.52 18.406 1 77.31 611 GLU B N 1
ATOM 10330 C CA . GLU B 1 611 ? -18.625 0.964 17.156 1 77.31 611 GLU B CA 1
ATOM 10331 C C . GLU B 1 611 ? -19.703 -0.09 17.453 1 77.31 611 GLU B C 1
ATOM 10333 O O . GLU B 1 611 ? -20.688 -0.182 16.734 1 77.31 611 GLU B O 1
ATOM 10338 N N . VAL B 1 612 ? -19.516 -0.821 18.406 1 81 612 VAL B N 1
ATOM 10339 C CA . VAL B 1 612 ? -20.453 -1.864 18.781 1 81 612 VAL B CA 1
ATOM 10340 C C . VAL B 1 612 ? -21.734 -1.229 19.359 1 81 612 VAL B C 1
ATOM 10342 O O . VAL B 1 612 ? -22.844 -1.644 19.016 1 81 612 VAL B O 1
ATOM 10345 N N . ARG B 1 613 ? -21.531 -0.254 20.109 1 81.56 613 ARG B N 1
ATOM 10346 C CA . ARG B 1 613 ? -22.688 0.438 20.688 1 81.56 613 ARG B CA 1
ATOM 10347 C C . ARG B 1 613 ? -23.562 1.054 19.609 1 81.56 613 ARG B C 1
ATOM 10349 O O . ARG B 1 613 ? -24.781 0.947 19.656 1 81.56 613 ARG B O 1
ATOM 10356 N N . LEU B 1 614 ? -22.891 1.63 18.703 1 84.62 614 LEU B N 1
ATOM 10357 C CA . LEU B 1 614 ? -23.641 2.277 17.625 1 84.62 614 LEU B CA 1
ATOM 10358 C C . LEU B 1 614 ? -24.406 1.25 16.797 1 84.62 614 LEU B C 1
ATOM 10360 O O . LEU B 1 614 ? -25.578 1.464 16.469 1 84.62 614 LEU B O 1
ATOM 10364 N N . THR B 1 615 ? -23.75 0.209 16.516 1 88.25 615 THR B N 1
ATOM 10365 C CA . THR B 1 615 ? -24.375 -0.833 15.719 1 88.25 615 THR B CA 1
ATOM 10366 C C . THR B 1 615 ? -25.594 -1.413 16.453 1 88.25 615 THR B C 1
ATOM 10368 O O . THR B 1 615 ? -26.641 -1.616 15.852 1 88.25 615 THR B O 1
ATOM 10371 N N . CYS B 1 616 ? -25.469 -1.636 17.688 1 87.88 616 CYS B N 1
ATOM 10372 C CA . CYS B 1 616 ? -26.547 -2.223 18.484 1 87.88 616 CYS B CA 1
ATOM 10373 C C . CYS B 1 616 ? -27.719 -1.252 18.625 1 87.88 616 CYS B C 1
ATOM 10375 O O . CYS B 1 616 ? -28.875 -1.643 18.484 1 87.88 616 CYS B O 1
ATOM 10377 N N . THR B 1 617 ? -27.391 -0.036 18.844 1 87.25 617 THR B N 1
ATOM 10378 C CA . THR B 1 617 ? -28.438 0.968 18.984 1 87.25 617 THR B CA 1
ATOM 10379 C C . THR B 1 617 ? -29.234 1.111 17.688 1 87.25 617 THR B C 1
ATOM 10381 O O . THR B 1 617 ? -30.469 1.167 17.703 1 87.25 617 THR B O 1
ATOM 10384 N N . GLN B 1 618 ? -28.578 1.144 16.609 1 90 618 GLN B N 1
ATOM 10385 C CA . GLN B 1 618 ? -29.219 1.279 15.305 1 90 618 GLN B CA 1
ATOM 10386 C C . GLN B 1 618 ? -30.078 0.057 14.992 1 90 618 GLN B C 1
ATOM 10388 O O . GLN B 1 618 ? -31.203 0.191 14.5 1 90 618 GLN B O 1
ATOM 10393 N N . PHE B 1 619 ? -29.562 -1.023 15.289 1 92.25 619 PHE B N 1
ATOM 10394 C CA . PHE B 1 619 ? -30.266 -2.264 14.977 1 92.25 619 PHE B CA 1
ATOM 10395 C C . PHE B 1 619 ? -31.531 -2.395 15.82 1 92.25 619 PHE B C 1
ATOM 10397 O O . PHE B 1 619 ? -32.594 -2.727 15.305 1 92.25 619 PHE B O 1
ATOM 10404 N N . VAL B 1 620 ? -31.422 -2.16 17.109 1 90.81 620 VAL B N 1
ATOM 10405 C CA . VAL B 1 620 ? -32.531 -2.322 18.031 1 90.81 620 VAL B CA 1
ATOM 10406 C C . VAL B 1 620 ? -33.625 -1.271 17.734 1 90.81 620 VAL B C 1
ATOM 10408 O O . VAL B 1 620 ? -34.812 -1.567 17.75 1 90.81 620 VAL B O 1
ATOM 10411 N N . ARG B 1 621 ? -33.188 -0.15 17.359 1 88.19 621 ARG B N 1
ATOM 10412 C CA . ARG B 1 621 ? -34.125 0.957 17.172 1 88.19 621 ARG B CA 1
ATOM 10413 C C . ARG B 1 621 ? -34.844 0.83 15.828 1 88.19 621 ARG B C 1
ATOM 10415 O O . ARG B 1 621 ? -36.031 1.12 15.734 1 88.19 621 ARG B O 1
ATOM 10422 N N . TYR B 1 622 ? -34.188 0.357 14.844 1 89.88 622 TYR B N 1
ATOM 10423 C CA . TYR B 1 622 ? -34.75 0.542 13.523 1 89.88 622 TYR B CA 1
ATOM 10424 C C . TYR B 1 622 ? -35 -0.799 12.836 1 89.88 622 TYR B C 1
ATOM 10426 O O . TYR B 1 622 ? -35.781 -0.894 11.891 1 89.88 622 TYR B O 1
ATOM 10434 N N . HIS B 1 623 ? -34.312 -1.85 13.25 1 91.25 623 HIS B N 1
ATOM 10435 C CA . HIS B 1 623 ? -34.344 -3.047 12.414 1 91.25 623 HIS B CA 1
ATOM 10436 C C . HIS B 1 623 ? -34.812 -4.262 13.219 1 91.25 623 HIS B C 1
ATOM 10438 O O . HIS B 1 623 ? -35.25 -5.258 12.641 1 91.25 623 HIS B O 1
ATOM 10444 N N . LYS B 1 624 ? -34.719 -4.258 14.461 1 90.94 624 LYS B N 1
ATOM 10445 C CA . LYS B 1 624 ? -34.906 -5.441 15.297 1 90.94 624 LYS B CA 1
ATOM 10446 C C . LYS B 1 624 ? -36.312 -5.988 15.141 1 90.94 624 LYS B C 1
ATOM 10448 O O . LYS B 1 624 ? -36.5 -7.195 14.969 1 90.94 624 LYS B O 1
ATOM 10453 N N . ASP B 1 625 ? -37.281 -5.129 15.172 1 87.38 625 ASP B N 1
ATOM 10454 C CA . ASP B 1 625 ? -38.688 -5.566 15.125 1 87.38 625 ASP B CA 1
ATOM 10455 C C . ASP B 1 625 ? -38.969 -6.312 13.828 1 87.38 625 ASP B C 1
ATOM 10457 O O . ASP B 1 625 ? -39.594 -7.379 13.844 1 87.38 625 ASP B O 1
ATOM 10461 N N . GLN B 1 626 ? -38.562 -5.734 12.797 1 88.81 626 GLN B N 1
ATOM 10462 C CA . GLN B 1 626 ? -38.781 -6.383 11.508 1 88.81 626 GLN B CA 1
ATOM 10463 C C . GLN B 1 626 ? -38 -7.684 11.406 1 88.81 626 GLN B C 1
ATOM 10465 O O . GLN B 1 626 ? -38.469 -8.656 10.812 1 88.81 626 GLN B O 1
ATOM 10470 N N . CYS B 1 627 ? -36.844 -7.648 11.922 1 91.25 627 CYS B N 1
ATOM 10471 C CA . CYS B 1 627 ? -35.969 -8.828 11.883 1 91.25 627 CYS B CA 1
ATOM 10472 C C . CYS B 1 627 ? -36.594 -9.984 12.664 1 91.25 627 CYS B C 1
ATOM 10474 O O . CYS B 1 627 ? -36.594 -11.125 12.203 1 91.25 627 CYS B O 1
ATOM 10476 N N . VAL B 1 628 ? -37.156 -9.68 13.75 1 88.75 628 VAL B N 1
ATOM 10477 C CA . VAL B 1 628 ? -37.781 -10.688 14.586 1 88.75 628 VAL B CA 1
ATOM 10478 C C . VAL B 1 628 ? -39 -11.258 13.859 1 88.75 628 VAL B C 1
ATOM 10480 O O . VAL B 1 628 ? -39.25 -12.469 13.875 1 88.75 628 VAL B O 1
ATOM 10483 N N . GLN B 1 629 ? -39.719 -10.414 13.242 1 86.81 629 GLN B N 1
ATOM 10484 C CA . GLN B 1 629 ? -40.875 -10.844 12.5 1 86.81 629 GLN B CA 1
ATOM 10485 C C . GLN B 1 629 ? -40.5 -11.758 11.336 1 86.81 629 GLN B C 1
ATOM 10487 O O . GLN B 1 629 ? -41.219 -12.711 11.039 1 86.81 629 GLN B O 1
ATOM 10492 N N . ASP B 1 630 ? -39.469 -11.438 10.766 1 89.5 630 ASP B N 1
ATOM 10493 C CA . ASP B 1 630 ? -39.062 -12.172 9.57 1 89.5 630 ASP B CA 1
ATOM 10494 C C . ASP B 1 630 ? -38.375 -13.492 9.93 1 89.5 630 ASP B C 1
ATOM 10496 O O . ASP B 1 630 ? -38.531 -14.492 9.234 1 89.5 630 ASP B O 1
ATOM 10500 N N . LEU B 1 631 ? -37.562 -13.453 10.883 1 88.94 631 LEU B N 1
ATOM 10501 C CA . LEU B 1 631 ? -36.688 -14.594 11.148 1 88.94 631 LEU B CA 1
ATOM 10502 C C . LEU B 1 631 ? -37.312 -15.516 12.188 1 88.94 631 LEU B C 1
ATOM 10504 O O . LEU B 1 631 ? -37.125 -16.734 12.133 1 88.94 631 LEU B O 1
ATOM 10508 N N . VAL B 1 632 ? -38.031 -14.828 13.117 1 80.94 632 VAL B N 1
ATOM 10509 C CA . VAL B 1 632 ? -38.531 -15.633 14.227 1 80.94 632 VAL B CA 1
ATOM 10510 C C . VAL B 1 632 ? -39.938 -16.125 13.906 1 80.94 632 VAL B C 1
ATOM 10512 O O . VAL B 1 632 ? -40.875 -15.32 13.727 1 80.94 632 VAL B O 1
ATOM 10515 N N . HIS B 1 633 ? -40.156 -17.188 13.156 1 63.97 633 HIS B N 1
ATOM 10516 C CA . HIS B 1 633 ? -41.469 -17.781 12.953 1 63.97 633 HIS B CA 1
ATOM 10517 C C . HIS B 1 633 ? -41.812 -18.766 14.055 1 63.97 633 HIS B C 1
ATOM 10519 O O . HIS B 1 633 ? -40.938 -19.547 14.484 1 63.97 633 HIS B O 1
ATOM 10525 N N . THR B 1 634 ? -42.781 -18.344 14.859 1 48.72 634 THR B N 1
ATOM 10526 C CA . THR B 1 634 ? -43.312 -19.203 15.906 1 48.72 634 THR B CA 1
ATOM 10527 C C . THR B 1 634 ? -43.594 -20.594 15.352 1 48.72 634 THR B C 1
ATOM 10529 O O . THR B 1 634 ? -44.438 -20.75 14.445 1 48.72 634 THR B O 1
ATOM 10532 N N . ARG B 1 635 ? -42.844 -21.469 15.109 1 45.72 635 ARG B N 1
ATOM 10533 C CA . ARG B 1 635 ? -43.375 -22.812 14.93 1 45.72 635 ARG B CA 1
ATOM 10534 C C . ARG B 1 635 ? -44.469 -23.109 15.953 1 45.72 635 ARG B C 1
ATOM 10536 O O . ARG B 1 635 ? -44.312 -22.797 17.141 1 45.72 635 ARG B O 1
ATOM 10543 N N . SER B 1 636 ? -45.75 -23.266 15.594 1 42.09 636 SER B N 1
ATOM 10544 C CA . SER B 1 636 ? -46.969 -23.578 16.344 1 42.09 636 SER B CA 1
ATOM 10545 C C . SER B 1 636 ? -46.656 -24.438 17.562 1 42.09 636 SER B C 1
ATOM 10547 O O . SER B 1 636 ? -47.469 -24.531 18.484 1 42.09 636 SER B O 1
ATOM 10549 N N . GLY B 1 637 ? -46.156 -25.766 17.391 1 41.47 637 GLY B N 1
ATOM 10550 C CA . GLY B 1 637 ? -46.375 -26.703 18.469 1 41.47 637 GLY B CA 1
ATOM 10551 C C . GLY B 1 637 ? -45.906 -26.188 19.812 1 41.47 637 GLY B C 1
ATOM 10552 O O . GLY B 1 637 ? -46.719 -25.812 20.656 1 41.47 637 GLY B O 1
ATOM 10553 N N . SER B 1 638 ? -44.844 -26.844 20.359 1 38.97 638 SER B N 1
ATOM 10554 C CA . SER B 1 638 ? -44.531 -26.922 21.781 1 38.97 638 SER B CA 1
ATOM 10555 C C . SER B 1 638 ? -44.062 -25.562 22.312 1 38.97 638 SER B C 1
ATOM 10557 O O . SER B 1 638 ? -43.156 -24.938 21.734 1 38.97 638 SER B O 1
ATOM 10559 N N . GLY B 1 639 ? -44.75 -24.672 22.969 1 39.97 639 GLY B N 1
ATOM 10560 C CA . GLY B 1 639 ? -44.562 -23.5 23.812 1 39.97 639 GLY B CA 1
ATOM 10561 C C . GLY B 1 639 ? -43.344 -22.656 23.406 1 39.97 639 GLY B C 1
ATOM 10562 O O . GLY B 1 639 ? -43.031 -21.672 24.062 1 39.97 639 GLY B O 1
ATOM 10563 N N . GLU B 1 640 ? -42.156 -23.203 23.188 1 43.06 640 GLU B N 1
ATOM 10564 C CA . GLU B 1 640 ? -40.844 -22.75 23.625 1 43.06 640 GLU B CA 1
ATOM 10565 C C . GLU B 1 640 ? -40.406 -21.516 22.844 1 43.06 640 GLU B C 1
ATOM 10567 O O . GLU B 1 640 ? -40.969 -21.219 21.781 1 43.06 640 GLU B O 1
ATOM 10572 N N . LYS B 1 641 ? -38.906 -21.078 22.766 1 51.94 641 LYS B N 1
ATOM 10573 C CA . LYS B 1 641 ? -37.969 -19.969 22.672 1 51.94 641 LYS B CA 1
ATOM 10574 C C . LYS B 1 641 ? -37.812 -19.5 21.234 1 51.94 641 LYS B C 1
ATOM 10576 O O . LYS B 1 641 ? -37.844 -20.312 20.312 1 51.94 641 LYS B O 1
ATOM 10581 N N . SER B 1 642 ? -38.031 -18.188 20.812 1 69.81 642 SER B N 1
ATOM 10582 C CA . SER B 1 642 ? -37.719 -17.297 19.703 1 69.81 642 SER B CA 1
ATOM 10583 C C . SER B 1 642 ? -36.281 -17.484 19.219 1 69.81 642 SER B C 1
ATOM 10585 O O . SER B 1 642 ? -35.375 -16.812 19.703 1 69.81 642 SER B O 1
ATOM 10587 N N . VAL B 1 643 ? -36.125 -18.656 18.484 1 81.69 643 VAL B N 1
ATOM 10588 C CA . VAL B 1 643 ? -34.75 -18.969 18.078 1 81.69 643 VAL B CA 1
ATOM 10589 C C . VAL B 1 643 ? -34.625 -18.812 16.562 1 81.69 643 VAL B C 1
ATOM 10591 O O . VAL B 1 643 ? -35.594 -18.906 15.828 1 81.69 643 VAL B O 1
ATOM 10594 N N . PHE B 1 644 ? -33.562 -18.406 16.062 1 88.5 644 PHE B N 1
ATOM 10595 C CA . PHE B 1 644 ? -33.25 -18.281 14.641 1 88.5 644 PHE B CA 1
ATOM 10596 C C . PHE B 1 644 ? -31.828 -18.766 14.375 1 88.5 644 PHE B C 1
ATOM 10598 O O . PHE B 1 644 ? -31.016 -18.859 15.297 1 88.5 644 PHE B O 1
ATOM 10605 N N . ARG B 1 645 ? -31.562 -19.125 13.18 1 87.81 645 ARG B N 1
ATOM 10606 C CA . ARG B 1 645 ? -30.234 -19.594 12.781 1 87.81 645 ARG B CA 1
ATOM 10607 C C . ARG B 1 645 ? -29.312 -18.422 12.477 1 87.81 645 ARG B C 1
ATOM 10609 O O . ARG B 1 645 ? -29.766 -17.391 11.969 1 87.81 645 ARG B O 1
ATOM 10616 N N . GLY B 1 646 ? -28 -18.609 12.797 1 87.56 646 GLY B N 1
ATOM 10617 C CA . GLY B 1 646 ? -27.031 -17.578 12.492 1 87.56 646 GLY B CA 1
ATOM 10618 C C . GLY B 1 646 ? -26.969 -17.234 11.016 1 87.56 646 GLY B C 1
ATOM 10619 O O . GLY B 1 646 ? -26.859 -16.062 10.641 1 87.56 646 GLY B O 1
ATOM 10620 N N . SER B 1 647 ? -27.062 -18.219 10.156 1 88.81 647 SER B N 1
ATOM 10621 C CA . SER B 1 647 ? -27 -18 8.711 1 88.81 647 SER B CA 1
ATOM 10622 C C . SER B 1 647 ? -28.219 -17.234 8.219 1 88.81 647 SER B C 1
ATOM 10624 O O . SER B 1 647 ? -28.141 -16.484 7.238 1 88.81 647 SER B O 1
ATOM 10626 N N . ASP B 1 648 ? -29.328 -17.375 8.922 1 90.75 648 ASP B N 1
ATOM 10627 C CA . ASP B 1 648 ? -30.531 -16.641 8.547 1 90.75 648 ASP B CA 1
ATOM 10628 C C . ASP B 1 648 ? -30.391 -15.148 8.805 1 90.75 648 ASP B C 1
ATOM 10630 O O . ASP B 1 648 ? -30.875 -14.328 8.023 1 90.75 648 ASP B O 1
ATOM 10634 N N . LEU B 1 649 ? -29.719 -14.906 9.906 1 92.19 649 LEU B N 1
ATOM 10635 C CA . LEU B 1 649 ? -29.5 -13.492 10.203 1 92.19 649 LEU B CA 1
ATOM 10636 C C . LEU B 1 649 ? -28.562 -12.867 9.18 1 92.19 649 LEU B C 1
ATOM 10638 O O . LEU B 1 649 ? -28.781 -11.734 8.742 1 92.19 649 LEU B O 1
ATOM 10642 N N . VAL B 1 650 ? -27.531 -13.594 8.859 1 92.44 650 VAL B N 1
ATOM 10643 C CA . VAL B 1 650 ? -26.562 -13.109 7.879 1 92.44 650 VAL B CA 1
ATOM 10644 C C . VAL B 1 650 ? -27.266 -12.852 6.547 1 92.44 650 VAL B C 1
ATOM 10646 O O . VAL B 1 650 ? -27.062 -11.805 5.922 1 92.44 650 VAL B O 1
ATOM 10649 N N . ASP B 1 651 ? -28.078 -13.758 6.148 1 91.31 651 ASP B N 1
ATOM 10650 C CA . ASP B 1 651 ? -28.828 -13.594 4.91 1 91.31 651 ASP B CA 1
ATOM 10651 C C . ASP B 1 651 ? -29.75 -12.367 4.988 1 91.31 651 ASP B C 1
ATOM 10653 O O . ASP B 1 651 ? -29.875 -11.625 4.012 1 91.31 651 ASP B O 1
ATOM 10657 N N . TRP B 1 652 ? -30.359 -12.281 6.125 1 92.25 652 TRP B N 1
ATOM 10658 C CA . TRP B 1 652 ? -31.281 -11.164 6.328 1 92.25 652 TRP B CA 1
ATOM 10659 C C . TRP B 1 652 ? -30.547 -9.836 6.227 1 92.25 652 TRP B C 1
ATOM 10661 O O . TRP B 1 652 ? -31.047 -8.891 5.602 1 92.25 652 TRP B O 1
ATOM 10671 N N . LEU B 1 653 ? -29.438 -9.75 6.824 1 92.88 653 LEU B N 1
ATOM 10672 C CA . LEU B 1 653 ? -28.656 -8.516 6.844 1 92.88 653 LEU B CA 1
ATOM 10673 C C . LEU B 1 653 ? -28.172 -8.156 5.441 1 92.88 653 LEU B C 1
ATOM 10675 O O . LEU B 1 653 ? -28.172 -6.98 5.066 1 92.88 653 LEU B O 1
ATOM 10679 N N . VAL B 1 654 ? -27.797 -9.125 4.68 1 89.62 654 VAL B N 1
ATOM 10680 C CA . VAL B 1 654 ? -27.297 -8.898 3.328 1 89.62 654 VAL B CA 1
ATOM 10681 C C . VAL B 1 654 ? -28.469 -8.547 2.4 1 89.62 654 VAL B C 1
ATOM 10683 O O . VAL B 1 654 ? -28.344 -7.645 1.564 1 89.62 654 VAL B O 1
ATOM 10686 N N . GLU B 1 655 ? -29.578 -9.219 2.607 1 88.56 655 GLU B N 1
ATOM 10687 C CA . GLU B 1 655 ? -30.75 -9 1.768 1 88.56 655 GLU B CA 1
ATOM 10688 C C . GLU B 1 655 ? -31.297 -7.582 1.938 1 88.56 655 GLU B C 1
ATOM 10690 O O . GLU B 1 655 ? -31.781 -6.977 0.977 1 88.56 655 GLU B O 1
ATOM 10695 N N . ARG B 1 656 ? -31.188 -7.07 3.102 1 89.62 656 ARG B N 1
ATOM 10696 C CA . ARG B 1 656 ? -31.734 -5.746 3.391 1 89.62 656 ARG B CA 1
ATOM 10697 C C . ARG B 1 656 ? -30.719 -4.656 3.078 1 89.62 656 ARG B C 1
ATOM 10699 O O . ARG B 1 656 ? -31.031 -3.465 3.143 1 89.62 656 ARG B O 1
ATOM 10706 N N . GLY B 1 657 ? -29.469 -5.062 2.752 1 86.81 657 GLY B N 1
ATOM 10707 C CA . GLY B 1 657 ? -28.438 -4.109 2.355 1 86.81 657 GLY B CA 1
ATOM 10708 C C . GLY B 1 657 ? -27.75 -3.459 3.535 1 86.81 657 GLY B C 1
ATOM 10709 O O . GLY B 1 657 ? -27.094 -2.424 3.385 1 86.81 657 GLY B O 1
ATOM 10710 N N . LEU B 1 658 ? -28 -4.008 4.754 1 88.31 658 LEU B N 1
ATOM 10711 C CA . LEU B 1 658 ? -27.312 -3.479 5.93 1 88.31 658 LEU B CA 1
ATOM 10712 C C . LEU B 1 658 ? -25.828 -3.797 5.879 1 88.31 658 LEU B C 1
ATOM 10714 O O . LEU B 1 658 ? -25.016 -3.111 6.512 1 88.31 658 LEU B O 1
ATOM 10718 N N . CYS B 1 659 ? -25.531 -4.887 5.18 1 87.12 659 CYS B N 1
ATOM 10719 C CA . CYS B 1 659 ? -24.141 -5.289 4.973 1 87.12 659 CYS B CA 1
ATOM 10720 C C . CYS B 1 659 ? -23.875 -5.633 3.512 1 87.12 659 CYS B C 1
ATOM 10722 O O . CYS B 1 659 ? -24.734 -6.215 2.846 1 87.12 659 CYS B O 1
ATOM 10724 N N . ALA B 1 660 ? -22.719 -5.242 3.025 1 76.06 660 ALA B N 1
ATOM 10725 C CA . ALA B 1 660 ? -22.375 -5.43 1.617 1 76.06 660 ALA B CA 1
ATOM 10726 C C . ALA B 1 660 ? -22.109 -6.898 1.309 1 76.06 660 ALA B C 1
ATOM 10728 O O . ALA B 1 660 ? -22.219 -7.328 0.157 1 76.06 660 ALA B O 1
ATOM 10729 N N . GLY B 1 661 ? -21.672 -7.625 2.309 1 77.19 661 GLY B N 1
ATOM 10730 C CA . GLY B 1 661 ? -21.328 -9.023 2.082 1 77.19 661 GLY B CA 1
ATOM 10731 C C . GLY B 1 661 ? -21.516 -9.891 3.316 1 77.19 661 GLY B C 1
ATOM 10732 O O . GLY B 1 661 ? -21.906 -9.391 4.375 1 77.19 661 GLY B O 1
ATOM 10733 N N . ARG B 1 662 ? -21.375 -11.172 3.094 1 80.19 662 ARG B N 1
ATOM 10734 C CA . ARG B 1 662 ? -21.594 -12.133 4.164 1 80.19 662 ARG B CA 1
ATOM 10735 C C . ARG B 1 662 ? -20.578 -11.961 5.289 1 80.19 662 ARG B C 1
ATOM 10737 O O . ARG B 1 662 ? -20.922 -12.094 6.465 1 80.19 662 ARG B O 1
ATOM 10744 N N . ALA B 1 663 ? -19.406 -11.586 4.859 1 77.88 663 ALA B N 1
ATOM 10745 C CA . ALA B 1 663 ? -18.359 -11.391 5.871 1 77.88 663 ALA B CA 1
ATOM 10746 C C . ALA B 1 663 ? -18.703 -10.203 6.773 1 77.88 663 ALA B C 1
ATOM 10748 O O . ALA B 1 663 ? -18.531 -10.281 7.996 1 77.88 663 ALA B O 1
ATOM 10749 N N . GLU B 1 664 ? -19.078 -9.156 6.172 1 84.88 664 GLU B N 1
ATOM 10750 C CA . GLU B 1 664 ? -19.469 -7.984 6.949 1 84.88 664 GLU B CA 1
ATOM 10751 C C . GLU B 1 664 ? -20.688 -8.273 7.82 1 84.88 664 GLU B C 1
ATOM 10753 O O . GLU B 1 664 ? -20.797 -7.75 8.93 1 84.88 664 GLU B O 1
ATOM 10758 N N . ALA B 1 665 ? -21.562 -9.094 7.277 1 89.31 665 ALA B N 1
ATOM 10759 C CA . ALA B 1 665 ? -22.766 -9.453 8.023 1 89.31 665 ALA B CA 1
ATOM 10760 C C . ALA B 1 665 ? -22.422 -10.289 9.258 1 89.31 665 ALA B C 1
ATOM 10762 O O . ALA B 1 665 ? -23.047 -10.148 10.305 1 89.31 665 ALA B O 1
ATOM 10763 N N . GLN B 1 666 ? -21.484 -11.109 9.055 1 86.12 666 GLN B N 1
ATOM 10764 C CA . GLN B 1 666 ? -21.047 -11.898 10.203 1 86.12 666 GLN B CA 1
ATOM 10765 C C . GLN B 1 666 ? -20.453 -11 11.281 1 86.12 666 GLN B C 1
ATOM 10767 O O . GLN B 1 666 ? -20.719 -11.195 12.469 1 86.12 666 GLN B O 1
ATOM 10772 N N . LEU B 1 667 ? -19.641 -10.086 10.844 1 82.56 667 LEU B N 1
ATOM 10773 C CA . LEU B 1 667 ? -19.062 -9.141 11.797 1 82.56 667 LEU B CA 1
ATOM 10774 C C . LEU B 1 667 ? -20.172 -8.328 12.469 1 82.56 667 LEU B C 1
ATOM 10776 O O . LEU B 1 667 ? -20.047 -7.984 13.648 1 82.56 667 LEU B O 1
ATOM 10780 N N . TYR B 1 668 ? -21.141 -7.965 11.68 1 89.5 668 TYR B N 1
ATOM 10781 C CA . TYR B 1 668 ? -22.312 -7.277 12.227 1 89.5 668 TYR B CA 1
ATOM 10782 C C . TYR B 1 668 ? -22.969 -8.109 13.312 1 89.5 668 TYR B C 1
ATOM 10784 O O . TYR B 1 668 ? -23.328 -7.582 14.375 1 89.5 668 TYR B O 1
ATOM 10792 N N . GLY B 1 669 ? -23.109 -9.375 13.078 1 88.62 669 GLY B N 1
ATOM 10793 C CA . GLY B 1 669 ? -23.672 -10.281 14.062 1 88.62 669 GLY B CA 1
ATOM 10794 C C . GLY B 1 669 ? -22.844 -10.383 15.336 1 88.62 669 GLY B C 1
ATOM 10795 O O . GLY B 1 669 ? -23.391 -10.422 16.438 1 88.62 669 GLY B O 1
ATOM 10796 N N . VAL B 1 670 ? -21.578 -10.383 15.148 1 84.81 670 VAL B N 1
ATOM 10797 C CA . VAL B 1 670 ? -20.672 -10.422 16.297 1 84.81 670 VAL B CA 1
ATOM 10798 C C . VAL B 1 670 ? -20.844 -9.172 17.141 1 84.81 670 VAL B C 1
ATOM 10800 O O . VAL B 1 670 ? -20.828 -9.234 18.375 1 84.81 670 VAL B O 1
ATOM 10803 N N . ARG B 1 671 ? -20.984 -8.062 16.516 1 87 671 ARG B N 1
ATOM 10804 C CA . ARG B 1 671 ? -21.203 -6.812 17.25 1 87 671 ARG B CA 1
ATOM 10805 C C . ARG B 1 671 ? -22.516 -6.852 18.031 1 87 671 ARG B C 1
ATOM 10807 O O . ARG B 1 671 ? -22.594 -6.359 19.156 1 87 671 ARG B O 1
ATOM 10814 N N . LEU B 1 672 ? -23.531 -7.406 17.406 1 89.62 672 LEU B N 1
ATOM 10815 C CA . LEU B 1 672 ? -24.828 -7.512 18.078 1 89.62 672 LEU B CA 1
ATOM 10816 C C . LEU B 1 672 ? -24.734 -8.406 19.312 1 89.62 672 LEU B C 1
ATOM 10818 O O . LEU B 1 672 ? -25.344 -8.133 20.344 1 89.62 672 LEU B O 1
ATOM 10822 N N . GLN B 1 673 ? -23.969 -9.398 19.109 1 86.31 673 GLN B N 1
ATOM 10823 C CA . GLN B 1 673 ? -23.797 -10.32 20.219 1 86.31 673 GLN B CA 1
ATOM 10824 C C . GLN B 1 673 ? -23 -9.672 21.359 1 86.31 673 GLN B C 1
ATOM 10826 O O . GLN B 1 673 ? -23.344 -9.82 22.531 1 86.31 673 GLN B O 1
ATOM 10831 N N . LEU B 1 674 ? -21.938 -9.008 20.969 1 79.5 674 LEU B N 1
ATOM 10832 C CA . LEU B 1 674 ? -21.078 -8.328 21.938 1 79.5 674 LEU B CA 1
ATOM 10833 C C . LEU B 1 674 ? -21.875 -7.27 22.703 1 79.5 674 LEU B C 1
ATOM 10835 O O . LEU B 1 674 ? -21.609 -7.012 23.875 1 79.5 674 LEU B O 1
ATOM 10839 N N . GLY B 1 675 ? -22.844 -6.688 22 1 81.88 675 GLY B N 1
ATOM 10840 C CA . GLY B 1 675 ? -23.688 -5.676 22.625 1 81.88 675 GLY B CA 1
ATOM 10841 C C . GLY B 1 675 ? -24.828 -6.258 23.422 1 81.88 675 GLY B C 1
ATOM 10842 O O . GLY B 1 675 ? -25.594 -5.523 24.062 1 81.88 675 GLY B O 1
ATOM 10843 N N . GLY B 1 676 ? -24.984 -7.531 23.391 1 80.75 676 GLY B N 1
ATOM 10844 C CA . GLY B 1 676 ? -26 -8.203 24.188 1 80.75 676 GLY B CA 1
ATOM 10845 C C . GLY B 1 676 ? -27.344 -8.281 23.5 1 80.75 676 GLY B C 1
ATOM 10846 O O . GLY B 1 676 ? -28.359 -8.5 24.156 1 80.75 676 GLY B O 1
ATOM 10847 N N . VAL B 1 677 ? -27.375 -8.023 22.281 1 87.62 677 VAL B N 1
ATOM 10848 C CA . VAL B 1 677 ? -28.641 -8.055 21.547 1 87.62 677 VAL B CA 1
ATOM 10849 C C . VAL B 1 677 ? -29.016 -9.492 21.219 1 87.62 677 VAL B C 1
ATOM 10851 O O . VAL B 1 677 ? -30.203 -9.836 21.172 1 87.62 677 VAL B O 1
ATOM 10854 N N . LEU B 1 678 ? -28 -10.266 20.859 1 87.94 678 LEU B N 1
ATOM 10855 C CA . LEU B 1 678 ? -28.203 -11.672 20.562 1 87.94 678 LEU B CA 1
ATOM 10856 C C . LEU B 1 678 ? -27.406 -12.562 21.516 1 87.94 678 LEU B C 1
ATOM 10858 O O . LEU B 1 678 ? -26.344 -12.156 21.984 1 87.94 678 LEU B O 1
ATOM 10862 N N . ASP B 1 679 ? -28.016 -13.656 21.859 1 82.62 679 ASP B N 1
ATOM 10863 C CA . ASP B 1 679 ? -27.312 -14.625 22.703 1 82.62 679 ASP B CA 1
ATOM 10864 C C . ASP B 1 679 ? -27.359 -16.016 22.094 1 82.62 679 ASP B C 1
ATOM 10866 O O . ASP B 1 679 ? -28.281 -16.344 21.344 1 82.62 679 ASP B O 1
ATOM 10870 N N . HIS B 1 680 ? -26.312 -16.672 22.328 1 76.5 680 HIS B N 1
ATOM 10871 C CA . HIS B 1 680 ? -26.281 -18.062 21.844 1 76.5 680 HIS B CA 1
ATOM 10872 C C . HIS B 1 680 ? -27.141 -18.969 22.719 1 76.5 680 HIS B C 1
ATOM 10874 O O . HIS B 1 680 ? -27.25 -18.75 23.922 1 76.5 680 HIS B O 1
ATOM 10880 N N . LEU B 1 681 ? -27.938 -19.859 22.047 1 66.31 681 LEU B N 1
ATOM 10881 C CA . LEU B 1 681 ? -28.734 -20.797 22.828 1 66.31 681 LEU B CA 1
ATOM 10882 C C .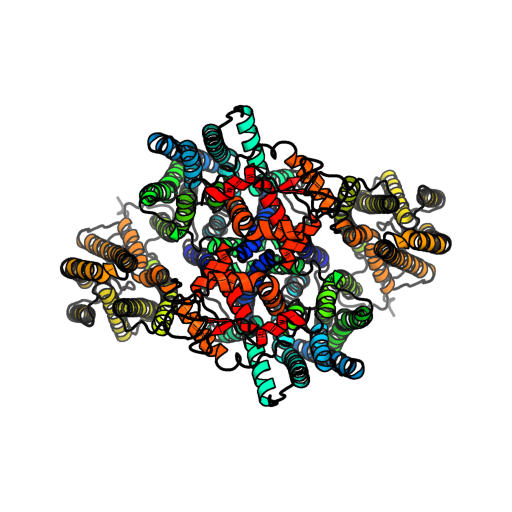 LEU B 1 681 ? -27.844 -21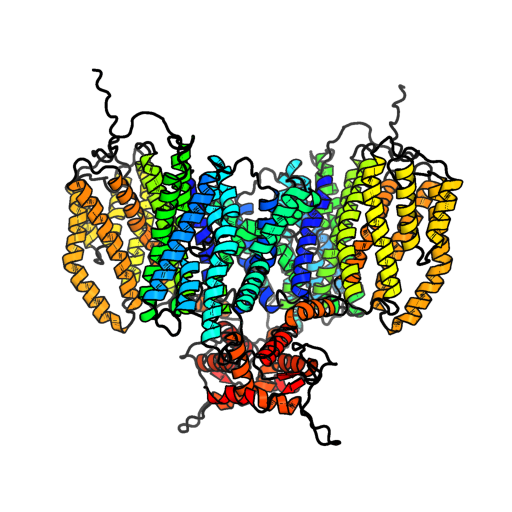.844 23.484 1 66.31 681 LEU B C 1
ATOM 10884 O O . LEU B 1 681 ? -28.109 -22.297 24.609 1 66.31 681 LEU B O 1
ATOM 10888 N N . THR B 1 682 ? -27.062 -22.531 22.625 1 52.75 682 THR B N 1
ATOM 10889 C CA . THR B 1 682 ? -26.375 -23.719 23.125 1 52.75 682 THR B CA 1
ATOM 10890 C C . THR B 1 682 ? -25.016 -23.375 23.719 1 52.75 682 THR B C 1
ATOM 10892 O O . THR B 1 682 ? -24.188 -24.25 23.953 1 52.75 682 THR B O 1
ATOM 10895 N N . GLY B 1 683 ? -24.719 -21.938 24.156 1 53.16 683 GLY B N 1
ATOM 10896 C CA . GLY B 1 683 ? -23.422 -21.766 24.766 1 53.16 683 GLY B CA 1
ATOM 10897 C C . GLY B 1 683 ? -22.688 -20.531 24.266 1 53.16 683 GLY B C 1
ATOM 10898 O O . GLY B 1 683 ? -23.203 -19.781 23.453 1 53.16 683 GLY B O 1
ATOM 10899 N N . GLN B 1 684 ? -21.484 -20.25 24.891 1 51.09 684 GLN B N 1
ATOM 10900 C CA . GLN B 1 684 ? -20.594 -19.094 24.844 1 51.09 684 GLN B CA 1
ATOM 10901 C C . GLN B 1 684 ? -19.875 -19 23.516 1 51.09 684 GLN B C 1
ATOM 10903 O O . GLN B 1 684 ? -18.688 -19.281 23.422 1 51.09 684 GLN B O 1
ATOM 10908 N N . HIS B 1 685 ? -20.656 -19.125 22.391 1 59.38 685 HIS B N 1
ATOM 10909 C CA . HIS B 1 685 ? -19.938 -19.016 21.125 1 59.38 685 HIS B CA 1
ATOM 10910 C C . HIS B 1 685 ? -20.156 -17.656 20.484 1 59.38 685 HIS B C 1
ATOM 10912 O O . HIS B 1 685 ? -21.188 -17.016 20.703 1 59.38 685 HIS B O 1
ATOM 10918 N N . SER B 1 686 ? -19.062 -17.109 19.906 1 70.31 686 SER B N 1
ATOM 10919 C CA . SER B 1 686 ? -19.172 -15.898 19.078 1 70.31 686 SER B CA 1
ATOM 10920 C C . SER B 1 686 ? -20.078 -16.141 17.875 1 70.31 686 SER B C 1
ATOM 10922 O O . SER B 1 686 ? -20.219 -17.266 17.406 1 70.31 686 SER B O 1
ATOM 10924 N N . PHE B 1 687 ? -20.875 -15.211 17.516 1 82.81 687 PHE B N 1
ATOM 10925 C CA . PHE B 1 687 ? -21.797 -15.281 16.391 1 82.81 687 PHE B CA 1
ATOM 10926 C C . PHE B 1 687 ? -21.078 -15.781 15.141 1 82.81 687 PHE B C 1
ATOM 10928 O O . PHE B 1 687 ? -19.969 -15.352 14.844 1 82.81 687 PHE B O 1
ATOM 10935 N N . ARG B 1 688 ? -21.672 -16.797 14.562 1 79.56 688 ARG B N 1
ATOM 10936 C CA . ARG B 1 688 ? -21.094 -17.359 13.352 1 79.56 688 ARG B CA 1
ATOM 10937 C C . ARG B 1 688 ? -22.156 -17.547 12.273 1 79.56 688 ARG B C 1
ATOM 10939 O O . ARG B 1 688 ? -23.328 -17.734 12.586 1 79.56 688 ARG B O 1
ATOM 10946 N N . ASP B 1 689 ? -21.688 -17.391 11.023 1 82 689 ASP B N 1
ATOM 10947 C CA . ASP B 1 689 ? -22.562 -17.641 9.875 1 82 689 ASP B CA 1
ATOM 10948 C C . ASP B 1 689 ? -22.672 -19.141 9.586 1 82 689 ASP B C 1
ATOM 10950 O O . ASP B 1 689 ? -22.156 -19.625 8.586 1 82 689 ASP B O 1
ATOM 10954 N N . GLU B 1 690 ? -23.25 -19.844 10.531 1 75.69 690 GLU B N 1
ATOM 10955 C CA . GLU B 1 690 ? -23.453 -21.281 10.406 1 75.69 690 GLU B CA 1
ATOM 10956 C C . GLU B 1 690 ? -24.922 -21.656 10.547 1 75.69 690 GLU B C 1
ATOM 10958 O O . GLU B 1 690 ? -25.609 -21.125 11.414 1 75.69 690 GLU B O 1
ATOM 10963 N N . PRO B 1 691 ? -25.375 -22.531 9.633 1 77.62 691 PRO B N 1
ATOM 10964 C CA . PRO B 1 691 ? -26.781 -22.922 9.68 1 77.62 691 PRO B CA 1
ATOM 10965 C C . PRO B 1 691 ? -27.125 -23.781 10.891 1 77.62 691 PRO B C 1
ATOM 10967 O O . PRO B 1 691 ? -28.297 -23.891 11.266 1 77.62 691 PRO B O 1
ATOM 10970 N N . THR B 1 692 ? -26.141 -24.281 11.555 1 72.69 692 THR B N 1
ATOM 10971 C CA . THR B 1 692 ? -26.406 -25.219 12.641 1 72.69 692 THR B CA 1
ATOM 10972 C C . THR B 1 692 ? -26.469 -24.5 13.977 1 72.69 692 THR B C 1
ATOM 10974 O O . THR B 1 692 ? -26.953 -25.047 14.969 1 72.69 692 THR B O 1
ATOM 10977 N N . LEU B 1 693 ? -26.062 -23.281 14.039 1 78.38 693 LEU B N 1
ATOM 10978 C CA . LEU B 1 693 ? -26.031 -22.562 15.305 1 78.38 693 LEU B CA 1
ATOM 10979 C C . LEU B 1 693 ? -27.297 -21.719 15.469 1 78.38 693 LEU B C 1
ATOM 10981 O O . LEU B 1 693 ? -27.734 -21.031 14.539 1 78.38 693 LEU B O 1
ATOM 10985 N N . LEU B 1 694 ? -27.922 -21.906 16.609 1 82.38 694 LEU B N 1
ATOM 10986 C CA . LEU B 1 694 ? -29.172 -21.203 16.891 1 82.38 694 LEU B CA 1
ATOM 10987 C C . LEU B 1 694 ? -28.938 -20.062 17.875 1 82.38 694 LEU B C 1
ATOM 10989 O O . LEU B 1 694 ? -28.156 -20.188 18.812 1 82.38 694 LEU B O 1
ATOM 10993 N N . TYR B 1 695 ? -29.562 -18.984 17.609 1 87.12 695 TYR B N 1
ATOM 10994 C CA . TYR B 1 695 ? -29.453 -17.781 18.422 1 87.12 695 TYR B CA 1
ATOM 10995 C C . TYR B 1 695 ? -30.828 -17.266 18.828 1 87.12 695 TYR B C 1
ATOM 10997 O O . TYR B 1 695 ? -31.844 -17.672 18.234 1 87.12 695 TYR B O 1
ATOM 11005 N N . GLN B 1 696 ? -30.875 -16.5 19.969 1 85.94 696 GLN B N 1
ATOM 11006 C CA . GLN B 1 696 ? -32.094 -15.867 20.422 1 85.94 696 GLN B CA 1
ATOM 11007 C C . GLN B 1 696 ? -31.875 -14.391 20.75 1 85.94 696 GLN B C 1
ATOM 11009 O O . GLN B 1 696 ? -30.781 -14 21.141 1 85.94 696 GLN B O 1
ATOM 11014 N N . PHE B 1 697 ? -32.875 -13.578 20.438 1 88.19 697 PHE B N 1
ATOM 11015 C CA . PHE B 1 697 ? -32.812 -12.172 20.812 1 88.19 697 PHE B CA 1
ATOM 11016 C C . PHE B 1 697 ? -33.031 -12 22.312 1 88.19 697 PHE B C 1
ATOM 11018 O O . PHE B 1 697 ? -33.875 -12.664 22.906 1 88.19 697 PHE B O 1
ATOM 11025 N N . THR B 1 698 ? -32.156 -11.211 22.891 1 79.88 698 THR B N 1
ATOM 11026 C CA . THR B 1 698 ? -32.25 -11.016 24.344 1 79.88 698 THR B CA 1
ATOM 11027 C C . THR B 1 698 ? -33.406 -10.062 24.688 1 79.88 698 THR B C 1
ATOM 11029 O O . THR B 1 698 ? -33.625 -9.07 23.984 1 79.88 698 THR B O 1
ATOM 11032 N N . GLN B 1 699 ? -34.469 -10.352 25.516 1 64.25 699 GLN B N 1
ATOM 11033 C CA . GLN B 1 699 ? -35.594 -9.523 25.922 1 64.25 699 GLN B CA 1
ATOM 11034 C C . GLN B 1 699 ? -35.156 -8.414 26.859 1 64.25 699 GLN B C 1
ATOM 11036 O O . GLN B 1 699 ? -35.688 -7.309 26.844 1 64.25 699 GLN B O 1
ATOM 11041 N N . GLY B 1 700 ? -34.312 -8.531 27.906 1 53.84 700 GLY B N 1
ATOM 11042 C CA . GLY B 1 700 ? -34.062 -7.617 29.016 1 53.84 700 GLY B CA 1
ATOM 11043 C C . GLY B 1 700 ? -32.938 -6.656 28.766 1 53.84 700 GLY B C 1
ATOM 11044 O O . GLY B 1 700 ? -33.062 -5.445 28.938 1 53.84 700 GLY B O 1
ATOM 11045 N N . ARG B 1 701 ? -31.906 -6.973 28.516 1 46.84 701 ARG B N 1
ATOM 11046 C CA . ARG B 1 701 ? -30.688 -6.18 28.453 1 46.84 701 ARG B CA 1
ATOM 11047 C C . ARG B 1 701 ? -30.625 -5.344 27.188 1 46.84 701 ARG B C 1
ATOM 11049 O O . ARG B 1 701 ? -29.984 -4.293 27.156 1 46.84 701 ARG B O 1
ATOM 11056 N N . GLY B 1 702 ? -31.109 -5.746 26.109 1 49.72 702 GLY B N 1
ATOM 11057 C CA . GLY B 1 702 ? -31.203 -5.012 24.859 1 49.72 702 GLY B CA 1
ATOM 11058 C C . GLY B 1 702 ? -32.125 -3.801 24.953 1 49.72 702 GLY B C 1
ATOM 11059 O O . GLY B 1 702 ? -32.094 -2.932 24.078 1 49.72 702 GLY B O 1
ATOM 11060 N N . GLU B 1 703 ? -33.094 -3.896 25.766 1 50.31 703 GLU B N 1
ATOM 11061 C CA . GLU B 1 703 ? -34.031 -2.801 25.969 1 50.31 703 GLU B CA 1
ATOM 11062 C C . GLU B 1 703 ? -33.312 -1.558 26.5 1 50.31 703 GLU B C 1
ATOM 11064 O O . GLU B 1 703 ? -33.812 -0.442 26.359 1 50.31 703 GLU B O 1
ATOM 11069 N N . GLY B 1 704 ? -32.312 -1.792 27.062 1 50.31 704 GLY B N 1
ATOM 11070 C CA . GLY B 1 704 ? -31.578 -0.639 27.531 1 50.31 704 GLY B CA 1
ATOM 11071 C C . GLY B 1 704 ? -31.031 0.227 26.406 1 50.31 704 GLY B C 1
ATOM 11072 O O . GLY B 1 704 ? -30.688 1.387 26.625 1 50.31 704 GLY B O 1
ATOM 11073 N N . TRP B 1 705 ? -30.781 -0.448 25.359 1 52.84 705 TRP B N 1
ATOM 11074 C CA . TRP B 1 705 ? -30.281 0.348 24.234 1 52.84 705 TRP B CA 1
ATOM 11075 C C . TRP B 1 705 ? -31.359 1.269 23.688 1 52.84 705 TRP B C 1
ATOM 11077 O O . TRP B 1 705 ? -31.062 2.266 23.031 1 52.84 705 TRP B O 1
ATOM 11087 N N . SER B 1 706 ? -32.625 0.952 23.906 1 46.16 706 SER B N 1
ATOM 11088 C CA . SER B 1 706 ? -33.719 1.818 23.438 1 46.16 706 SER B CA 1
ATOM 11089 C C . SER B 1 706 ? -33.781 3.1 24.266 1 46.16 706 SER B C 1
ATOM 11091 O O . SER B 1 706 ? -34.219 4.145 23.766 1 46.16 706 SER B O 1
ATOM 11093 N N . ARG B 1 707 ? -33.594 3.129 25.656 1 41.09 707 ARG B N 1
ATOM 11094 C CA . ARG B 1 707 ? -33.875 4.273 26.516 1 41.09 707 ARG B CA 1
ATOM 11095 C C . ARG B 1 707 ? -32.75 5.293 26.469 1 41.09 707 ARG B C 1
ATOM 11097 O O . ARG B 1 707 ? -32.906 6.43 26.922 1 41.09 707 ARG B O 1
ATOM 11104 N N . ASN B 1 708 ? -31.531 4.996 26.406 1 34.81 708 ASN B N 1
ATOM 11105 C CA . ASN B 1 708 ? -30.5 6.016 26.594 1 34.81 708 ASN B CA 1
ATOM 11106 C C . ASN B 1 708 ? -30.391 6.918 25.359 1 34.81 708 ASN B C 1
ATOM 11108 O O . ASN B 1 708 ? -29.406 7.633 25.203 1 34.81 708 ASN B O 1
ATOM 11112 N N . VAL B 1 709 ? -31.125 6.766 24.359 1 30.27 709 VAL B N 1
ATOM 11113 C CA . VAL B 1 709 ? -31.172 7.941 23.5 1 30.27 709 VAL B CA 1
ATOM 11114 C C . VAL B 1 709 ? -32.25 8.906 23.984 1 30.27 709 VAL B C 1
ATOM 11116 O O . VAL B 1 709 ? -33.344 8.492 24.312 1 30.27 709 VAL B O 1
#

Sequence (1418 aa):
LSSIANNYVLIHGKNISHNTLVGSAAVPHMSIDKLFPALLECFGIILCGYIAGRADIITESQSKGLGNFVSKFALPALLFKNMVLLDFGDVIWAFLWSVLVAKVTVFVLVCVLTLMVASPESRYSKAGLYAIFATQSNDFALGYPIVDALYRSTYPEYLQYIYLVAPVSLMLLNPIGFALCEVQKWRQSSHPQHSTAGIVGVVVVQVLKNPVVFMVIVGIVAHFALGQQIPAVLSEFIDGLANSFGGAALFYLGLTMVGQLRKLTRDTGVALILLITAKLLVMPLVCKDMVDILDVGVNSTSANHTSLSNFAFLYGVFPTAPSVAIYAGHYNMELEVVTSGMVISTFLSAPIMYVSAWLLTIPLMDPTPLVTELENVSFNISIVSLVALVWTIVVMLLSRKFNRLPHLFALNLFLAQFLVCVSMILWNFLVKKEDNLVGKILTFTLLYGSLYSTYIWTGVVPFLMVGGLLISGERTDTIDSAFFYGRAQVRKTPAVILYFILFFYSVPFFIVFILDHLFPQLCLSLFSTYSVNEISNLSSCLWWLFNKDPGRLYLELQFFCAVANYGQGFLSFGIFGLDRHLIILPFKKRLLGLWQGRESDDLSPSGVPEEVRLTCTQFVRYHKDQCVQDLVHTRSGSGEKSVFRGSDLVDWLVERGLCAGRAEAQLYGVRLQLGGVLDHLTGQHSFRDEPTLLYQFTQGRGEGWSRNVLSSIANNYVLIHGKNISHNTLVGSAAVPHMSIDKLFPALLECFGIILCGYIAGRADIITESQSKGLGNFVSKFALPALLFKNMVLLDFGDVIWAFLWSVLVAKVTVFVLVCVLTLMVASPESRYSKAGLYAIFATQSNDFALGYPIVDALYRSTYPEYLQYIYLVAPVSLMLLNPIGFALCEVQKWRQSSHPQHSTAGIVGVVVVQVLKNPVVFMVIVGIVAHFALGQQIPAVLSEFIDGLANSFGGAALFYLGLTMVGQLRKLTRDTGVALILLITAKLLVMPLVCKDMVDILDVGVNSTSANHTSLSNFAFLYGVFPTAPSVAIYAGHYNMELEVVTSGMVISTFLSAPIMYVSAWLLTIPLMDPTPLVTELENVSFNISIVSLVALVWTIVVMLLSRKFNRLPHLFALNLFLAQFLVCVSMILWNFLVKKEDNLVGKILTFTLLYGSLYSTYIWTGVVPFLMVGGLLISGERTDTIDSAFFYGRAQVRKTPAVILYFILFFYSVPFFIVFILDHLFPQLCLSLFSTYSVNEISNLSSCLWWLFNKDPGRLYLELQFFCAVANYGQGFLSFGIFGLDRHLIILPFKKRLLGLWQGRESDDLSPSGVPEEVRLTCTQFVRYHKDQCVQDLVHTRSGSGEKSVFRGSDLVDWLVERGLCAGRAEAQLYGVRLQLGGVLDHLTGQHSFRDEPTLLYQFTQGRGEGWSRNV

Foldseek 3Di:
DPPPPPPFDDDLNFGFQPPQPPDDLLDQQWPLVLQVVLLCLLVVLLQVLQLCDLLPVDDPVNLVVLVCLQQPFQLLLQLLLLLLQADPVPDDVLLLVLLLVLLVVLLVVQLVVQLVPPDPLCSLLCSLLLSLQQRAFALPQRNLSNCCRIHCVNPVNLNSVSSVNNCSSLVPRNLSSQLSLVVSVLVPDPDNPADPVRSSVVSVVVSCPRSSNVSSVVSNVSSVVVVSDDDPVCVVVSCVSNVVNHSSVSSSSSNLLHPLQVLDDPVLVVSLVVSLCSQQPVSLVSSLVSLQVRVPPPCNVDPNSLSSSLSSSLRSRGHGHPVSLVVCVVSVHPNNNSSNSRSVSNVVSSVSNSLSNCVSRVSSDDSVCLLVVLLVLLLVLLVVLLVLLVLLLVQLVLLVCCPPPPNVLVNLLSVLLNQLSVLSNQLLVVLPPDPCPVSNLVSLLSNQLSLLCNLPVPDCVSSVLSVVLVVPFDADSGSDSCQRRHLSSLVSLLVSNVVCCVPVVVVLVVVLVVCVVPCNVLSVLSVVLSVVLSVLSNVLSVLVVPPSHSYNVSSSSSSVNSCSRSNVSVSSSVRRVSDSVSGSVSVVQVVCCVVVVPDLDDDDLVNAPPVLLVLLLCCLPPPVVVVLVVFQDPPPPDDDASKGFLLSQLVVCCVVVVDVDSSVSQVSQQSNVSNQQKDWDVDDGRRDNDRVTMIGGDPPSSVVSHPPD/DPPPPPPFDDDLNFGFQPPQPPDDLLPQQWPLVLQVVLLCLLVVLLQVLQLCDLLPVDDPVNLVVLVCLQQPFQLLLQLLLLLLQDDPVPDDVLLLVLLLVLLVVLLVVQLVVQLVPPDPLCSLLCSLLLSLQQRAFALPQRNLSNCCRIHCVNPVNLNSVSSVNNCSSLVPRNLSSQLSLVVSVLVPDPDNPADPVNSSVVSVVVSCPRSSNVSSVVSNVSSVVVVSDDPPVCVVVSCVSNVVNHSSVSSSSSNLLHPLQVLDDPVLVVSLVVSLCSQQPVSLVSSLVSLQVRVPPPCNVDPNSLSSSLSSSLVSRGHGHPVSLVVCVVSVHPNNNSSNSRSVSNVVSSVSSSLSNCVSRVSSDDSVCLLVVLLVLLLVLLVVLLVLLVLLLVQLVLLVCCPPPPNVLVNLLSVLLNQLSVLSNQLLVVLPPDPCPVSNLVSLLSNQLSLLCNLAVPDCVSSVLSVVLVVPFDADSGSDSCQRRHLSSLVSLLVSNVVCCVPPVVVLVVVLVVCVVPCNVLSVLSVVLNVVLSVLSNVLSVLVVPDSHSYNVSSSSSSVNSCSRSNVSVSSSVRRVSDSVSGSVSVVQVVCCVVVVPDLDDDDLVNAPPVLLVLLLCCLVPPVVVLLVVFQDPPPPDPDARKGFLLSQLVVCCVVVVDVDSSRSQVSQQSNVSNVQKDWDVDDGRRDNDRVTMIHGDPPSSVVSVPPD

Nearest PDB structures (foldseek):
  8u54-assembly1_A  TM=8.902E-01  e=3.900E-49  Homo sapiens
  8u58-assembly1_C  TM=8.963E-01  e=2.208E-44  Homo sapiens
  8u5c-assembly1_F  TM=9.335E-01  e=2.678E-43  Homo sapiens
  8z8z-assembly1_B  TM=9.298E-01  e=9.153E-43  Homo sapiens
  8u56-assembly1_A  TM=8.681E-01  e=1.904E-40  Homo sapiens

pLDDT: mean 79.95, std 15.96, range [20.86, 98.38]